Protein AF-0000000085067270 (afdb_homodimer)

Radius of gyration: 33.38 Å; Cα contacts (8 Å, |Δi|>4): 2050; chains: 2; bounding box: 54×122×69 Å

Foldseek 3Di:
DPDDAFLEEEEALEQLRLLLLQLQLLVPGRYEYEAQAQAHLNADDDLFKFQQQQVCVSPPPCVVPAQFFAKAQKAKEWQDDLADIDIDIDGHPDDDDRNRIMTGHRRVRRSRVSNVSSVVSPYHYDYNKHFDEFDDDPLATFFTAIPNDTHGHQAYEYAPAQPRPHCVVSVFADDDDLQQKKKKKKWKWFAAQVLLCVLVVHDQRYKYWYWYFAQLQPLALWTWIWIDGNGIIITMIMHRRNCQVVDPDDRVVSSVSVCPRPSNVVSRPPIDTDDMDMDMAGHQFPVRATNAFFRRYGYAFVSRVQWDDQSSDTDGSSRRNQLSNLQSVLSVQLVVVVHRGRVSSVSSVVSCCPDVRVVVSVLQNLRSVLSRPSCVRYLVSVLVVQLVCLVPDDDPDDHDDSVVSNVVSCVVVPVVVCVVSVVSSVSND/DPDDAFLEEEEALEQLRLLLLQLQLLVPGRYEYEAQAQAHQNADDDLFKFQQQQVCVSPPPCVVPAQFFAKAQKAKEWQDDLADIDIDIDGHPDDDDRNRIMTGHRRVRRSRVSNVSSVVSPYHYDYNKHFDEFDDDPLATFFTDIPRDTHGHQAYEYAPAQPRPHCVVSVFADDDPLQQKKKKKKWKWFAAQVLLCVLVVHDQRYKYWYWYFAQLQPLALWTWIWIDGNGIIITMIMHRRNCQVVDPDDRVVSSVSVCPRPSNVVSRPPIDTDDMDMDMAGHQFPVRATNAFFRRYGYAFVRRVQWDDQSSDTDGSSRRNQLSSLQSVLSVQCVVVVHRGRVSSVSSVVSCCPDVRVVVSVLQNLVSVLSRPSCVRYLVSVLVVQLVCLVPDDDPDDHDPSVVSNVVSCVVVPVVVCVVSVVSSVSND

Structure (mmCIF, N/CA/C/O backbone):
data_AF-0000000085067270-model_v1
#
loop_
_entity.id
_entity.type
_entity.pdbx_description
1 polymer 'Protein FixC'
#
loop_
_atom_site.group_PDB
_atom_site.id
_atom_site.type_symbol
_atom_site.label_atom_id
_atom_site.label_alt_id
_atom_site.label_comp_id
_atom_site.label_asym_id
_atom_site.label_entity_id
_atom_site.label_seq_id
_atom_site.pdbx_PDB_ins_code
_atom_site.Cartn_x
_atom_site.Cartn_y
_atom_site.Cartn_z
_atom_site.occupancy
_atom_site.B_iso_or_equiv
_atom_site.auth_seq_id
_atom_site.auth_comp_id
_atom_site.auth_asym_id
_atom_site.auth_atom_id
_atom_site.pdbx_PDB_model_num
ATOM 1 N N . MET A 1 1 ? 0.991 65.25 19.656 1 30.8 1 MET A N 1
ATOM 2 C CA . MET A 1 1 ? 0.5 64.25 18.719 1 30.8 1 MET A CA 1
ATOM 3 C C . MET A 1 1 ? 0.212 62.938 19.422 1 30.8 1 MET A C 1
ATOM 5 O O . MET A 1 1 ? 1.136 62.25 19.844 1 30.8 1 MET A O 1
ATOM 9 N N . SER A 1 2 ? -0.601 62.719 20.359 1 40.09 2 SER A N 1
ATOM 10 C CA . SER A 1 2 ? -1.077 61.656 21.266 1 40.09 2 SER A CA 1
ATOM 11 C C . SER A 1 2 ? -1.375 60.375 20.516 1 40.09 2 SER A C 1
ATOM 13 O O . SER A 1 2 ? -2.402 60.281 19.844 1 40.09 2 SER A O 1
ATOM 15 N N . GLU A 1 3 ? -0.59 59.875 19.391 1 49.5 3 GLU A N 1
ATOM 16 C CA . GLU A 1 3 ? -0.605 59.031 18.203 1 49.5 3 GLU A CA 1
ATOM 17 C C . GLU A 1 3 ? -1.158 57.656 18.516 1 49.5 3 GLU A C 1
ATOM 19 O O . GLU A 1 3 ? -0.763 57.031 19.5 1 49.5 3 GLU A O 1
ATOM 24 N N . GLU A 1 4 ? -2.402 57.438 18.156 1 64.44 4 GLU A N 1
ATOM 25 C CA . GLU A 1 4 ? -3.283 56.312 18.391 1 64.44 4 GLU A CA 1
ATOM 26 C C . GLU A 1 4 ? -2.557 54.969 18.141 1 64.44 4 GLU A C 1
ATOM 28 O O . GLU A 1 4 ? -1.997 54.781 17.062 1 64.44 4 GLU A O 1
ATOM 33 N N . SER A 1 5 ? -2.174 54.25 19.219 1 90.12 5 SER A N 1
ATOM 34 C CA . SER A 1 5 ? -1.442 53 19.266 1 90.12 5 SER A CA 1
ATOM 35 C C . SER A 1 5 ? -2.365 51.812 18.984 1 90.12 5 SER A C 1
ATOM 37 O O . SER A 1 5 ? -3.512 51.812 19.438 1 90.12 5 SER A O 1
ATOM 39 N N . PHE A 1 6 ? -1.996 51.062 18.109 1 96.25 6 PHE A N 1
ATOM 40 C CA . PHE A 1 6 ? -2.746 49.844 17.828 1 96.25 6 PHE A CA 1
ATOM 41 C C . PHE A 1 6 ? -2.842 48.969 19.094 1 96.25 6 PHE A C 1
ATOM 43 O O . PHE A 1 6 ? -1.971 49.031 19.953 1 96.25 6 PHE A O 1
ATOM 50 N N . ASP A 1 7 ? -3.977 48.281 19.188 1 97.5 7 ASP A N 1
ATOM 51 C CA . ASP A 1 7 ? -4.012 47.281 20.25 1 97.5 7 ASP A CA 1
ATOM 52 C C . ASP A 1 7 ? -2.922 46.25 20.047 1 97.5 7 ASP A C 1
ATOM 54 O O . ASP A 1 7 ? -2.285 45.812 21.016 1 97.5 7 ASP A O 1
ATOM 58 N N . ALA A 1 8 ? -2.764 45.906 18.766 1 98.5 8 ALA A N 1
ATOM 59 C CA . ALA A 1 8 ? -1.739 44.906 18.453 1 98.5 8 ALA A CA 1
ATOM 60 C C . ALA A 1 8 ? -1.164 45.125 17.047 1 98.5 8 ALA A C 1
ATOM 62 O O . ALA A 1 8 ? -1.896 45.469 16.125 1 98.5 8 ALA A O 1
ATOM 63 N N . ILE A 1 9 ? 0.118 44.938 16.922 1 98.69 9 ILE A N 1
ATOM 64 C CA . ILE A 1 9 ? 0.796 44.812 15.641 1 98.69 9 ILE A CA 1
ATOM 65 C C . ILE A 1 9 ? 1.307 43.375 15.484 1 98.69 9 ILE A C 1
ATOM 67 O O . ILE A 1 9 ? 1.912 42.812 16.406 1 98.69 9 ILE A O 1
ATOM 71 N N . ILE A 1 10 ? 0.987 42.75 14.391 1 98.75 10 ILE A N 1
ATOM 72 C CA . ILE A 1 10 ? 1.402 41.406 14.086 1 98.75 10 ILE A CA 1
ATOM 73 C C . ILE A 1 10 ? 2.439 41.406 12.969 1 98.75 10 ILE A C 1
ATOM 75 O O . ILE A 1 10 ? 2.223 42.031 11.922 1 98.75 10 ILE A O 1
ATOM 79 N N . VAL A 1 11 ? 3.543 40.781 13.227 1 98.31 11 VAL A N 1
ATOM 80 C CA . VAL A 1 11 ? 4.598 40.688 12.227 1 98.31 11 VAL A CA 1
ATOM 81 C C . VAL A 1 11 ? 4.551 39.344 11.531 1 98.31 11 VAL A C 1
ATOM 83 O O . VAL A 1 11 ? 4.941 38.312 12.109 1 98.31 11 VAL A O 1
ATOM 86 N N . GLY A 1 12 ? 4.125 39.312 10.266 1 96.75 12 GLY A N 1
ATOM 87 C CA . GLY A 1 12 ? 3.977 38.094 9.492 1 96.75 12 GLY A CA 1
ATOM 88 C C . GLY A 1 12 ? 2.529 37.75 9.195 1 96.75 12 GLY A C 1
ATOM 89 O O . GLY A 1 12 ? 1.718 37.625 10.117 1 96.75 12 GLY A O 1
ATOM 90 N N . ALA A 1 13 ? 2.248 37.531 7.945 1 96.94 13 ALA A N 1
ATOM 91 C CA . ALA A 1 13 ? 0.887 37.219 7.516 1 96.94 13 ALA A CA 1
ATOM 92 C C . ALA A 1 13 ? 0.767 35.75 7.082 1 96.94 13 ALA A C 1
ATOM 94 O O . ALA A 1 13 ? 0.13 35.438 6.074 1 96.94 13 ALA A O 1
ATOM 95 N N . GLY A 1 14 ? 1.453 34.844 7.809 1 95.31 14 GLY A N 1
ATOM 96 C CA . GLY A 1 14 ? 1.188 33.438 7.672 1 95.31 14 GLY A CA 1
ATOM 97 C C . GLY A 1 14 ? -0.07 33 8.391 1 95.31 14 GLY A C 1
ATOM 98 O O . GLY A 1 14 ? -0.921 33.812 8.734 1 95.31 14 GLY A O 1
ATOM 99 N N . LEU A 1 15 ? -0.177 31.734 8.625 1 96.56 15 LEU A N 1
ATOM 100 C CA . LEU A 1 15 ? -1.384 31.188 9.242 1 96.56 15 LEU A CA 1
ATOM 101 C C . LEU A 1 15 ? -1.564 31.719 10.656 1 96.56 15 LEU A C 1
ATOM 103 O O . LEU A 1 15 ? -2.658 32.156 11.023 1 96.56 15 LEU A O 1
ATOM 107 N N . ALA A 1 16 ? -0.524 31.688 11.398 1 97.69 16 ALA A N 1
ATOM 108 C CA . ALA A 1 16 ? -0.607 32.156 12.773 1 97.69 16 ALA A CA 1
ATOM 109 C C . ALA A 1 16 ? -0.99 33.656 12.82 1 97.69 16 ALA A C 1
ATOM 111 O O . ALA A 1 16 ? -1.871 34.031 13.586 1 97.69 16 ALA A O 1
ATOM 112 N N . GLY A 1 17 ? -0.329 34.469 12.008 1 98.31 17 GLY A N 1
ATOM 113 C CA . GLY A 1 17 ? -0.589 35.906 11.984 1 98.31 17 GLY A CA 1
ATOM 114 C C . GLY A 1 17 ? -1.989 36.25 11.508 1 98.31 17 GLY A C 1
ATOM 115 O O . GLY A 1 17 ? -2.682 37.031 12.141 1 98.31 17 GLY A O 1
ATOM 116 N N . CYS A 1 18 ? -2.412 35.656 10.445 1 98.38 18 CYS A N 1
ATOM 117 C CA . CYS A 1 18 ? -3.732 35.938 9.891 1 98.38 18 CYS A CA 1
ATOM 118 C C . CYS A 1 18 ? -4.828 35.5 10.859 1 98.38 18 CYS A C 1
ATOM 120 O O . CYS A 1 18 ? -5.836 36.188 11 1 98.38 18 CYS A O 1
ATOM 122 N N . VAL A 1 19 ? -4.633 34.344 11.461 1 98.75 19 VAL A N 1
ATOM 123 C CA . VAL A 1 19 ? -5.641 33.875 12.398 1 98.75 19 VAL A CA 1
ATOM 124 C C . VAL A 1 19 ? -5.695 34.812 13.617 1 98.75 19 VAL A C 1
ATOM 126 O O . VAL A 1 19 ? -6.777 35.125 14.094 1 98.75 19 VAL A O 1
ATOM 129 N N . ALA A 1 20 ? -4.52 35.188 14.18 1 98.88 20 ALA A N 1
ATOM 130 C CA . ALA A 1 20 ? -4.492 36.156 15.289 1 98.88 20 ALA A CA 1
ATOM 131 C C . ALA A 1 20 ? -5.219 37.438 14.922 1 98.88 20 ALA A C 1
ATOM 133 O O . ALA A 1 20 ? -6.023 37.969 15.703 1 98.88 20 ALA A O 1
ATOM 134 N N . ALA A 1 21 ? -4.93 37.938 13.734 1 98.81 21 ALA A N 1
ATOM 135 C CA . ALA A 1 21 ? -5.566 39.188 13.25 1 98.81 21 ALA A CA 1
ATOM 136 C C . ALA A 1 21 ? -7.082 39 13.18 1 98.81 21 ALA A C 1
ATOM 138 O O . ALA A 1 21 ? -7.828 39.906 13.609 1 98.81 21 ALA A O 1
ATOM 139 N N . TYR A 1 22 ? -7.504 37.906 12.617 1 98.81 22 TYR A N 1
ATOM 140 C CA . TYR A 1 22 ? -8.93 37.594 12.469 1 98.81 22 TYR A CA 1
ATOM 141 C C . TYR A 1 22 ? -9.633 37.594 13.82 1 98.81 22 TYR A C 1
ATOM 143 O O . TYR A 1 22 ? -10.664 38.25 13.992 1 98.81 22 TYR A O 1
ATOM 151 N N . VAL A 1 23 ? -9.094 36.875 14.781 1 98.81 23 VAL A N 1
ATOM 152 C CA . VAL A 1 23 ? -9.703 36.719 16.094 1 98.81 23 VAL A CA 1
ATOM 153 C C . VAL A 1 23 ? -9.734 38.062 16.812 1 98.81 23 VAL A C 1
ATOM 155 O O . VAL A 1 23 ? -10.734 38.406 17.422 1 98.81 23 VAL A O 1
ATOM 158 N N . LEU A 1 24 ? -8.664 38.844 16.766 1 98.81 24 LEU A N 1
ATOM 159 C CA . LEU A 1 24 ? -8.578 40.156 17.422 1 98.81 24 LEU A CA 1
ATOM 160 C C . LEU A 1 24 ? -9.578 41.125 16.812 1 98.81 24 LEU A C 1
ATOM 162 O O . LEU A 1 24 ? -10.344 41.75 17.547 1 98.81 24 LEU A O 1
ATOM 166 N N . ALA A 1 25 ? -9.531 41.188 15.5 1 98.69 25 ALA A N 1
ATOM 167 C CA . ALA A 1 25 ? -10.383 42.156 14.812 1 98.69 25 ALA A CA 1
ATOM 168 C C . ALA A 1 25 ? -11.859 41.844 15.016 1 98.69 25 ALA A C 1
ATOM 170 O O . ALA A 1 25 ? -12.68 42.75 15.164 1 98.69 25 ALA A O 1
ATOM 171 N N . LYS A 1 26 ? -12.141 40.625 14.969 1 98.12 26 LYS A N 1
ATOM 172 C CA . LYS A 1 26 ? -13.523 40.188 15.18 1 98.12 26 LYS A CA 1
ATOM 173 C C . LYS A 1 26 ? -14.047 40.656 16.531 1 98.12 26 LYS A C 1
ATOM 175 O O . LYS A 1 26 ? -15.242 40.938 16.672 1 98.12 26 LYS A O 1
ATOM 180 N N . GLU A 1 27 ? -13.156 40.812 17.5 1 98.12 27 GLU A N 1
ATOM 181 C CA . GLU A 1 27 ? -13.539 41.25 18.844 1 98.12 27 GLU A CA 1
ATOM 182 C C . GLU A 1 27 ? -13.344 42.75 19 1 98.12 27 GLU A C 1
ATOM 184 O O . GLU A 1 27 ? -13.367 43.281 20.109 1 98.12 27 GLU A O 1
ATOM 189 N N . GLY A 1 28 ? -13.047 43.438 17.906 1 97.56 28 GLY A N 1
ATOM 190 C CA . GLY A 1 28 ? -13.062 44.875 17.891 1 97.56 28 GLY A CA 1
ATOM 191 C C . GLY A 1 28 ? -11.711 45.5 18.188 1 97.56 28 GLY A C 1
ATOM 192 O O . GLY A 1 28 ? -11.609 46.719 18.406 1 97.56 28 GLY A O 1
ATOM 193 N N . ALA A 1 29 ? -10.68 44.75 18.219 1 98.19 29 ALA A N 1
ATOM 194 C CA . ALA A 1 29 ? -9.352 45.281 18.469 1 98.19 29 ALA A CA 1
ATOM 195 C C . ALA A 1 29 ? -8.789 45.969 17.219 1 98.19 29 ALA A C 1
ATOM 197 O O . ALA A 1 29 ? -9.039 45.531 16.094 1 98.19 29 ALA A O 1
ATOM 198 N N . ASP A 1 30 ? -8.125 47 17.453 1 97.81 30 ASP A N 1
ATOM 199 C CA . ASP A 1 30 ? -7.387 47.656 16.375 1 97.81 30 ASP A CA 1
ATOM 200 C C . ASP A 1 30 ? -6.078 46.938 16.094 1 97.81 30 ASP A C 1
ATOM 202 O O . ASP A 1 30 ? -5.141 47 16.891 1 97.81 30 ASP A O 1
ATOM 206 N N . VAL A 1 31 ? -6.031 46.281 14.906 1 98.12 31 VAL A N 1
ATOM 207 C CA . VAL A 1 31 ? -4.902 45.406 14.648 1 98.12 31 VAL A CA 1
ATOM 208 C C . VAL A 1 31 ? -4.297 45.719 13.281 1 98.12 31 VAL A C 1
ATOM 210 O O . VAL A 1 31 ? -5.027 45.938 12.305 1 98.12 31 VAL A O 1
ATOM 213 N N . LEU A 1 32 ? -2.963 45.719 13.227 1 98.31 32 LEU A N 1
ATOM 214 C CA . LEU A 1 32 ? -2.195 45.906 11.992 1 98.31 32 LEU A CA 1
ATOM 215 C C . LEU A 1 32 ? -1.255 44.719 11.773 1 98.31 32 LEU A C 1
ATOM 217 O O . LEU A 1 32 ? -0.515 44.312 12.68 1 98.31 32 LEU A O 1
ATOM 221 N N . VAL A 1 33 ? -1.387 44.094 10.555 1 98.5 33 VAL A N 1
ATOM 222 C CA . VAL A 1 33 ? -0.474 43.031 10.18 1 98.5 33 VAL A CA 1
ATOM 223 C C . VAL A 1 33 ? 0.529 43.531 9.148 1 98.5 33 VAL A C 1
ATOM 225 O O . VAL A 1 33 ? 0.146 44.156 8.148 1 98.5 33 VAL A O 1
ATOM 228 N N . ILE A 1 34 ? 1.793 43.281 9.398 1 97.62 34 ILE A N 1
ATOM 229 C CA . ILE A 1 34 ? 2.848 43.688 8.477 1 97.62 34 ILE A CA 1
ATOM 230 C C . ILE A 1 34 ? 3.51 42.438 7.883 1 97.62 34 ILE A C 1
ATOM 232 O O . ILE A 1 34 ? 3.963 41.562 8.625 1 97.62 34 ILE A O 1
ATOM 236 N N . GLU A 1 35 ? 3.52 42.344 6.586 1 96.44 35 GLU A N 1
ATOM 237 C CA . GLU A 1 35 ? 4.055 41.188 5.859 1 96.44 35 GLU A CA 1
ATOM 238 C C . GLU A 1 35 ? 5.141 41.625 4.875 1 96.44 35 GLU A C 1
ATOM 240 O O . GLU A 1 35 ? 4.941 42.562 4.094 1 96.44 35 GLU A O 1
ATOM 245 N N . ARG A 1 36 ? 6.242 40.938 4.973 1 93.88 36 ARG A N 1
ATOM 246 C CA . ARG A 1 36 ? 7.371 41.281 4.121 1 93.88 36 ARG A CA 1
ATOM 247 C C . ARG A 1 36 ? 7.117 40.875 2.674 1 93.88 36 ARG A C 1
ATOM 249 O O . ARG A 1 36 ? 7.617 41.531 1.749 1 93.88 36 ARG A O 1
ATOM 256 N N . GLY A 1 37 ? 6.414 39.781 2.443 1 92.38 37 GLY A N 1
ATOM 257 C CA . GLY A 1 37 ? 6.082 39.375 1.092 1 92.38 37 GLY A CA 1
ATOM 258 C C . GLY A 1 37 ? 5.059 40.281 0.425 1 92.38 37 GLY A C 1
ATOM 259 O O . GLY A 1 37 ? 4.375 41.062 1.097 1 92.38 37 GLY A O 1
ATOM 260 N N . ASN A 1 38 ? 4.883 40.094 -0.893 1 92 38 ASN A N 1
ATOM 261 C CA . ASN A 1 38 ? 3.949 40.938 -1.646 1 92 38 ASN A CA 1
ATOM 262 C C . ASN A 1 38 ? 2.5 40.594 -1.316 1 92 38 ASN A C 1
ATOM 264 O O . ASN A 1 38 ? 1.609 41.438 -1.47 1 92 38 ASN A O 1
ATOM 268 N N . PHE A 1 39 ? 2.32 39.406 -0.87 1 90.38 39 PHE A N 1
ATOM 269 C CA . PHE A 1 39 ? 1.022 38.938 -0.397 1 90.38 39 PHE A CA 1
ATOM 270 C C . PHE A 1 39 ? 1.191 37.844 0.636 1 90.38 39 PHE A C 1
ATOM 272 O O . PHE A 1 39 ? 2.279 37.281 0.78 1 90.38 39 PHE A O 1
ATOM 279 N N . ALA A 1 40 ? 0.151 37.594 1.429 1 89.69 40 ALA A N 1
ATOM 280 C CA . ALA A 1 40 ? 0.201 36.5 2.41 1 89.69 40 ALA A CA 1
ATOM 281 C C . ALA A 1 40 ? 0.483 35.188 1.737 1 89.69 40 ALA A C 1
ATOM 283 O O . ALA A 1 40 ? -0.143 34.844 0.73 1 89.69 40 ALA A O 1
ATOM 284 N N . GLY A 1 41 ? 1.464 34.469 2.219 1 82.69 41 GLY A N 1
ATOM 285 C CA . GLY A 1 41 ? 1.769 33.156 1.688 1 82.69 41 GLY A CA 1
ATOM 286 C C . GLY A 1 41 ? 2.811 33.188 0.585 1 82.69 41 GLY A C 1
ATOM 287 O O . GLY A 1 41 ? 3.197 32.156 0.062 1 82.69 41 GLY A O 1
ATOM 288 N N . SER A 1 42 ? 3.279 34.281 0.223 1 76.5 42 SER A N 1
ATOM 289 C CA . SER A 1 42 ? 4.184 34.438 -0.912 1 76.5 42 SER A CA 1
ATOM 290 C C . SER A 1 42 ? 5.504 33.719 -0.659 1 76.5 42 SER A C 1
ATOM 292 O O . SER A 1 42 ? 6.184 33.281 -1.602 1 76.5 42 SER A O 1
ATOM 294 N N . LYS A 1 43 ? 5.832 33.469 0.559 1 69.81 43 LYS A N 1
ATOM 295 C CA . LYS A 1 43 ? 7.145 32.906 0.871 1 69.81 43 LYS A CA 1
ATOM 296 C C . LYS A 1 43 ? 7.016 31.547 1.541 1 69.81 43 LYS A C 1
ATOM 298 O O . LYS A 1 43 ? 7.973 31.047 2.127 1 69.81 43 LYS A O 1
ATOM 303 N N . ASN A 1 44 ? 5.883 31.047 1.415 1 73.12 44 ASN A N 1
ATOM 304 C CA . ASN A 1 44 ? 5.648 29.828 2.18 1 73.12 44 ASN A CA 1
ATOM 305 C C . ASN A 1 44 ? 5.797 28.578 1.31 1 73.12 44 ASN A C 1
ATOM 307 O O . ASN A 1 44 ? 5.434 28.594 0.132 1 73.12 44 ASN A O 1
ATOM 311 N N . MET A 1 45 ? 6.672 27.734 1.929 1 70.06 45 MET A N 1
ATOM 312 C CA . MET A 1 45 ? 6.773 26.391 1.35 1 70.06 45 MET A CA 1
ATOM 313 C C . MET A 1 45 ? 6.219 25.344 2.307 1 70.06 45 MET A C 1
ATOM 315 O O . MET A 1 45 ? 6.473 25.391 3.512 1 70.06 45 MET A O 1
ATOM 319 N N . THR A 1 46 ? 5.176 24.688 1.849 1 74.19 46 THR A N 1
ATOM 320 C CA . THR A 1 46 ? 4.605 23.594 2.633 1 74.19 46 THR A CA 1
ATOM 321 C C . THR A 1 46 ? 4.48 22.328 1.789 1 74.19 46 THR A C 1
ATOM 323 O O . THR A 1 46 ? 4.477 22.406 0.558 1 74.19 46 THR A O 1
ATOM 326 N N . GLY A 1 47 ? 4.527 21.234 2.586 1 71.38 47 GLY A N 1
ATOM 327 C CA . GLY A 1 47 ? 4.141 20.031 1.868 1 71.38 47 GLY A CA 1
ATOM 328 C C . GLY A 1 47 ? 2.73 20.094 1.315 1 71.38 47 GLY A C 1
ATOM 329 O O . GLY A 1 47 ? 2.455 19.547 0.243 1 71.38 47 GLY A O 1
ATOM 330 N N . GLY A 1 48 ? 1.888 20.719 2.211 1 82.31 48 GLY A N 1
ATOM 331 C CA . GLY A 1 48 ? 0.632 21.047 1.552 1 82.31 48 GLY A CA 1
ATOM 332 C C . GLY A 1 48 ? -0.576 20.438 2.236 1 82.31 48 GLY A C 1
ATOM 333 O O . GLY A 1 48 ? -1.657 20.359 1.649 1 82.31 48 GLY A O 1
ATOM 334 N N . ARG A 1 49 ? -0.406 20.031 3.496 1 94.19 49 ARG A N 1
ATOM 335 C CA . ARG A 1 49 ? -1.571 19.406 4.117 1 94.19 49 ARG A CA 1
ATOM 336 C C . ARG A 1 49 ? -2.008 20.188 5.355 1 94.19 49 ARG A C 1
ATOM 338 O O . ARG A 1 49 ? -1.184 20.516 6.215 1 94.19 49 ARG A O 1
ATOM 345 N N . LEU A 1 50 ? -3.285 20.438 5.461 1 96.69 50 LEU A N 1
ATOM 346 C CA . LEU A 1 50 ? -3.896 21.109 6.605 1 96.69 50 LEU A CA 1
ATOM 347 C C . LEU A 1 50 ? -4.871 20.188 7.32 1 96.69 50 LEU A C 1
ATOM 349 O O . LEU A 1 50 ? -5.824 19.688 6.715 1 96.69 50 LEU A O 1
ATOM 353 N N . TYR A 1 51 ? -4.617 19.953 8.562 1 95.81 51 TYR A N 1
ATOM 354 C CA . TYR A 1 51 ? -5.621 19.312 9.406 1 95.81 51 TYR A CA 1
ATOM 355 C C . TYR A 1 51 ? -6.672 20.328 9.859 1 95.81 51 TYR A C 1
ATOM 357 O O . TYR A 1 51 ? -6.336 21.359 10.445 1 95.81 51 TYR A O 1
ATOM 365 N N . ALA A 1 52 ? -7.879 20.047 9.742 1 96.94 52 ALA A N 1
ATOM 366 C CA . ALA A 1 52 ? -8.945 21.047 9.68 1 96.94 52 ALA A CA 1
ATOM 367 C C . ALA A 1 52 ? -9.336 21.516 11.078 1 96.94 52 ALA A C 1
ATOM 369 O O . ALA A 1 52 ? -9.867 22.609 11.242 1 96.94 52 ALA A O 1
ATOM 370 N N . HIS A 1 53 ? -9.07 20.766 12.109 1 96.19 53 HIS A N 1
ATOM 371 C CA . HIS A 1 53 ? -9.727 20.906 13.398 1 96.19 53 HIS A CA 1
ATOM 372 C C . HIS A 1 53 ? -9.523 22.312 13.977 1 96.19 53 HIS A C 1
ATOM 374 O O . HIS A 1 53 ? -10.461 22.906 14.508 1 96.19 53 HIS A O 1
ATOM 380 N N . SER A 1 54 ? -8.367 22.859 13.828 1 97.25 54 SER A N 1
ATOM 381 C CA . SER A 1 54 ? -8.062 24.141 14.445 1 97.25 54 SER A CA 1
ATOM 382 C C . SER A 1 54 ? -8.805 25.281 13.75 1 97.25 54 SER A C 1
ATOM 384 O O . SER A 1 54 ? -9.391 26.141 14.414 1 97.25 54 SER A O 1
ATOM 386 N N . LEU A 1 55 ? -8.797 25.219 12.453 1 98.12 55 LEU A N 1
ATOM 387 C CA . LEU A 1 55 ? -9.43 26.312 11.711 1 98.12 55 LEU A CA 1
ATOM 388 C C . LEU A 1 55 ? -10.945 26.172 11.727 1 98.12 55 LEU A C 1
ATOM 390 O O . LEU A 1 55 ? -11.672 27.172 11.742 1 98.12 55 LEU A O 1
ATOM 394 N N . GLU A 1 56 ? -11.422 24.953 11.727 1 97.56 56 GLU A N 1
ATOM 395 C CA . GLU A 1 56 ? -12.859 24.703 11.789 1 97.56 56 GLU A CA 1
ATOM 396 C C . GLU A 1 56 ? -13.477 25.312 13.039 1 97.56 56 GLU A C 1
ATOM 398 O O . GLU A 1 56 ? -14.625 25.766 13.016 1 97.56 56 GLU A O 1
ATOM 403 N N . LYS A 1 57 ? -12.766 25.281 14.094 1 96.31 57 LYS A N 1
ATOM 404 C CA . LYS A 1 57 ? -13.219 25.859 15.359 1 96.31 57 LYS A CA 1
ATOM 405 C C . LYS A 1 57 ? -13.328 27.375 15.258 1 96.31 57 LYS A C 1
ATOM 407 O O . LYS A 1 57 ? -14.203 27.984 15.875 1 96.31 57 LYS A O 1
ATOM 412 N N . ILE A 1 58 ? -12.492 27.969 14.508 1 98 58 ILE A N 1
ATOM 413 C CA . ILE A 1 58 ? -12.391 29.422 14.422 1 98 58 ILE A CA 1
ATOM 414 C C . ILE A 1 58 ? -13.312 29.953 13.32 1 98 58 ILE A C 1
ATOM 416 O O . ILE A 1 58 ? -14.008 30.953 13.516 1 98 58 ILE A O 1
ATOM 420 N N . ILE A 1 59 ? -13.297 29.281 12.211 1 98.06 59 ILE A N 1
ATOM 421 C CA . ILE A 1 59 ? -14.148 29.609 11.07 1 98.06 59 ILE A CA 1
ATOM 422 C C . ILE A 1 59 ? -14.922 28.359 10.633 1 98.06 59 ILE A C 1
ATOM 424 O O . ILE A 1 59 ? -14.547 27.703 9.664 1 98.06 59 ILE A O 1
ATOM 428 N N . PRO A 1 60 ? -16.062 28.094 11.305 1 97.25 60 PRO A N 1
ATOM 429 C CA . PRO A 1 60 ? -16.828 26.891 10.977 1 97.25 60 PRO A CA 1
ATOM 430 C C . PRO A 1 60 ? -17.25 26.828 9.5 1 97.25 60 PRO A C 1
ATOM 432 O O . PRO A 1 60 ? -17.719 27.828 8.961 1 97.25 60 PRO A O 1
ATOM 435 N N . GLY A 1 61 ? -16.953 25.703 8.852 1 97 61 GLY A N 1
ATOM 436 C CA . GLY A 1 61 ? -17.328 25.5 7.457 1 97 61 GLY A CA 1
ATOM 437 C C . GLY A 1 61 ? -16.328 26.125 6.492 1 97 61 GLY A C 1
ATOM 438 O O . GLY A 1 61 ? -16.641 26.344 5.32 1 97 61 GLY A O 1
ATOM 439 N N . PHE A 1 62 ? -15.156 26.453 6.941 1 97.88 62 PHE A N 1
ATOM 440 C CA . PHE A 1 62 ? -14.18 27.172 6.125 1 97.88 62 PHE A CA 1
ATOM 441 C C . PHE A 1 62 ? -13.906 26.422 4.828 1 97.88 62 PHE A C 1
ATOM 443 O O . PHE A 1 62 ? -13.656 27.031 3.789 1 97.88 62 PHE A O 1
ATOM 450 N N . ALA A 1 63 ? -13.953 25.109 4.832 1 96.19 63 ALA A N 1
ATOM 451 C CA . ALA A 1 63 ? -13.539 24.297 3.699 1 96.19 63 ALA A CA 1
ATOM 452 C C . ALA A 1 63 ? -14.484 24.469 2.514 1 96.19 63 ALA A C 1
ATOM 454 O O . ALA A 1 63 ? -14.109 24.203 1.368 1 96.19 63 ALA A O 1
ATOM 455 N N . LYS A 1 64 ? -15.672 24.906 2.742 1 95.62 64 LYS A N 1
ATOM 456 C CA . LYS A 1 64 ? -16.656 25.125 1.688 1 95.62 64 LYS A CA 1
ATOM 457 C C . LYS A 1 64 ? -16.312 26.359 0.862 1 95.62 64 LYS A C 1
ATOM 459 O O . LYS A 1 64 ? -16.703 26.453 -0.304 1 95.62 64 LYS A O 1
ATOM 464 N N . GLU A 1 65 ? -15.578 27.281 1.493 1 96.06 65 GLU A N 1
ATOM 465 C CA . GLU A 1 65 ? -15.336 28.562 0.818 1 96.06 65 GLU A CA 1
ATOM 466 C C . GLU A 1 65 ? -13.852 28.734 0.495 1 96.06 65 GLU A C 1
ATOM 468 O O . GLU A 1 65 ? -13.5 29.422 -0.462 1 96.06 65 GLU A O 1
ATOM 473 N N . ALA A 1 66 ? -13 28.172 1.271 1 97.31 66 ALA A N 1
ATOM 474 C CA . ALA A 1 66 ? -11.562 28.344 1.119 1 97.31 66 ALA A CA 1
ATOM 475 C C . ALA A 1 66 ? -11.047 27.641 -0.132 1 97.31 66 ALA A C 1
ATOM 477 O O . ALA A 1 66 ? -11.664 26.688 -0.607 1 97.31 66 ALA A O 1
ATOM 478 N N . PRO A 1 67 ? -10 28.125 -0.675 1 96.69 67 PRO A N 1
ATOM 479 C CA . PRO A 1 67 ? -9.391 27.484 -1.841 1 96.69 67 PRO A CA 1
ATOM 480 C C . PRO A 1 67 ? -8.609 26.219 -1.475 1 96.69 67 PRO A C 1
ATOM 482 O O . PRO A 1 67 ? -7.398 26.156 -1.698 1 96.69 67 PRO A O 1
ATOM 485 N N . ILE A 1 68 ? -9.32 25.219 -1.032 1 96.62 68 ILE A N 1
ATOM 486 C CA . ILE A 1 68 ? -8.688 23.938 -0.747 1 96.62 68 ILE A CA 1
ATOM 487 C C . ILE A 1 68 ? -8.5 23.156 -2.045 1 96.62 68 ILE A C 1
ATOM 489 O O . ILE A 1 68 ? -9.18 23.406 -3.039 1 96.62 68 ILE A O 1
ATOM 493 N N . GLU A 1 69 ? -7.543 22.25 -2.1 1 96.88 69 GLU A N 1
ATOM 494 C CA . GLU A 1 69 ? -7.281 21.422 -3.281 1 96.88 69 GLU A CA 1
ATOM 495 C C . GLU A 1 69 ? -8.047 20.109 -3.217 1 96.88 69 GLU A C 1
ATOM 497 O O . GLU A 1 69 ? -9.031 19.922 -3.93 1 96.88 69 GLU A O 1
ATOM 502 N N . ARG A 1 70 ? -7.672 19.234 -2.268 1 97.38 70 ARG A N 1
ATOM 503 C CA . ARG A 1 70 ? -8.312 17.922 -2.146 1 97.38 70 ARG A CA 1
ATOM 504 C C . ARG A 1 70 ? -8.461 17.516 -0.684 1 97.38 70 ARG A C 1
ATOM 506 O O . ARG A 1 70 ? -7.621 17.875 0.148 1 97.38 70 ARG A O 1
ATOM 513 N N . LYS A 1 71 ? -9.578 16.797 -0.384 1 97 71 LYS A N 1
ATOM 514 C CA . LYS A 1 71 ? -9.727 16.141 0.912 1 97 71 LYS A CA 1
ATOM 515 C C . LYS A 1 71 ? -8.906 14.852 0.978 1 97 71 LYS A C 1
ATOM 517 O O . LYS A 1 71 ? -9.086 13.953 0.154 1 97 71 LYS A O 1
ATOM 522 N N . VAL A 1 72 ? -8.078 14.719 1.951 1 96.44 72 VAL A N 1
ATOM 523 C CA . VAL A 1 72 ? -7.184 13.57 2.02 1 96.44 72 VAL A CA 1
ATOM 524 C C . VAL A 1 72 ? -7.949 12.344 2.506 1 96.44 72 VAL A C 1
ATOM 526 O O . VAL A 1 72 ? -8.508 12.344 3.605 1 96.44 72 VAL A O 1
ATOM 529 N N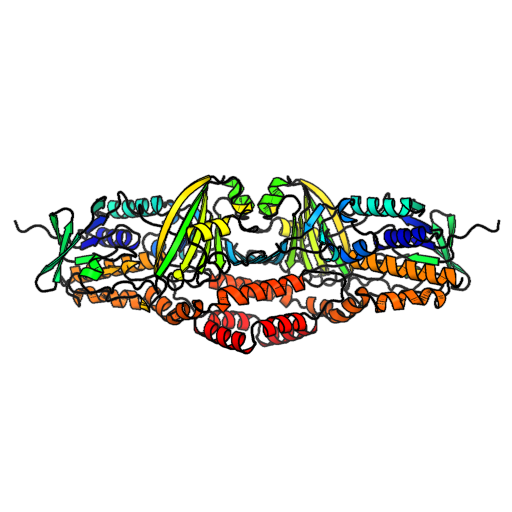 . THR A 1 73 ? -8.031 11.32 1.683 1 95.12 73 THR A N 1
ATOM 530 C CA . THR A 1 73 ? -8.703 10.078 2.025 1 95.12 73 THR A CA 1
ATOM 531 C C . THR A 1 73 ? -7.738 8.898 1.938 1 95.12 73 THR A C 1
ATOM 533 O O . THR A 1 73 ? -8.086 7.777 2.326 1 95.12 73 THR A O 1
ATOM 536 N N . LYS A 1 74 ? -6.605 9.148 1.418 1 94.75 74 LYS A N 1
ATOM 537 C CA . LYS A 1 74 ? -5.586 8.125 1.263 1 94.75 74 LYS A CA 1
ATOM 538 C C . LYS A 1 74 ? -4.281 8.531 1.94 1 94.75 74 LYS A C 1
ATOM 540 O O . LYS A 1 74 ? -3.775 9.633 1.708 1 94.75 74 LYS A O 1
ATOM 545 N N . GLU A 1 75 ? -3.805 7.621 2.799 1 94.81 75 GLU A N 1
ATOM 546 C CA . GLU A 1 75 ? -2.557 7.82 3.529 1 94.81 75 GLU A CA 1
ATOM 547 C C . GLU A 1 75 ? -1.536 6.738 3.184 1 94.81 75 GLU A C 1
ATOM 549 O O . GLU A 1 75 ? -1.815 5.547 3.322 1 94.81 75 GLU A O 1
ATOM 554 N N . LYS A 1 76 ? -0.398 7.156 2.727 1 95.56 76 LYS A N 1
ATOM 555 C CA . LYS A 1 76 ? 0.642 6.199 2.365 1 95.56 76 LYS A CA 1
ATOM 556 C C . LYS A 1 76 ? 1.958 6.527 3.064 1 95.56 76 LYS A C 1
ATOM 558 O O . LYS A 1 76 ? 2.312 7.699 3.213 1 95.56 76 LYS A O 1
ATOM 563 N N . VAL A 1 77 ? 2.633 5.551 3.512 1 92.94 77 VAL A N 1
ATOM 564 C CA . VAL A 1 77 ? 3.992 5.641 4.035 1 92.94 77 VAL A CA 1
ATOM 565 C C . VAL A 1 77 ? 4.867 4.57 3.379 1 92.94 77 VAL A C 1
ATOM 567 O O . VAL A 1 77 ? 4.535 3.385 3.406 1 92.94 77 VAL A O 1
ATOM 570 N N . THR A 1 78 ? 5.906 4.984 2.779 1 94.25 78 THR A N 1
ATOM 571 C CA . THR A 1 78 ? 6.77 4.059 2.061 1 94.25 78 THR A CA 1
ATOM 572 C C . THR A 1 78 ? 8.172 4.055 2.654 1 94.25 78 THR A C 1
ATOM 574 O O . THR A 1 78 ? 8.742 5.117 2.912 1 94.25 78 THR A O 1
ATOM 577 N N . PHE A 1 79 ? 8.688 2.912 2.893 1 90.31 79 PHE A N 1
ATOM 578 C CA . PHE A 1 79 ? 10.125 2.734 3.061 1 90.31 79 PHE A CA 1
ATOM 579 C C . PHE A 1 79 ? 10.789 2.453 1.72 1 90.31 79 PHE A C 1
ATOM 581 O O . PHE A 1 79 ? 10.57 1.398 1.119 1 90.31 79 PHE A O 1
ATOM 588 N N . LEU A 1 80 ? 11.555 3.387 1.282 1 91.62 80 LEU A N 1
ATOM 589 C CA . LEU A 1 80 ? 12.125 3.35 -0.061 1 91.62 80 LEU A CA 1
ATOM 590 C C . LEU A 1 80 ? 13.617 3.033 -0.012 1 91.62 80 LEU A C 1
ATOM 592 O O . LEU A 1 80 ? 14.359 3.646 0.756 1 91.62 80 LEU A O 1
ATOM 596 N N . THR A 1 81 ? 14.031 2.002 -0.67 1 90.19 81 THR A N 1
ATOM 597 C CA . THR A 1 81 ? 15.438 1.773 -0.978 1 90.19 81 THR A CA 1
ATOM 598 C C . THR A 1 81 ? 15.773 2.266 -2.383 1 90.19 81 THR A C 1
ATOM 600 O O . THR A 1 81 ? 14.93 2.877 -3.049 1 90.19 81 THR A O 1
ATOM 603 N N . ASP A 1 82 ? 16.969 2.049 -2.828 1 88.25 82 ASP A N 1
ATOM 604 C CA . ASP A 1 82 ? 17.375 2.543 -4.141 1 88.25 82 ASP A CA 1
ATOM 605 C C . ASP A 1 82 ? 16.594 1.842 -5.254 1 88.25 82 ASP A C 1
ATOM 607 O O . ASP A 1 82 ? 16.344 2.432 -6.305 1 88.25 82 ASP A O 1
ATOM 611 N N . ASP A 1 83 ? 16.141 0.568 -4.918 1 89.25 83 ASP A N 1
ATOM 612 C CA . ASP A 1 83 ? 15.578 -0.202 -6.023 1 89.25 83 ASP A CA 1
ATOM 613 C C . ASP A 1 83 ? 14.227 -0.801 -5.641 1 89.25 83 ASP A C 1
ATOM 615 O O . ASP A 1 83 ? 13.578 -1.452 -6.461 1 89.25 83 ASP A O 1
ATOM 619 N N . THR A 1 84 ? 13.836 -0.644 -4.445 1 91.38 84 THR A N 1
ATOM 620 C CA . THR A 1 84 ? 12.578 -1.242 -4.008 1 91.38 84 THR A CA 1
ATOM 621 C C . THR A 1 84 ? 11.789 -0.271 -3.131 1 91.38 84 THR A C 1
ATOM 623 O O . THR A 1 84 ? 12.305 0.781 -2.746 1 91.38 84 THR A O 1
ATOM 626 N N . GLY A 1 85 ? 10.594 -0.583 -2.881 1 92.62 85 GLY A N 1
ATOM 627 C CA . GLY A 1 85 ? 9.742 0.161 -1.967 1 92.62 85 GLY A CA 1
ATOM 628 C C . GLY A 1 85 ? 8.664 -0.694 -1.321 1 92.62 85 GLY A C 1
ATOM 629 O O . GLY A 1 85 ? 8.086 -1.564 -1.972 1 92.62 85 GLY A O 1
ATOM 630 N N . VAL A 1 86 ? 8.492 -0.511 -0.031 1 92.19 86 VAL A N 1
ATOM 631 C CA . VAL A 1 86 ? 7.395 -1.135 0.701 1 92.19 86 VAL A CA 1
ATOM 632 C C . VAL A 1 86 ? 6.461 -0.059 1.251 1 92.19 86 VAL A C 1
ATOM 634 O O . VAL A 1 86 ? 6.887 0.803 2.023 1 92.19 86 VAL A O 1
ATOM 637 N N . THR A 1 87 ? 5.219 -0.118 0.857 1 94.62 87 THR A N 1
ATOM 638 C CA . THR A 1 87 ? 4.27 0.938 1.188 1 94.62 87 THR A CA 1
ATOM 639 C C . THR A 1 87 ? 3.139 0.395 2.057 1 94.62 87 THR A C 1
ATOM 641 O O . THR A 1 87 ? 2.59 -0.673 1.777 1 94.62 87 THR A O 1
ATOM 644 N N . LEU A 1 88 ? 2.908 1.034 3.119 1 91.5 88 LEU A N 1
ATOM 645 C CA . LEU A 1 88 ? 1.633 0.915 3.818 1 91.5 88 LEU A CA 1
ATOM 646 C C . LEU A 1 88 ? 0.629 1.938 3.297 1 91.5 88 LEU A C 1
ATOM 648 O O . LEU A 1 88 ? 0.856 3.146 3.402 1 91.5 88 LEU A O 1
ATOM 652 N N . ASP A 1 89 ? -0.403 1.461 2.682 1 94.5 89 ASP A N 1
ATOM 653 C CA . ASP A 1 89 ? -1.397 2.289 2.006 1 94.5 89 ASP A CA 1
ATOM 654 C C . ASP A 1 89 ? -2.764 2.16 2.676 1 94.5 89 ASP A C 1
ATOM 656 O O . ASP A 1 89 ? -3.398 1.105 2.609 1 94.5 89 ASP A O 1
ATOM 660 N N . TYR A 1 90 ? -3.223 3.172 3.348 1 93.88 90 TYR A N 1
ATOM 661 C CA . TYR A 1 90 ? -4.512 3.182 4.031 1 93.88 90 TYR A CA 1
ATOM 662 C C . TYR A 1 90 ? -5.527 4.02 3.27 1 93.88 90 TYR A C 1
ATOM 664 O O . TYR A 1 90 ? -5.312 5.211 3.035 1 93.88 90 TYR A O 1
ATOM 672 N N . HIS A 1 91 ? -6.582 3.42 2.844 1 93.81 91 HIS A N 1
ATOM 673 C CA . HIS A 1 91 ? -7.723 4.086 2.223 1 93.81 91 HIS A CA 1
ATOM 674 C C . HIS A 1 91 ? -8.852 4.289 3.223 1 93.81 91 HIS A C 1
ATOM 676 O O . HIS A 1 91 ? -9.414 3.32 3.738 1 93.81 91 HIS A O 1
ATOM 682 N N . ASN A 1 92 ? -9.188 5.504 3.465 1 91.56 92 ASN A N 1
ATOM 683 C CA . ASN A 1 92 ? -10.242 5.84 4.41 1 91.56 92 ASN A CA 1
ATOM 684 C C . ASN A 1 92 ? -11.555 6.164 3.693 1 91.56 92 ASN A C 1
ATOM 686 O O . ASN A 1 92 ? -11.75 7.293 3.236 1 91.56 92 ASN A O 1
ATOM 690 N N . GLY A 1 93 ? -12.438 5.234 3.688 1 88 93 GLY A N 1
ATOM 691 C CA . GLY A 1 93 ? -13.75 5.465 3.102 1 88 93 GLY A CA 1
ATOM 692 C C . GLY A 1 93 ? -14.82 5.773 4.133 1 88 93 GLY A C 1
ATOM 693 O O . GLY A 1 93 ? -16 5.875 3.799 1 88 93 GLY A O 1
ATOM 694 N N . ARG A 1 94 ? -14.508 5.988 5.41 1 87 94 ARG A N 1
ATOM 695 C CA . ARG A 1 94 ? -15.453 6.25 6.492 1 87 94 ARG A CA 1
ATOM 696 C C . ARG A 1 94 ? -15.914 7.703 6.48 1 87 94 ARG A C 1
ATOM 698 O O . ARG A 1 94 ? -15.164 8.594 6.062 1 87 94 ARG A O 1
ATOM 705 N N . GLU A 1 95 ? -16.984 7.82 6.898 1 86.75 95 GLU A N 1
ATOM 706 C CA . GLU A 1 95 ? -17.469 9.18 7.09 1 86.75 95 GLU A CA 1
ATOM 707 C C . GLU A 1 95 ? -16.672 9.906 8.172 1 86.75 95 GLU A C 1
ATOM 709 O O . GLU A 1 95 ? -16.328 9.312 9.195 1 86.75 95 GLU A O 1
ATOM 714 N N . GLN A 1 96 ? -16.375 11.133 7.855 1 87.75 96 GLN A N 1
ATOM 715 C CA . GLN A 1 96 ? -15.656 11.969 8.805 1 87.75 96 GLN A CA 1
ATOM 716 C C . GLN A 1 96 ? -16.422 13.242 9.125 1 87.75 96 GLN A C 1
ATOM 718 O O . GLN A 1 96 ? -17.078 13.812 8.25 1 87.75 96 GLN A O 1
ATOM 723 N N . ASN A 1 97 ? -16.297 13.609 10.367 1 91.12 97 ASN A N 1
ATOM 724 C CA . ASN A 1 97 ? -16.781 14.945 10.672 1 91.12 97 ASN A CA 1
ATOM 725 C C . ASN A 1 97 ? -15.797 16.031 10.227 1 91.12 97 ASN A C 1
ATOM 727 O O . ASN A 1 97 ? -14.648 15.719 9.891 1 91.12 97 ASN A O 1
ATOM 731 N N . SER A 1 98 ? -16.25 17.234 10.227 1 91.75 98 SER A N 1
ATOM 732 C CA . SER A 1 98 ? -15.484 18.344 9.672 1 91.75 98 SER A CA 1
ATOM 733 C C . SER A 1 98 ? -14.164 18.531 10.406 1 91.75 98 SER A C 1
ATOM 735 O O . SER A 1 98 ? -13.164 18.938 9.797 1 91.75 98 SER A O 1
ATOM 737 N N . THR A 1 99 ? -14.125 18.234 11.688 1 92.62 99 THR A N 1
ATOM 738 C CA . THR A 1 99 ? -12.906 18.438 12.461 1 92.62 99 THR A CA 1
ATOM 739 C C . THR A 1 99 ? -11.891 17.328 12.188 1 92.62 99 THR A C 1
ATOM 741 O O . THR A 1 99 ? -10.703 17.484 12.461 1 92.62 99 THR A O 1
ATOM 744 N N . GLN A 1 100 ? -12.367 16.203 11.609 1 92.5 100 GLN A N 1
ATOM 745 C CA . GLN A 1 100 ? -11.5 15.055 11.367 1 92.5 100 GLN A CA 1
ATOM 746 C C . GLN A 1 100 ? -10.898 15.102 9.969 1 92.5 100 GLN A C 1
ATOM 748 O O . GLN A 1 100 ? -9.961 14.367 9.664 1 92.5 100 GLN A O 1
ATOM 753 N N . GLU A 1 101 ? -11.391 15.984 9.172 1 94.75 101 GLU A N 1
ATOM 754 C CA . GLU A 1 101 ? -10.961 16.062 7.777 1 94.75 101 GLU A CA 1
ATOM 755 C C . GLU A 1 101 ? -9.609 16.766 7.66 1 94.75 101 GLU A C 1
ATOM 757 O O . GLU A 1 101 ? -9.211 17.5 8.562 1 94.75 101 GLU A O 1
ATOM 762 N N . SER A 1 102 ? -8.914 16.5 6.668 1 96.25 102 SER A N 1
ATOM 763 C CA . SER A 1 102 ? -7.688 17.188 6.293 1 96.25 102 SER A CA 1
ATOM 764 C C . SER A 1 102 ? -7.633 17.438 4.789 1 96.25 102 SER A C 1
ATOM 766 O O . SER A 1 102 ? -8.258 16.719 4.012 1 96.25 102 SER A O 1
ATOM 768 N N . TYR A 1 103 ? -6.918 18.453 4.402 1 97.19 103 TYR A N 1
ATOM 769 C CA . TYR A 1 103 ? -6.953 18.922 3.02 1 97.19 103 TYR A CA 1
ATOM 770 C C . TYR A 1 103 ? -5.551 19.25 2.52 1 97.19 103 TYR A C 1
ATOM 772 O O . TYR A 1 103 ? -4.723 19.766 3.271 1 97.19 103 TYR A O 1
ATOM 780 N N . THR A 1 104 ? -5.344 18.938 1.26 1 97.06 104 THR A N 1
ATOM 781 C CA . THR A 1 104 ? -4.199 19.562 0.6 1 97.06 104 THR A CA 1
ATOM 782 C C . THR A 1 104 ? -4.539 20.969 0.15 1 97.06 104 THR A C 1
ATOM 784 O O . THR A 1 104 ? -5.695 21.281 -0.153 1 97.06 104 THR A O 1
ATOM 787 N N . LEU A 1 105 ? -3.568 21.828 0.205 1 95.81 105 LEU A N 1
ATOM 788 C CA . LEU A 1 105 ? -3.779 23.203 -0.247 1 95.81 105 LEU A CA 1
ATOM 789 C C . LEU A 1 105 ? -2.467 23.828 -0.688 1 95.81 105 LEU A C 1
ATOM 791 O O . LEU A 1 105 ? -1.389 23.312 -0.398 1 95.81 105 LEU A O 1
ATOM 795 N N . LEU A 1 106 ? -2.586 24.859 -1.435 1 93.62 106 LEU A N 1
ATOM 796 C CA . LEU A 1 106 ? -1.475 25.719 -1.825 1 93.62 106 LEU A CA 1
ATOM 797 C C . LEU A 1 106 ? -1.49 27.031 -1.034 1 93.62 106 LEU A C 1
ATOM 799 O O . LEU A 1 106 ? -2.461 27.781 -1.101 1 93.62 106 LEU A O 1
ATOM 803 N N . ARG A 1 107 ? -0.421 27.281 -0.354 1 93.06 107 ARG A N 1
ATOM 804 C CA . ARG A 1 107 ? -0.372 28.359 0.624 1 93.06 107 ARG A CA 1
ATOM 805 C C . ARG A 1 107 ? -0.523 29.719 -0.053 1 93.06 107 ARG A C 1
ATOM 807 O O . ARG A 1 107 ? -1.063 30.656 0.539 1 93.06 107 ARG A O 1
ATOM 814 N N . GLY A 1 108 ? -0.067 29.844 -1.264 1 89.81 108 GLY A N 1
ATOM 815 C CA . GLY A 1 108 ? -0.221 31.109 -1.979 1 89.81 108 GLY A CA 1
ATOM 816 C C . GLY A 1 108 ? -1.661 31.578 -2.057 1 89.81 108 GLY A C 1
ATOM 817 O O . GLY A 1 108 ? -1.953 32.75 -1.803 1 89.81 108 GLY A O 1
ATOM 818 N N . ASP A 1 109 ? -2.539 30.688 -2.379 1 93.19 109 ASP A N 1
ATOM 819 C CA . ASP A 1 109 ? -3.959 31 -2.494 1 93.19 109 ASP A CA 1
ATOM 820 C C . ASP A 1 109 ? -4.641 30.984 -1.128 1 93.19 109 ASP A C 1
ATOM 822 O O . ASP A 1 109 ? -5.441 31.859 -0.809 1 93.19 109 ASP A O 1
ATOM 826 N N . PHE A 1 110 ? -4.32 30.062 -0.36 1 96.25 110 PHE A N 1
ATOM 827 C CA . PHE A 1 110 ? -5.016 29.859 0.905 1 96.25 110 PHE A CA 1
ATOM 828 C C . PHE A 1 110 ? -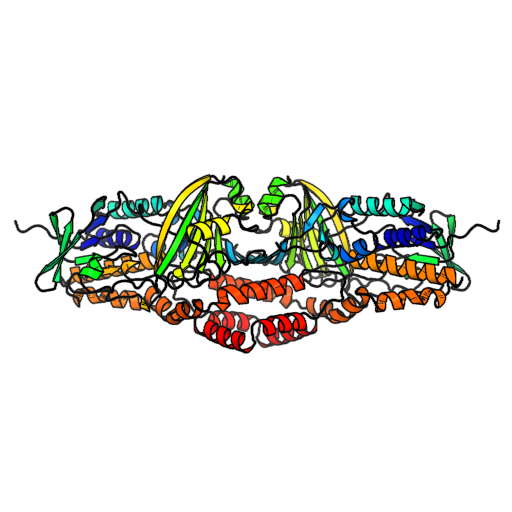4.738 31 1.875 1 96.25 110 PHE A C 1
ATOM 830 O O . PHE A 1 110 ? -5.648 31.484 2.547 1 96.25 110 PHE A O 1
ATOM 837 N N . ASP A 1 111 ? -3.473 31.406 2.016 1 96.38 111 ASP A N 1
ATOM 838 C CA . ASP A 1 111 ? -3.119 32.469 2.943 1 96.38 111 ASP A CA 1
ATOM 839 C C . ASP A 1 111 ? -3.764 33.812 2.529 1 96.38 111 ASP A C 1
ATOM 841 O O . ASP A 1 111 ? -4.113 34.625 3.381 1 96.38 111 ASP A O 1
ATOM 845 N N . GLN A 1 112 ? -3.848 34 1.25 1 96.69 112 GLN A N 1
ATOM 846 C CA . GLN A 1 112 ? -4.523 35.188 0.774 1 96.69 112 GLN A CA 1
ATOM 847 C C . GLN A 1 112 ? -6 35.188 1.157 1 96.69 112 GLN A C 1
ATOM 849 O O . GLN A 1 112 ? -6.559 36.219 1.535 1 96.69 112 GLN A O 1
ATOM 854 N N . TRP A 1 113 ? -6.594 34.031 0.973 1 97.81 113 TRP A N 1
ATOM 855 C CA . TRP A 1 113 ? -7.984 33.875 1.387 1 97.81 113 TRP A CA 1
ATOM 856 C C . TRP A 1 113 ? -8.148 34.188 2.875 1 97.81 113 TRP A C 1
ATOM 858 O O . TRP A 1 113 ? -9.055 34.906 3.277 1 97.81 113 TRP A O 1
ATOM 868 N N . LEU A 1 114 ? -7.281 33.625 3.688 1 97.69 114 LEU A N 1
ATOM 869 C CA . LEU A 1 114 ? -7.344 33.812 5.133 1 97.69 114 LEU A CA 1
ATOM 870 C C . LEU A 1 114 ? -7.129 35.281 5.5 1 97.69 114 LEU A C 1
ATOM 872 O O . LEU A 1 114 ? -7.789 35.812 6.398 1 97.69 114 LEU A O 1
ATOM 876 N N . MET A 1 115 ? -6.18 35.906 4.836 1 97.75 115 MET A N 1
ATOM 877 C CA . MET A 1 115 ? -5.973 37.344 4.984 1 97.75 115 MET A CA 1
ATOM 878 C C . MET A 1 115 ? -7.25 38.125 4.676 1 97.75 115 MET A C 1
ATOM 880 O O . MET A 1 115 ? -7.625 39.031 5.414 1 97.75 115 MET A O 1
ATOM 884 N N . GLY A 1 116 ? -7.875 37.719 3.574 1 98.12 116 GLY A N 1
ATOM 885 C CA . GLY A 1 116 ? -9.133 38.344 3.207 1 98.12 116 GLY A CA 1
ATOM 886 C C . GLY A 1 116 ? -10.203 38.219 4.281 1 98.12 116 GLY A C 1
ATOM 887 O O . GLY A 1 116 ? -10.93 39.188 4.555 1 98.12 116 GLY A O 1
ATOM 888 N N . LYS A 1 117 ? -10.289 37.125 4.898 1 98.38 117 LYS A N 1
ATOM 889 C CA . LYS A 1 117 ? -11.242 36.906 5.988 1 98.38 117 LYS A CA 1
ATOM 890 C C . LYS A 1 117 ? -10.961 37.844 7.16 1 98.38 117 LYS A C 1
ATOM 892 O O . LYS A 1 117 ? -11.883 38.375 7.773 1 98.38 117 LYS A O 1
ATOM 897 N N . ALA A 1 118 ? -9.672 37.969 7.492 1 98.56 118 ALA A N 1
ATOM 898 C CA . ALA A 1 118 ? -9.289 38.875 8.578 1 98.56 118 ALA A CA 1
ATOM 899 C C . ALA A 1 118 ? -9.617 40.312 8.227 1 98.56 118 ALA A C 1
ATOM 901 O O . ALA A 1 118 ? -10.086 41.094 9.086 1 98.56 118 ALA A O 1
ATOM 902 N N . GLU A 1 119 ? -9.422 40.719 7.008 1 98.5 119 GLU A N 1
ATOM 903 C CA . GLU A 1 119 ? -9.734 42.062 6.559 1 98.5 119 GLU A CA 1
ATOM 904 C C . GLU A 1 119 ? -11.234 42.344 6.629 1 98.5 119 GLU A C 1
ATOM 906 O O . GLU A 1 119 ? -11.656 43.438 6.988 1 98.5 119 GLU A O 1
ATOM 911 N N . GLU A 1 120 ? -11.953 41.344 6.277 1 98.31 120 GLU A N 1
ATOM 912 C CA . GLU A 1 120 ? -13.414 41.469 6.285 1 98.31 120 GLU A CA 1
ATOM 913 C C . GLU A 1 120 ? -13.922 41.875 7.668 1 98.31 120 GLU A C 1
ATOM 915 O O . GLU A 1 120 ? -14.945 42.531 7.789 1 98.31 120 GLU A O 1
ATOM 920 N N . VAL A 1 121 ? -13.172 41.5 8.68 1 98.31 121 VAL A N 1
ATOM 921 C CA . VAL A 1 121 ? -13.68 41.75 10.023 1 98.31 121 VAL A CA 1
ATOM 922 C C . VAL A 1 121 ? -12.93 42.906 10.648 1 98.31 121 VAL A C 1
ATOM 924 O O . VAL A 1 121 ? -13.07 43.188 11.844 1 98.31 121 VAL A O 1
ATOM 927 N N . GLY A 1 122 ? -12.023 43.562 9.883 1 98.19 122 GLY A N 1
ATOM 928 C CA . GLY A 1 122 ? -11.547 44.844 10.328 1 98.19 122 GLY A CA 1
ATOM 929 C C . GLY A 1 122 ? -10.047 44.938 10.484 1 98.19 122 GLY A C 1
ATOM 930 O O . GLY A 1 122 ? -9.492 46 10.766 1 98.19 122 GLY A O 1
ATOM 931 N N . ALA A 1 123 ? -9.336 43.844 10.289 1 98.62 123 ALA A N 1
ATOM 932 C CA . ALA A 1 123 ? -7.879 43.875 10.406 1 98.62 123 ALA A CA 1
ATOM 933 C C . ALA A 1 123 ? -7.246 44.656 9.266 1 98.62 123 ALA A C 1
ATOM 935 O O . ALA A 1 123 ? -7.738 44.625 8.133 1 98.62 123 ALA A O 1
ATOM 936 N N . GLN A 1 124 ? -6.215 45.312 9.547 1 98.25 124 GLN A N 1
ATOM 937 C CA . GLN A 1 124 ? -5.457 46.031 8.539 1 98.25 124 GLN A CA 1
ATOM 938 C C . G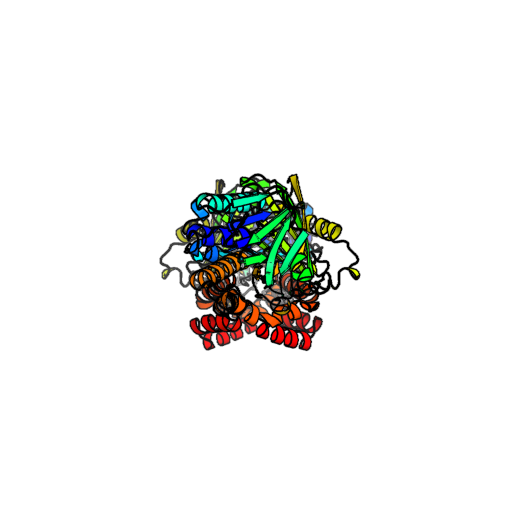LN A 1 124 ? -4.172 45.312 8.172 1 98.25 124 GLN A C 1
ATOM 940 O O . GLN A 1 124 ? -3.514 44.719 9.039 1 98.25 124 GLN A O 1
ATOM 945 N N . PHE A 1 125 ? -3.896 45.312 6.859 1 97.88 125 PHE A N 1
ATOM 946 C CA . PHE A 1 125 ? -2.697 44.625 6.387 1 97.88 125 PHE A CA 1
ATOM 947 C C . PHE A 1 125 ? -1.82 45.562 5.578 1 97.88 125 PHE A C 1
ATOM 949 O O . PHE A 1 125 ? -2.328 46.375 4.797 1 97.88 125 PHE A O 1
ATOM 956 N N . ILE A 1 126 ? -0.557 45.531 5.793 1 96.44 126 ILE A N 1
ATOM 957 C CA . ILE A 1 126 ? 0.46 46.125 4.938 1 96.44 126 ILE A CA 1
ATOM 958 C C . ILE A 1 126 ? 1.413 45.031 4.434 1 96.44 126 ILE A C 1
ATOM 960 O O . ILE A 1 126 ? 2.051 44.344 5.23 1 96.44 126 ILE A O 1
ATOM 964 N N . THR A 1 127 ? 1.506 44.844 3.137 1 95.69 127 THR A N 1
ATOM 965 C CA . THR A 1 127 ? 2.379 43.844 2.541 1 95.69 127 THR A CA 1
ATOM 966 C C . THR A 1 127 ? 3.57 44.5 1.853 1 95.69 127 THR A C 1
ATOM 968 O O . THR A 1 127 ? 3.6 45.719 1.682 1 95.69 127 THR A O 1
ATOM 971 N N . GLY A 1 128 ? 4.578 43.719 1.589 1 94.75 128 GLY A N 1
ATOM 972 C CA . GLY A 1 128 ? 5.742 44.219 0.876 1 94.75 128 GLY A CA 1
ATOM 973 C C . GLY A 1 128 ? 6.676 45.031 1.753 1 94.75 128 GLY A C 1
ATOM 974 O O . GLY A 1 128 ? 7.523 45.781 1.248 1 94.75 128 GLY A O 1
ATOM 975 N N . ILE A 1 129 ? 6.461 45 3.066 1 94.12 129 ILE A N 1
ATOM 976 C CA . ILE A 1 129 ? 7.262 45.781 4.004 1 94.12 129 ILE A CA 1
ATOM 977 C C . ILE A 1 129 ? 7.887 44.875 5.047 1 94.12 129 ILE A C 1
ATOM 979 O O . ILE A 1 129 ? 7.195 44.031 5.648 1 94.12 129 ILE A O 1
ATOM 983 N N . ARG A 1 130 ? 9.094 45 5.223 1 93.75 130 ARG A N 1
ATOM 984 C CA . ARG A 1 130 ? 9.797 44.219 6.234 1 93.75 130 ARG A CA 1
ATOM 985 C C . ARG A 1 130 ? 9.93 45 7.539 1 93.75 130 ARG A C 1
ATOM 987 O O . ARG A 1 130 ? 10.297 46.156 7.531 1 93.75 130 ARG A O 1
ATOM 994 N N . VAL A 1 131 ? 9.586 44.406 8.617 1 96.19 131 VAL A N 1
ATOM 995 C CA . VAL A 1 131 ? 9.859 44.969 9.922 1 96.19 131 VAL A CA 1
ATOM 996 C C . VAL A 1 131 ? 11.32 44.719 10.305 1 96.19 131 VAL A C 1
ATOM 998 O O . VAL A 1 131 ? 11.758 43.594 10.391 1 96.19 131 VAL A O 1
ATOM 1001 N N . GLU A 1 132 ? 12.016 45.75 10.617 1 94.19 132 GLU A N 1
ATOM 1002 C CA . GLU A 1 132 ? 13.461 45.656 10.82 1 94.19 132 GLU A CA 1
ATOM 1003 C C . GLU A 1 132 ? 13.805 45.594 12.305 1 94.19 132 GLU A C 1
ATOM 1005 O O . GLU A 1 132 ? 14.812 45 12.688 1 94.19 132 GLU A O 1
ATOM 1010 N N . GLU A 1 133 ? 12.977 46.281 12.992 1 95.81 133 GLU A N 1
ATOM 1011 C CA . GLU A 1 133 ? 13.344 46.438 14.391 1 95.81 133 GLU A CA 1
ATOM 1012 C C . GLU A 1 133 ? 12.117 46.438 15.297 1 95.81 133 GLU A C 1
ATOM 1014 O O . GLU A 1 133 ? 11.062 46.938 14.906 1 95.81 133 GLU A O 1
ATOM 1019 N N . ILE A 1 134 ? 12.328 45.906 16.453 1 96.81 134 ILE A N 1
ATOM 1020 C CA . ILE A 1 134 ? 11.336 45.969 17.516 1 96.81 134 ILE A CA 1
ATOM 1021 C C . ILE A 1 134 ? 11.641 47.188 18.422 1 96.81 134 ILE A C 1
ATOM 1023 O O . ILE A 1 134 ? 12.805 47.406 18.781 1 96.81 134 ILE A O 1
ATOM 1027 N N . LEU A 1 135 ? 10.648 47.938 18.672 1 97.12 135 LEU A N 1
ATOM 1028 C CA . LEU A 1 135 ? 10.812 49.125 19.531 1 97.12 135 LEU A CA 1
ATOM 1029 C C . LEU A 1 135 ? 10.539 48.75 20.984 1 97.12 135 LEU A C 1
ATOM 1031 O O . LEU A 1 135 ? 9.5 48.156 21.297 1 97.12 135 LEU A O 1
ATOM 1035 N N . THR A 1 136 ? 11.438 49.156 21.844 1 96.88 136 THR A N 1
ATOM 1036 C CA . THR A 1 136 ? 11.281 48.875 23.281 1 96.88 136 THR A CA 1
ATOM 1037 C C . THR A 1 136 ? 11.469 50.156 24.094 1 96.88 136 THR A C 1
ATOM 1039 O O . THR A 1 136 ? 12.203 51.031 23.688 1 96.88 136 THR A O 1
ATOM 1042 N N . GLN A 1 137 ? 10.758 50.312 25.062 1 96.12 137 GLN A N 1
ATOM 1043 C CA . GLN A 1 137 ? 10.906 51.344 26.078 1 96.12 137 GLN A CA 1
ATOM 1044 C C . GLN A 1 137 ? 10.891 50.75 27.484 1 96.12 137 GLN A C 1
ATOM 1046 O O . GLN A 1 137 ? 9.922 50.094 27.875 1 96.12 137 GLN A O 1
ATOM 1051 N N . ASP A 1 138 ? 11.953 50.969 28.328 1 94.44 138 ASP A N 1
ATOM 1052 C CA . ASP A 1 138 ? 12.102 50.438 29.688 1 94.44 138 ASP A CA 1
ATOM 1053 C C . ASP A 1 138 ? 11.859 48.938 29.719 1 94.44 138 ASP A C 1
ATOM 1055 O O . ASP A 1 138 ? 11.117 48.438 30.578 1 94.44 138 ASP A O 1
ATOM 1059 N N . GLY A 1 139 ? 12.297 48.25 28.594 1 93.06 139 GLY A N 1
ATOM 1060 C CA . GLY A 1 139 ? 12.234 46.812 28.531 1 93.06 139 GLY A CA 1
ATOM 1061 C C . GLY A 1 139 ? 10.922 46.281 27.984 1 93.06 139 GLY A C 1
ATOM 1062 O O . GLY A 1 139 ? 10.773 45.094 27.75 1 93.06 139 GLY A O 1
ATOM 1063 N N . LYS A 1 140 ? 10.086 47.219 27.766 1 96.88 140 LYS A N 1
ATOM 1064 C CA . LYS A 1 140 ? 8.781 46.812 27.219 1 96.88 140 LYS A CA 1
ATOM 1065 C C . LYS A 1 140 ? 8.695 47.094 25.734 1 96.88 140 LYS A C 1
ATOM 1067 O O . LYS A 1 140 ? 9.117 48.156 25.266 1 96.88 140 LYS A O 1
ATOM 1072 N N . VAL A 1 141 ? 8.18 46.125 25 1 98.12 141 VAL A N 1
ATOM 1073 C CA . VAL A 1 141 ? 7.953 46.312 23.578 1 98.12 141 VAL A CA 1
ATOM 1074 C C . VAL A 1 141 ? 6.797 47.281 23.359 1 98.12 141 VAL A C 1
ATOM 1076 O O . VAL A 1 141 ? 5.715 47.125 23.922 1 98.12 141 VAL A O 1
ATOM 1079 N N . ILE A 1 142 ? 7.023 48.344 22.516 1 97.5 142 ILE A N 1
ATOM 1080 C CA . ILE A 1 142 ? 6 49.375 22.359 1 97.5 142 ILE A CA 1
ATOM 1081 C C . ILE A 1 142 ? 5.648 49.531 20.891 1 97.5 142 ILE A C 1
ATOM 1083 O O . ILE A 1 142 ? 4.848 50.406 20.531 1 97.5 142 ILE A O 1
ATOM 1087 N N . GLY A 1 143 ? 6.285 48.75 20.078 1 97.56 143 GLY A N 1
ATOM 1088 C CA . GLY A 1 143 ? 5.984 48.875 18.656 1 97.56 143 GLY A CA 1
ATOM 1089 C C . GLY A 1 143 ? 7.066 48.312 17.766 1 97.56 143 GLY A C 1
ATOM 1090 O O . GLY A 1 143 ? 7.801 47.406 18.172 1 97.56 143 GLY A O 1
ATOM 1091 N N . VAL A 1 144 ? 6.996 48.688 16.484 1 97.56 144 VAL A N 1
ATOM 1092 C CA . VAL A 1 144 ? 7.953 48.188 15.5 1 97.56 144 VAL A CA 1
ATOM 1093 C C . VAL A 1 144 ? 8.398 49.344 14.586 1 97.56 144 VAL A C 1
ATOM 1095 O O . VAL A 1 144 ? 7.742 50.375 14.523 1 97.56 144 VAL A O 1
ATOM 1098 N N . LYS A 1 145 ? 9.516 49.125 14.047 1 96.94 145 LYS A N 1
ATOM 1099 C CA . LYS A 1 145 ? 10.008 50 13 1 96.94 145 LYS A CA 1
ATOM 1100 C C . LYS A 1 145 ? 9.992 49.312 11.641 1 96.94 145 LYS A C 1
ATOM 1102 O O . LYS A 1 145 ? 10.57 48.219 11.492 1 96.94 145 LYS A O 1
ATOM 1107 N N . ALA A 1 146 ? 9.297 49.844 10.727 1 94.12 146 ALA A N 1
ATOM 1108 C CA . ALA A 1 146 ? 9.172 49.312 9.375 1 94.12 146 ALA A CA 1
ATOM 1109 C C . ALA A 1 146 ? 9.32 50.406 8.328 1 94.12 146 ALA A C 1
ATOM 1111 O O . ALA A 1 146 ? 8.609 51.406 8.375 1 94.12 146 ALA A O 1
ATOM 1112 N N . ASP A 1 147 ? 10.234 50.219 7.438 1 91 147 ASP A N 1
ATOM 1113 C CA . ASP A 1 147 ? 10.484 51.156 6.348 1 91 147 ASP A CA 1
ATOM 1114 C C . ASP A 1 147 ? 10.727 52.562 6.887 1 91 147 ASP A C 1
ATOM 1116 O O . ASP A 1 147 ? 10.148 53.531 6.398 1 91 147 ASP A O 1
ATOM 1120 N N . GLY A 1 148 ? 11.336 52.656 7.957 1 90.06 148 GLY A N 1
ATOM 1121 C CA . GLY A 1 148 ? 11.742 53.938 8.531 1 90.06 148 GLY A CA 1
ATOM 1122 C C . GLY A 1 148 ? 10.695 54.531 9.445 1 90.06 148 GLY A C 1
ATOM 1123 O O . GLY A 1 148 ? 10.977 55.5 10.164 1 90.06 148 GLY A O 1
ATOM 1124 N N . ASP A 1 149 ? 9.562 53.969 9.445 1 93.44 149 ASP A N 1
ATOM 1125 C CA . ASP A 1 149 ? 8.492 54.5 10.273 1 93.44 149 ASP A CA 1
ATOM 1126 C C . ASP A 1 149 ? 8.344 53.719 11.562 1 93.44 149 ASP A C 1
ATOM 1128 O O . ASP A 1 149 ? 8.477 52.469 11.555 1 93.44 149 ASP A O 1
ATOM 1132 N N . GLU A 1 150 ? 8.109 54.438 12.578 1 95.94 150 GLU A N 1
ATOM 1133 C CA . GLU A 1 150 ? 7.824 53.781 13.859 1 95.94 150 GLU A CA 1
ATOM 1134 C C . GLU A 1 150 ? 6.324 53.656 14.094 1 95.94 150 GLU A C 1
ATOM 1136 O O . GLU A 1 150 ? 5.586 54.625 13.992 1 95.94 150 GLU A O 1
ATOM 1141 N N . LEU A 1 151 ? 5.91 52.5 14.266 1 96.19 151 LEU A N 1
ATOM 1142 C CA . LEU A 1 151 ? 4.516 52.188 14.562 1 96.19 151 LEU A CA 1
ATOM 1143 C C . LEU A 1 151 ? 4.363 51.656 15.984 1 96.19 151 LEU A C 1
ATOM 1145 O O . LEU A 1 151 ? 5.07 50.719 16.391 1 96.19 151 LEU A O 1
ATOM 1149 N N . THR A 1 152 ? 3.471 52.25 16.719 1 97.06 152 THR A N 1
ATOM 1150 C CA . THR A 1 152 ? 3.348 51.875 18.125 1 97.06 152 THR A CA 1
ATOM 1151 C C . THR A 1 152 ? 2.111 51 18.344 1 97.06 152 THR A C 1
ATOM 1153 O O . THR A 1 152 ? 1.129 51.125 17.609 1 97.06 152 THR A O 1
ATOM 1156 N N . ALA A 1 153 ? 2.211 50.125 19.328 1 97.56 153 ALA A N 1
ATOM 1157 C CA . ALA A 1 153 ? 1.109 49.25 19.719 1 97.56 153 ALA A CA 1
ATOM 1158 C C . ALA A 1 153 ? 1.207 48.875 21.188 1 97.56 153 ALA A C 1
ATOM 1160 O O . ALA A 1 153 ? 2.277 48.969 21.797 1 97.56 153 ALA A O 1
ATOM 1161 N N . LYS A 1 154 ? 0.102 48.5 21.734 1 97.56 154 LYS A N 1
ATOM 1162 C CA . LYS A 1 154 ? 0.078 48 23.109 1 97.56 154 LYS A CA 1
ATOM 1163 C C . LYS A 1 154 ? 0.734 46.625 23.234 1 97.56 154 LYS A C 1
ATOM 1165 O O . LYS A 1 154 ? 1.277 46.312 24.281 1 97.56 154 LYS A O 1
ATOM 1170 N N . SER A 1 155 ? 0.677 45.875 22.188 1 98.06 155 SER A N 1
ATOM 1171 C CA . SER A 1 155 ? 1.32 44.562 22.109 1 98.06 155 SER A CA 1
ATOM 1172 C C . SER A 1 155 ? 1.771 44.25 20.688 1 98.06 155 SER A C 1
ATOM 1174 O O . SER A 1 155 ? 1.229 44.781 19.734 1 98.06 155 SER A O 1
ATOM 1176 N N . VAL A 1 156 ? 2.793 43.375 20.609 1 98.75 156 VAL A N 1
ATOM 1177 C CA . VAL A 1 156 ? 3.291 42.875 19.328 1 98.75 156 VAL A CA 1
ATOM 1178 C C . VAL A 1 156 ? 3.273 41.344 19.312 1 98.75 156 VAL A C 1
ATOM 1180 O O . VAL A 1 156 ? 3.715 40.719 20.266 1 98.75 156 VAL A O 1
ATOM 1183 N N . ILE A 1 157 ? 2.682 40.75 18.281 1 98.81 157 ILE A N 1
ATOM 1184 C CA . ILE A 1 157 ? 2.721 39.312 18.062 1 98.81 157 ILE A CA 1
ATOM 1185 C C . ILE A 1 157 ? 3.725 38.969 16.969 1 98.81 157 ILE A C 1
ATOM 1187 O O . ILE A 1 157 ? 3.547 39.375 15.812 1 98.81 157 ILE A O 1
ATOM 1191 N N . LEU A 1 158 ? 4.73 38.312 17.328 1 98.44 158 LEU A N 1
ATOM 1192 C CA . LEU A 1 158 ? 5.742 37.875 16.375 1 98.44 158 LEU A CA 1
ATOM 1193 C C . LEU A 1 158 ? 5.352 36.562 15.727 1 98.44 158 LEU A C 1
ATOM 1195 O O . LEU A 1 158 ? 5.469 35.5 16.359 1 98.44 158 LEU A O 1
ATOM 1199 N N . ALA A 1 159 ? 4.934 36.562 14.516 1 96.94 159 ALA A N 1
ATOM 1200 C CA . ALA A 1 159 ? 4.586 35.438 13.688 1 96.94 159 ALA A CA 1
ATOM 1201 C C . ALA A 1 159 ? 5.449 35.375 12.43 1 96.94 159 ALA A C 1
ATOM 1203 O O . ALA A 1 159 ? 4.938 35.219 11.32 1 96.94 159 ALA A O 1
ATOM 1204 N N . GLU A 1 160 ? 6.727 35.406 12.57 1 92.44 160 GLU A N 1
ATOM 1205 C CA . GLU A 1 160 ? 7.699 35.625 11.508 1 92.44 160 GLU A CA 1
ATOM 1206 C C . GLU A 1 160 ? 7.984 34.344 10.742 1 92.44 160 GLU A C 1
ATOM 1208 O O . GLU A 1 160 ? 8.625 34.375 9.688 1 92.44 160 GLU A O 1
ATOM 1213 N N . GLY A 1 161 ? 7.559 33.25 11.297 1 89.5 1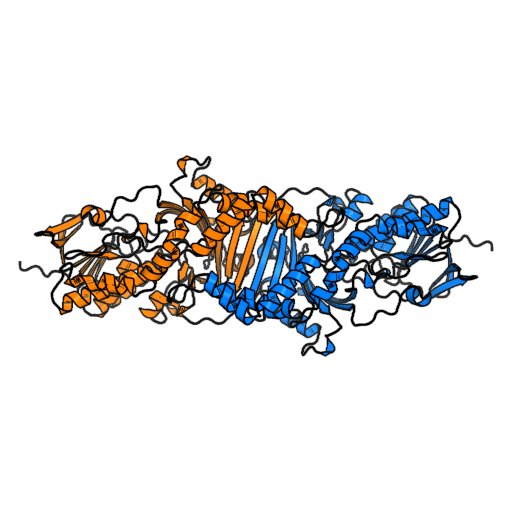61 GLY A N 1
ATOM 1214 C CA . GLY A 1 161 ? 7.902 31.969 10.695 1 89.5 161 GLY A CA 1
ATOM 1215 C C . GLY A 1 161 ? 9.219 31.406 11.195 1 89.5 161 GLY A C 1
ATOM 1216 O O . GLY A 1 161 ? 9.602 31.641 12.344 1 89.5 161 GLY A O 1
ATOM 1217 N N . VAL A 1 162 ? 9.875 30.625 10.383 1 84.75 162 VAL A N 1
ATOM 1218 C CA . VAL A 1 162 ? 10.977 29.781 10.836 1 84.75 162 VAL A CA 1
ATOM 1219 C C . VAL A 1 162 ? 12.227 30.641 11.055 1 84.75 162 VAL A C 1
ATOM 1221 O O . VAL A 1 162 ? 13.141 30.234 11.781 1 84.75 162 VAL A O 1
ATOM 1224 N N . ASN A 1 163 ? 12.32 31.797 10.508 1 83.81 163 ASN A N 1
ATOM 1225 C CA . ASN A 1 163 ? 13.422 32.719 10.719 1 83.81 163 ASN A CA 1
ATOM 1226 C C . ASN A 1 163 ? 13.008 33.875 11.609 1 83.81 163 ASN A C 1
ATOM 1228 O O . ASN A 1 163 ? 12.867 35.031 11.133 1 83.81 163 ASN A O 1
ATOM 1232 N N . PRO A 1 164 ? 12.977 33.625 12.844 1 88.5 164 PRO A N 1
ATOM 1233 C CA . PRO A 1 164 ? 12.445 34.625 13.766 1 88.5 164 PRO A CA 1
ATOM 1234 C C . PRO A 1 164 ? 13.492 35.656 14.18 1 88.5 164 PRO A C 1
ATOM 1236 O O . PRO A 1 164 ? 13.875 35.719 15.352 1 88.5 164 PRO A O 1
ATOM 1239 N N . ILE A 1 165 ? 13.828 36.594 13.359 1 90.44 165 ILE A N 1
ATOM 1240 C CA . ILE A 1 165 ? 14.891 37.562 13.539 1 90.44 165 ILE A CA 1
ATOM 1241 C C . ILE A 1 165 ? 14.523 38.531 14.672 1 90.44 165 ILE A C 1
ATOM 1243 O O . ILE A 1 165 ? 15.375 38.906 15.477 1 90.44 165 ILE A O 1
ATOM 1247 N N . LEU A 1 166 ? 13.328 39 14.758 1 95.12 166 LEU A N 1
ATOM 1248 C CA . LEU A 1 166 ? 12.891 39.938 15.789 1 95.12 166 LEU A CA 1
ATOM 1249 C C . LEU A 1 166 ? 12.875 39.281 17.156 1 95.12 166 LEU A C 1
ATOM 1251 O O . LEU A 1 166 ? 13.234 39.906 18.156 1 95.12 166 LEU A O 1
ATOM 1255 N N . GLY A 1 167 ? 12.398 38.031 17.188 1 93.88 167 GLY A N 1
ATOM 1256 C CA . GLY A 1 167 ? 12.5 37.281 18.422 1 93.88 167 GLY A CA 1
ATOM 1257 C C . GLY A 1 167 ? 13.922 37.156 18.938 1 93.88 167 GLY A C 1
ATOM 1258 O O . GLY A 1 167 ? 14.164 37.219 20.141 1 93.88 167 GLY A O 1
ATOM 1259 N N . GLU A 1 168 ? 14.797 36.969 18 1 92.5 168 GLU A N 1
ATOM 1260 C CA . GLU A 1 168 ? 16.219 36.906 18.344 1 92.5 168 GLU A CA 1
ATOM 1261 C C . GLU A 1 168 ? 16.719 38.25 18.875 1 92.5 168 GLU A C 1
ATOM 1263 O O . GLU A 1 168 ? 17.484 38.312 19.844 1 92.5 168 GLU A O 1
ATOM 1268 N N . GLN A 1 169 ? 16.297 39.281 18.25 1 92.81 169 GLN A N 1
ATOM 1269 C CA . GLN A 1 169 ? 16.656 40.625 18.656 1 92.81 169 GLN A CA 1
ATOM 1270 C C . GLN A 1 169 ? 16.25 40.875 20.109 1 92.81 169 GLN A C 1
ATOM 1272 O O . GLN A 1 169 ? 16.969 41.562 20.844 1 92.81 169 GLN A O 1
ATOM 1277 N N . LEU A 1 170 ? 15.18 40.344 20.5 1 95.12 170 LEU A N 1
ATOM 1278 C CA . LEU A 1 170 ? 14.648 40.531 21.844 1 95.12 170 LEU A CA 1
ATOM 1279 C C . LEU A 1 170 ? 15.328 39.594 22.844 1 95.12 170 LEU A C 1
ATOM 1281 O O . LEU A 1 170 ? 15.109 39.719 24.047 1 95.12 170 LEU A O 1
ATOM 1285 N N . GLY A 1 171 ? 16.109 38.625 22.266 1 92.75 171 GLY A N 1
ATOM 1286 C CA . GLY A 1 171 ? 16.734 37.625 23.125 1 92.75 171 GLY A CA 1
ATOM 1287 C C . GLY A 1 171 ? 15.773 36.531 23.578 1 92.75 171 GLY A C 1
ATOM 1288 O O . GLY A 1 171 ? 16.109 35.75 24.453 1 92.75 171 GLY A O 1
ATOM 1289 N N . MET A 1 172 ? 14.609 36.5 23 1 93.5 172 MET A N 1
ATOM 1290 C CA . MET A 1 172 ? 13.602 35.5 23.359 1 93.5 172 MET A CA 1
ATOM 1291 C C . MET A 1 172 ? 13.852 34.188 22.641 1 93.5 172 MET A C 1
ATOM 1293 O O . MET A 1 172 ? 13.492 33.125 23.125 1 93.5 172 MET A O 1
ATOM 1297 N N . VAL A 1 173 ? 14.375 34.281 21.453 1 89.81 173 VAL A N 1
ATOM 1298 C CA . VAL A 1 173 ? 14.664 33.125 20.641 1 89.81 173 VAL A CA 1
ATOM 1299 C C . VAL A 1 173 ? 16.172 32.969 20.453 1 89.81 173 VAL A C 1
ATOM 1301 O O . VAL A 1 173 ? 16.875 33.969 20.266 1 89.81 173 VAL A O 1
ATOM 1304 N N . LYS A 1 174 ? 16.625 31.781 20.625 1 81.88 174 LYS A N 1
ATOM 1305 C CA . LYS A 1 174 ? 18.047 31.516 20.375 1 81.88 174 LYS A CA 1
ATOM 1306 C C . LYS A 1 174 ? 18.297 31.281 18.891 1 81.88 174 LYS A C 1
ATOM 1308 O O . LYS A 1 174 ? 17.422 30.766 18.188 1 81.88 174 LYS A O 1
ATOM 1313 N N . ARG A 1 175 ? 19.406 31.641 18.578 1 72.25 175 ARG A N 1
ATOM 1314 C CA . ARG A 1 175 ? 19.797 31.391 17.188 1 72.25 175 ARG A CA 1
ATOM 1315 C C . ARG A 1 175 ? 19.719 29.906 16.859 1 72.25 175 ARG A C 1
ATOM 1317 O O . ARG A 1 175 ? 20.203 29.062 17.625 1 72.25 175 ARG A O 1
ATOM 1324 N N . VAL A 1 176 ? 18.953 29.562 15.859 1 65.25 176 VAL A N 1
ATOM 1325 C CA . VAL A 1 176 ? 18.672 28.188 15.469 1 65.25 176 VAL A CA 1
ATOM 1326 C C . VAL A 1 176 ? 19.969 27.531 14.977 1 65.25 176 VAL A C 1
ATOM 1328 O O . VAL A 1 176 ? 20.656 28.047 14.109 1 65.25 176 VAL A O 1
ATOM 1331 N N . LYS A 1 177 ? 20.531 26.516 15.789 1 66.62 177 LYS A N 1
ATOM 1332 C CA . LYS A 1 177 ? 21.641 25.688 15.336 1 66.62 177 LYS A CA 1
ATOM 1333 C C . LYS A 1 177 ? 21.219 24.781 14.18 1 66.62 177 LYS A C 1
ATOM 1335 O O . LYS A 1 177 ? 20.109 24.234 14.188 1 66.62 177 LYS A O 1
ATOM 1340 N N . GLY A 1 178 ? 21.969 24.812 13.203 1 65.69 178 GLY A N 1
ATOM 1341 C CA . GLY A 1 178 ? 21.75 24 12.016 1 65.69 178 GLY A CA 1
ATOM 1342 C C . GLY A 1 178 ? 21.406 22.562 12.344 1 65.69 178 GLY A C 1
ATOM 1343 O O . GLY A 1 178 ? 20.688 21.906 11.586 1 65.69 178 GLY A O 1
ATOM 1344 N N . ASP A 1 179 ? 21.766 22.125 13.398 1 66.19 179 ASP A N 1
ATOM 1345 C CA . ASP A 1 179 ? 21.641 20.719 13.734 1 66.19 179 ASP A CA 1
ATOM 1346 C C . ASP A 1 179 ? 20.188 20.359 14.078 1 66.19 179 ASP A C 1
ATOM 1348 O O . ASP A 1 179 ? 19.828 19.172 14.109 1 66.19 179 ASP A O 1
ATOM 1352 N N . VAL A 1 180 ? 19.422 21.344 14.234 1 68.75 180 VAL A N 1
ATOM 1353 C CA . VAL A 1 180 ? 18.047 21.047 14.648 1 68.75 180 VAL A CA 1
ATOM 1354 C C . VAL A 1 180 ? 17.078 21.438 13.539 1 68.75 180 VAL A C 1
ATOM 1356 O O . VAL A 1 180 ? 15.867 21.516 13.758 1 68.75 180 VAL A O 1
ATOM 1359 N N . MET A 1 181 ? 17.688 21.688 12.469 1 76.94 181 MET A N 1
ATOM 1360 C CA . MET A 1 181 ? 16.844 22.094 11.344 1 76.94 181 MET A CA 1
ATOM 1361 C C . MET A 1 181 ? 16.922 21.078 10.211 1 76.94 181 MET A C 1
ATOM 1363 O O . MET A 1 181 ? 17.859 20.266 10.156 1 76.94 181 MET A O 1
ATOM 1367 N N . ALA A 1 182 ? 15.852 21.141 9.469 1 82.12 182 ALA A N 1
ATOM 1368 C CA . ALA A 1 182 ? 15.82 20.375 8.219 1 82.12 182 ALA A CA 1
ATOM 1369 C C . ALA A 1 182 ? 15.602 21.297 7.023 1 82.12 182 ALA A C 1
ATOM 1371 O O . ALA A 1 182 ? 15.094 22.422 7.176 1 82.12 182 ALA A O 1
ATOM 1372 N N . VAL A 1 183 ? 16.172 20.859 5.973 1 84.25 183 VAL A N 1
ATOM 1373 C CA . VAL A 1 183 ? 15.953 21.578 4.727 1 84.25 183 VAL A CA 1
ATOM 1374 C C . VAL A 1 183 ? 15 20.797 3.83 1 84.25 183 VAL A C 1
ATOM 1376 O O . VAL A 1 183 ? 15.109 19.562 3.721 1 84.25 183 VAL A O 1
ATOM 1379 N N . GLY A 1 184 ? 14.062 21.516 3.305 1 87.38 184 GLY A N 1
ATOM 1380 C CA . GLY A 1 184 ? 13.117 20.922 2.377 1 87.38 184 GLY A CA 1
ATOM 1381 C C . GLY A 1 184 ? 13.195 21.516 0.983 1 87.38 184 GLY A C 1
ATOM 1382 O O . GLY A 1 184 ? 13.461 22.703 0.825 1 87.38 184 GLY A O 1
ATOM 1383 N N . ALA A 1 185 ? 13.094 20.688 0.04 1 91.88 185 ALA A N 1
ATOM 1384 C CA . ALA A 1 185 ? 12.922 21.094 -1.354 1 91.88 185 ALA A CA 1
ATOM 1385 C C . ALA A 1 185 ? 11.641 20.5 -1.941 1 91.88 185 ALA A C 1
ATOM 1387 O O . ALA A 1 185 ? 11.312 19.344 -1.677 1 91.88 185 ALA A O 1
ATOM 1388 N N . LYS A 1 186 ? 10.961 21.344 -2.664 1 93.81 186 LYS A N 1
ATOM 1389 C CA . LYS A 1 186 ? 9.656 20.922 -3.184 1 93.81 186 LYS A CA 1
ATOM 1390 C C . LYS A 1 186 ? 9.477 21.375 -4.629 1 93.81 186 LYS A C 1
ATOM 1392 O O . LYS A 1 186 ? 9.898 22.469 -5 1 93.81 186 LYS A O 1
ATOM 1397 N N . GLU A 1 187 ? 8.867 20.578 -5.434 1 95.69 187 GLU A N 1
ATOM 1398 C CA . GLU A 1 187 ? 8.414 20.906 -6.781 1 95.69 187 GLU A CA 1
ATOM 1399 C C . GLU A 1 187 ? 6.898 20.766 -6.902 1 95.69 187 GLU A C 1
ATOM 1401 O O . GLU A 1 187 ? 6.301 19.891 -6.27 1 95.69 187 GLU A O 1
ATOM 1406 N N . LEU A 1 188 ? 6.379 21.688 -7.59 1 95.94 188 LEU A N 1
ATOM 1407 C CA . LEU A 1 188 ? 4.996 21.562 -8.039 1 95.94 188 LEU A CA 1
ATOM 1408 C C . LEU A 1 188 ? 4.938 21.125 -9.5 1 95.94 188 LEU A C 1
ATOM 1410 O O . LEU A 1 188 ? 5.398 21.844 -10.391 1 95.94 188 LEU A O 1
ATOM 1414 N N . ILE A 1 189 ? 4.379 19.969 -9.68 1 97.75 189 ILE A N 1
ATOM 1415 C CA . ILE A 1 189 ? 4.371 19.375 -11.016 1 97.75 189 ILE A CA 1
ATOM 1416 C C . ILE A 1 189 ? 2.943 19.312 -11.547 1 97.75 189 ILE A C 1
ATOM 1418 O O . ILE A 1 189 ? 2.084 18.641 -10.984 1 97.75 189 ILE A O 1
ATOM 1422 N N . GLU A 1 190 ? 2.705 20.031 -12.609 1 98.25 190 GLU A N 1
ATOM 1423 C CA . GLU A 1 190 ? 1.381 20.094 -13.227 1 98.25 190 GLU A CA 1
ATOM 1424 C C . GLU A 1 190 ? 1.047 18.781 -13.945 1 98.25 190 GLU A C 1
ATOM 1426 O O . GLU A 1 190 ? 1.869 18.25 -14.695 1 98.25 190 GLU A O 1
ATOM 1431 N N . LEU A 1 191 ? -0.093 18.203 -13.68 1 97.75 191 LEU A N 1
ATOM 1432 C CA . LEU A 1 191 ? -0.677 17.031 -14.328 1 97.75 191 LEU A CA 1
ATOM 1433 C C . LEU A 1 191 ? -2.186 17.203 -14.484 1 97.75 191 LEU A C 1
ATOM 1435 O O . LEU A 1 191 ? -2.842 17.812 -13.641 1 97.75 191 LEU A O 1
ATOM 1439 N N . PRO A 1 192 ? -2.77 16.641 -15.57 1 97.25 192 PRO A N 1
ATOM 1440 C CA . PRO A 1 192 ? -4.23 16.688 -15.664 1 97.25 192 PRO A CA 1
ATOM 1441 C C . PRO A 1 192 ? -4.914 16 -14.484 1 97.25 192 PRO A C 1
ATOM 1443 O O . PRO A 1 192 ? -4.426 14.984 -13.984 1 97.25 192 PRO A O 1
ATOM 1446 N N . GLN A 1 193 ? -6.051 16.578 -14.109 1 97.31 193 GLN A N 1
ATOM 1447 C CA . GLN A 1 193 ? -6.805 16.094 -12.961 1 97.31 193 GLN A CA 1
ATOM 1448 C C . GLN A 1 193 ? -7.098 14.594 -13.094 1 97.31 193 GLN A C 1
ATOM 1450 O O . GLN A 1 193 ? -6.973 13.844 -12.125 1 97.31 193 GLN A O 1
ATOM 1455 N N . GLU A 1 194 ? -7.465 14.148 -14.273 1 96.12 194 GLU A N 1
ATOM 1456 C CA . GLU A 1 194 ? -7.828 12.758 -14.5 1 96.12 194 GLU A CA 1
ATOM 1457 C C . GLU A 1 194 ? -6.625 11.836 -14.328 1 96.12 194 GLU A C 1
ATOM 1459 O O . GLU A 1 194 ? -6.766 10.703 -13.852 1 96.12 194 GLU A O 1
ATOM 1464 N N . VAL A 1 195 ? -5.438 12.305 -14.734 1 96.94 195 VAL A N 1
ATOM 1465 C CA . VAL A 1 195 ? -4.207 11.539 -14.586 1 96.94 195 VAL A CA 1
ATOM 1466 C C . VAL A 1 195 ? -3.879 11.367 -13.109 1 96.94 195 VAL A C 1
ATOM 1468 O O . VAL A 1 195 ? -3.473 10.281 -12.68 1 96.94 195 VAL A O 1
ATOM 1471 N N . ILE A 1 196 ? -4.066 12.445 -12.344 1 97.5 196 ILE A N 1
ATOM 1472 C CA . ILE A 1 196 ? -3.83 12.383 -10.906 1 97.5 196 ILE A CA 1
ATOM 1473 C C . ILE A 1 196 ? -4.801 11.391 -10.266 1 97.5 196 ILE A C 1
ATOM 1475 O O . ILE A 1 196 ? -4.402 10.562 -9.438 1 97.5 196 ILE A O 1
ATOM 1479 N N . GLN A 1 197 ? -6.07 11.469 -10.719 1 96.81 197 GLN A N 1
ATOM 1480 C CA . GLN A 1 197 ? -7.07 10.539 -10.203 1 96.81 197 GLN A CA 1
ATOM 1481 C C . GLN A 1 197 ? -6.68 9.094 -10.5 1 96.81 197 GLN A C 1
ATOM 1483 O O . GLN A 1 197 ? -6.746 8.242 -9.617 1 96.81 197 GLN A O 1
ATOM 1488 N N . ASP A 1 198 ? -6.203 8.812 -11.672 1 96.81 198 ASP A N 1
ATOM 1489 C CA . ASP A 1 198 ? -5.836 7.461 -12.078 1 96.81 198 ASP A CA 1
ATOM 1490 C C . ASP A 1 198 ? -4.59 6.988 -11.336 1 96.81 198 ASP A C 1
ATOM 1492 O O . ASP A 1 198 ? -4.586 5.906 -10.742 1 96.81 198 ASP A O 1
ATOM 1496 N N . ARG A 1 199 ? -3.547 7.781 -11.273 1 97.38 199 ARG A N 1
ATOM 1497 C CA . ARG A 1 199 ? -2.244 7.355 -10.766 1 97.38 199 ARG A CA 1
ATOM 1498 C C . ARG A 1 199 ? -2.262 7.238 -9.25 1 97.38 199 ARG A C 1
ATOM 1500 O O . ARG A 1 199 ? -1.488 6.473 -8.672 1 97.38 199 ARG A O 1
ATOM 1507 N N . PHE A 1 200 ? -3.154 7.965 -8.617 1 97.06 200 PHE A N 1
ATOM 1508 C CA . PHE A 1 200 ? -3.191 7.938 -7.16 1 97.06 200 PHE A CA 1
ATOM 1509 C C . PHE A 1 200 ? -4.469 7.266 -6.664 1 97.06 200 PHE A C 1
ATOM 1511 O O . PHE A 1 200 ? -4.707 7.188 -5.457 1 97.06 200 PHE A O 1
ATOM 1518 N N . ASN A 1 201 ? -5.242 6.746 -7.531 1 94.38 201 ASN A N 1
ATOM 1519 C CA . ASN A 1 201 ? -6.461 6 -7.242 1 94.38 201 ASN A CA 1
ATOM 1520 C C . ASN A 1 201 ? -7.391 6.777 -6.316 1 94.38 201 ASN A C 1
ATOM 1522 O O . ASN A 1 201 ? -7.836 6.25 -5.293 1 94.38 201 ASN A O 1
ATOM 1526 N N . VAL A 1 202 ? -7.672 8.031 -6.668 1 93.5 202 VAL A N 1
ATOM 1527 C CA . VAL A 1 202 ? -8.578 8.867 -5.887 1 93.5 202 VAL A CA 1
ATOM 1528 C C . VAL A 1 202 ? -9.68 9.414 -6.789 1 93.5 202 VAL A C 1
ATOM 1530 O O . VAL A 1 202 ? -9.523 9.469 -8.008 1 93.5 202 VAL A O 1
ATOM 1533 N N . SER A 1 203 ? -10.797 9.789 -6.168 1 89.31 203 SER A N 1
ATOM 1534 C CA . SER A 1 203 ? -11.867 10.469 -6.895 1 89.31 203 SER A CA 1
ATOM 1535 C C . SER A 1 203 ? -11.578 11.961 -7.023 1 89.31 203 SER A C 1
ATOM 1537 O O . SER A 1 203 ? -10.57 12.453 -6.52 1 89.31 203 SER A O 1
ATOM 1539 N N . LYS A 1 204 ? -12.445 12.688 -7.688 1 87.44 204 LYS A N 1
ATOM 1540 C CA . LYS A 1 204 ? -12.227 14.078 -8.07 1 87.44 204 LYS A CA 1
ATOM 1541 C C . LYS A 1 204 ? -11.93 14.945 -6.852 1 87.44 204 LYS A C 1
ATOM 1543 O O . LYS A 1 204 ? -11.008 15.766 -6.875 1 87.44 204 LYS A O 1
ATOM 1548 N N . ASP A 1 205 ? -12.562 14.805 -5.719 1 91.75 205 ASP A N 1
ATOM 1549 C CA . ASP A 1 205 ? -12.367 15.688 -4.57 1 91.75 205 ASP A CA 1
ATOM 1550 C C . ASP A 1 205 ? -11.492 15.031 -3.508 1 91.75 205 ASP A C 1
ATOM 1552 O O . ASP A 1 205 ? -11.242 15.609 -2.451 1 91.75 205 ASP A O 1
ATOM 1556 N N . GLU A 1 206 ? -11.023 13.836 -3.809 1 95.25 206 GLU A N 1
ATOM 1557 C CA . GLU A 1 206 ? -10.195 13.109 -2.846 1 95.25 206 GLU A CA 1
ATOM 1558 C C . GLU A 1 206 ? -8.711 13.266 -3.158 1 95.25 206 GLU A C 1
ATOM 1560 O O . GLU A 1 206 ? -8.336 13.523 -4.305 1 95.25 206 GLU A O 1
ATOM 1565 N N . GLY A 1 207 ? -7.93 13.18 -2.094 1 96.56 207 GLY A N 1
ATOM 1566 C CA . GLY A 1 207 ? -6.496 13.344 -2.262 1 96.56 207 GLY A CA 1
ATOM 1567 C C . GLY A 1 207 ? -5.68 12.312 -1.508 1 96.56 207 GLY A C 1
ATOM 1568 O O . GLY A 1 207 ? -6.234 11.516 -0.748 1 96.56 207 GLY A O 1
ATOM 1569 N N . CYS A 1 208 ? -4.406 12.328 -1.854 1 96.88 208 CYS A N 1
ATOM 1570 C CA . CYS A 1 208 ? -3.451 11.391 -1.277 1 96.88 208 CYS A CA 1
ATOM 1571 C C . CYS A 1 208 ? -2.301 12.125 -0.601 1 96.88 208 CYS A C 1
ATOM 1573 O O . CYS A 1 208 ? -1.78 13.102 -1.143 1 96.88 208 CYS A O 1
ATOM 1575 N N . ALA A 1 209 ? -2.076 11.758 0.649 1 96.75 209 ALA A N 1
ATOM 1576 C CA . ALA A 1 209 ? -0.857 12.148 1.355 1 96.75 209 ALA A CA 1
ATOM 1577 C C . ALA A 1 209 ? 0.115 10.969 1.455 1 96.75 209 ALA A C 1
ATOM 1579 O O . ALA A 1 209 ? -0.212 9.938 2.037 1 96.75 209 ALA A O 1
ATOM 1580 N N . TRP A 1 210 ? 1.301 11.125 0.842 1 96.81 210 TRP A N 1
ATOM 1581 C CA . TRP A 1 210 ? 2.268 10.039 0.723 1 96.81 210 TRP A CA 1
ATOM 1582 C C . TRP A 1 210 ? 3.629 10.461 1.271 1 96.81 210 TRP A C 1
ATOM 1584 O O . TRP A 1 210 ? 4.27 11.367 0.729 1 96.81 210 TRP A O 1
ATOM 1594 N N . LEU A 1 211 ? 4.039 9.812 2.355 1 94.25 211 LEU A N 1
ATOM 1595 C CA . LEU A 1 211 ? 5.34 10.094 2.957 1 94.25 211 LEU A CA 1
ATOM 1596 C C . LEU A 1 211 ? 6.32 8.961 2.68 1 94.25 211 LEU A C 1
ATOM 1598 O O . LEU A 1 211 ? 5.922 7.801 2.562 1 94.25 211 LEU A O 1
ATOM 1602 N N . PHE A 1 212 ? 7.566 9.352 2.578 1 93.25 212 PHE A N 1
ATOM 1603 C CA . PHE A 1 212 ? 8.625 8.406 2.262 1 93.25 212 PHE A CA 1
ATOM 1604 C C . PHE A 1 212 ? 9.773 8.516 3.262 1 93.25 212 PHE A C 1
ATOM 1606 O O . PHE A 1 212 ? 10.125 9.625 3.684 1 93.25 212 PHE A O 1
ATOM 1613 N N . ALA A 1 213 ? 10.375 7.461 3.602 1 89 213 ALA A N 1
ATOM 1614 C CA . ALA A 1 213 ? 11.625 7.398 4.352 1 89 213 ALA A CA 1
ATOM 1615 C C . ALA A 1 213 ? 12.664 6.566 3.609 1 89 213 ALA A C 1
ATOM 1617 O O . ALA A 1 213 ? 12.328 5.758 2.744 1 89 213 ALA A O 1
ATOM 1618 N N . GLY A 1 214 ? 14 6.828 3.859 1 88.88 214 GLY A N 1
ATOM 1619 C CA . GLY A 1 214 ? 15.07 6.031 3.285 1 88.88 214 GLY A CA 1
ATOM 1620 C C . GLY A 1 214 ? 15.844 6.766 2.205 1 88.88 214 GLY A C 1
ATOM 1621 O O . GLY A 1 214 ? 16.422 7.824 2.457 1 88.88 214 GLY A O 1
ATOM 1622 N N . SER A 1 215 ? 15.695 6.312 0.966 1 86.5 215 SER A N 1
ATOM 1623 C CA . SER A 1 215 ? 16.578 6.719 -0.118 1 86.5 215 SER A CA 1
ATOM 1624 C C . SER A 1 215 ? 16.375 8.188 -0.483 1 86.5 215 SER A C 1
ATOM 1626 O O . SER A 1 215 ? 17.297 8.852 -0.953 1 86.5 215 SER A O 1
ATOM 1628 N N . PRO A 1 216 ? 15.18 8.727 -0.339 1 86.94 216 PRO A N 1
ATOM 1629 C CA . PRO A 1 216 ? 15.023 10.125 -0.727 1 86.94 216 PRO A CA 1
ATOM 1630 C C . PRO A 1 216 ? 15.984 11.055 0.008 1 86.94 216 PRO A C 1
ATOM 1632 O O . PRO A 1 216 ? 16.375 12.094 -0.531 1 86.94 216 PRO A O 1
ATOM 1635 N N . ALA A 1 217 ? 16.328 10.742 1.231 1 80.94 217 ALA A N 1
ATOM 1636 C CA . ALA A 1 217 ? 17.266 11.547 2.01 1 80.94 217 ALA A CA 1
ATOM 1637 C C . ALA A 1 217 ? 18.625 10.875 2.078 1 80.94 217 ALA A C 1
ATOM 1639 O O . ALA A 1 217 ? 19.391 11.109 3.016 1 80.94 217 ALA A O 1
ATOM 1640 N N . ASN A 1 218 ? 18.859 10.039 1.115 1 77.69 218 ASN A N 1
ATOM 1641 C CA . ASN A 1 218 ? 20.156 9.367 1.009 1 77.69 218 ASN A CA 1
ATOM 1642 C C . ASN A 1 218 ? 20.5 8.609 2.289 1 77.69 218 ASN A C 1
ATOM 1644 O O . ASN A 1 218 ? 21.641 8.641 2.742 1 77.69 218 ASN A O 1
ATOM 1648 N N . GLY A 1 219 ? 19.5 8.117 2.881 1 71.25 219 GLY A N 1
ATOM 1649 C CA . GLY A 1 219 ? 19.688 7.312 4.078 1 71.25 219 GLY A CA 1
ATOM 1650 C C . GLY A 1 219 ? 19.859 8.141 5.336 1 71.25 219 GLY A C 1
ATOM 1651 O O . GLY A 1 219 ? 20.016 7.598 6.43 1 71.25 219 GLY A O 1
ATOM 1652 N N . LEU A 1 220 ? 19.797 9.422 5.207 1 74.25 220 LEU A N 1
ATOM 1653 C CA . LEU A 1 220 ? 19.875 10.32 6.352 1 74.25 220 LEU A CA 1
ATOM 1654 C C . LEU A 1 220 ? 18.484 10.555 6.953 1 74.25 220 LEU A C 1
ATOM 1656 O O . LEU A 1 220 ? 17.484 10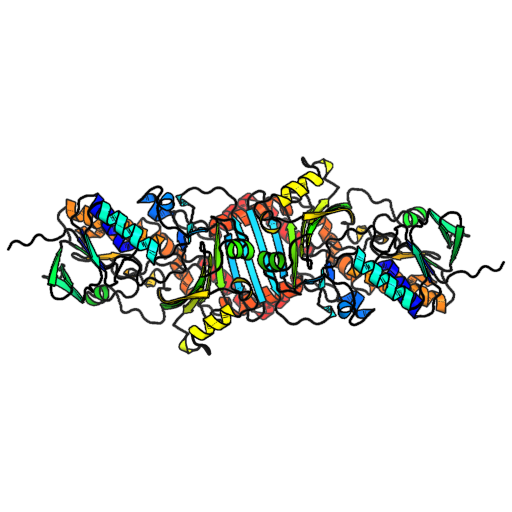.117 6.391 1 74.25 220 LEU A O 1
ATOM 1660 N N . MET A 1 221 ? 18.547 11.148 8.086 1 77.56 221 MET A N 1
ATOM 1661 C CA . MET A 1 221 ? 17.25 11.531 8.656 1 77.56 221 MET A CA 1
ATOM 1662 C C . MET A 1 221 ? 16.484 12.422 7.691 1 77.56 221 MET A C 1
ATOM 1664 O O . MET A 1 221 ? 17.016 13.422 7.195 1 77.56 221 MET A O 1
ATOM 1668 N N . GLY A 1 222 ? 15.43 11.992 7.375 1 82 222 GLY A N 1
ATOM 1669 C CA . GLY A 1 222 ? 14.602 12.695 6.406 1 82 222 GLY A CA 1
ATOM 1670 C C . GLY A 1 222 ? 13.742 11.766 5.578 1 82 222 GLY A C 1
ATOM 1671 O O . GLY A 1 222 ? 13.477 10.625 5.977 1 82 222 GLY A O 1
ATOM 1672 N N . GLY A 1 223 ? 13.234 12.391 4.492 1 90 223 GLY A N 1
ATOM 1673 C CA . GLY A 1 223 ? 12.344 11.625 3.631 1 90 223 GLY A CA 1
ATOM 1674 C C . GLY A 1 223 ? 11.734 12.445 2.512 1 90 223 GLY A C 1
ATOM 1675 O O . GLY A 1 223 ? 12.297 13.469 2.111 1 90 223 GLY A O 1
ATOM 1676 N N . GLY A 1 224 ? 10.844 11.836 1.892 1 93 224 GLY A N 1
ATOM 1677 C CA . GLY A 1 224 ? 10.125 12.5 0.815 1 93 224 GLY A CA 1
ATOM 1678 C C . GLY A 1 224 ? 8.633 12.578 1.057 1 93 224 GLY A C 1
ATOM 1679 O O . GLY A 1 224 ? 8.125 12.031 2.039 1 93 224 GLY A O 1
ATOM 1680 N N . PHE A 1 225 ? 8.008 13.359 0.198 1 95.31 225 PHE A N 1
ATOM 1681 C CA . PHE A 1 225 ? 6.559 13.445 0.299 1 95.31 225 PHE A CA 1
ATOM 1682 C C . PHE A 1 225 ? 5.938 13.703 -1.069 1 95.31 225 PHE A C 1
ATOM 1684 O O . PHE A 1 225 ? 6.594 14.227 -1.968 1 95.31 225 PHE A O 1
ATOM 1691 N N . ILE A 1 226 ? 4.742 13.258 -1.231 1 97.56 226 ILE A N 1
ATOM 1692 C CA . ILE A 1 226 ? 3.869 13.586 -2.354 1 97.56 226 ILE A CA 1
ATOM 1693 C C . ILE A 1 226 ? 2.477 13.93 -1.838 1 97.56 226 ILE A C 1
ATOM 1695 O O . ILE A 1 226 ? 1.903 13.195 -1.03 1 97.56 226 ILE A O 1
ATOM 1699 N N . TYR A 1 227 ? 1.96 15.055 -2.188 1 97.31 227 TYR A N 1
ATOM 1700 C CA . TYR A 1 227 ? 0.573 15.445 -1.966 1 97.31 227 TYR A CA 1
ATOM 1701 C C . TYR A 1 227 ? -0.126 15.742 -3.287 1 97.31 227 TYR A C 1
ATOM 1703 O O . TYR A 1 227 ? 0.435 16.406 -4.16 1 97.31 227 TYR A O 1
ATOM 1711 N N . THR A 1 228 ? -1.325 15.242 -3.418 1 97.94 228 THR A N 1
ATOM 1712 C CA . THR A 1 228 ? -2.061 15.492 -4.652 1 97.94 228 THR A CA 1
ATOM 1713 C C . THR A 1 228 ? -2.891 16.766 -4.547 1 97.94 228 THR A C 1
ATOM 1715 O O . THR A 1 228 ? -3.518 17.016 -3.514 1 97.94 228 THR A O 1
ATOM 1718 N N . ASN A 1 229 ? -2.791 17.578 -5.531 1 97.06 229 ASN A N 1
ATOM 1719 C CA . ASN A 1 229 ? -3.672 18.719 -5.699 1 97.06 229 ASN A CA 1
ATOM 1720 C C . ASN A 1 229 ? -4.656 18.516 -6.848 1 97.06 229 ASN A C 1
ATOM 1722 O O . ASN A 1 229 ? -4.793 17.391 -7.355 1 97.06 229 ASN A O 1
ATOM 1726 N N . LYS A 1 230 ? -5.426 19.547 -7.168 1 96.69 230 LYS A N 1
ATOM 1727 C CA . LYS A 1 230 ? -6.449 19.406 -8.203 1 96.69 230 LYS A CA 1
ATOM 1728 C C . LYS A 1 230 ? -5.816 19.156 -9.57 1 96.69 230 LYS A C 1
ATOM 1730 O O . LYS A 1 230 ? -6.199 18.219 -10.273 1 96.69 230 LYS A O 1
ATOM 1735 N N . ASN A 1 231 ? -4.789 19.984 -9.906 1 97 231 ASN A N 1
ATOM 1736 C CA . ASN A 1 231 ? -4.164 19.891 -11.227 1 97 231 ASN A CA 1
ATOM 1737 C C . ASN A 1 231 ? -2.643 19.828 -11.117 1 97 231 ASN A C 1
ATOM 1739 O O . ASN A 1 231 ? -1.937 20.266 -12.031 1 97 231 ASN A O 1
ATOM 1743 N N . SER A 1 232 ? -2.17 19.406 -9.953 1 96.94 232 SER A N 1
ATOM 1744 C CA . SER A 1 232 ? -0.733 19.281 -9.742 1 96.94 232 SER A CA 1
ATOM 1745 C C . SER A 1 232 ? -0.429 18.328 -8.594 1 96.94 232 SER A C 1
ATOM 1747 O O . SER A 1 232 ? -1.336 17.906 -7.871 1 96.94 232 SER A O 1
ATOM 1749 N N . VAL A 1 233 ? 0.801 17.938 -8.562 1 97.56 233 VAL A N 1
ATOM 1750 C CA . VAL A 1 233 ? 1.323 17.172 -7.434 1 97.56 233 VAL A CA 1
ATOM 1751 C C . VAL A 1 233 ? 2.457 17.938 -6.766 1 97.56 233 VAL A C 1
ATOM 1753 O O . VAL A 1 233 ? 3.316 18.5 -7.445 1 97.56 233 VAL A O 1
ATOM 1756 N N . SER A 1 234 ? 2.334 18.094 -5.41 1 96.81 234 SER A N 1
ATOM 1757 C CA . SER A 1 234 ? 3.463 18.578 -4.625 1 96.81 234 SER A CA 1
ATOM 1758 C C . SER A 1 234 ? 4.43 17.453 -4.285 1 96.81 234 SER A C 1
ATOM 1760 O O . SER A 1 234 ? 4.059 16.484 -3.607 1 96.81 234 SER A O 1
ATOM 1762 N N . LEU A 1 235 ? 5.594 17.516 -4.793 1 97.19 235 LEU A N 1
ATOM 1763 C CA . LEU A 1 235 ? 6.621 16.5 -4.582 1 97.19 235 LEU A CA 1
ATOM 1764 C C . LEU A 1 235 ? 7.891 17.125 -4.008 1 97.19 235 LEU A C 1
ATOM 1766 O O . LEU A 1 235 ? 8.367 18.156 -4.512 1 97.19 235 LEU A O 1
ATOM 1770 N N . GLY A 1 236 ? 8.367 16.5 -2.887 1 95.38 236 GLY A N 1
ATOM 1771 C CA . GLY A 1 236 ? 9.57 17.078 -2.307 1 95.38 236 GLY A CA 1
ATOM 1772 C C . GLY A 1 236 ? 10.281 16.141 -1.351 1 95.38 236 GLY A C 1
ATOM 1773 O O . GLY A 1 236 ? 9.875 14.984 -1.188 1 95.38 236 GLY A O 1
ATOM 1774 N N . ILE A 1 237 ? 11.422 16.641 -0.85 1 93.06 237 ILE A N 1
ATOM 1775 C CA . ILE A 1 237 ? 12.211 15.914 0.14 1 93.06 237 ILE A CA 1
ATOM 1776 C C . ILE A 1 237 ? 12.531 16.828 1.318 1 93.06 237 ILE A C 1
ATOM 1778 O O . ILE A 1 237 ? 12.492 18.047 1.187 1 93.06 237 ILE A O 1
ATOM 1782 N N . VAL A 1 238 ? 12.688 16.266 2.439 1 88.75 238 VAL A N 1
ATOM 1783 C CA . VAL A 1 238 ? 13.172 16.938 3.639 1 88.75 238 VAL A CA 1
ATOM 1784 C C . VAL A 1 238 ? 14.391 16.188 4.188 1 88.75 238 VAL A C 1
ATOM 1786 O O . VAL A 1 238 ? 14.398 14.961 4.262 1 88.75 238 VAL A O 1
ATOM 1789 N N . CYS A 1 239 ? 15.414 16.938 4.469 1 86.38 239 CYS A N 1
ATOM 1790 C CA . CYS A 1 239 ? 16.641 16.328 4.996 1 86.38 239 CYS A CA 1
ATOM 1791 C C . CYS A 1 239 ? 17.156 17.109 6.199 1 86.38 239 CYS A C 1
ATOM 1793 O O . CYS A 1 239 ? 17.156 18.344 6.188 1 86.38 239 CYS A O 1
ATOM 1795 N N . GLY A 1 240 ? 17.531 16.297 7.168 1 80.88 240 GLY A N 1
ATOM 1796 C CA . GLY A 1 240 ? 18.172 16.938 8.312 1 80.88 240 GLY A CA 1
ATOM 1797 C C . GLY A 1 240 ? 19.5 17.594 7.973 1 80.88 240 GLY A C 1
ATOM 1798 O O . GLY A 1 240 ? 20.281 17.047 7.191 1 80.88 240 GLY A O 1
ATOM 1799 N N . LEU A 1 241 ? 19.75 18.734 8.555 1 74.88 241 LEU A N 1
ATOM 1800 C CA . LEU A 1 241 ? 20.938 19.5 8.227 1 74.88 241 LEU A CA 1
ATOM 1801 C C . LEU A 1 241 ? 22.156 18.969 8.984 1 74.88 241 LEU A C 1
ATOM 1803 O O . LEU A 1 241 ? 23.297 19.125 8.539 1 74.88 241 LEU A O 1
ATOM 1807 N N . HIS A 1 242 ? 21.891 18.344 10.039 1 71.81 242 HIS A N 1
ATOM 1808 C CA . HIS A 1 242 ? 23 17.906 10.891 1 71.81 242 HIS A CA 1
ATOM 1809 C C . HIS A 1 242 ? 24 17.062 10.109 1 71.81 242 HIS A C 1
ATOM 1811 O O . HIS A 1 242 ? 25.203 17.203 10.289 1 71.81 242 HIS A O 1
ATOM 1817 N N . ASP A 1 243 ? 23.453 16.297 9.258 1 65.75 243 ASP A N 1
ATOM 1818 C CA . ASP A 1 243 ? 24.375 15.375 8.594 1 65.75 243 ASP A CA 1
ATOM 1819 C C . ASP A 1 243 ? 24.438 15.656 7.094 1 65.75 243 ASP A C 1
ATOM 1821 O O . ASP A 1 243 ? 24.922 14.812 6.324 1 65.75 243 ASP A O 1
ATOM 1825 N N . ILE A 1 244 ? 24.047 16.797 6.766 1 69.06 244 ILE A N 1
ATOM 1826 C CA . ILE A 1 244 ? 23.969 17.078 5.336 1 69.06 244 ILE A CA 1
ATOM 1827 C C . ILE A 1 244 ? 25.375 17.188 4.754 1 69.06 244 ILE A C 1
ATOM 1829 O O . ILE A 1 244 ? 25.594 16.828 3.592 1 69.06 244 ILE A O 1
ATOM 1833 N N . GLY A 1 245 ? 26.219 17.656 5.609 1 68.44 245 GLY A N 1
ATOM 1834 C CA . GLY A 1 245 ? 27.609 17.75 5.168 1 68.44 245 GLY A CA 1
ATOM 1835 C C . GLY A 1 245 ? 28.234 16.391 4.918 1 68.44 245 GLY A C 1
ATOM 1836 O O . GLY A 1 245 ? 29.203 16.281 4.16 1 68.44 245 GLY A O 1
ATOM 1837 N N . SER A 1 246 ? 27.688 15.43 5.473 1 69.81 246 SER A N 1
ATOM 1838 C CA . SER A 1 246 ? 28.234 14.086 5.332 1 69.81 246 SER A CA 1
ATOM 1839 C C . SER A 1 246 ? 27.609 13.352 4.156 1 69.81 246 SER A C 1
ATOM 1841 O O . SER A 1 246 ? 28.031 12.25 3.801 1 69.81 246 SER A O 1
ATOM 1843 N N . SER A 1 247 ? 26.734 14.086 3.549 1 74.62 247 SER A N 1
ATOM 1844 C CA . SER A 1 247 ? 26.062 13.43 2.426 1 74.62 247 SER A CA 1
ATOM 1845 C C . SER A 1 247 ? 26.891 13.562 1.146 1 74.62 247 SER A C 1
ATOM 1847 O O . SER A 1 247 ? 27.516 14.602 0.909 1 74.62 247 SER A O 1
ATOM 1849 N N . SER A 1 248 ? 26.844 12.523 0.32 1 78.69 248 SER A N 1
ATOM 1850 C CA . SER A 1 248 ? 27.516 12.531 -0.976 1 78.69 248 SER A CA 1
ATOM 1851 C C . SER A 1 248 ? 26.672 13.258 -2.027 1 78.69 248 SER A C 1
ATOM 1853 O O . SER A 1 248 ? 27.156 13.5 -3.141 1 78.69 248 SER A O 1
ATOM 1855 N N . LYS A 1 249 ? 25.453 13.602 -1.652 1 86.06 249 LYS A N 1
ATOM 1856 C CA . LYS A 1 249 ? 24.562 14.242 -2.611 1 86.06 249 LYS A CA 1
ATOM 1857 C C . LYS A 1 249 ? 24.031 15.562 -2.072 1 86.06 249 LYS A C 1
ATOM 1859 O O . LYS A 1 249 ? 23.781 15.695 -0.872 1 86.06 249 LYS A O 1
ATOM 1864 N N . THR A 1 250 ? 23.891 16.516 -2.979 1 88.44 250 THR A N 1
ATOM 1865 C CA . THR A 1 250 ? 23.234 17.766 -2.625 1 88.44 250 THR A CA 1
ATOM 1866 C C . THR A 1 250 ? 21.719 17.562 -2.549 1 88.44 250 THR A C 1
ATOM 1868 O O . THR A 1 250 ? 21.188 16.578 -3.061 1 88.44 250 THR A O 1
ATOM 1871 N N . VAL A 1 251 ? 21.047 18.484 -1.925 1 88.5 251 VAL A N 1
ATOM 1872 C CA . VAL A 1 251 ? 19.594 18.406 -1.771 1 88.5 251 VAL A CA 1
ATOM 1873 C C . VAL A 1 251 ? 18.922 18.391 -3.145 1 88.5 251 VAL A C 1
ATOM 1875 O O . VAL A 1 251 ? 18.047 17.562 -3.406 1 88.5 251 VAL A O 1
ATOM 1878 N N . PRO A 1 252 ? 19.375 19.25 -4.102 1 90.94 252 PRO A N 1
ATOM 1879 C CA . PRO A 1 252 ? 18.781 19.188 -5.441 1 90.94 252 PRO A CA 1
ATOM 1880 C C . PRO A 1 252 ? 19.016 17.828 -6.117 1 90.94 252 PRO A C 1
ATOM 1882 O O . PRO A 1 252 ? 18.125 17.328 -6.805 1 90.94 252 PRO A O 1
ATOM 1885 N N . GLN A 1 253 ? 20.109 17.25 -5.898 1 92.81 253 GLN A N 1
ATOM 1886 C CA . GLN A 1 253 ? 20.391 15.945 -6.48 1 92.81 253 GLN A CA 1
ATOM 1887 C C . GLN A 1 253 ? 19.516 14.867 -5.84 1 92.81 253 GLN A C 1
ATOM 1889 O O . GLN A 1 253 ? 19.078 13.938 -6.516 1 92.81 253 GLN A O 1
ATOM 1894 N N . MET A 1 254 ? 19.359 14.992 -4.523 1 92.56 254 MET A N 1
ATOM 1895 C CA . MET A 1 254 ? 18.469 14.062 -3.832 1 92.56 254 MET A CA 1
ATOM 1896 C C . MET A 1 254 ? 17.062 14.117 -4.41 1 92.56 254 MET A C 1
ATOM 1898 O O . MET A 1 254 ? 16.438 13.078 -4.629 1 92.56 254 MET A O 1
ATOM 1902 N N . LEU A 1 255 ? 16.641 15.297 -4.664 1 94.94 255 LEU A N 1
ATOM 1903 C CA . LEU A 1 255 ? 15.312 15.477 -5.23 1 94.94 255 LEU A CA 1
ATOM 1904 C C . LEU A 1 255 ? 15.227 14.875 -6.625 1 94.94 255 LEU A C 1
ATOM 1906 O O . LEU A 1 255 ? 14.242 14.227 -6.969 1 94.94 255 LEU A O 1
ATOM 1910 N N . GLU A 1 256 ? 16.219 15.078 -7.391 1 95.69 256 GLU A N 1
ATOM 1911 C CA . GLU A 1 256 ? 16.266 14.516 -8.734 1 95.69 256 GLU A CA 1
ATOM 1912 C C . GLU A 1 256 ? 16.25 12.992 -8.695 1 95.69 256 GLU A C 1
ATOM 1914 O O . GLU A 1 256 ? 15.555 12.352 -9.477 1 95.69 256 GLU A O 1
ATOM 1919 N N . ASP A 1 257 ? 17.062 12.445 -7.809 1 95.12 257 ASP A N 1
ATOM 1920 C CA . ASP A 1 257 ? 17.094 10.992 -7.645 1 95.12 257 ASP A CA 1
ATOM 1921 C C . ASP A 1 257 ? 15.727 10.461 -7.219 1 95.12 257 ASP A C 1
ATOM 1923 O O . ASP A 1 257 ? 15.289 9.414 -7.695 1 95.12 257 ASP A O 1
ATOM 1927 N N . PHE A 1 258 ? 15.07 11.141 -6.348 1 95.94 258 PHE A N 1
ATOM 1928 C CA . PHE A 1 258 ? 13.742 10.758 -5.875 1 95.94 258 PHE A CA 1
ATOM 1929 C C . PHE A 1 258 ? 12.742 10.734 -7.027 1 95.94 258 PHE A C 1
ATOM 1931 O O . PHE A 1 258 ? 12.016 9.758 -7.203 1 95.94 258 PHE A O 1
ATOM 1938 N N . LYS A 1 259 ? 12.789 11.734 -7.871 1 96.19 259 LYS A N 1
ATOM 1939 C CA . LYS A 1 259 ? 11.875 11.859 -9 1 96.19 259 LYS A CA 1
ATOM 1940 C C . LYS A 1 259 ? 12.125 10.758 -10.031 1 96.19 259 LYS A C 1
ATOM 1942 O O . LYS A 1 259 ? 11.195 10.305 -10.703 1 96.19 259 LYS A O 1
ATOM 1947 N N . ASN A 1 260 ? 13.352 10.328 -10.062 1 94.94 260 ASN A N 1
ATOM 1948 C CA . ASN A 1 260 ? 13.719 9.367 -11.094 1 94.94 260 ASN A CA 1
ATOM 1949 C C . ASN A 1 260 ? 13.625 7.934 -10.586 1 94.94 260 ASN A C 1
ATOM 1951 O O . ASN A 1 260 ? 13.852 6.984 -11.336 1 94.94 260 ASN A O 1
ATOM 1955 N N . HIS A 1 261 ? 13.367 7.812 -9.273 1 94.38 261 HIS A N 1
ATOM 1956 C CA . HIS A 1 261 ? 13.164 6.469 -8.742 1 94.38 261 HIS A CA 1
ATOM 1957 C C . HIS A 1 261 ? 12.07 5.73 -9.508 1 94.38 261 HIS A C 1
ATOM 1959 O O . HIS A 1 261 ? 11.055 6.324 -9.875 1 94.38 261 HIS A O 1
ATOM 1965 N N . ALA A 1 262 ? 12.258 4.43 -9.68 1 90.5 262 ALA A N 1
ATOM 1966 C CA . ALA A 1 262 ? 11.375 3.609 -10.5 1 90.5 262 ALA A CA 1
ATOM 1967 C C . ALA A 1 262 ? 9.938 3.662 -9.992 1 90.5 262 ALA A C 1
ATOM 1969 O O . ALA A 1 262 ? 8.984 3.596 -10.773 1 90.5 262 ALA A O 1
ATOM 1970 N N . MET A 1 263 ? 9.773 3.816 -8.734 1 92.69 263 MET A N 1
ATOM 1971 C CA . MET A 1 263 ? 8.453 3.848 -8.109 1 92.69 263 MET A CA 1
ATOM 1972 C C . MET A 1 263 ? 7.801 5.215 -8.281 1 92.69 263 MET A C 1
ATOM 1974 O O . MET A 1 263 ? 6.574 5.332 -8.258 1 92.69 263 MET A O 1
ATOM 1978 N N . ILE A 1 264 ? 8.578 6.262 -8.422 1 95.88 264 ILE A N 1
ATOM 1979 C CA . ILE A 1 264 ? 8.07 7.625 -8.383 1 95.88 264 ILE A CA 1
ATOM 1980 C C . ILE A 1 264 ? 7.93 8.156 -9.812 1 95.88 264 ILE A C 1
ATOM 1982 O O . ILE A 1 264 ? 6.949 8.836 -10.133 1 95.88 264 ILE A O 1
ATOM 1986 N N . LYS A 1 265 ? 8.828 7.844 -10.664 1 94.38 265 LYS A N 1
ATOM 1987 C CA . LYS A 1 265 ? 8.93 8.383 -12.016 1 94.38 265 LYS A CA 1
ATOM 1988 C C . LYS A 1 265 ? 7.613 8.227 -12.773 1 94.38 265 LYS A C 1
ATOM 1990 O O . LYS A 1 265 ? 7.133 9.172 -13.406 1 94.38 265 LYS A O 1
ATOM 1995 N N . PRO A 1 266 ? 6.926 7.039 -12.695 1 93.25 266 PRO A N 1
ATOM 1996 C CA . PRO A 1 266 ? 5.672 6.883 -13.43 1 93.25 266 PRO A CA 1
ATOM 1997 C C . PRO A 1 266 ? 4.562 7.797 -12.914 1 93.25 266 PRO A C 1
ATOM 1999 O O . PRO A 1 266 ? 3.646 8.148 -13.664 1 93.25 266 PRO A O 1
ATOM 2002 N N . LEU A 1 267 ? 4.59 8.195 -11.734 1 96.38 267 LEU A N 1
ATOM 2003 C CA . LEU A 1 267 ? 3.549 9.008 -11.109 1 96.38 267 LEU A CA 1
ATOM 2004 C C . LEU A 1 267 ? 3.561 10.43 -11.672 1 96.38 267 LEU A C 1
ATOM 2006 O O . LEU A 1 267 ? 2.531 11.102 -11.68 1 96.38 267 LEU A O 1
ATOM 2010 N N . ILE A 1 268 ? 4.734 10.875 -12.148 1 97.06 268 ILE A N 1
ATOM 2011 C CA . ILE A 1 268 ? 4.848 12.281 -12.523 1 97.06 268 ILE A CA 1
ATOM 2012 C C . ILE A 1 268 ? 5.203 12.391 -14.008 1 97.06 268 ILE A C 1
ATOM 2014 O O . ILE A 1 268 ? 5.477 13.477 -14.508 1 97.06 268 ILE A O 1
ATOM 2018 N N . GLU A 1 269 ? 5.227 11.266 -14.656 1 95.19 269 GLU A N 1
ATOM 2019 C CA . GLU A 1 269 ? 5.555 11.25 -16.078 1 95.19 269 GLU A CA 1
ATOM 2020 C C . GLU A 1 269 ? 4.633 12.164 -16.875 1 95.19 269 GLU A C 1
ATOM 2022 O O . GLU A 1 269 ? 3.42 12.18 -16.656 1 95.19 269 GLU A O 1
ATOM 2027 N N . GLY A 1 270 ? 5.277 12.93 -17.812 1 95.69 270 GLY A N 1
ATOM 2028 C CA . GLY A 1 270 ? 4.512 13.859 -18.625 1 95.69 270 GLY A CA 1
ATOM 2029 C C . GLY A 1 270 ? 4.164 15.148 -17.906 1 95.69 270 GLY A C 1
ATOM 2030 O O . GLY A 1 270 ? 3.557 16.047 -18.5 1 95.69 270 GLY A O 1
ATOM 2031 N N . GLY A 1 271 ? 4.523 15.305 -16.641 1 97 271 GLY A N 1
ATOM 2032 C CA . GLY A 1 271 ? 4.223 16.5 -15.867 1 97 271 GLY A CA 1
ATOM 2033 C C . GLY A 1 271 ? 5.098 17.688 -16.234 1 97 271 GLY A C 1
ATOM 2034 O O . GLY A 1 271 ? 6.207 17.516 -16.734 1 97 271 GLY A O 1
ATOM 2035 N N . LYS A 1 272 ? 4.578 18.875 -15.969 1 97.56 272 LYS A N 1
ATOM 2036 C CA . LYS A 1 272 ? 5.309 20.109 -16.172 1 97.56 272 LYS A CA 1
ATOM 2037 C C . LYS A 1 272 ? 5.668 20.766 -14.844 1 97.56 272 LYS A C 1
ATOM 2039 O O . LYS A 1 272 ? 4.812 20.922 -13.969 1 97.56 272 LYS A O 1
ATOM 2044 N N . LEU A 1 273 ? 6.922 21.109 -14.695 1 95.88 273 LEU A N 1
ATOM 2045 C CA . LEU A 1 273 ? 7.355 21.797 -13.484 1 95.88 273 LEU A CA 1
ATOM 2046 C C . LEU A 1 273 ? 6.762 23.203 -13.422 1 95.88 273 LEU A C 1
ATOM 2048 O O . LEU A 1 273 ? 6.973 24.016 -14.328 1 95.88 273 LEU A O 1
ATOM 2052 N N . LEU A 1 274 ? 6.047 23.5 -12.367 1 93 274 LEU A N 1
ATOM 2053 C CA . LEU A 1 274 ? 5.438 24.812 -12.195 1 93 274 LEU A CA 1
ATOM 2054 C C . LEU A 1 274 ? 6.281 25.688 -11.266 1 93 274 LEU A C 1
ATOM 2056 O O . LEU A 1 274 ? 6.383 26.891 -11.461 1 93 274 LEU A O 1
ATOM 2060 N N . GLU A 1 275 ? 6.754 25.047 -10.219 1 90.44 275 GLU A N 1
ATOM 2061 C CA . GLU A 1 275 ? 7.453 25.781 -9.172 1 90.44 275 GLU A CA 1
ATOM 2062 C C . GLU A 1 275 ? 8.516 24.922 -8.5 1 90.44 275 GLU A C 1
ATOM 2064 O O . GLU A 1 275 ? 8.344 23.703 -8.367 1 90.44 275 GLU A O 1
ATOM 2069 N N . TYR A 1 276 ? 9.594 25.453 -8.18 1 89.69 276 TYR A N 1
ATOM 2070 C CA . TYR A 1 276 ? 10.625 24.891 -7.312 1 89.69 276 TYR A CA 1
ATOM 2071 C C . TYR A 1 276 ? 10.867 25.781 -6.102 1 89.69 276 TYR A C 1
ATOM 2073 O O . TYR A 1 276 ? 11.008 27 -6.238 1 89.69 276 TYR A O 1
ATOM 2081 N N . SER A 1 277 ? 10.805 25.141 -4.93 1 87.88 277 SER A N 1
ATOM 2082 C CA . SER A 1 277 ? 11.008 25.938 -3.721 1 87.88 277 SER A CA 1
ATOM 2083 C C . SER A 1 277 ? 11.82 25.156 -2.684 1 87.88 277 SER A C 1
ATOM 2085 O O . SER A 1 277 ? 11.906 23.938 -2.742 1 87.88 277 SER A O 1
ATOM 2087 N N . GLY A 1 278 ? 12.484 25.875 -1.891 1 84.75 278 GLY A N 1
ATOM 2088 C CA . GLY A 1 278 ? 13.203 25.344 -0.74 1 84.75 278 GLY A CA 1
ATOM 2089 C C . GLY A 1 278 ? 12.875 26.078 0.549 1 84.75 278 GLY A C 1
ATOM 2090 O O . GLY A 1 278 ? 12.531 27.266 0.528 1 84.75 278 GLY A O 1
ATOM 2091 N N . HIS A 1 279 ? 12.914 25.359 1.587 1 82.62 279 HIS A N 1
ATOM 2092 C CA . HIS A 1 279 ? 12.617 25.969 2.875 1 82.62 279 HIS A CA 1
ATOM 2093 C C . HIS A 1 279 ? 13.242 25.188 4.02 1 82.62 279 HIS A C 1
ATOM 2095 O O . HIS A 1 279 ? 13.523 24 3.877 1 82.62 279 HIS A O 1
ATOM 2101 N N . VAL A 1 280 ? 13.477 25.906 5.074 1 79.75 280 VAL A N 1
ATOM 2102 C CA . VAL A 1 280 ? 13.953 25.266 6.297 1 79.75 280 VAL A CA 1
ATOM 2103 C C . VAL A 1 280 ? 12.789 25 7.242 1 79.75 280 VAL A C 1
ATOM 2105 O O . VAL A 1 280 ? 11.828 25.781 7.273 1 79.75 280 VAL A O 1
ATOM 2108 N N . VAL A 1 281 ? 12.852 23.906 7.945 1 76.94 281 VAL A N 1
ATOM 2109 C CA . VAL A 1 281 ? 11.781 23.547 8.859 1 76.94 281 VAL A CA 1
ATOM 2110 C C . VAL A 1 281 ? 12.359 23.141 10.211 1 76.94 281 VAL A C 1
ATOM 2112 O O . VAL A 1 281 ? 13.398 22.469 10.266 1 76.94 281 VAL A O 1
ATOM 2115 N N . PRO A 1 282 ? 11.703 23.578 11.273 1 77.19 282 PRO A N 1
ATOM 2116 C CA . PRO A 1 282 ? 12.156 23.125 12.586 1 77.19 282 PRO A CA 1
ATOM 2117 C C . PRO A 1 282 ? 11.891 21.641 12.82 1 77.19 282 PRO A C 1
ATOM 2119 O O . PRO A 1 282 ? 10.852 21.125 12.391 1 77.19 282 PRO A O 1
ATOM 2122 N N . GLU A 1 283 ? 12.836 20.938 13.516 1 74.38 283 GLU A N 1
ATOM 2123 C CA . GLU A 1 283 ? 12.664 19.484 13.672 1 74.38 283 GLU A CA 1
ATOM 2124 C C . GLU A 1 283 ? 12.867 19.062 15.117 1 74.38 283 GLU A C 1
ATOM 2126 O O . GLU A 1 283 ? 12.695 17.891 15.453 1 74.38 283 GLU A O 1
ATOM 2131 N N . ALA A 1 284 ? 13.062 19.969 16.031 1 73.94 284 ALA A N 1
ATOM 2132 C CA . ALA A 1 284 ? 13.461 19.547 17.375 1 73.94 284 ALA A CA 1
ATOM 2133 C C . ALA A 1 284 ? 12.258 19.516 18.312 1 73.94 284 ALA A C 1
ATOM 2135 O O . ALA A 1 284 ? 12.398 19.219 19.5 1 73.94 284 ALA A O 1
ATOM 2136 N N . GLY A 1 285 ? 11.141 19.828 17.875 1 78.75 285 GLY A N 1
ATOM 2137 C CA . GLY A 1 285 ? 9.938 19.766 18.688 1 78.75 285 GLY A CA 1
ATOM 2138 C C . GLY A 1 285 ? 9.945 20.719 19.859 1 78.75 285 GLY A C 1
ATOM 2139 O O . GLY A 1 285 ? 10.211 21.906 19.688 1 78.75 285 GLY A O 1
ATOM 2140 N N . ILE A 1 286 ? 9.734 20.141 21.078 1 83.38 286 ILE A N 1
ATOM 2141 C CA . ILE A 1 286 ? 9.547 20.953 22.266 1 83.38 286 ILE A CA 1
ATOM 2142 C C . ILE A 1 286 ? 10.852 21.672 22.609 1 83.38 286 ILE A C 1
ATOM 2144 O O . ILE A 1 286 ? 10.828 22.75 23.203 1 83.38 286 ILE A O 1
ATOM 2148 N N . ASN A 1 287 ? 11.906 21.109 22.188 1 81.19 287 ASN A N 1
ATOM 2149 C CA . ASN A 1 287 ? 13.203 21.703 22.5 1 81.19 287 ASN A CA 1
ATOM 2150 C C . ASN A 1 287 ? 13.43 22.984 21.703 1 81.19 287 ASN A C 1
ATOM 2152 O O . ASN A 1 287 ? 14.352 23.75 22.016 1 81.19 287 ASN A O 1
ATOM 2156 N N . MET A 1 288 ? 12.57 23.25 20.828 1 82.56 288 MET A N 1
ATOM 2157 C CA . MET A 1 288 ? 12.703 24.469 20.016 1 82.56 288 MET A CA 1
ATOM 2158 C C . MET A 1 288 ? 11.812 25.578 20.547 1 82.56 288 MET A C 1
ATOM 2160 O O . MET A 1 288 ? 11.898 26.719 20.094 1 82.56 288 MET A O 1
ATOM 2164 N N . VAL A 1 289 ? 11.023 25.281 21.516 1 88.62 289 VAL A N 1
ATOM 2165 C CA . VAL A 1 289 ? 10.078 26.281 22.016 1 88.62 289 VAL A CA 1
ATOM 2166 C C . VAL A 1 289 ? 10.812 27.312 22.844 1 88.62 289 VAL A C 1
ATOM 2168 O O . VAL A 1 289 ? 11.406 26.984 23.875 1 88.62 289 VAL A O 1
ATOM 2171 N N . PRO A 1 290 ? 10.727 28.562 22.516 1 92.81 290 PRO A N 1
ATOM 2172 C CA . PRO A 1 290 ? 11.414 29.641 23.234 1 92.81 290 PRO A CA 1
ATOM 2173 C C . PRO A 1 290 ? 10.539 30.281 24.312 1 92.81 290 PRO A C 1
ATOM 2175 O O . PRO A 1 290 ? 9.531 29.703 24.719 1 92.81 290 PRO A O 1
ATOM 2178 N N . LYS A 1 291 ? 11.219 31.406 24.922 1 94.94 291 LYS A N 1
ATOM 2179 C CA . LYS A 1 291 ? 10.336 32.25 25.703 1 94.94 291 LYS A CA 1
ATOM 2180 C C . LYS A 1 291 ? 9.211 32.812 24.828 1 94.94 291 LYS A C 1
ATOM 2182 O O . LYS A 1 291 ? 9.477 33.5 23.844 1 94.94 291 LYS A O 1
ATOM 2187 N N . LEU A 1 292 ? 7.969 32.562 25.219 1 97.31 292 LEU A N 1
ATOM 2188 C CA . LEU A 1 292 ? 6.848 32.812 24.312 1 97.31 292 LEU A CA 1
ATOM 2189 C C . LEU A 1 292 ? 6.188 34.156 24.609 1 97.31 292 LEU A C 1
ATOM 2191 O O . LEU A 1 292 ? 5.445 34.656 23.766 1 97.31 292 LEU A O 1
ATOM 2195 N N . VAL A 1 293 ? 6.391 34.625 25.797 1 98 293 VAL A N 1
ATOM 2196 C CA . VAL A 1 293 ? 5.707 35.844 26.219 1 98 293 VAL A CA 1
ATOM 2197 C C . VAL A 1 293 ? 6.668 36.75 27 1 98 293 VAL A C 1
ATOM 2199 O O . VAL A 1 293 ? 7.5 36.25 27.766 1 98 293 VAL A O 1
ATOM 2202 N N . ASP A 1 294 ? 6.621 38 26.781 1 97.94 294 ASP A N 1
ATOM 2203 C CA . ASP A 1 294 ? 7.309 39.031 27.562 1 97.94 294 ASP A CA 1
ATOM 2204 C C . ASP A 1 294 ? 6.508 40.312 27.562 1 97.94 294 ASP A C 1
ATOM 2206 O O . ASP A 1 294 ? 5.352 40.344 27.141 1 97.94 294 ASP A O 1
ATOM 2210 N N . ASP A 1 295 ? 7.102 41.438 28.109 1 98.31 295 ASP A N 1
ATOM 2211 C CA . ASP A 1 295 ? 6.395 42.688 28.203 1 98.31 295 ASP A CA 1
ATOM 2212 C C . ASP A 1 295 ? 6.055 43.25 26.828 1 98.31 295 ASP A C 1
ATOM 2214 O O . ASP A 1 295 ? 6.938 43.75 26.109 1 98.31 295 ASP A O 1
ATOM 2218 N N . GLY A 1 296 ? 4.801 43.125 26.484 1 98.38 296 GLY A N 1
ATOM 2219 C CA . GLY A 1 296 ? 4.297 43.75 25.266 1 98.38 296 GLY A CA 1
ATOM 2220 C C . GLY A 1 296 ? 4.473 42.875 24.047 1 98.38 296 GLY A C 1
ATOM 2221 O O . GLY A 1 296 ? 4.23 43.312 22.922 1 98.38 296 GLY A O 1
ATOM 2222 N N . VAL A 1 297 ? 4.871 41.531 24.281 1 98.62 297 VAL A N 1
ATOM 2223 C CA . VAL A 1 297 ? 5.207 40.781 23.078 1 98.62 297 VAL A CA 1
ATOM 2224 C C . VAL A 1 297 ? 4.871 39.312 23.297 1 98.62 297 VAL A C 1
ATOM 2226 O O . VAL A 1 297 ? 4.977 38.812 24.422 1 98.62 297 VAL A O 1
ATOM 2229 N N . LEU A 1 298 ? 4.355 38.656 22.266 1 98.62 298 LEU A N 1
ATOM 2230 C CA . LEU A 1 298 ? 4.102 37.219 22.188 1 98.62 298 LEU A CA 1
ATOM 2231 C C . LEU A 1 298 ? 4.715 36.625 20.922 1 98.62 298 LEU A C 1
ATOM 2233 O O . LEU A 1 298 ? 4.867 37.312 19.922 1 98.62 298 LEU A O 1
ATOM 2237 N N . ILE A 1 299 ? 5.043 35.344 20.922 1 98.25 299 ILE A N 1
ATOM 2238 C CA . ILE A 1 299 ? 5.562 34.625 19.75 1 98.25 299 ILE A CA 1
ATOM 2239 C C . ILE A 1 299 ? 4.629 33.469 19.391 1 98.25 299 ILE A C 1
ATOM 2241 O O . ILE A 1 299 ? 4.23 32.688 20.25 1 98.25 299 ILE A O 1
ATOM 2245 N N . ALA A 1 300 ? 4.266 33.344 18.125 1 97.75 300 ALA A N 1
ATOM 2246 C CA . ALA A 1 300 ? 3.318 32.312 17.688 1 97.75 300 ALA A CA 1
ATOM 2247 C C . ALA A 1 300 ? 3.775 31.656 16.391 1 97.75 300 ALA A C 1
ATOM 2249 O O . ALA A 1 300 ? 4.605 32.219 15.664 1 97.75 300 ALA A O 1
ATOM 2250 N N . GLY A 1 301 ? 3.266 30.422 16.062 1 94.94 301 GLY A N 1
ATOM 2251 C CA . GLY A 1 301 ? 3.547 29.719 14.828 1 94.94 301 GLY A CA 1
ATOM 2252 C C . GLY A 1 301 ? 4.914 29.062 14.805 1 94.94 301 GLY A C 1
ATOM 2253 O O . GLY A 1 301 ? 5.402 28.609 15.844 1 94.94 301 GLY A O 1
ATOM 2254 N N . ASP A 1 302 ? 5.492 29.016 13.578 1 90.81 302 ASP A N 1
ATOM 2255 C CA . ASP A 1 302 ? 6.793 28.391 13.414 1 90.81 302 ASP A CA 1
ATOM 2256 C C . ASP A 1 302 ? 7.879 29.141 14.172 1 90.81 302 ASP A C 1
ATOM 2258 O O . ASP A 1 302 ? 8.883 28.562 14.578 1 90.81 302 ASP A O 1
ATOM 2262 N N . ALA A 1 303 ? 7.648 30.453 14.32 1 92.06 303 ALA A N 1
ATOM 2263 C CA . ALA A 1 303 ? 8.594 31.25 15.102 1 92.06 303 ALA A CA 1
ATOM 2264 C C . ALA A 1 303 ? 8.711 30.719 16.531 1 92.06 303 ALA A C 1
ATOM 2266 O O . ALA A 1 303 ? 9.758 30.844 17.156 1 92.06 303 ALA A O 1
ATOM 2267 N N . ALA A 1 304 ? 7.637 30.109 17 1 93.94 304 ALA A N 1
ATOM 2268 C CA . ALA A 1 304 ? 7.594 29.531 18.344 1 93.94 304 ALA A CA 1
ATOM 2269 C C . ALA A 1 304 ? 8.016 28.062 18.312 1 93.94 304 ALA A C 1
ATOM 2271 O O . ALA A 1 304 ? 8 27.406 19.359 1 93.94 304 ALA A O 1
ATOM 2272 N N . GLY A 1 305 ? 8.305 27.547 17.109 1 89.81 305 GLY A N 1
ATOM 2273 C CA . GLY A 1 305 ? 8.75 26.156 16.984 1 89.81 305 GLY A CA 1
ATOM 2274 C C . GLY A 1 305 ? 7.613 25.156 16.984 1 89.81 305 GLY A C 1
ATOM 2275 O O . GLY A 1 305 ? 7.82 23.984 17.266 1 89.81 305 GLY A O 1
ATOM 2276 N N . PHE A 1 306 ? 6.41 25.609 16.734 1 92.25 306 PHE A N 1
ATOM 2277 C CA . PHE A 1 306 ? 5.254 24.719 16.797 1 92.25 306 PHE A CA 1
ATOM 2278 C C . PHE A 1 306 ? 5.117 23.906 15.523 1 92.25 306 PHE A C 1
ATOM 2280 O O . PHE A 1 306 ? 4.367 24.281 14.617 1 92.25 306 PHE A O 1
ATOM 2287 N N . CYS A 1 307 ? 5.809 22.828 15.453 1 89.62 307 CYS A N 1
ATOM 2288 C CA . CYS A 1 307 ? 5.812 21.844 14.375 1 89.62 307 CYS A CA 1
ATOM 2289 C C . CYS A 1 307 ? 6.066 20.438 14.914 1 89.62 307 CYS A C 1
ATOM 2291 O O . CYS A 1 307 ? 6.828 20.266 15.867 1 89.62 307 CYS A O 1
ATOM 2293 N N . LEU A 1 308 ? 5.398 19.547 14.375 1 87.12 308 LEU A N 1
ATOM 2294 C CA . LEU A 1 308 ? 5.5 18.156 14.812 1 87.12 308 LEU A CA 1
ATOM 2295 C C . LEU A 1 308 ? 5.676 17.219 13.625 1 87.12 308 LEU A C 1
ATOM 2297 O O . LEU A 1 308 ? 4.848 17.203 12.711 1 87.12 308 LEU A O 1
ATOM 2301 N N . ASN A 1 309 ? 6.754 16.531 13.602 1 84.12 309 ASN A N 1
ATOM 2302 C CA . ASN A 1 309 ? 6.996 15.461 12.641 1 84.12 309 ASN A CA 1
ATOM 2303 C C . ASN A 1 309 ? 7.004 14.086 13.312 1 84.12 309 ASN A C 1
ATOM 2305 O O . ASN A 1 309 ? 7.949 13.75 14.031 1 84.12 309 ASN A O 1
ATOM 2309 N N . LEU A 1 310 ? 6.051 13.312 12.961 1 80.19 310 LEU A N 1
ATOM 2310 C CA . LEU A 1 310 ? 5.914 12.016 13.625 1 80.19 310 LEU A CA 1
ATOM 2311 C C . LEU A 1 310 ? 6.453 10.898 12.734 1 80.19 310 LEU A C 1
ATOM 2313 O O . LEU A 1 310 ? 6.438 9.727 13.133 1 80.19 310 LEU A O 1
ATOM 2317 N N . GLY A 1 311 ? 6.926 11.258 11.602 1 77.75 311 GLY A N 1
ATOM 2318 C CA . GLY A 1 311 ? 7.398 10.25 10.664 1 77.75 311 GLY A CA 1
ATOM 2319 C C . GLY A 1 311 ? 6.328 9.789 9.695 1 77.75 311 GLY A C 1
ATOM 2320 O O . GLY A 1 311 ? 6.59 9.656 8.492 1 77.75 311 GLY A O 1
ATOM 2321 N N . TYR A 1 312 ? 5.16 9.617 10.258 1 81.94 312 TYR A N 1
ATOM 2322 C CA . TYR A 1 312 ? 4.062 9.195 9.398 1 81.94 312 TYR A CA 1
ATOM 2323 C C . TYR A 1 312 ? 3.078 10.336 9.172 1 81.94 312 TYR A C 1
ATOM 2325 O O . TYR A 1 312 ? 2.215 10.25 8.297 1 81.94 312 TYR A O 1
ATOM 2333 N N . THR A 1 313 ? 3.23 11.391 9.891 1 85.44 313 THR A N 1
ATOM 2334 C CA . THR A 1 313 ? 2.475 12.625 9.719 1 85.44 313 THR A CA 1
ATOM 2335 C C . THR A 1 313 ? 3.342 13.844 10.047 1 85.44 313 THR A C 1
ATOM 2337 O O . THR A 1 313 ? 4.191 13.781 10.938 1 85.44 313 THR A O 1
ATOM 2340 N N . VAL A 1 314 ? 3.174 14.828 9.336 1 87.56 314 VAL A N 1
ATOM 2341 C CA . VAL A 1 314 ? 3.832 16.109 9.594 1 87.56 314 VAL A CA 1
ATOM 2342 C C . VAL A 1 314 ? 2.781 17.188 9.852 1 87.56 314 VAL A C 1
ATOM 2344 O O . VAL A 1 314 ? 1.896 17.406 9.023 1 87.56 314 VAL A O 1
ATOM 2347 N N . ARG A 1 315 ? 2.963 17.828 11.023 1 90.69 315 ARG A N 1
ATOM 2348 C CA . ARG A 1 315 ? 1.971 18.812 11.43 1 90.69 315 ARG A CA 1
ATOM 2349 C C . ARG A 1 315 ? 2.627 20.156 11.727 1 90.69 315 ARG A C 1
ATOM 2351 O O . ARG A 1 315 ? 3.684 20.219 12.359 1 90.69 315 ARG A O 1
ATOM 2358 N N . GLY A 1 316 ? 2.059 21.172 11.203 1 92.25 316 GLY A N 1
ATOM 2359 C CA . GLY A 1 316 ? 2.533 22.516 11.469 1 92.25 316 GLY A CA 1
ATOM 2360 C C . GLY A 1 316 ? 1.457 23.578 11.297 1 92.25 316 GLY A C 1
ATOM 2361 O O . GLY A 1 316 ? 1.355 24.5 12.102 1 92.25 316 GLY A O 1
ATOM 2362 N N . MET A 1 317 ? 0.672 23.359 10.32 1 95.06 317 MET A N 1
ATOM 2363 C CA . MET A 1 317 ? -0.331 24.375 10 1 95.06 317 MET A CA 1
ATOM 2364 C C . MET A 1 317 ? -1.394 24.453 11.094 1 95.06 317 MET A C 1
ATOM 2366 O O . MET A 1 317 ? -1.79 25.547 11.5 1 95.06 317 MET A O 1
ATOM 2370 N N . ASP A 1 318 ? -1.812 23.297 11.547 1 95.94 318 ASP A N 1
ATOM 2371 C CA . ASP A 1 318 ? -2.84 23.312 12.578 1 95.94 318 ASP A CA 1
ATOM 2372 C C . ASP A 1 318 ? -2.293 23.875 13.891 1 95.94 318 ASP A C 1
ATOM 2374 O O . ASP A 1 318 ? -3.018 24.531 14.641 1 95.94 318 ASP A O 1
ATOM 2378 N N . LEU A 1 319 ? -1.03 23.656 14.156 1 95.81 319 LEU A N 1
ATOM 2379 C CA . LEU A 1 319 ? -0.406 24.219 15.344 1 95.81 319 LEU A CA 1
ATOM 2380 C C . LEU A 1 319 ? -0.277 25.734 15.211 1 95.81 319 LEU A C 1
ATOM 2382 O O . LEU A 1 319 ? -0.521 26.469 16.172 1 95.81 319 LEU A O 1
ATOM 2386 N N . ALA A 1 320 ? 0.131 26.156 14.055 1 96.12 320 ALA A N 1
ATOM 2387 C CA . ALA A 1 320 ? 0.248 27.594 13.805 1 96.12 320 ALA A CA 1
ATOM 2388 C C . ALA A 1 320 ? -1.093 28.297 14 1 96.12 320 ALA A C 1
ATOM 2390 O O . ALA A 1 320 ? -1.164 29.344 14.656 1 96.12 320 ALA A O 1
ATOM 2391 N N . ILE A 1 321 ? -2.096 27.734 13.508 1 98.19 321 ILE A N 1
ATOM 2392 C CA . ILE A 1 321 ? -3.438 28.297 13.594 1 98.19 321 ILE A CA 1
ATOM 2393 C C . ILE A 1 321 ? -3.869 28.375 15.062 1 98.19 321 ILE A C 1
ATOM 2395 O O . ILE A 1 321 ? -4.316 29.422 15.523 1 98.19 321 ILE A O 1
ATOM 2399 N N . ALA A 1 322 ? -3.693 27.312 15.75 1 98.06 322 ALA A N 1
ATOM 2400 C CA . ALA A 1 322 ? -4.094 27.25 17.156 1 98.06 322 ALA A CA 1
ATOM 2401 C C . ALA A 1 322 ? -3.285 28.234 17.984 1 98.06 322 ALA A C 1
ATOM 2403 O O . ALA A 1 322 ? -3.816 28.859 18.922 1 98.06 322 ALA A O 1
ATOM 2404 N N . SER A 1 323 ? -2.07 28.359 17.719 1 98.44 323 SER A N 1
ATOM 2405 C CA . SER A 1 323 ? -1.231 29.281 18.469 1 98.44 323 SER A CA 1
ATOM 2406 C C . SER A 1 323 ? -1.606 30.734 18.172 1 98.44 323 SER A C 1
ATOM 2408 O O . SER A 1 323 ? -1.543 31.594 19.062 1 98.44 323 SER A O 1
ATOM 2410 N N . GLY A 1 324 ? -1.926 31.016 16.922 1 98.75 324 GLY A N 1
ATOM 2411 C CA . GLY A 1 324 ? -2.434 32.344 16.578 1 98.75 324 GLY A CA 1
ATOM 2412 C C . GLY A 1 324 ? -3.688 32.719 17.359 1 98.75 324 GLY A C 1
ATOM 2413 O O . GLY A 1 324 ? -3.803 33.812 17.859 1 98.75 324 GLY A O 1
ATOM 2414 N N . GLU A 1 325 ? -4.559 31.766 17.438 1 98.81 325 GLU A N 1
ATOM 2415 C CA . GLU A 1 325 ? -5.777 31.969 18.203 1 98.81 325 GLU A CA 1
ATOM 2416 C C . GLU A 1 325 ? -5.461 32.25 19.672 1 98.81 325 GLU A C 1
ATOM 2418 O O . GLU A 1 325 ? -6.02 33.156 20.281 1 98.81 325 GLU A O 1
ATOM 2423 N N . ALA A 1 326 ? -4.609 31.422 20.203 1 98.75 326 ALA A N 1
ATOM 2424 C CA . ALA A 1 326 ? -4.238 31.562 21.609 1 98.75 326 ALA A CA 1
ATOM 2425 C C . ALA A 1 326 ? -3.598 32.906 21.891 1 98.75 326 ALA A C 1
ATOM 2427 O O . ALA A 1 326 ? -3.887 33.562 22.906 1 98.75 326 ALA A O 1
ATOM 2428 N N . ALA A 1 327 ? -2.719 33.344 21.016 1 98.88 327 ALA A N 1
ATOM 2429 C CA . ALA A 1 327 ? -2.074 34.656 21.156 1 98.88 327 ALA A CA 1
ATOM 2430 C C . ALA A 1 327 ? -3.107 35.781 21.141 1 98.88 327 ALA A C 1
ATOM 2432 O O . ALA A 1 327 ? -3.043 36.688 21.969 1 98.88 327 ALA A O 1
ATOM 2433 N N . ALA A 1 328 ? -4.02 35.688 20.234 1 98.88 328 ALA A N 1
ATOM 2434 C CA . ALA A 1 328 ? -5.07 36.719 20.141 1 98.88 328 ALA A CA 1
ATOM 2435 C C . ALA A 1 328 ? -5.895 36.781 21.422 1 98.88 328 ALA A C 1
ATOM 2437 O O . ALA A 1 328 ? -6.176 37.844 21.938 1 98.88 328 ALA A O 1
ATOM 2438 N N . LYS A 1 329 ? -6.254 35.625 21.922 1 98.75 329 LYS A N 1
ATOM 2439 C CA . LYS A 1 329 ? -7.055 35.562 23.141 1 98.75 329 LYS A CA 1
ATOM 2440 C C . LYS A 1 329 ? -6.297 36.188 24.312 1 98.75 329 LYS A C 1
ATOM 2442 O O . LYS A 1 329 ? -6.895 36.844 25.172 1 98.75 329 LYS A O 1
ATOM 2447 N N . ALA A 1 330 ? -5.051 35.906 24.375 1 98.75 330 ALA A N 1
ATOM 2448 C CA . ALA A 1 330 ? -4.227 36.5 25.438 1 98.75 330 ALA A CA 1
ATOM 2449 C C . ALA A 1 330 ? -4.188 38 25.328 1 98.75 330 ALA A C 1
ATOM 2451 O O . ALA A 1 330 ? -4.273 38.719 26.344 1 98.75 330 ALA A O 1
ATOM 2452 N N . VAL A 1 331 ? -4.02 38.562 24.172 1 98.81 331 VAL A N 1
ATOM 2453 C CA . VAL A 1 331 ? -3.996 40 23.938 1 98.81 331 VAL A CA 1
ATOM 2454 C C . VAL A 1 331 ? -5.344 40.594 24.328 1 98.81 331 VAL A C 1
ATOM 2456 O O . VAL A 1 331 ? -5.398 41.688 24.938 1 98.81 331 VAL A O 1
ATOM 2459 N N . LEU A 1 332 ? -6.422 39.969 23.969 1 98.69 332 LEU A N 1
ATOM 2460 C CA . LEU A 1 332 ? -7.754 40.438 24.312 1 98.69 332 LEU A CA 1
ATOM 2461 C C . LEU A 1 332 ? -7.93 40.469 25.828 1 98.69 332 LEU A C 1
ATOM 2463 O O . LEU A 1 332 ? -8.508 41.438 26.359 1 98.69 332 LEU A O 1
ATOM 2467 N N . ALA A 1 333 ? -7.469 39.438 26.484 1 98.38 333 ALA A N 1
ATOM 2468 C CA . ALA A 1 333 ? -7.527 39.438 27.938 1 98.38 333 ALA A CA 1
ATOM 2469 C C . ALA A 1 333 ? -6.723 40.594 28.531 1 98.38 333 ALA A C 1
ATOM 2471 O O . ALA A 1 333 ? -7.156 41.219 29.5 1 98.38 333 ALA A O 1
ATOM 2472 N N . ALA A 1 334 ? -5.562 40.812 28 1 98.38 334 ALA A N 1
ATOM 2473 C CA . ALA A 1 334 ? -4.719 41.906 28.453 1 98.38 334 ALA A CA 1
ATOM 2474 C C . ALA A 1 334 ? -5.402 43.25 28.219 1 98.38 334 ALA A C 1
ATOM 2476 O O . ALA A 1 334 ? -5.301 44.156 29.047 1 98.38 334 ALA A O 1
ATOM 2477 N N . ARG A 1 335 ? -6.027 43.375 27.094 1 97.62 335 ARG A N 1
ATOM 2478 C CA . ARG A 1 335 ? -6.75 44.594 26.734 1 97.62 335 ARG A CA 1
ATOM 2479 C C . ARG A 1 335 ? -7.855 44.875 27.734 1 97.62 335 ARG A C 1
ATOM 2481 O O . ARG A 1 335 ? -8.047 46.031 28.141 1 97.62 335 ARG A O 1
ATOM 2488 N N . GLU A 1 336 ? -8.562 43.906 28.109 1 97.25 336 GLU A N 1
ATOM 2489 C CA . GLU A 1 336 ? -9.633 44.062 29.078 1 97.25 336 GLU A CA 1
ATOM 2490 C C . GLU A 1 336 ? -9.109 44.594 30.406 1 97.25 336 GLU A C 1
ATOM 2492 O O . GLU A 1 336 ? -9.766 45.406 31.078 1 97.25 336 GLU A O 1
ATOM 2497 N N . LYS A 1 337 ? -7.957 44.188 30.734 1 97.19 337 LYS A N 1
ATOM 2498 C CA . LYS A 1 337 ? -7.355 44.594 32 1 97.19 337 LYS A CA 1
ATOM 2499 C C . LYS A 1 337 ? -6.418 45.781 31.828 1 97.19 337 LYS A C 1
ATOM 2501 O O . LYS A 1 337 ? -5.895 46.312 32.812 1 97.19 337 LYS A O 1
ATOM 2506 N N . ASN A 1 338 ? -6.25 46.156 30.656 1 96.5 338 ASN A N 1
ATOM 2507 C CA . ASN A 1 338 ? -5.297 47.188 30.281 1 96.5 338 ASN A CA 1
ATOM 2508 C C . ASN A 1 338 ? -3.92 46.938 30.875 1 96.5 338 ASN A C 1
ATOM 2510 O O . ASN A 1 338 ? -3.33 47.844 31.5 1 96.5 338 ASN A O 1
ATOM 2514 N N . ASP A 1 339 ? -3.494 45.688 30.812 1 98.12 339 ASP A N 1
ATOM 2515 C CA . ASP A 1 339 ? -2.184 45.25 31.281 1 98.12 339 ASP A CA 1
ATOM 2516 C C . ASP A 1 339 ? -1.491 44.406 30.203 1 98.12 339 ASP A C 1
ATOM 2518 O O . ASP A 1 339 ? -1.755 43.188 30.094 1 98.12 339 ASP A O 1
ATOM 2522 N N . PHE A 1 340 ? -0.546 45.031 29.562 1 98.06 340 PHE A N 1
ATOM 2523 C CA . PHE A 1 340 ? 0.171 44.344 28.484 1 98.06 340 PHE A CA 1
ATOM 2524 C C . PHE A 1 340 ? 1.587 43.969 28.922 1 98.06 340 PHE A C 1
ATOM 2526 O O . PHE A 1 340 ? 2.492 43.875 28.094 1 98.06 340 PHE A O 1
ATOM 2533 N N . SER A 1 341 ? 1.789 43.875 30.234 1 97.75 341 SER A N 1
ATOM 2534 C CA . SER A 1 341 ? 3.033 43.344 30.766 1 97.75 341 SER A CA 1
ATOM 2535 C C . SER A 1 341 ? 3.129 41.844 30.531 1 97.75 341 SER A C 1
ATOM 2537 O O . SER A 1 341 ? 2.172 41.219 30.062 1 97.75 341 SER A O 1
ATOM 2539 N N . ALA A 1 342 ? 4.266 41.281 30.812 1 97.88 342 ALA A N 1
ATOM 2540 C CA . ALA A 1 342 ? 4.441 39.812 30.719 1 97.88 342 ALA A CA 1
ATOM 2541 C C . ALA A 1 342 ? 3.371 39.094 31.516 1 97.88 342 ALA A C 1
ATOM 2543 O O . ALA A 1 342 ? 2.857 38.062 31.078 1 97.88 342 ALA A O 1
ATOM 2544 N N . GLU A 1 343 ? 3.055 39.625 32.625 1 97.69 343 GLU A N 1
ATOM 2545 C CA . GLU A 1 343 ? 2.023 39.031 33.469 1 97.69 343 GLU A CA 1
ATOM 2546 C C . GLU A 1 343 ? 0.645 39.156 32.844 1 97.69 343 GLU A C 1
ATOM 2548 O O . GLU A 1 343 ? -0.144 38.219 32.844 1 97.69 343 GLU A O 1
ATOM 2553 N N . GLY A 1 344 ? 0.344 40.312 32.344 1 97.19 344 GLY A N 1
ATOM 2554 C CA . GLY A 1 344 ? -0.936 40.531 31.672 1 97.19 344 GLY A CA 1
ATOM 2555 C C . GLY A 1 344 ? -1.141 39.656 30.453 1 97.19 344 GLY A C 1
ATOM 2556 O O . GLY A 1 344 ? -2.268 39.25 30.141 1 97.19 344 GLY A O 1
ATOM 2557 N N . LEU A 1 345 ? -0.034 39.281 29.812 1 98.44 345 LEU A N 1
ATOM 2558 C CA . LEU A 1 345 ? -0.077 38.469 28.594 1 98.44 345 LEU A CA 1
ATOM 2559 C C . LEU A 1 345 ? 0.153 37 28.906 1 98.44 345 LEU A C 1
ATOM 2561 O O . LEU A 1 345 ? 0.132 36.156 28 1 98.44 345 LEU A O 1
ATOM 2565 N N . SER A 1 346 ? 0.259 36.625 30.125 1 97.56 346 SER A N 1
ATOM 2566 C CA . SER A 1 346 ? 0.729 35.281 30.547 1 97.56 346 SER A CA 1
ATOM 2567 C C . SER A 1 346 ? -0.316 34.219 30.266 1 97.56 346 SER A C 1
ATOM 2569 O O . SER A 1 346 ? 0.002 33.031 30.234 1 97.56 346 SER A O 1
ATOM 2571 N N . SER A 1 347 ? -1.553 34.625 30.031 1 98 347 SER A N 1
ATOM 2572 C CA . SER A 1 347 ? -2.59 33.656 29.703 1 98 347 SER A CA 1
ATOM 2573 C C . SER A 1 347 ? -2.252 32.875 28.438 1 98 347 SER A C 1
ATOM 2575 O O . SER A 1 347 ? -2.734 31.75 28.234 1 98 347 SER A O 1
ATOM 2577 N N . TYR A 1 348 ? -1.406 33.438 27.609 1 98.25 348 TYR A N 1
ATOM 2578 C CA . TYR A 1 348 ? -0.956 32.75 26.406 1 98.25 348 TYR A CA 1
ATOM 2579 C C . TYR A 1 348 ? -0.341 31.406 26.734 1 98.25 348 TYR A C 1
ATOM 2581 O O . TYR A 1 348 ? -0.688 30.391 26.141 1 98.25 348 TYR A O 1
ATOM 2589 N N . GLN A 1 349 ? 0.514 31.438 27.672 1 97.31 349 GLN A N 1
ATOM 2590 C CA . GLN A 1 349 ? 1.188 30.203 28.078 1 97.31 349 GLN A CA 1
ATOM 2591 C C . GLN A 1 349 ? 0.19 29.188 28.625 1 97.31 349 GLN A C 1
ATOM 2593 O O . GLN A 1 349 ? 0.297 27.984 28.328 1 97.31 349 GLN A O 1
ATOM 2598 N N . THR A 1 350 ? -0.729 29.656 29.391 1 97.38 350 THR A N 1
ATOM 2599 C CA . THR A 1 350 ? -1.746 28.766 29.953 1 97.38 350 THR A CA 1
ATOM 2600 C C . THR A 1 350 ? -2.609 28.172 28.844 1 97.38 350 THR A C 1
ATOM 2602 O O . THR A 1 350 ? -2.9 26.969 28.859 1 97.38 350 THR A O 1
ATOM 2605 N N . LEU A 1 351 ? -2.998 28.984 27.938 1 97.88 351 LEU A N 1
ATOM 2606 C CA . LEU A 1 351 ? -3.805 28.531 26.812 1 97.88 351 LEU A CA 1
ATOM 2607 C C . LEU A 1 351 ? -3.059 27.469 26 1 97.88 351 LEU A C 1
ATOM 2609 O O . LEU A 1 351 ? -3.65 26.469 25.594 1 97.88 351 LEU A O 1
ATOM 2613 N N . LEU A 1 352 ? -1.795 27.672 25.75 1 97.62 352 LEU A N 1
ATOM 2614 C CA . LEU A 1 352 ? -0.983 26.719 25.016 1 97.62 352 LEU A CA 1
ATOM 2615 C C . LEU A 1 352 ? -0.845 25.406 25.797 1 97.62 352 LEU A C 1
ATOM 2617 O O . LEU A 1 352 ? -0.976 24.328 25.219 1 97.62 352 LEU A O 1
ATOM 2621 N N . GLU A 1 353 ? -0.602 25.547 27.094 1 95.81 353 GLU A N 1
ATOM 2622 C CA . GLU A 1 353 ? -0.423 24.375 27.938 1 95.81 353 GLU A CA 1
ATOM 2623 C C . GLU A 1 353 ? -1.683 23.516 27.969 1 95.81 353 GLU A C 1
ATOM 2625 O O . GLU A 1 353 ? -1.6 22.281 28.062 1 95.81 353 GLU A O 1
ATOM 2630 N N . ASP A 1 354 ? -2.771 24.172 27.859 1 95.31 354 ASP A N 1
ATOM 2631 C CA . ASP A 1 354 ? -4.047 23.469 27.922 1 95.31 354 ASP A CA 1
ATOM 2632 C C . ASP A 1 354 ? -4.457 22.938 26.547 1 95.31 354 ASP A C 1
ATOM 2634 O O . ASP A 1 354 ? -5.375 22.125 26.438 1 95.31 354 ASP A O 1
ATOM 2638 N N . SER A 1 355 ? -3.787 23.312 25.578 1 95 355 SER A N 1
ATOM 2639 C CA . SER A 1 355 ? -4.125 22.922 24.219 1 95 355 SER A CA 1
ATOM 2640 C C . SER A 1 355 ? -3.377 21.672 23.781 1 95 355 SER A C 1
ATOM 2642 O O . SER A 1 355 ? -2.457 21.219 24.469 1 95 355 SER A O 1
ATOM 2644 N N . PHE A 1 356 ? -3.773 21.188 22.578 1 93.31 356 PHE A N 1
ATOM 2645 C CA . PHE A 1 356 ? -3.115 20.016 22 1 93.31 356 PHE A CA 1
ATOM 2646 C C . PHE A 1 356 ? -1.67 20.344 21.641 1 93.31 356 PHE A C 1
ATOM 2648 O O . PHE A 1 356 ? -0.834 19.438 21.547 1 93.31 356 PHE A O 1
ATOM 2655 N N . ILE A 1 357 ? -1.329 21.609 21.453 1 95.5 357 ILE A N 1
ATOM 2656 C CA . ILE A 1 357 ? 0.002 21.984 21 1 95.5 357 ILE A CA 1
ATOM 2657 C C . ILE A 1 357 ? 1.053 21.5 21.984 1 95.5 357 ILE A C 1
ATOM 2659 O O . ILE A 1 357 ? 1.85 20.609 21.656 1 95.5 357 ILE A O 1
ATOM 2663 N N . MET A 1 358 ? 0.938 21.984 23.234 1 94.75 358 MET A N 1
ATOM 2664 C CA . MET A 1 358 ? 1.959 21.656 24.219 1 94.75 358 MET A CA 1
ATOM 2665 C C . MET A 1 358 ? 1.836 20.188 24.656 1 94.75 358 MET A C 1
ATOM 2667 O O . MET A 1 358 ? 2.844 19.531 24.906 1 94.75 358 MET A O 1
ATOM 2671 N N . LYS A 1 359 ? 0.673 19.719 24.719 1 92.88 359 LYS A N 1
ATOM 2672 C CA . LYS A 1 359 ? 0.468 18.312 25.109 1 92.88 359 LYS A CA 1
ATOM 2673 C C . LYS A 1 359 ? 1.107 17.375 24.094 1 92.88 359 LYS A C 1
ATOM 2675 O O . LYS A 1 359 ? 1.773 16.406 24.484 1 92.88 359 LYS A O 1
ATOM 2680 N N . ASP A 1 360 ? 0.897 17.625 22.828 1 91.44 360 ASP A N 1
ATOM 2681 C CA . ASP A 1 360 ? 1.489 16.781 21.797 1 91.44 360 ASP A CA 1
ATOM 2682 C C . ASP A 1 360 ? 3.008 16.938 21.766 1 91.44 360 ASP A C 1
ATOM 2684 O O . ASP A 1 360 ? 3.734 15.945 21.625 1 91.44 360 ASP A O 1
ATOM 2688 N N . LEU A 1 361 ? 3.463 18.156 21.859 1 91.69 361 LEU A N 1
ATOM 2689 C CA . LEU A 1 361 ? 4.902 18.375 21.859 1 91.69 361 LEU A CA 1
ATOM 2690 C C . LEU A 1 361 ? 5.574 17.656 23.016 1 91.69 361 LEU A C 1
ATOM 2692 O O . LEU A 1 361 ? 6.66 17.078 22.844 1 91.69 361 LEU A O 1
ATOM 2696 N N . LYS A 1 362 ? 4.957 17.641 24.156 1 90.75 362 LYS A N 1
ATOM 2697 C CA . LYS A 1 362 ? 5.496 16.953 25.328 1 90.75 362 LYS A CA 1
ATOM 2698 C C . LYS A 1 362 ? 5.438 15.445 25.141 1 90.75 362 LYS A C 1
ATOM 2700 O O . LYS A 1 362 ? 6.375 14.734 25.5 1 90.75 362 LYS A O 1
ATOM 2705 N N . LEU A 1 363 ? 4.34 15.047 24.594 1 87.38 363 LEU A N 1
ATOM 2706 C CA . LEU A 1 363 ? 4.164 13.617 24.359 1 87.38 363 LEU A CA 1
ATOM 2707 C C . LEU A 1 363 ? 5.262 13.078 23.453 1 87.38 363 LEU A C 1
ATOM 2709 O O . LEU A 1 363 ? 5.793 11.992 23.688 1 87.38 363 LEU A O 1
ATOM 2713 N N . TYR A 1 364 ? 5.625 13.859 22.438 1 86.5 364 TYR A N 1
ATOM 2714 C CA . TYR A 1 364 ? 6.551 13.375 21.422 1 86.5 364 TYR A CA 1
ATOM 2715 C C . TYR A 1 364 ? 7.934 13.984 21.609 1 86.5 364 TYR A C 1
ATOM 2717 O O . TYR A 1 364 ? 8.695 14.117 20.641 1 86.5 364 TYR A O 1
ATOM 2725 N N . LYS A 1 365 ? 8.289 14.375 22.734 1 87 365 LYS A N 1
ATOM 2726 C CA . LYS A 1 365 ? 9.523 15.102 23.016 1 87 365 LYS A CA 1
ATOM 2727 C C . LYS A 1 365 ? 10.75 14.266 22.672 1 87 365 LYS A C 1
ATOM 2729 O O . LYS A 1 365 ? 11.797 14.812 22.312 1 87 365 LYS A O 1
ATOM 2734 N N . ASP A 1 366 ? 10.625 12.938 22.688 1 83.62 366 ASP A N 1
ATOM 2735 C CA . ASP A 1 366 ? 11.781 12.07 22.469 1 83.62 366 ASP A CA 1
ATOM 2736 C C . ASP A 1 366 ? 11.82 11.547 21.031 1 83.62 366 ASP A C 1
ATOM 2738 O O . ASP A 1 366 ? 12.773 10.875 20.641 1 83.62 366 ASP A O 1
ATOM 2742 N N . LEU A 1 367 ? 10.836 11.844 20.297 1 81.5 367 LEU A N 1
ATOM 2743 C CA . LEU A 1 367 ? 10.695 11.273 18.969 1 81.5 367 LEU A CA 1
ATOM 2744 C C . LEU A 1 367 ? 11.766 11.812 18.031 1 81.5 367 LEU A C 1
ATOM 2746 O O . LEU A 1 367 ? 12.375 11.055 17.266 1 81.5 367 LEU A O 1
ATOM 2750 N N . PRO A 1 368 ? 12.023 13.078 18.109 1 76.44 368 PRO A N 1
ATOM 2751 C CA . PRO A 1 368 ? 13.062 13.586 17.203 1 76.44 368 PRO A CA 1
ATOM 2752 C C . PRO A 1 368 ? 14.406 12.891 17.406 1 76.44 368 PRO A C 1
ATOM 2754 O O . PRO A 1 368 ? 15.07 12.523 16.438 1 76.44 368 PRO A O 1
ATOM 2757 N N . ALA A 1 369 ? 14.789 12.68 18.594 1 75.62 369 ALA A N 1
ATOM 2758 C CA . ALA A 1 369 ? 16.047 11.984 18.891 1 75.62 369 ALA A CA 1
ATOM 2759 C C . ALA A 1 369 ? 16 10.547 18.391 1 75.62 369 ALA A C 1
ATOM 2761 O O . ALA A 1 369 ? 17 10.023 17.891 1 75.62 369 ALA A O 1
ATOM 2762 N N . PHE A 1 370 ? 14.891 9.969 18.531 1 77.88 370 PHE A N 1
ATOM 2763 C CA . PHE A 1 370 ? 14.711 8.602 18.047 1 77.88 370 PHE A CA 1
ATOM 2764 C C . PHE A 1 370 ? 14.844 8.547 16.531 1 77.88 370 PHE A C 1
ATOM 2766 O O . PHE A 1 370 ? 15.469 7.629 15.984 1 77.88 370 PHE A O 1
ATOM 2773 N N . MET A 1 371 ? 14.297 9.5 15.883 1 78.12 371 MET A N 1
ATOM 2774 C CA . MET A 1 371 ? 14.297 9.539 14.422 1 78.12 371 MET A CA 1
ATOM 2775 C C . MET A 1 371 ? 15.695 9.82 13.883 1 78.12 371 MET A C 1
ATOM 2777 O O . MET A 1 371 ? 15.969 9.617 12.703 1 78.12 371 MET A O 1
ATOM 2781 N N . GLU A 1 372 ? 16.547 10.172 14.75 1 74.12 372 GLU A N 1
ATOM 2782 C CA . GLU A 1 372 ? 17.938 10.414 14.359 1 74.12 372 GLU A CA 1
ATOM 2783 C C . GLU A 1 372 ? 18.719 9.109 14.273 1 74.12 372 GLU A C 1
ATOM 2785 O O . GLU A 1 372 ? 19.844 9.094 13.766 1 74.12 372 GLU A O 1
ATOM 2790 N N . THR A 1 373 ? 18.125 8.07 14.672 1 75.25 373 THR A N 1
ATOM 2791 C CA . THR A 1 373 ? 18.781 6.781 14.562 1 75.25 373 THR A CA 1
ATOM 2792 C C . THR A 1 373 ? 18.906 6.348 13.102 1 75.25 373 THR A C 1
ATOM 2794 O O . THR A 1 373 ? 17.891 6.086 12.445 1 75.25 373 THR A O 1
ATOM 2797 N N . PRO A 1 374 ? 20.062 6.195 12.648 1 73.12 374 PRO A N 1
ATOM 2798 C CA . PRO A 1 374 ? 20.266 5.934 11.227 1 73.12 374 PRO A CA 1
ATOM 2799 C C . PRO A 1 374 ? 19.641 4.617 10.773 1 73.12 374 PRO A C 1
ATOM 2801 O O . PRO A 1 374 ? 19.219 4.496 9.617 1 73.12 374 PRO A O 1
ATOM 2804 N N . ARG A 1 375 ? 19.594 3.631 11.602 1 79.5 375 ARG A N 1
ATOM 2805 C CA . ARG A 1 375 ? 19.094 2.307 11.25 1 79.5 375 ARG A CA 1
ATOM 2806 C C . ARG A 1 375 ? 17.641 2.377 10.797 1 79.5 375 ARG A C 1
ATOM 2808 O O . ARG A 1 375 ? 17.203 1.564 9.984 1 79.5 375 ARG A O 1
ATOM 2815 N N . ILE A 1 376 ? 16.984 3.375 11.305 1 76.62 376 ILE A N 1
ATOM 2816 C CA . ILE A 1 376 ? 15.57 3.529 11 1 76.62 376 ILE A CA 1
ATOM 2817 C C . ILE A 1 376 ? 15.391 3.869 9.523 1 76.62 376 ILE A C 1
ATOM 2819 O O . ILE A 1 376 ? 14.422 3.441 8.898 1 76.62 376 ILE A O 1
ATOM 2823 N N . PHE A 1 377 ? 16.375 4.477 8.961 1 76.44 377 PHE A N 1
ATOM 2824 C CA . PHE A 1 377 ? 16.203 5 7.605 1 76.44 377 PHE A CA 1
ATOM 2825 C C . PHE A 1 377 ? 17.031 4.203 6.609 1 76.44 377 PHE A C 1
ATOM 2827 O O . PHE A 1 377 ? 16.906 4.387 5.398 1 76.44 377 PHE A O 1
ATOM 2834 N N . ASN A 1 378 ? 17.844 3.311 7.105 1 78 378 ASN A N 1
ATOM 2835 C CA . ASN A 1 378 ? 18.703 2.525 6.219 1 78 378 ASN A CA 1
ATOM 2836 C C . ASN A 1 378 ? 18.453 1.029 6.379 1 78 378 ASN A C 1
ATOM 2838 O O . ASN A 1 378 ? 17.828 0.407 5.516 1 78 378 ASN A O 1
ATOM 2842 N N . GLN A 1 379 ? 18.703 0.519 7.582 1 77.31 379 GLN A N 1
ATOM 2843 C CA . GLN A 1 379 ? 18.719 -0.925 7.785 1 77.31 379 GLN A CA 1
ATOM 2844 C C . GLN A 1 379 ? 17.297 -1.48 7.844 1 77.31 379 GLN A C 1
ATOM 2846 O O . GLN A 1 379 ? 17.016 -2.553 7.301 1 77.31 379 GLN A O 1
ATOM 2851 N N . TYR A 1 380 ? 16.5 -0.786 8.469 1 80.75 380 TYR A N 1
ATOM 2852 C CA . TYR A 1 380 ? 15.164 -1.332 8.656 1 80.75 380 TYR A CA 1
ATOM 2853 C C . TYR A 1 380 ? 14.398 -1.364 7.332 1 80.75 380 TYR A C 1
ATOM 2855 O O . TYR A 1 380 ? 13.789 -2.379 6.984 1 80.75 380 TYR A O 1
ATOM 2863 N N . PRO A 1 381 ? 14.453 -0.261 6.547 1 81.06 381 PRO A N 1
ATOM 2864 C CA . PRO A 1 381 ? 13.812 -0.352 5.23 1 81.06 381 PRO A CA 1
ATOM 2865 C C . PRO A 1 381 ? 14.375 -1.491 4.383 1 81.06 381 PRO A C 1
ATOM 2867 O O . PRO A 1 381 ? 13.609 -2.209 3.727 1 81.06 381 PRO A O 1
ATOM 2870 N N . LYS A 1 382 ? 15.609 -1.665 4.395 1 81.31 382 LYS A N 1
ATOM 2871 C CA . LYS A 1 382 ? 16.234 -2.756 3.648 1 81.31 382 LYS A CA 1
ATOM 2872 C C . LYS A 1 382 ? 15.766 -4.113 4.172 1 81.31 382 LYS A C 1
ATOM 2874 O O . LYS A 1 382 ? 15.469 -5.016 3.387 1 81.31 382 LYS A O 1
ATOM 2879 N N . MET A 1 383 ? 15.719 -4.23 5.488 1 81.94 383 MET A N 1
ATOM 2880 C CA . MET A 1 383 ? 15.273 -5.477 6.105 1 81.94 383 MET A CA 1
ATOM 2881 C C . MET A 1 383 ? 13.852 -5.824 5.664 1 81.94 383 MET A C 1
ATOM 2883 O O . MET A 1 383 ? 13.586 -6.957 5.266 1 81.94 383 MET A O 1
ATOM 2887 N N . VAL A 1 384 ? 12.977 -4.902 5.738 1 83.06 384 VAL A N 1
ATOM 2888 C CA . VAL A 1 384 ? 11.586 -5.133 5.367 1 83.06 384 VAL A CA 1
ATOM 2889 C C . VAL A 1 384 ? 11.5 -5.5 3.889 1 83.06 384 VAL A C 1
ATOM 2891 O O . VAL A 1 384 ? 10.789 -6.434 3.514 1 83.06 384 VAL A O 1
ATOM 2894 N N . ALA A 1 385 ? 12.266 -4.809 3.084 1 81.44 385 ALA A N 1
ATOM 2895 C CA . ALA A 1 385 ? 12.297 -5.109 1.656 1 81.44 385 ALA A CA 1
ATOM 2896 C C . ALA A 1 385 ? 12.773 -6.539 1.407 1 81.44 385 ALA A C 1
ATOM 2898 O O . ALA A 1 385 ? 12.219 -7.246 0.565 1 81.44 385 ALA A O 1
ATOM 2899 N N . ASP A 1 386 ? 13.781 -6.918 2.117 1 83.06 386 ASP A N 1
ATOM 2900 C CA . ASP A 1 386 ? 14.328 -8.266 1.957 1 83.06 386 ASP A CA 1
ATOM 2901 C C . ASP A 1 386 ? 13.312 -9.32 2.369 1 83.06 386 ASP A C 1
ATOM 2903 O O . ASP A 1 386 ? 13.211 -10.375 1.73 1 83.06 386 ASP A O 1
ATOM 2907 N N . ILE A 1 387 ? 12.68 -9.055 3.43 1 81.25 387 ILE A N 1
ATOM 2908 C CA . ILE A 1 387 ? 11.648 -9.977 3.895 1 81.25 387 ILE A CA 1
ATOM 2909 C C . ILE A 1 387 ? 10.562 -10.102 2.836 1 81.25 387 ILE A C 1
ATOM 2911 O O . ILE A 1 387 ? 10.141 -11.211 2.492 1 81.25 387 ILE A O 1
ATOM 2915 N N . MET A 1 388 ? 10.148 -9.031 2.289 1 84.25 388 MET A N 1
ATOM 2916 C CA . MET A 1 388 ? 9.109 -9.055 1.26 1 84.25 388 MET A CA 1
ATOM 2917 C C . MET A 1 388 ? 9.586 -9.805 0.023 1 84.25 388 MET A C 1
ATOM 2919 O O . MET A 1 388 ? 8.836 -10.609 -0.543 1 84.25 388 MET A O 1
ATOM 2923 N N . GLN A 1 389 ? 10.758 -9.516 -0.368 1 82.94 389 GLN A N 1
ATOM 2924 C CA . GLN A 1 389 ? 11.312 -10.234 -1.512 1 82.94 389 GLN A CA 1
ATOM 2925 C C . GLN A 1 389 ? 11.273 -11.742 -1.286 1 82.94 389 GLN A C 1
ATOM 2927 O O . GLN A 1 389 ? 10.922 -12.5 -2.189 1 82.94 389 GLN A O 1
ATOM 2932 N N . SER A 1 390 ? 11.641 -12.156 -0.098 1 81.5 390 SER A N 1
ATOM 2933 C CA . SER A 1 390 ? 11.656 -13.578 0.225 1 81.5 390 SER A CA 1
ATOM 2934 C C . SER A 1 390 ? 10.242 -14.164 0.211 1 81.5 390 SER A C 1
ATOM 2936 O O . SER A 1 390 ? 10.055 -15.32 -0.164 1 81.5 390 SER A O 1
ATOM 2938 N N . MET A 1 391 ? 9.336 -13.453 0.578 1 81.81 391 MET A N 1
ATOM 2939 C CA . MET A 1 391 ? 7.953 -13.922 0.675 1 81.81 391 MET A CA 1
ATOM 2940 C C . MET A 1 391 ? 7.328 -14.062 -0.709 1 81.81 391 MET A C 1
ATOM 2942 O O . MET A 1 391 ? 6.602 -15.023 -0.971 1 81.81 391 MET A O 1
ATOM 2946 N N . PHE A 1 392 ? 7.703 -13.211 -1.647 1 84.12 392 PHE A N 1
ATOM 2947 C CA . PHE A 1 392 ? 6.945 -13.133 -2.891 1 84.12 392 PHE A CA 1
ATOM 2948 C C . PHE A 1 392 ? 7.723 -13.773 -4.035 1 84.12 392 PHE A C 1
ATOM 2950 O O . PHE A 1 392 ? 7.18 -13.977 -5.125 1 84.12 392 PHE A O 1
ATOM 2957 N N . THR A 1 393 ? 8.938 -14.031 -3.771 1 81.12 393 THR A N 1
ATOM 2958 C CA . THR A 1 393 ? 9.719 -14.672 -4.82 1 81.12 393 THR A CA 1
ATOM 2959 C C . THR A 1 393 ? 9.625 -16.188 -4.707 1 81.12 393 THR A C 1
ATOM 2961 O O . THR A 1 393 ? 9.891 -16.75 -3.645 1 81.12 393 THR A O 1
ATOM 2964 N N . VAL A 1 394 ? 9.156 -16.906 -5.762 1 82.31 394 VAL A N 1
ATOM 2965 C CA . VAL A 1 394 ? 9.125 -18.359 -5.887 1 82.31 394 VAL A CA 1
ATOM 2966 C C . VAL A 1 394 ? 10.102 -18.797 -6.973 1 82.31 394 VAL A C 1
ATOM 2968 O O . VAL A 1 394 ? 9.883 -18.531 -8.156 1 82.31 394 VAL A O 1
ATOM 2971 N N . ASP A 1 395 ? 11.164 -19.422 -6.535 1 83.81 395 ASP A N 1
ATOM 2972 C CA . ASP A 1 395 ? 12.227 -19.703 -7.5 1 83.81 395 ASP A CA 1
ATOM 2973 C C . ASP A 1 395 ? 12.398 -21.219 -7.691 1 83.81 395 ASP A C 1
ATOM 2975 O O . ASP A 1 395 ? 13.414 -21.656 -8.234 1 83.81 395 ASP A O 1
ATOM 2979 N N . GLY A 1 396 ? 11.438 -22.016 -7.16 1 83.81 396 GLY A N 1
ATOM 2980 C CA . GLY A 1 396 ? 11.492 -23.453 -7.375 1 83.81 396 GLY A CA 1
ATOM 2981 C C . GLY A 1 396 ? 12.148 -24.188 -6.23 1 83.81 396 GLY A C 1
ATOM 2982 O O . GLY A 1 396 ? 12.062 -25.422 -6.148 1 83.81 396 GLY A O 1
ATOM 2983 N N . THR A 1 397 ? 12.898 -23.422 -5.391 1 83.44 397 THR A N 1
ATOM 2984 C CA . THR A 1 397 ? 13.398 -24.062 -4.176 1 83.44 397 THR A CA 1
ATOM 2985 C C . THR A 1 397 ? 12.289 -24.203 -3.141 1 83.44 397 THR A C 1
ATOM 2987 O O . THR A 1 397 ? 11.336 -23.422 -3.125 1 83.44 397 THR A O 1
ATOM 2990 N N . PRO A 1 398 ? 12.43 -25.266 -2.393 1 82.06 398 PRO A N 1
ATOM 2991 C CA . PRO A 1 398 ? 11.414 -25.422 -1.349 1 82.06 398 PRO A CA 1
ATOM 2992 C C . PRO A 1 398 ? 11.305 -24.188 -0.454 1 82.06 398 PRO A C 1
ATOM 2994 O O . PRO A 1 398 ? 12.312 -23.562 -0.135 1 82.06 398 PRO A O 1
ATOM 2997 N N . SER A 1 399 ? 10.086 -23.938 -0.159 1 81.75 399 SER A N 1
ATOM 2998 C CA . SER A 1 399 ? 9.82 -22.766 0.684 1 81.75 399 SER A CA 1
ATOM 2999 C C . SER A 1 399 ? 10.391 -22.969 2.086 1 81.75 399 SER A C 1
ATOM 3001 O O . SER A 1 399 ? 10.484 -24.094 2.574 1 81.75 399 SER A O 1
ATOM 3003 N N . GLN A 1 400 ? 10.82 -21.844 2.686 1 78.75 400 GLN A N 1
ATOM 3004 C CA . GLN A 1 400 ? 11.227 -21.828 4.086 1 78.75 400 GLN A CA 1
ATOM 3005 C C . GLN A 1 400 ? 10.156 -21.203 4.973 1 78.75 400 GLN A C 1
ATOM 3007 O O . GLN A 1 400 ? 9.43 -20.312 4.535 1 78.75 400 GLN A O 1
ATOM 3012 N N . PRO A 1 401 ? 10.086 -21.75 6.176 1 77.75 401 PRO A N 1
ATOM 3013 C CA . PRO A 1 401 ? 9.148 -21.109 7.098 1 77.75 401 PRO A CA 1
ATOM 3014 C C . PRO A 1 401 ? 9.406 -19.609 7.254 1 77.75 401 PRO A C 1
ATOM 3016 O O . PRO A 1 401 ? 10.562 -19.188 7.273 1 77.75 401 PRO A O 1
ATOM 3019 N N . ILE A 1 402 ? 8.367 -18.938 7.344 1 75.44 402 ILE A N 1
ATOM 3020 C CA . ILE A 1 402 ? 8.477 -17.484 7.457 1 75.44 402 ILE A CA 1
ATOM 3021 C C . ILE A 1 402 ? 9.297 -17.109 8.688 1 75.44 402 ILE A C 1
ATOM 3023 O O . ILE A 1 402 ? 10.062 -16.141 8.664 1 75.44 402 ILE A O 1
ATOM 3027 N N . ARG A 1 403 ? 9.141 -17.875 9.742 1 76.19 403 ARG A N 1
ATOM 3028 C CA . ARG A 1 403 ? 9.898 -17.625 10.961 1 76.19 403 ARG A CA 1
ATOM 3029 C C . ARG A 1 403 ? 11.398 -17.641 10.695 1 76.19 403 ARG A C 1
ATOM 3031 O O . ARG A 1 403 ? 12.141 -16.828 11.242 1 76.19 403 ARG A O 1
ATOM 3038 N N . LYS A 1 404 ? 11.758 -18.609 9.875 1 78.12 404 LYS A N 1
ATOM 3039 C CA . LYS A 1 404 ? 13.172 -18.719 9.547 1 78.12 404 LYS A CA 1
ATOM 3040 C C . LYS A 1 404 ? 13.648 -17.531 8.719 1 78.12 404 LYS A C 1
ATOM 3042 O O . LYS A 1 404 ? 14.742 -17.016 8.93 1 78.12 404 LYS A O 1
ATOM 3047 N N . THR A 1 405 ? 12.852 -17.156 7.852 1 76 405 THR A N 1
ATOM 3048 C CA . THR A 1 405 ? 13.164 -15.992 7.02 1 76 405 THR A CA 1
ATOM 3049 C C . THR A 1 405 ? 13.273 -14.727 7.867 1 76 405 THR A C 1
ATOM 3051 O O . THR A 1 405 ? 14.219 -13.953 7.723 1 76 405 THR A O 1
ATOM 3054 N N . LEU A 1 406 ? 12.297 -14.547 8.75 1 76.81 406 LEU A N 1
ATOM 3055 C CA . LEU A 1 406 ? 12.305 -13.391 9.641 1 76.81 406 LEU A CA 1
ATOM 3056 C C . LEU A 1 406 ? 13.539 -13.383 10.523 1 76.81 406 LEU A C 1
ATOM 3058 O O . LEU A 1 406 ? 14.219 -12.359 10.641 1 76.81 406 LEU A O 1
ATOM 3062 N N . MET A 1 407 ? 13.859 -14.516 11.07 1 77.88 407 MET A N 1
ATOM 3063 C CA . MET A 1 407 ? 15 -14.617 11.977 1 77.88 407 MET A CA 1
ATOM 3064 C C . MET A 1 407 ? 16.297 -14.32 11.25 1 77.88 407 MET A C 1
ATOM 3066 O O . MET A 1 407 ? 17.203 -13.68 11.805 1 77.88 407 MET A O 1
ATOM 3070 N N . LYS A 1 408 ? 16.406 -14.805 10.055 1 79.69 408 LYS A N 1
ATOM 3071 C CA . LYS A 1 408 ? 17.609 -14.555 9.25 1 79.69 408 LYS A CA 1
ATOM 3072 C C . LYS A 1 408 ? 17.828 -13.062 9.047 1 79.69 408 LYS A C 1
ATOM 3074 O O . LYS A 1 408 ? 18.938 -12.555 9.258 1 79.69 408 LYS A O 1
ATOM 3079 N N . HIS A 1 409 ? 16.812 -12.359 8.734 1 78.06 409 HIS A N 1
ATOM 3080 C CA . HIS A 1 409 ? 16.953 -10.938 8.453 1 78.06 409 HIS A CA 1
ATOM 3081 C C . HIS A 1 409 ? 17.094 -10.133 9.742 1 78.06 409 HIS A C 1
ATOM 3083 O O . HIS A 1 409 ? 17.781 -9.109 9.766 1 78.06 409 HIS A O 1
ATOM 3089 N N . CYS A 1 410 ? 16.422 -10.516 10.773 1 76.44 410 CYS A N 1
ATOM 3090 C CA . CYS A 1 410 ? 16.594 -9.875 12.078 1 76.44 410 CYS A CA 1
ATOM 3091 C C . CYS A 1 410 ? 18.031 -10.031 12.57 1 76.44 410 CYS A C 1
ATOM 3093 O O . CYS A 1 410 ? 18.594 -9.102 13.141 1 76.44 410 CYS A O 1
ATOM 3095 N N . LYS A 1 411 ? 18.578 -11.211 12.328 1 75.81 411 LYS A N 1
ATOM 3096 C CA . LYS A 1 411 ? 19.969 -11.461 12.711 1 75.81 411 LYS A CA 1
ATOM 3097 C C . LYS A 1 411 ? 20.922 -10.531 11.977 1 75.81 411 LYS A C 1
ATOM 3099 O O . LYS A 1 411 ? 21.906 -10.07 12.547 1 75.81 411 LYS A O 1
ATOM 3104 N N . GLU A 1 412 ? 20.594 -10.25 10.797 1 73.62 412 GLU A N 1
ATOM 3105 C CA . GLU A 1 412 ? 21.438 -9.367 10 1 73.62 412 GLU A CA 1
ATOM 3106 C C . GLU A 1 412 ? 21.484 -7.957 10.594 1 73.62 412 GLU A C 1
ATOM 3108 O O . GLU A 1 412 ? 22.531 -7.301 10.57 1 73.62 412 GLU A O 1
ATOM 3113 N N . VAL A 1 413 ? 20.359 -7.453 11.141 1 76.12 413 VAL A N 1
ATOM 3114 C CA . VAL A 1 413 ? 20.281 -6.121 11.742 1 76.12 413 VAL A CA 1
ATOM 3115 C C . VAL A 1 413 ? 20.828 -6.168 13.164 1 76.12 413 VAL A C 1
ATOM 3117 O O . VAL A 1 413 ? 21.391 -5.184 13.656 1 76.12 413 VAL A O 1
ATOM 3120 N N . GLY A 1 414 ? 20.719 -7.234 13.836 1 72.12 414 GLY A N 1
ATOM 3121 C CA . GLY A 1 414 ? 21.078 -7.418 15.234 1 72.12 414 GLY A CA 1
ATOM 3122 C C . GLY A 1 414 ? 19.891 -7.395 16.172 1 72.12 414 GLY A C 1
ATOM 3123 O O . GLY A 1 414 ? 19.219 -6.371 16.297 1 72.12 414 GLY A O 1
ATOM 3124 N N . TYR A 1 415 ? 19.688 -8.484 16.797 1 71.94 415 TYR A N 1
ATOM 3125 C CA . TYR A 1 415 ? 18.531 -8.625 17.688 1 71.94 415 TYR A CA 1
ATOM 3126 C C . TYR A 1 415 ? 18.547 -7.551 18.766 1 71.94 415 TYR A C 1
ATOM 3128 O O . TYR A 1 415 ? 17.5 -6.992 19.109 1 71.94 415 TYR A O 1
ATOM 3136 N N . MET A 1 416 ? 19.719 -7.242 19.172 1 69.12 416 MET A N 1
ATOM 3137 C CA . MET A 1 416 ? 19.828 -6.23 20.219 1 69.12 416 MET A CA 1
ATOM 3138 C C . MET A 1 416 ? 19.438 -4.855 19.703 1 69.12 416 MET A C 1
ATOM 3140 O O . MET A 1 416 ? 18.797 -4.07 20.406 1 69.12 416 MET A O 1
ATOM 3144 N N . ASN A 1 417 ? 19.797 -4.582 18.484 1 74.56 417 ASN A N 1
ATOM 3145 C CA . ASN A 1 417 ? 19.422 -3.32 17.859 1 74.56 417 ASN A CA 1
ATOM 3146 C C . ASN A 1 417 ? 17.906 -3.205 17.688 1 74.56 417 ASN A C 1
ATOM 3148 O O . ASN A 1 417 ? 17.328 -2.148 17.953 1 74.56 417 ASN A O 1
ATOM 3152 N N . LEU A 1 418 ? 17.328 -4.262 17.328 1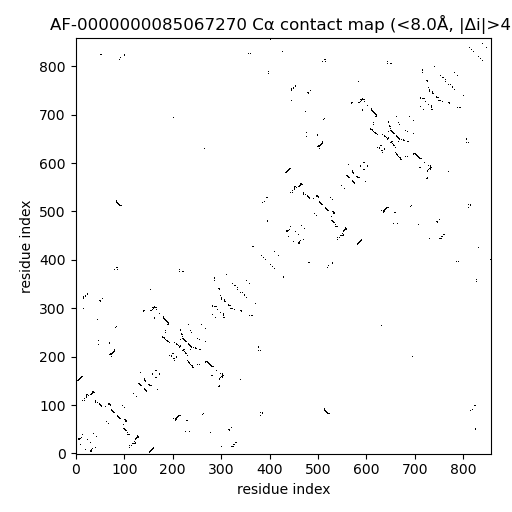 72.25 418 LEU A N 1
ATOM 3153 C CA . LEU A 1 418 ? 15.883 -4.285 17.141 1 72.25 418 LEU A CA 1
ATOM 3154 C C . LEU A 1 418 ? 15.156 -4.051 18.453 1 72.25 418 LEU A C 1
ATOM 3156 O O . LEU A 1 418 ? 14.195 -3.281 18.516 1 72.25 418 LEU A O 1
ATOM 3160 N N . ILE A 1 419 ? 15.648 -4.695 19.406 1 65.44 419 ILE A N 1
ATOM 3161 C CA . ILE A 1 419 ? 15.039 -4.559 20.719 1 65.44 419 ILE A CA 1
ATOM 3162 C C . ILE A 1 419 ? 15.211 -3.127 21.234 1 65.44 419 ILE A C 1
ATOM 3164 O O . ILE A 1 419 ? 14.242 -2.486 21.641 1 65.44 419 ILE A O 1
ATOM 3168 N N . LYS A 1 420 ? 16.453 -2.602 21.188 1 70.19 420 LYS A N 1
ATOM 3169 C CA . LYS A 1 420 ? 16.75 -1.257 21.672 1 70.19 420 LYS A CA 1
ATOM 3170 C C . LYS A 1 420 ? 15.93 -0.21 20.906 1 70.19 420 LYS A C 1
ATOM 3172 O O . LYS A 1 420 ? 15.297 0.653 21.531 1 70.19 420 LYS A O 1
ATOM 3177 N N . ASP A 1 421 ? 15.922 -0.346 19.672 1 75.38 421 ASP A N 1
ATOM 3178 C CA . ASP A 1 421 ? 15.211 0.632 18.859 1 75.38 421 ASP A CA 1
ATOM 3179 C C . ASP A 1 421 ? 13.695 0.477 19 1 75.38 421 ASP A C 1
ATOM 3181 O O . ASP A 1 421 ? 12.953 1.462 18.953 1 75.38 421 ASP A O 1
ATOM 3185 N N . GLY A 1 422 ? 13.312 -0.717 19.125 1 71 422 GLY A N 1
ATOM 3186 C CA . GLY A 1 422 ? 11.906 -0.958 19.406 1 71 422 GLY A CA 1
ATOM 3187 C C . GLY A 1 422 ? 11.43 -0.321 20.703 1 71 422 GLY A C 1
ATOM 3188 O O . GLY A 1 422 ? 10.406 0.366 20.719 1 71 422 GLY A O 1
ATOM 3189 N N . ILE A 1 423 ? 12.227 -0.544 21.688 1 61.69 423 ILE A N 1
ATOM 3190 C CA . ILE A 1 423 ? 11.914 0.04 22.984 1 61.69 423 ILE A CA 1
ATOM 3191 C C . ILE A 1 423 ? 11.922 1.563 22.875 1 61.69 423 ILE A C 1
ATOM 3193 O O . ILE A 1 423 ? 10.977 2.225 23.312 1 61.69 423 ILE A O 1
ATOM 3197 N N . LYS A 1 424 ? 12.898 2.092 22.266 1 71.12 424 LYS A N 1
ATOM 3198 C CA . LYS A 1 424 ? 12.992 3.539 22.094 1 71.12 424 LYS A CA 1
ATOM 3199 C C . LYS A 1 424 ? 11.828 4.074 21.266 1 71.12 424 LYS A C 1
ATOM 3201 O O . LYS A 1 424 ? 11.289 5.141 21.578 1 71.12 424 LYS A O 1
ATOM 3206 N N . GLY A 1 425 ? 11.492 3.354 20.344 1 73.12 425 GLY A N 1
ATOM 3207 C CA . GLY A 1 425 ? 10.375 3.744 19.5 1 73.12 425 GLY A CA 1
ATOM 3208 C C . GLY A 1 425 ? 9.047 3.777 20.234 1 73.12 425 GLY A C 1
ATOM 3209 O O . GLY A 1 425 ? 8.336 4.781 20.203 1 73.12 425 GLY A O 1
ATOM 3210 N N . VAL A 1 426 ? 8.828 2.748 20.938 1 63.47 426 VAL A N 1
ATOM 3211 C CA . VAL A 1 426 ? 7.578 2.623 21.688 1 63.47 426 VAL A CA 1
ATOM 3212 C C . VAL A 1 426 ? 7.492 3.711 22.75 1 63.47 426 VAL A C 1
ATOM 3214 O O . VAL A 1 426 ? 6.426 4.285 22.969 1 63.47 426 VAL A O 1
ATOM 3217 N N . THR A 1 427 ? 8.539 4.012 23.266 1 66.62 427 THR A N 1
ATOM 3218 C CA . THR A 1 427 ? 8.555 4.992 24.344 1 66.62 427 THR A CA 1
ATOM 3219 C C . THR A 1 427 ? 8.469 6.41 23.781 1 66.62 427 THR A C 1
ATOM 3221 O O . THR A 1 427 ? 8.078 7.34 24.5 1 66.62 427 THR A O 1
ATOM 3224 N N . SER A 1 428 ? 8.797 6.516 22.562 1 72.56 428 SER A N 1
ATOM 3225 C CA . SER A 1 428 ? 8.883 7.852 21.984 1 72.56 428 SER A CA 1
ATOM 3226 C C . SER A 1 428 ? 7.559 8.25 21.344 1 72.56 428 SER A C 1
ATOM 3228 O O . SER A 1 428 ? 7.355 9.422 21 1 72.56 428 SER A O 1
ATOM 3230 N N . ILE A 1 429 ? 6.699 7.281 21.172 1 71.38 429 ILE A N 1
ATOM 3231 C CA . ILE A 1 429 ? 5.484 7.594 20.438 1 71.38 429 ILE A CA 1
ATOM 3232 C C . ILE A 1 429 ? 4.262 7.348 21.312 1 71.38 429 ILE A C 1
ATOM 3234 O O . ILE A 1 429 ? 3.189 7.906 21.062 1 71.38 429 ILE A O 1
ATOM 3238 N N . MET B 1 1 ? -5.051 -58.156 -35.375 1 30.84 1 MET B N 1
ATOM 3239 C CA . MET B 1 1 ? -4.828 -56.719 -35.406 1 30.84 1 MET B CA 1
ATOM 3240 C C . MET B 1 1 ? -3.979 -56.281 -34.219 1 30.84 1 MET B C 1
ATOM 3242 O O . MET B 1 1 ? -4.441 -56.281 -33.062 1 30.84 1 MET B O 1
ATOM 3246 N N . SER B 1 2 ? -2.809 -56.625 -33.938 1 40.22 2 SER B N 1
ATOM 3247 C CA . SER B 1 2 ? -1.767 -56.469 -32.938 1 40.22 2 SER B CA 1
ATOM 3248 C C . SER B 1 2 ? -1.574 -55 -32.562 1 40.22 2 SER B C 1
ATOM 3250 O O . SER B 1 2 ? -0.95 -54.25 -33.312 1 40.22 2 SER B O 1
ATOM 3252 N N . GLU B 1 3 ? -2.658 -54 -32.469 1 49.5 3 GLU B N 1
ATOM 3253 C CA . GLU B 1 3 ? -2.996 -52.594 -32.5 1 49.5 3 GLU B CA 1
ATOM 3254 C C . GLU B 1 3 ? -2.078 -51.781 -31.609 1 49.5 3 GLU B C 1
ATOM 3256 O O . GLU B 1 3 ? -1.844 -52.125 -30.453 1 49.5 3 GLU B O 1
ATOM 3261 N N . GLU B 1 4 ? -1.118 -51.094 -32.219 1 64.06 4 GLU B N 1
ATOM 3262 C CA . GLU B 1 4 ? -0.005 -50.312 -31.688 1 64.06 4 GLU B CA 1
ATOM 3263 C C . GLU B 1 4 ? -0.464 -49.406 -30.562 1 64.06 4 GLU B C 1
ATOM 3265 O O . GLU B 1 4 ? -1.385 -48.594 -30.734 1 64.06 4 GLU B O 1
ATOM 3270 N N . SER B 1 5 ? -0.167 -49.781 -29.297 1 90.06 5 SER B N 1
ATOM 3271 C CA . SER B 1 5 ? -0.51 -49.125 -28.031 1 90.06 5 SER B CA 1
ATOM 3272 C C . SER B 1 5 ? 0.412 -47.938 -27.766 1 90.06 5 SER B C 1
ATOM 3274 O O . SER B 1 5 ? 1.613 -48 -28.031 1 90.06 5 SER B O 1
ATOM 3276 N N . PHE B 1 6 ? -0.153 -46.875 -27.547 1 96.19 6 PHE B N 1
ATOM 3277 C CA . PHE B 1 6 ? 0.628 -45.719 -27.172 1 96.19 6 PHE B CA 1
ATOM 3278 C C . PHE B 1 6 ? 1.471 -46 -25.938 1 96.19 6 PHE B C 1
ATOM 3280 O O . PHE B 1 6 ? 1.103 -46.812 -25.094 1 96.19 6 PHE B O 1
ATOM 3287 N N . ASP B 1 7 ? 2.65 -45.375 -25.922 1 97.5 7 ASP B N 1
ATOM 3288 C CA . ASP B 1 7 ? 3.381 -45.438 -24.656 1 97.5 7 ASP B CA 1
ATOM 3289 C C . ASP B 1 7 ? 2.568 -44.812 -23.516 1 97.5 7 ASP B C 1
ATOM 3291 O O . ASP B 1 7 ? 2.553 -45.344 -22.406 1 97.5 7 ASP B O 1
ATOM 3295 N N . ALA B 1 8 ? 1.91 -43.688 -23.891 1 98.5 8 ALA B N 1
ATOM 3296 C CA . ALA B 1 8 ? 1.09 -43.031 -22.875 1 98.5 8 ALA B CA 1
ATOM 3297 C C . ALA B 1 8 ? -0.095 -42.312 -23.531 1 98.5 8 ALA B C 1
ATOM 3299 O O . ALA B 1 8 ? 0.039 -41.719 -24.609 1 98.5 8 ALA B O 1
ATOM 3300 N N . ILE B 1 9 ? -1.218 -42.375 -22.875 1 98.69 9 ILE B N 1
ATOM 3301 C CA . ILE B 1 9 ? -2.361 -41.5 -23.156 1 98.69 9 ILE B CA 1
ATOM 3302 C C . ILE B 1 9 ? -2.568 -40.531 -21.984 1 98.69 9 ILE B C 1
ATOM 3304 O O . ILE B 1 9 ? -2.549 -40.938 -20.828 1 98.69 9 ILE B O 1
ATOM 3308 N N . ILE B 1 10 ? -2.666 -39.281 -22.297 1 98.75 10 ILE B N 1
ATOM 3309 C CA . ILE B 1 10 ? -2.869 -38.25 -21.297 1 98.75 10 ILE B CA 1
ATOM 3310 C C . ILE B 1 10 ? -4.281 -37.656 -21.438 1 98.75 10 ILE B C 1
ATOM 3312 O O . ILE B 1 10 ? -4.707 -37.312 -22.531 1 98.75 10 ILE B O 1
ATOM 3316 N N . VAL B 1 11 ? -4.969 -37.656 -20.328 1 98.31 11 VAL B N 1
ATOM 3317 C CA . VAL B 1 11 ? -6.324 -37.094 -20.328 1 98.31 11 VAL B CA 1
ATOM 3318 C C . VAL B 1 11 ? -6.312 -35.688 -19.766 1 98.31 11 VAL B C 1
ATOM 3320 O O . VAL B 1 11 ? -6.168 -35.5 -18.547 1 98.31 11 VAL B O 1
ATOM 3323 N N . GLY B 1 12 ? -6.527 -34.688 -20.625 1 96.75 12 GLY B N 1
ATOM 3324 C CA . GLY B 1 12 ? -6.5 -33.281 -20.25 1 96.75 12 GLY B CA 1
ATOM 3325 C C . GLY B 1 12 ? -5.312 -32.562 -20.812 1 96.75 12 GLY B C 1
ATOM 3326 O O . GLY B 1 12 ? -4.164 -32.938 -20.625 1 96.75 12 GLY B O 1
ATOM 3327 N N . ALA B 1 13 ? -5.59 -31.453 -21.469 1 96.94 13 ALA B N 1
ATOM 3328 C CA . ALA B 1 13 ? -4.551 -30.641 -22.109 1 96.94 13 ALA B CA 1
ATOM 3329 C C . ALA B 1 13 ? -4.332 -29.328 -21.359 1 96.94 13 ALA B C 1
ATOM 3331 O O . ALA B 1 13 ? -4.18 -28.281 -21.984 1 96.94 13 ALA B O 1
ATOM 3332 N N . GLY B 1 14 ? -4.398 -29.391 -20.016 1 95.38 14 GLY B N 1
ATOM 3333 C CA . GLY B 1 14 ? -3.932 -28.281 -19.219 1 95.38 14 GLY B CA 1
ATOM 3334 C C . GLY B 1 14 ? -2.42 -28.219 -19.094 1 95.38 14 GLY B C 1
ATOM 3335 O O . GLY B 1 14 ? -1.704 -28.828 -19.891 1 95.38 14 GLY B O 1
ATOM 3336 N N . LEU B 1 15 ? -1.951 -27.516 -18.109 1 96.62 15 LEU B N 1
ATOM 3337 C CA . LEU B 1 15 ? -0.514 -27.328 -17.953 1 96.62 15 LEU B CA 1
ATOM 3338 C C . LEU B 1 15 ? 0.179 -28.656 -17.656 1 96.62 15 LEU B C 1
ATOM 3340 O O . LEU B 1 15 ? 1.2 -28.984 -18.266 1 96.62 15 LEU B O 1
ATOM 3344 N N . ALA B 1 16 ? -0.375 -29.375 -16.766 1 97.69 16 ALA B N 1
ATOM 3345 C CA . ALA B 1 16 ? 0.227 -30.656 -16.406 1 97.69 16 ALA B CA 1
ATOM 3346 C C . ALA B 1 16 ? 0.262 -31.609 -17.594 1 97.69 16 ALA B C 1
ATOM 3348 O O . ALA B 1 16 ? 1.292 -32.219 -17.875 1 97.69 16 ALA B O 1
ATOM 3349 N N . GLY B 1 17 ? -0.856 -31.719 -18.312 1 98.31 17 GLY B N 1
ATOM 3350 C CA . GLY B 1 17 ? -0.95 -32.625 -19.453 1 98.31 17 GLY B CA 1
ATOM 3351 C C . GLY B 1 17 ? -0.032 -32.219 -20.594 1 98.31 17 GLY B C 1
ATOM 3352 O O . GLY B 1 17 ? 0.68 -33.062 -21.156 1 98.31 17 GLY B O 1
ATOM 3353 N N . CYS B 1 18 ? -0.027 -30.969 -20.938 1 98.38 18 CYS B N 1
ATOM 3354 C CA . CYS B 1 18 ? 0.797 -30.484 -22.047 1 98.38 18 CYS B CA 1
ATOM 3355 C C . CYS B 1 18 ? 2.279 -30.656 -21.734 1 98.38 18 CYS B C 1
ATOM 3357 O O . CYS B 1 18 ? 3.066 -31.016 -22.609 1 98.38 18 CYS B O 1
ATOM 3359 N N . VAL B 1 19 ? 2.629 -30.359 -20.516 1 98.75 19 VAL B N 1
ATOM 3360 C CA . VAL B 1 19 ? 4.031 -30.484 -20.125 1 98.75 19 VAL B CA 1
ATOM 3361 C C . VAL B 1 19 ? 4.438 -31.953 -20.156 1 98.75 19 VAL B C 1
ATOM 3363 O O . VAL B 1 19 ? 5.52 -32.312 -20.641 1 98.75 19 VAL B O 1
ATOM 3366 N N . ALA B 1 20 ? 3.6 -32.875 -19.594 1 98.88 20 ALA B N 1
ATOM 3367 C CA . ALA B 1 20 ? 3.883 -34.312 -19.656 1 98.88 20 ALA B CA 1
ATOM 3368 C C . ALA B 1 20 ? 4.066 -34.75 -21.109 1 98.88 20 ALA B C 1
ATOM 3370 O O . ALA B 1 20 ? 5.012 -35.5 -21.406 1 98.88 20 ALA B O 1
ATOM 3371 N N . ALA B 1 21 ? 3.166 -34.312 -21.969 1 98.81 21 ALA B N 1
ATOM 3372 C CA . ALA B 1 21 ? 3.236 -34.688 -23.375 1 98.81 21 ALA B CA 1
ATOM 3373 C C . ALA B 1 21 ? 4.543 -34.188 -24 1 98.81 21 ALA B C 1
ATOM 3375 O O . ALA B 1 21 ? 5.203 -34.938 -24.734 1 98.81 21 ALA B O 1
ATOM 3376 N N . TYR B 1 22 ? 4.879 -32.969 -23.703 1 98.81 22 TYR B N 1
ATOM 3377 C CA . TYR B 1 22 ? 6.098 -32.344 -24.25 1 98.81 22 TYR B CA 1
ATOM 3378 C C . TYR B 1 22 ? 7.324 -33.156 -23.844 1 98.81 22 TYR B C 1
ATOM 3380 O O . TYR B 1 22 ? 8.156 -33.5 -24.688 1 98.81 22 TYR B O 1
ATOM 3388 N N . VAL B 1 23 ? 7.461 -33.469 -22.562 1 98.81 23 VAL B N 1
ATOM 3389 C CA . VAL B 1 23 ? 8.625 -34.156 -22.016 1 98.81 23 VAL B CA 1
ATOM 3390 C C . VAL B 1 23 ? 8.695 -35.562 -22.594 1 98.81 23 VAL B C 1
ATOM 3392 O O . VAL B 1 23 ? 9.766 -36.031 -23 1 98.81 23 VAL B O 1
ATOM 3395 N N . LEU B 1 24 ? 7.59 -36.281 -22.688 1 98.81 24 LEU B N 1
ATOM 3396 C CA . LEU B 1 24 ? 7.535 -37.656 -23.219 1 98.81 24 LEU B CA 1
ATOM 3397 C C . LEU B 1 24 ? 7.914 -37.656 -24.703 1 98.81 24 LEU B C 1
ATOM 3399 O O . LEU B 1 24 ? 8.773 -38.438 -25.109 1 98.81 24 LEU B O 1
ATOM 3403 N N . ALA B 1 25 ? 7.25 -36.812 -25.438 1 98.69 25 ALA B N 1
ATOM 3404 C CA . ALA B 1 25 ? 7.461 -36.781 -26.875 1 98.69 25 ALA B CA 1
ATOM 3405 C C . ALA B 1 25 ? 8.898 -36.406 -27.219 1 98.69 25 ALA B C 1
ATOM 3407 O O . ALA B 1 25 ? 9.484 -36.938 -28.156 1 98.69 25 ALA B O 1
ATOM 3408 N N . LYS B 1 26 ? 9.391 -35.469 -26.5 1 98.12 26 LYS B N 1
ATOM 3409 C CA . LYS B 1 26 ? 10.766 -35.031 -26.719 1 98.12 26 LYS B CA 1
ATOM 3410 C C . LYS B 1 26 ? 11.734 -36.219 -26.578 1 98.12 26 LYS B C 1
ATOM 3412 O O . LYS B 1 26 ? 12.773 -36.25 -27.25 1 98.12 26 LYS B O 1
ATOM 3417 N N . GLU B 1 27 ? 11.375 -37.188 -25.75 1 98.12 27 GLU B N 1
ATOM 3418 C CA . GLU B 1 27 ? 12.227 -38.344 -25.516 1 98.12 27 GLU B CA 1
ATOM 3419 C C . GLU B 1 27 ? 11.812 -39.531 -26.406 1 98.12 27 GLU B C 1
ATOM 3421 O O . GLU B 1 27 ? 12.234 -40.656 -26.188 1 98.12 27 GLU B O 1
ATOM 3426 N N . GLY B 1 28 ? 10.914 -39.25 -27.344 1 97.5 28 GLY B N 1
ATOM 3427 C CA . GLY B 1 28 ? 10.609 -40.219 -28.391 1 97.5 28 GLY B CA 1
ATOM 3428 C C . GLY B 1 28 ? 9.453 -41.156 -28.031 1 97.5 28 GLY B C 1
ATOM 3429 O O . GLY B 1 28 ? 9.211 -42.125 -28.719 1 97.5 28 GLY B O 1
ATOM 3430 N N . ALA B 1 29 ? 8.742 -40.875 -27.016 1 98.19 29 ALA B N 1
ATOM 3431 C CA . ALA B 1 29 ? 7.594 -41.688 -26.641 1 98.19 29 ALA B CA 1
ATOM 3432 C C . ALA B 1 29 ? 6.391 -41.406 -27.531 1 98.19 29 ALA B C 1
ATOM 3434 O O . ALA B 1 29 ? 6.191 -40.25 -27.938 1 98.19 29 ALA B O 1
ATOM 3435 N N . ASP B 1 30 ? 5.707 -42.406 -27.844 1 97.81 30 ASP B N 1
ATOM 3436 C CA . ASP B 1 30 ? 4.438 -42.25 -28.547 1 97.81 30 ASP B CA 1
ATOM 3437 C C . ASP B 1 30 ? 3.326 -41.812 -27.578 1 97.81 30 ASP B C 1
ATOM 3439 O O . ASP B 1 30 ? 2.875 -42.625 -26.766 1 97.81 30 ASP B O 1
ATOM 3443 N N . VAL B 1 31 ? 2.885 -40.531 -27.734 1 98.12 31 VAL B N 1
ATOM 3444 C CA . VAL B 1 31 ? 1.975 -40 -26.734 1 98.12 31 VAL B CA 1
ATOM 3445 C C . VAL B 1 31 ? 0.76 -39.375 -27.406 1 98.12 31 VAL B C 1
ATOM 3447 O O . VAL B 1 31 ? 0.898 -38.688 -28.406 1 98.12 31 VAL B O 1
ATOM 3450 N N . LEU B 1 32 ? -0.419 -39.625 -26.828 1 98.31 32 LEU B N 1
ATOM 3451 C CA . LEU B 1 32 ? -1.681 -39.031 -27.25 1 98.31 32 LEU B CA 1
ATOM 3452 C C . LEU B 1 32 ? -2.34 -38.281 -26.094 1 98.31 32 LEU B C 1
ATOM 3454 O O . LEU B 1 32 ? -2.479 -38.812 -25 1 98.31 32 LEU B O 1
ATOM 3458 N N . VAL B 1 33 ? -2.658 -36.969 -26.375 1 98.5 33 VAL B N 1
ATOM 3459 C CA . VAL B 1 33 ? -3.391 -36.188 -25.406 1 98.5 33 VAL B CA 1
ATOM 3460 C C . VAL B 1 33 ? -4.84 -36 -25.859 1 98.5 33 VAL B C 1
ATOM 3462 O O . VAL B 1 33 ? -5.098 -35.625 -27 1 98.5 33 VAL B O 1
ATOM 3465 N N . ILE B 1 34 ? -5.754 -36.281 -24.969 1 97.62 34 ILE B N 1
ATOM 3466 C CA . ILE B 1 34 ? -7.172 -36.125 -25.266 1 97.62 34 ILE B CA 1
ATOM 3467 C C . ILE B 1 34 ? -7.75 -35 -24.391 1 97.62 34 ILE B C 1
ATOM 3469 O O . ILE B 1 34 ? -7.609 -35 -23.172 1 97.62 34 ILE B O 1
ATOM 3473 N N . GLU B 1 35 ? -8.328 -34 -25.016 1 96.44 35 GLU B N 1
ATOM 3474 C CA . GLU B 1 35 ? -8.875 -32.812 -24.344 1 96.44 35 GLU B CA 1
ATOM 3475 C C . GLU B 1 35 ? -10.359 -32.656 -24.672 1 96.44 35 GLU B C 1
ATOM 3477 O O . GLU B 1 35 ? -10.742 -32.688 -25.844 1 96.44 35 GLU B O 1
ATOM 3482 N N . ARG B 1 36 ? -11.117 -32.5 -23.625 1 93.81 36 ARG B N 1
ATOM 3483 C CA . ARG B 1 36 ? -12.562 -32.375 -23.812 1 93.81 36 ARG B CA 1
ATOM 3484 C C . ARG B 1 36 ? -12.922 -31.016 -24.422 1 93.81 36 ARG B C 1
ATOM 3486 O O . ARG B 1 36 ? -13.914 -30.906 -25.141 1 93.81 36 ARG B O 1
ATOM 3493 N N . GLY B 1 37 ? -12.195 -29.969 -24.094 1 92.31 37 GLY B N 1
ATOM 3494 C CA . GLY B 1 37 ? -12.438 -28.656 -24.688 1 92.31 37 GLY B CA 1
ATOM 3495 C C . GLY B 1 37 ? -12.055 -28.578 -26.156 1 92.31 37 GLY B C 1
ATOM 3496 O O . GLY B 1 37 ? -11.312 -29.422 -26.641 1 92.31 37 GLY B O 1
ATOM 3497 N N . ASN B 1 38 ? -12.477 -27.5 -26.812 1 91.88 38 ASN B N 1
ATOM 3498 C CA . ASN B 1 38 ? -12.195 -27.328 -28.234 1 91.88 38 ASN B CA 1
ATOM 3499 C C . ASN B 1 38 ? -10.719 -27.016 -28.484 1 91.88 38 ASN B C 1
ATOM 3501 O O . ASN B 1 38 ? -10.203 -27.281 -29.578 1 91.88 38 ASN B O 1
ATOM 3505 N N . PHE B 1 39 ? -10.102 -26.5 -27.5 1 90 39 PHE B N 1
ATOM 3506 C CA . PHE B 1 39 ? -8.664 -26.25 -27.5 1 90 39 PHE B CA 1
ATOM 3507 C C . PHE B 1 39 ? -8.102 -26.266 -26.094 1 90 39 PHE B C 1
ATOM 3509 O O . PHE B 1 39 ? -8.852 -26.219 -25.125 1 90 39 PHE B O 1
ATOM 3516 N N . ALA B 1 40 ? -6.793 -26.453 -25.984 1 89.25 40 ALA B N 1
ATOM 3517 C CA . ALA B 1 40 ? -6.156 -26.438 -24.672 1 89.25 40 ALA B CA 1
ATOM 3518 C C . ALA B 1 40 ? -6.426 -25.109 -23.953 1 89.25 40 ALA B C 1
ATOM 3520 O O . ALA B 1 40 ? -6.281 -24.047 -24.547 1 89.25 40 ALA B O 1
ATOM 3521 N N . GLY B 1 41 ? -6.902 -25.188 -22.75 1 82.38 41 GLY B N 1
ATOM 3522 C CA . GLY B 1 41 ? -7.129 -23.984 -21.969 1 82.38 41 GLY B CA 1
ATOM 3523 C C . GLY B 1 41 ? -8.547 -23.438 -22.109 1 82.38 41 GLY B C 1
ATOM 3524 O O . GLY B 1 41 ? -8.898 -22.453 -21.453 1 82.38 41 GLY B O 1
ATOM 3525 N N . SER B 1 42 ? -9.344 -24.016 -22.859 1 76.06 42 SER B N 1
ATOM 3526 C CA . SER B 1 42 ? -10.68 -23.5 -23.156 1 76.06 42 SER B CA 1
ATOM 3527 C C . SER B 1 42 ? -11.555 -23.484 -21.906 1 76.06 42 SER B C 1
ATOM 3529 O O . SER B 1 42 ? -12.5 -22.688 -21.828 1 76.06 42 SER B O 1
ATOM 3531 N N . LYS B 1 43 ? -11.234 -24.25 -20.938 1 70.38 43 LYS B N 1
ATOM 3532 C CA . LYS B 1 43 ? -12.094 -24.375 -19.766 1 70.38 43 LYS B CA 1
ATOM 3533 C C . LYS B 1 43 ? -11.391 -23.891 -18.5 1 70.38 43 LYS B C 1
ATOM 3535 O O . LYS B 1 43 ? -11.844 -24.156 -17.391 1 70.38 43 LYS B O 1
ATOM 3540 N N . ASN B 1 44 ? -10.359 -23.219 -18.734 1 73.12 44 ASN B N 1
ATOM 3541 C CA . ASN B 1 44 ? -9.539 -22.891 -17.562 1 73.12 44 ASN B CA 1
ATOM 3542 C C . ASN B 1 44 ? -9.805 -21.469 -17.078 1 73.12 44 ASN B C 1
ATOM 3544 O O . ASN B 1 44 ? -10.039 -20.562 -17.875 1 73.12 44 ASN B O 1
ATOM 3548 N N . MET B 1 45 ? -10.094 -21.516 -15.727 1 70.5 45 MET B N 1
ATOM 3549 C CA . MET B 1 45 ? -10.156 -20.234 -15.039 1 70.5 45 MET B CA 1
ATOM 3550 C C . MET B 1 45 ? -9.023 -20.094 -14.039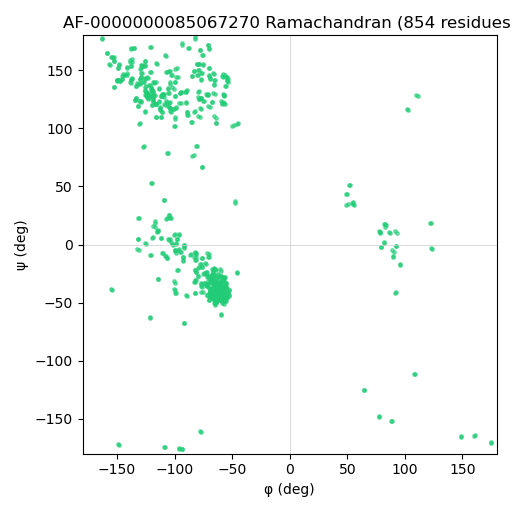 1 70.5 45 MET B C 1
ATOM 3552 O O . MET B 1 45 ? -8.703 -21.047 -13.312 1 70.5 45 MET B O 1
ATOM 3556 N N . THR B 1 46 ? -8.203 -19.109 -14.273 1 74.31 46 THR B N 1
ATOM 3557 C CA . THR B 1 46 ? -7.125 -18.812 -13.336 1 74.31 46 THR B CA 1
ATOM 3558 C C . THR B 1 46 ? -7.125 -17.328 -12.969 1 74.31 46 THR B C 1
ATOM 3560 O O . THR B 1 46 ? -7.695 -16.5 -13.688 1 74.31 46 THR B O 1
ATOM 3563 N N . GLY B 1 47 ? -6.562 -17.141 -11.75 1 71.62 47 GLY B N 1
ATOM 3564 C CA . GLY B 1 47 ? -6.297 -15.742 -11.469 1 71.62 47 GLY B CA 1
ATOM 3565 C C . GLY B 1 47 ? -5.352 -15.102 -12.469 1 71.62 47 GLY B C 1
ATOM 3566 O O . GLY B 1 47 ? -5.5 -13.922 -12.805 1 71.62 47 GLY B O 1
ATOM 3567 N N . GLY B 1 48 ? -4.359 -15.984 -12.828 1 82.75 48 GLY B N 1
ATOM 3568 C CA . GLY B 1 48 ? -3.648 -15.484 -14 1 82.75 48 GLY B CA 1
ATOM 3569 C C . GLY B 1 48 ? -2.162 -15.297 -13.758 1 82.75 48 GLY B C 1
ATOM 3570 O O . GLY B 1 48 ? -1.486 -14.609 -14.523 1 82.75 48 GLY B O 1
ATOM 3571 N N . ARG B 1 49 ? -1.625 -15.945 -12.703 1 94 49 ARG B N 1
ATOM 3572 C CA . ARG B 1 49 ? -0.202 -15.727 -12.469 1 94 49 ARG B CA 1
ATOM 3573 C C . ARG B 1 49 ? 0.577 -17.031 -12.547 1 94 49 ARG B C 1
ATOM 3575 O O . ARG B 1 49 ? 0.196 -18.031 -11.93 1 94 49 ARG B O 1
ATOM 3582 N N . LEU B 1 50 ? 1.667 -17.016 -13.258 1 96.75 50 LEU B N 1
ATOM 3583 C CA . LEU B 1 50 ? 2.578 -18.156 -13.398 1 96.75 50 LEU B CA 1
ATOM 3584 C C . LEU B 1 50 ? 3.945 -17.828 -12.805 1 96.75 50 LEU B C 1
ATOM 3586 O O . LEU B 1 50 ? 4.59 -16.859 -13.211 1 96.75 50 LEU B O 1
ATOM 3590 N N . TYR B 1 51 ? 4.34 -18.594 -11.859 1 95.88 51 TYR B N 1
ATOM 3591 C CA . TYR B 1 51 ? 5.727 -18.547 -11.422 1 95.88 51 TYR B CA 1
ATOM 3592 C C . TYR B 1 51 ? 6.629 -19.328 -12.375 1 95.88 51 TYR B C 1
ATOM 3594 O O . TYR B 1 51 ? 6.391 -20.516 -12.641 1 95.88 51 TYR B O 1
ATOM 3602 N N . ALA B 1 52 ? 7.672 -18.812 -12.789 1 97 52 ALA B N 1
ATOM 3603 C CA . ALA B 1 52 ? 8.352 -19.203 -14.023 1 97 52 ALA B CA 1
ATOM 3604 C C . ALA B 1 52 ? 9.227 -20.438 -13.789 1 97 52 ALA B C 1
ATOM 3606 O O . ALA B 1 52 ? 9.531 -21.172 -14.727 1 97 52 ALA B O 1
ATOM 3607 N N . HIS B 1 53 ? 9.625 -20.719 -12.594 1 96.12 53 HIS B N 1
ATOM 3608 C CA . HIS B 1 53 ? 10.766 -21.578 -12.305 1 96.12 53 HIS B CA 1
ATOM 3609 C C . HIS B 1 53 ? 10.555 -22.984 -12.891 1 96.12 53 HIS B C 1
ATOM 3611 O O . HIS B 1 53 ? 11.477 -23.547 -13.477 1 96.12 53 HIS B O 1
ATOM 3617 N N . SER B 1 54 ? 9.383 -23.484 -12.82 1 97.31 54 SER B N 1
ATOM 3618 C CA . SER B 1 54 ? 9.141 -24.859 -13.258 1 97.31 54 SER B CA 1
ATOM 3619 C C . SER B 1 54 ? 9.211 -24.969 -14.781 1 97.31 54 SER B C 1
ATOM 3621 O O . SER B 1 54 ? 9.852 -25.891 -15.312 1 97.31 54 SER B O 1
ATOM 3623 N N . LEU B 1 55 ? 8.617 -24.016 -15.43 1 98.12 55 LEU B N 1
ATOM 3624 C CA . LEU B 1 55 ? 8.586 -24.094 -16.891 1 98.12 55 LEU B CA 1
ATOM 3625 C C . LEU B 1 55 ? 9.93 -23.688 -17.484 1 98.12 55 LEU B C 1
ATOM 3627 O O . LEU B 1 55 ? 10.352 -24.219 -18.516 1 98.12 55 LEU B O 1
ATOM 3631 N N . GLU B 1 56 ? 10.586 -22.766 -16.844 1 97.56 56 GLU B N 1
ATOM 3632 C CA . GLU B 1 56 ? 11.906 -22.328 -17.297 1 97.56 56 GLU B CA 1
ATOM 3633 C C . GLU B 1 56 ? 12.891 -23.5 -17.344 1 97.56 56 GLU B C 1
ATOM 3635 O O . GLU B 1 56 ? 13.766 -23.547 -18.203 1 97.56 56 GLU B O 1
ATOM 3640 N N . LYS B 1 57 ? 12.773 -24.375 -16.422 1 96.31 57 LYS B N 1
ATOM 3641 C CA . LYS B 1 57 ? 13.633 -25.547 -16.359 1 96.31 57 LYS B CA 1
ATOM 3642 C C . LYS B 1 57 ? 13.359 -26.484 -17.531 1 96.31 57 LYS B C 1
ATOM 3644 O O . LYS B 1 57 ? 14.266 -27.156 -18.031 1 96.31 57 LYS B O 1
ATOM 3649 N N . ILE B 1 58 ? 12.164 -26.547 -17.969 1 98 58 ILE B N 1
ATOM 3650 C CA . ILE B 1 58 ? 11.727 -27.484 -18.984 1 98 58 ILE B CA 1
ATOM 3651 C C . ILE B 1 58 ? 11.906 -26.875 -20.375 1 98 58 ILE B C 1
ATOM 3653 O O . ILE B 1 58 ? 12.391 -27.531 -21.297 1 98 58 ILE B O 1
ATOM 3657 N N . ILE B 1 59 ? 11.523 -25.641 -20.5 1 98 59 ILE B N 1
ATOM 3658 C CA . ILE B 1 59 ? 11.664 -24.875 -21.734 1 98 59 ILE B CA 1
ATOM 3659 C C . ILE B 1 59 ? 12.398 -23.562 -21.438 1 98 59 ILE B C 1
ATOM 3661 O O . ILE B 1 59 ? 11.773 -22.516 -21.312 1 98 59 ILE B O 1
ATOM 3665 N N . PRO B 1 60 ? 13.742 -23.609 -21.422 1 97.19 60 PRO B N 1
ATOM 3666 C CA . PRO B 1 60 ? 14.508 -22.406 -21.109 1 97.19 60 PRO B CA 1
ATOM 3667 C C . PRO B 1 60 ? 14.203 -21.25 -22.047 1 97.19 60 PRO B C 1
ATOM 3669 O O . PRO B 1 60 ? 14.156 -21.438 -23.266 1 97.19 60 PRO B O 1
ATOM 3672 N N . GLY B 1 61 ? 13.898 -20.062 -21.469 1 97 61 GLY B N 1
ATOM 3673 C CA . GLY B 1 61 ? 13.617 -18.875 -22.25 1 97 61 GLY B CA 1
ATOM 3674 C C . GLY B 1 61 ? 12.18 -18.812 -22.734 1 97 61 GLY B C 1
ATOM 3675 O O . GLY B 1 61 ? 11.875 -18.062 -23.672 1 97 61 GLY B O 1
ATOM 3676 N N . PHE B 1 62 ? 11.305 -19.609 -22.188 1 97.88 62 PHE B N 1
ATOM 3677 C CA . PHE B 1 62 ? 9.938 -19.719 -22.688 1 97.88 62 PHE B CA 1
ATOM 3678 C C . PHE B 1 62 ? 9.266 -18.359 -22.719 1 97.88 62 PHE B C 1
ATOM 3680 O O . PHE B 1 62 ? 8.438 -18.094 -23.594 1 97.88 62 PHE B O 1
ATOM 3687 N N . ALA B 1 63 ? 9.578 -17.469 -21.812 1 96.19 63 ALA B N 1
ATOM 3688 C CA . ALA B 1 63 ? 8.875 -16.188 -21.656 1 96.19 63 ALA B CA 1
ATOM 3689 C C . ALA B 1 63 ? 9.109 -15.281 -22.859 1 96.19 63 ALA B C 1
ATOM 3691 O O . ALA B 1 63 ? 8.32 -14.367 -23.109 1 96.19 63 ALA B O 1
ATOM 3692 N N . LYS B 1 64 ? 10.148 -15.484 -23.578 1 95.56 64 LYS B N 1
ATOM 3693 C CA . LYS B 1 64 ? 10.469 -14.68 -24.75 1 95.56 64 LYS B CA 1
ATOM 3694 C C . LYS B 1 64 ? 9.531 -15 -25.922 1 95.56 64 LYS B C 1
ATOM 3696 O O . LYS B 1 64 ? 9.312 -14.164 -26.797 1 95.56 64 LYS B O 1
ATOM 3701 N N . GLU B 1 65 ? 8.984 -16.234 -25.891 1 96 65 GLU B N 1
ATOM 3702 C CA . GLU B 1 65 ? 8.195 -16.656 -27.031 1 96 65 GLU B CA 1
ATOM 3703 C C . GLU B 1 65 ? 6.73 -16.859 -26.656 1 96 65 GLU B C 1
ATOM 3705 O O . GLU B 1 65 ? 5.84 -16.734 -27.5 1 96 65 GLU B O 1
ATOM 3710 N N . ALA B 1 66 ? 6.477 -17.219 -25.453 1 97.25 66 ALA B N 1
ATOM 3711 C CA . ALA B 1 66 ? 5.125 -17.531 -25 1 97.25 66 ALA B CA 1
ATOM 3712 C C . ALA B 1 66 ? 4.258 -16.281 -24.922 1 97.25 66 ALA B C 1
ATOM 3714 O O . ALA B 1 66 ? 4.773 -15.172 -24.781 1 97.25 66 ALA B O 1
ATOM 3715 N N . PRO B 1 67 ? 3.002 -16.438 -25.078 1 96.69 67 PRO B N 1
ATOM 3716 C CA . PRO B 1 67 ? 2.082 -15.305 -24.969 1 96.69 67 PRO B CA 1
ATOM 3717 C C . PRO B 1 67 ? 1.841 -14.883 -23.516 1 96.69 67 PRO B C 1
ATOM 3719 O O . PRO B 1 67 ? 0.706 -14.938 -23.031 1 96.69 67 PRO B O 1
ATOM 3722 N N . ILE B 1 68 ? 2.867 -14.375 -22.891 1 96.56 68 ILE B N 1
ATOM 3723 C CA . ILE B 1 68 ? 2.725 -13.844 -21.547 1 96.56 68 ILE B CA 1
ATOM 3724 C C . ILE B 1 68 ? 2.137 -12.438 -21.609 1 96.56 68 ILE B C 1
ATOM 3726 O O . ILE B 1 68 ? 2.209 -11.766 -22.641 1 96.56 68 ILE B O 1
ATOM 3730 N N . GLU B 1 69 ? 1.48 -11.984 -20.562 1 96.88 69 GLU B N 1
ATOM 3731 C CA . GLU B 1 69 ? 0.887 -10.648 -20.484 1 96.88 69 GLU B CA 1
ATOM 3732 C C . GLU B 1 69 ? 1.854 -9.641 -19.875 1 96.88 69 GLU B C 1
ATOM 3734 O O . GLU B 1 69 ? 2.414 -8.797 -20.578 1 96.88 69 GLU B O 1
ATOM 3739 N N . ARG B 1 70 ? 2.166 -9.805 -18.578 1 97.38 70 ARG B N 1
ATOM 3740 C CA . ARG B 1 70 ? 3.053 -8.875 -17.891 1 97.38 70 ARG B CA 1
ATOM 3741 C C . ARG B 1 70 ? 3.932 -9.609 -16.875 1 97.38 70 ARG B C 1
ATOM 3743 O O . ARG B 1 70 ? 3.514 -10.609 -16.297 1 97.38 70 ARG B O 1
ATOM 3750 N N . LYS B 1 71 ? 5.184 -9.102 -16.719 1 97 71 LYS B N 1
ATOM 3751 C CA . LYS B 1 71 ? 6.047 -9.539 -15.625 1 97 71 LYS B CA 1
ATOM 3752 C C . LYS B 1 71 ? 5.637 -8.898 -14.305 1 97 71 LYS B C 1
ATOM 3754 O O . LYS B 1 71 ? 5.602 -7.668 -14.195 1 97 71 LYS B O 1
ATOM 3759 N N . VAL B 1 72 ? 5.398 -9.672 -13.305 1 96.38 72 VAL B N 1
ATOM 3760 C CA . VAL B 1 72 ? 4.902 -9.141 -12.039 1 96.38 72 VAL B CA 1
ATOM 3761 C C . VAL B 1 72 ? 6.047 -8.492 -11.266 1 96.38 72 VAL B C 1
ATOM 3763 O O . VAL B 1 72 ? 7.031 -9.148 -10.93 1 96.38 72 VAL B O 1
ATOM 3766 N N . THR B 1 73 ? 5.961 -7.195 -11.031 1 95 73 THR B N 1
ATOM 3767 C CA . THR B 1 73 ? 6.969 -6.457 -10.273 1 95 73 THR B CA 1
ATOM 3768 C C . THR B 1 73 ? 6.352 -5.801 -9.047 1 95 73 THR B C 1
ATOM 3770 O O . THR B 1 73 ? 7.062 -5.246 -8.203 1 95 73 THR B O 1
ATOM 3773 N N . LYS B 1 74 ? 5.078 -5.844 -8.984 1 94.62 74 LYS B N 1
ATOM 3774 C CA . LYS B 1 74 ? 4.344 -5.258 -7.863 1 94.62 74 LYS B CA 1
ATOM 3775 C C . LYS B 1 74 ? 3.443 -6.289 -7.195 1 94.62 74 LYS B C 1
ATOM 3777 O O . LYS B 1 74 ? 2.67 -6.977 -7.863 1 94.62 74 LYS B O 1
ATOM 3782 N N . GLU B 1 75 ? 3.625 -6.383 -5.859 1 94.81 75 GLU B N 1
ATOM 3783 C CA . GLU B 1 75 ? 2.84 -7.297 -5.031 1 94.81 75 GLU B CA 1
ATOM 3784 C C . GLU B 1 75 ? 2.029 -6.535 -3.986 1 94.81 75 GLU B C 1
ATOM 3786 O O . GLU B 1 75 ? 2.586 -5.766 -3.199 1 94.81 75 GLU B O 1
ATOM 3791 N N . LYS B 1 76 ? 0.753 -6.742 -4.008 1 95.5 76 LYS B N 1
ATOM 3792 C CA . LYS B 1 76 ? -0.108 -6.062 -3.045 1 95.5 76 LYS B CA 1
ATOM 3793 C C . LYS B 1 76 ? -0.991 -7.055 -2.297 1 95.5 76 LYS B C 1
ATOM 3795 O O . LYS B 1 76 ? -1.476 -8.023 -2.883 1 95.5 76 LYS B O 1
ATOM 3800 N N . VAL B 1 77 ? -1.163 -6.848 -1.06 1 92.88 77 VAL B N 1
ATOM 3801 C CA . VAL B 1 77 ? -2.113 -7.562 -0.215 1 92.88 77 VAL B CA 1
ATOM 3802 C C . VAL B 1 77 ? -2.943 -6.566 0.591 1 92.88 77 VAL B C 1
ATOM 3804 O O . VAL B 1 77 ? -2.391 -5.715 1.294 1 92.88 77 VAL B O 1
ATOM 3807 N N . THR B 1 78 ? -4.203 -6.641 0.456 1 94.25 78 THR B N 1
ATOM 3808 C CA . THR B 1 78 ? -5.078 -5.684 1.122 1 94.25 78 THR B CA 1
ATOM 3809 C C . THR B 1 78 ? -6.02 -6.398 2.09 1 94.25 78 THR B C 1
ATOM 3811 O O . THR B 1 78 ? -6.621 -7.414 1.742 1 94.25 78 THR B O 1
ATOM 3814 N N . PHE B 1 79 ? -6.105 -5.906 3.266 1 90.31 79 PHE B N 1
ATOM 3815 C CA . PHE B 1 79 ? -7.23 -6.199 4.145 1 90.31 79 PHE B CA 1
ATOM 3816 C C . PHE B 1 79 ? -8.367 -5.203 3.93 1 90.31 79 PHE B C 1
ATOM 3818 O O . PHE B 1 79 ? -8.227 -4.023 4.25 1 90.31 79 PHE B O 1
ATOM 3825 N N . LEU B 1 80 ? -9.43 -5.688 3.385 1 91.62 80 LEU B N 1
ATOM 3826 C CA . LEU B 1 80 ? -10.523 -4.832 2.951 1 91.62 80 LEU B CA 1
ATOM 3827 C C . LEU B 1 80 ? -11.719 -4.969 3.889 1 91.62 80 LEU B C 1
ATOM 3829 O O . LEU B 1 80 ? -12.141 -6.082 4.215 1 91.62 80 LEU B O 1
ATOM 3833 N N . THR B 1 81 ? -12.164 -3.891 4.457 1 90.31 81 THR B N 1
ATOM 3834 C CA . THR B 1 81 ? -13.469 -3.816 5.102 1 90.31 81 THR B CA 1
ATOM 3835 C C . THR B 1 81 ? -14.508 -3.232 4.148 1 90.31 81 THR B C 1
ATOM 3837 O O . THR B 1 81 ? -14.219 -3.006 2.971 1 90.31 81 THR B O 1
ATOM 3840 N N . ASP B 1 82 ? -15.703 -3.023 4.625 1 88.5 82 ASP B N 1
ATOM 3841 C CA . ASP B 1 82 ? -16.75 -2.512 3.756 1 88.5 82 ASP B CA 1
ATOM 3842 C C . ASP B 1 82 ? -16.453 -1.088 3.299 1 88.5 82 ASP B C 1
ATOM 3844 O O . ASP B 1 82 ? -16.844 -0.686 2.201 1 88.5 82 ASP B O 1
ATOM 3848 N N . ASP B 1 83 ? -15.625 -0.37 4.164 1 89.44 83 ASP B N 1
ATOM 3849 C CA . ASP B 1 83 ? -15.484 1.05 3.857 1 89.44 83 ASP B CA 1
ATOM 3850 C C . ASP B 1 83 ? -14.023 1.474 3.879 1 89.44 83 ASP B C 1
ATOM 3852 O O . ASP B 1 83 ? -13.703 2.635 3.615 1 89.44 83 ASP B O 1
ATOM 3856 N N . THR B 1 84 ? -13.156 0.609 4.219 1 91.5 84 THR B N 1
ATOM 3857 C CA . THR B 1 84 ? -11.742 0.97 4.293 1 91.5 84 THR B CA 1
ATOM 3858 C C . THR B 1 84 ? -10.875 -0.136 3.701 1 91.5 84 THR B C 1
ATOM 3860 O O . THR B 1 84 ? -11.367 -1.226 3.398 1 91.5 84 THR B O 1
ATOM 3863 N N . GLY B 1 85 ? -9.664 0.136 3.51 1 92.69 85 GLY B N 1
ATOM 3864 C CA . GLY B 1 85 ? -8.664 -0.83 3.074 1 92.69 85 GLY B CA 1
ATOM 3865 C C . GLY B 1 85 ? -7.262 -0.489 3.537 1 92.69 85 GLY B C 1
ATOM 3866 O O . GLY B 1 85 ? -6.871 0.681 3.545 1 92.69 85 GLY B O 1
ATOM 3867 N N . VAL B 1 86 ? -6.555 -1.485 4.016 1 92.25 86 VAL B N 1
ATOM 3868 C CA . VAL B 1 86 ? -5.141 -1.354 4.344 1 92.25 86 VAL B CA 1
ATOM 3869 C C . VAL B 1 86 ? -4.312 -2.271 3.447 1 92.25 86 VAL B C 1
ATOM 3871 O O . VAL B 1 86 ? -4.508 -3.49 3.451 1 92.25 86 VAL B O 1
ATOM 3874 N N . THR B 1 87 ? -3.41 -1.694 2.711 1 94.62 87 THR B N 1
ATOM 3875 C CA . THR B 1 87 ? -2.664 -2.439 1.704 1 94.62 87 THR B CA 1
ATOM 3876 C C . THR B 1 87 ? -1.173 -2.449 2.031 1 94.62 87 THR B C 1
ATOM 3878 O O . THR B 1 87 ? -0.602 -1.411 2.375 1 94.62 87 THR B O 1
ATOM 3881 N N . LEU B 1 88 ? -0.617 -3.584 2.049 1 91.56 88 LEU B N 1
ATOM 3882 C CA . LEU B 1 88 ? 0.83 -3.727 1.925 1 91.56 88 LEU B CA 1
ATOM 3883 C C . LEU B 1 88 ? 1.24 -3.84 0.461 1 91.56 88 LEU B C 1
ATOM 3885 O O . LEU B 1 88 ? 0.836 -4.777 -0.231 1 91.56 88 LEU B O 1
ATOM 3889 N N . ASP B 1 89 ? 1.952 -2.867 -0.002 1 94.5 89 ASP B N 1
ATOM 3890 C CA . ASP B 1 89 ? 2.324 -2.74 -1.407 1 94.5 89 ASP B CA 1
ATOM 3891 C C . ASP B 1 89 ? 3.838 -2.84 -1.585 1 94.5 89 ASP B C 1
ATOM 3893 O O . ASP B 1 89 ? 4.578 -1.948 -1.165 1 94.5 89 ASP B O 1
ATOM 3897 N N . TYR B 1 90 ? 4.328 -3.9 -2.15 1 93.81 90 TYR B N 1
ATOM 3898 C CA . TYR B 1 90 ? 5.754 -4.121 -2.383 1 93.81 90 TYR B CA 1
ATOM 3899 C C . TYR B 1 90 ? 6.102 -3.928 -3.854 1 93.81 90 TYR B C 1
ATOM 3901 O O . TYR B 1 90 ? 5.555 -4.609 -4.723 1 93.81 90 TYR B O 1
ATOM 3909 N N . HIS B 1 91 ? 6.93 -2.998 -4.141 1 93.81 91 HIS B N 1
ATOM 3910 C CA . HIS B 1 91 ? 7.477 -2.766 -5.473 1 93.81 91 HIS B CA 1
ATOM 3911 C C . HIS B 1 91 ? 8.875 -3.367 -5.605 1 93.81 91 HIS B C 1
ATOM 3913 O O . HIS B 1 91 ? 9.805 -2.947 -4.914 1 93.81 91 HIS B O 1
ATOM 3919 N N . ASN B 1 92 ? 9.008 -4.293 -6.48 1 91.31 92 ASN B N 1
ATOM 3920 C CA . ASN B 1 92 ? 10.281 -4.965 -6.695 1 91.31 92 ASN B CA 1
ATOM 3921 C C . ASN B 1 92 ? 11.016 -4.398 -7.906 1 91.31 92 ASN B C 1
ATOM 3923 O O . ASN B 1 92 ? 10.742 -4.785 -9.039 1 91.31 92 ASN B O 1
ATOM 3927 N N . GLY B 1 93 ? 11.977 -3.588 -7.652 1 87.75 93 GLY B N 1
ATOM 3928 C CA . GLY B 1 93 ? 12.789 -3.049 -8.727 1 87.75 93 GLY B CA 1
ATOM 3929 C C . GLY B 1 93 ? 14.125 -3.758 -8.883 1 87.75 93 GLY B C 1
ATOM 3930 O O . GLY B 1 93 ? 14.969 -3.342 -9.68 1 87.75 93 GLY B O 1
ATOM 3931 N N . ARG B 1 94 ? 14.391 -4.875 -8.195 1 86.75 94 ARG B N 1
ATOM 3932 C CA . ARG B 1 94 ? 15.648 -5.613 -8.227 1 86.75 94 ARG B CA 1
ATOM 3933 C C . ARG B 1 94 ? 15.742 -6.484 -9.477 1 86.75 94 ARG B C 1
ATOM 3935 O O . ARG B 1 94 ? 14.719 -6.953 -9.992 1 86.75 94 ARG B O 1
ATOM 3942 N N . GLU B 1 95 ? 16.828 -6.629 -9.82 1 86.5 95 GLU B N 1
ATOM 3943 C CA . GLU B 1 95 ? 17.047 -7.578 -10.906 1 86.5 95 GLU B CA 1
ATOM 3944 C C . GLU B 1 95 ? 16.703 -9 -10.477 1 86.5 95 GLU B C 1
ATOM 3946 O O . GLU B 1 95 ? 17 -9.406 -9.352 1 86.5 95 GLU B O 1
ATOM 3951 N N . GLN B 1 96 ? 16.062 -9.672 -11.391 1 87.56 96 GLN B N 1
ATOM 3952 C CA . GLN B 1 96 ? 15.688 -11.062 -11.141 1 87.56 96 GLN B CA 1
ATOM 3953 C C . GLN B 1 96 ? 16.234 -11.984 -12.234 1 87.56 96 GLN B C 1
ATOM 3955 O O . GLN B 1 96 ? 16.281 -11.602 -13.406 1 87.56 96 GLN B O 1
ATOM 3960 N N . ASN B 1 97 ? 16.594 -13.141 -11.766 1 91 97 ASN B N 1
ATOM 3961 C CA . ASN B 1 97 ? 16.875 -14.164 -12.773 1 91 97 ASN B CA 1
ATOM 3962 C C . ASN B 1 97 ? 15.594 -14.766 -13.328 1 91 97 ASN B C 1
ATOM 3964 O O . ASN B 1 97 ? 14.516 -14.57 -12.766 1 91 97 ASN B O 1
ATOM 3968 N N . SER B 1 98 ? 15.719 -15.484 -14.391 1 91.5 98 SER B N 1
ATOM 3969 C CA . SER B 1 98 ? 14.57 -16 -15.125 1 91.5 98 SER B CA 1
ATOM 3970 C C . SER B 1 98 ? 13.727 -16.922 -14.258 1 91.5 98 SER B C 1
ATOM 3972 O O . SER B 1 98 ? 12.5 -16.969 -14.406 1 91.5 98 SER B O 1
ATOM 3974 N N . THR B 1 99 ? 14.344 -17.641 -13.352 1 92.56 99 THR B N 1
ATOM 3975 C CA . THR B 1 99 ? 13.602 -18.578 -12.523 1 92.56 99 THR B CA 1
ATOM 3976 C C . THR B 1 99 ? 12.844 -17.859 -11.414 1 92.56 99 THR B C 1
ATOM 3978 O O . THR B 1 99 ? 11.914 -18.422 -10.828 1 92.56 99 THR B O 1
ATOM 3981 N N . GLN B 1 100 ? 13.227 -16.594 -11.148 1 92.38 100 GLN B N 1
ATOM 3982 C CA . GLN B 1 100 ? 12.609 -15.828 -10.062 1 92.38 100 GLN B CA 1
ATOM 3983 C C . GLN B 1 100 ? 11.438 -15 -10.57 1 92.38 100 GLN B C 1
ATOM 3985 O O . GLN B 1 100 ? 10.648 -14.484 -9.773 1 92.38 100 GLN B O 1
ATOM 3990 N N . GLU B 1 101 ? 11.312 -14.93 -11.844 1 94.69 101 GLU B N 1
ATOM 3991 C CA . GLU B 1 101 ? 10.281 -14.086 -12.445 1 94.69 101 GLU B CA 1
ATOM 3992 C C . GLU B 1 101 ? 8.914 -14.758 -12.391 1 94.69 101 GLU B C 1
ATOM 3994 O O . GLU B 1 101 ? 8.828 -15.977 -12.234 1 94.69 101 GLU B O 1
ATOM 3999 N N . SER B 1 102 ? 7.922 -14.023 -12.414 1 96.25 102 SER B N 1
ATOM 4000 C CA . SER B 1 102 ? 6.539 -14.484 -12.539 1 96.25 102 SER B CA 1
ATOM 4001 C C . SER B 1 102 ? 5.75 -13.602 -13.5 1 96.25 102 SER B C 1
ATOM 4003 O O . SER B 1 102 ? 6.086 -12.43 -13.695 1 96.25 102 SER B O 1
ATOM 4005 N N . TYR B 1 103 ? 4.73 -14.164 -14.102 1 97.19 103 TYR B N 1
ATOM 4006 C CA . TYR B 1 103 ? 4.027 -13.492 -15.188 1 97.19 103 TYR B CA 1
ATOM 4007 C C . TYR B 1 103 ? 2.52 -13.656 -15.047 1 97.19 103 TYR B C 1
ATOM 4009 O O . TYR B 1 103 ? 2.039 -14.711 -14.625 1 97.19 103 TYR B O 1
ATOM 4017 N N . THR B 1 104 ? 1.837 -12.594 -15.398 1 97.06 104 THR B N 1
ATOM 4018 C CA . THR B 1 104 ? 0.416 -12.781 -15.664 1 97.06 104 THR B CA 1
ATOM 4019 C C . THR B 1 104 ? 0.201 -13.352 -17.062 1 97.06 104 THR B C 1
ATOM 4021 O O . THR B 1 104 ? 0.995 -13.094 -17.969 1 97.06 104 THR B O 1
ATOM 4024 N N . LEU B 1 105 ? -0.796 -14.164 -17.188 1 95.81 105 LEU B N 1
ATOM 4025 C CA . LEU B 1 105 ? -1.111 -14.719 -18.5 1 95.81 105 LEU B CA 1
ATOM 4026 C C . LEU B 1 105 ? -2.582 -15.117 -18.578 1 95.81 105 LEU B C 1
ATOM 4028 O O . LEU B 1 105 ? -3.27 -15.188 -17.562 1 95.81 105 LEU B O 1
ATOM 4032 N N . LEU B 1 106 ? -3.041 -15.258 -19.781 1 93.69 106 LEU B N 1
ATOM 4033 C CA . LEU B 1 106 ? -4.363 -15.789 -20.078 1 93.69 106 LEU B CA 1
ATOM 4034 C C . LEU B 1 106 ? -4.266 -17.219 -20.594 1 93.69 106 LEU B C 1
ATOM 4036 O O . LEU B 1 106 ? -3.627 -17.484 -21.609 1 93.69 106 LEU B O 1
ATOM 4040 N N . ARG B 1 107 ? -4.926 -18.109 -19.906 1 93.12 107 ARG B N 1
ATOM 4041 C CA . ARG B 1 107 ? -4.75 -19.547 -20.109 1 93.12 107 ARG B CA 1
ATOM 4042 C C . ARG B 1 107 ? -5.223 -19.938 -21.5 1 93.12 107 ARG B C 1
ATOM 4044 O O . ARG B 1 107 ? -4.688 -20.891 -22.094 1 93.12 107 ARG B O 1
ATOM 4051 N N . GLY B 1 108 ? -6.195 -19.266 -22.047 1 89.75 108 GLY B N 1
ATOM 4052 C CA . GLY B 1 108 ? -6.664 -19.578 -23.375 1 89.75 108 GLY B CA 1
ATOM 4053 C C . GLY B 1 108 ? -5.559 -19.531 -24.422 1 89.75 108 GLY B C 1
ATOM 4054 O O . GLY B 1 108 ? -5.438 -20.438 -25.25 1 89.75 108 GLY B O 1
ATOM 4055 N N . ASP B 1 109 ? -4.762 -18.516 -24.375 1 93.19 109 ASP B N 1
ATOM 4056 C CA . ASP B 1 109 ? -3.66 -18.359 -25.312 1 93.19 109 ASP B CA 1
ATOM 4057 C C . ASP B 1 109 ? -2.439 -19.172 -24.875 1 93.19 109 ASP B C 1
ATOM 4059 O O . ASP B 1 109 ? -1.794 -19.828 -25.703 1 93.19 109 ASP B O 1
ATOM 4063 N N . PHE B 1 110 ? -2.164 -19.156 -23.672 1 96.25 110 PHE B N 1
ATOM 4064 C CA . PHE B 1 110 ? -0.941 -19.766 -23.172 1 96.25 110 PHE B CA 1
ATOM 4065 C C . PHE B 1 110 ? -0.979 -21.281 -23.328 1 96.25 110 PHE B C 1
ATOM 4067 O O . PHE B 1 110 ? 0.011 -21.891 -23.719 1 96.25 110 PHE B O 1
ATOM 4074 N N . ASP B 1 111 ? -2.09 -21.922 -22.953 1 96.31 111 ASP B N 1
ATOM 4075 C CA . ASP B 1 111 ? -2.197 -23.375 -23.047 1 96.31 111 ASP B CA 1
ATOM 4076 C C . ASP B 1 111 ? -2.117 -23.828 -24.5 1 96.31 111 ASP B C 1
ATOM 4078 O O . ASP B 1 111 ? -1.6 -24.922 -24.781 1 96.31 111 ASP B O 1
ATOM 4082 N N . GLN B 1 112 ? -2.672 -23.062 -25.375 1 96.69 112 GLN B N 1
ATOM 4083 C CA . GLN B 1 112 ? -2.562 -23.391 -26.781 1 96.69 112 GLN B CA 1
ATOM 4084 C C . GLN B 1 112 ? -1.11 -23.344 -27.25 1 96.69 112 GLN B C 1
ATOM 4086 O O . GLN B 1 112 ? -0.677 -24.188 -28.031 1 96.69 112 GLN B O 1
ATOM 4091 N N . TRP B 1 113 ? -0.433 -22.312 -26.812 1 97.81 113 TRP B N 1
ATOM 4092 C CA . TRP B 1 113 ? 0.989 -22.203 -27.125 1 97.81 113 TRP B CA 1
ATOM 4093 C C . TRP B 1 113 ? 1.747 -23.422 -26.594 1 97.81 113 TRP B C 1
ATOM 4095 O O . TRP B 1 113 ? 2.562 -24 -27.312 1 97.81 113 TRP B O 1
ATOM 4105 N N . LEU B 1 114 ? 1.485 -23.812 -25.375 1 97.69 114 LEU B N 1
ATOM 4106 C CA . LEU B 1 114 ? 2.164 -24.938 -24.766 1 97.69 114 LEU B CA 1
ATOM 4107 C C . LEU B 1 114 ? 1.835 -26.234 -25.5 1 97.69 114 LEU B C 1
ATOM 4109 O O . LEU B 1 114 ? 2.709 -27.078 -25.703 1 97.69 114 LEU B O 1
ATOM 4113 N N . MET B 1 115 ? 0.571 -26.391 -25.875 1 97.75 115 MET B N 1
ATOM 4114 C CA . MET B 1 115 ? 0.154 -27.516 -26.719 1 97.75 115 MET B CA 1
ATOM 4115 C C . MET B 1 115 ? 0.95 -27.547 -28.016 1 97.75 115 MET B C 1
ATOM 4117 O O . MET B 1 115 ? 1.423 -28.609 -28.422 1 97.75 115 MET B O 1
ATOM 4121 N N . GLY B 1 116 ? 1.073 -26.375 -28.609 1 98.06 116 GLY B N 1
ATOM 4122 C CA . GLY B 1 116 ? 1.859 -26.266 -29.828 1 98.06 116 GLY B CA 1
ATOM 4123 C C . GLY B 1 116 ? 3.299 -26.719 -29.656 1 98.06 116 GLY B C 1
ATOM 4124 O O . GLY B 1 116 ? 3.852 -27.406 -30.516 1 98.06 116 GLY B O 1
ATOM 4125 N N . LYS B 1 117 ? 3.896 -26.375 -28.578 1 98.38 117 LYS B N 1
ATOM 4126 C CA . LYS B 1 117 ? 5.262 -26.797 -28.281 1 98.38 117 LYS B CA 1
ATOM 4127 C C . LYS B 1 117 ? 5.359 -28.328 -28.172 1 98.38 117 LYS B C 1
ATOM 4129 O O . LYS B 1 117 ? 6.332 -28.922 -28.656 1 98.38 117 LYS B O 1
ATOM 4134 N N . ALA B 1 118 ? 4.371 -28.938 -27.516 1 98.5 118 ALA B N 1
ATOM 4135 C CA . ALA B 1 118 ? 4.348 -30.391 -27.391 1 98.5 118 ALA B CA 1
ATOM 4136 C C . ALA B 1 118 ? 4.168 -31.047 -28.766 1 98.5 118 ALA B C 1
ATOM 4138 O O . ALA B 1 118 ? 4.809 -32.062 -29.047 1 98.5 118 ALA B O 1
ATOM 4139 N N . GLU B 1 119 ? 3.35 -30.484 -29.594 1 98.44 119 GLU B N 1
ATOM 4140 C CA . GLU B 1 119 ? 3.127 -31 -30.938 1 98.44 119 GLU B CA 1
ATOM 4141 C C . GLU B 1 119 ? 4.395 -30.922 -31.781 1 98.44 119 GLU B C 1
ATOM 4143 O O . GLU B 1 119 ? 4.688 -31.828 -32.562 1 98.44 119 GLU B O 1
ATOM 4148 N N . GLU B 1 120 ? 5.059 -29.859 -31.609 1 98.31 120 GLU B N 1
ATOM 4149 C CA . GLU B 1 120 ? 6.293 -29.641 -32.344 1 98.31 120 GLU B CA 1
ATOM 4150 C C . GLU B 1 120 ? 7.289 -30.766 -32.125 1 98.31 120 GLU B C 1
ATOM 4152 O O . GLU B 1 120 ? 8.086 -31.094 -33 1 98.31 120 GLU B O 1
ATOM 4157 N N . VAL B 1 121 ? 7.188 -31.391 -30.969 1 98.31 121 VAL B N 1
ATOM 4158 C CA . VAL B 1 121 ? 8.188 -32.406 -30.656 1 98.31 121 VAL B CA 1
ATOM 4159 C C . VAL B 1 121 ? 7.578 -33.781 -30.812 1 98.31 121 VAL B C 1
ATOM 4161 O O . VAL B 1 121 ? 8.188 -34.781 -30.422 1 98.31 121 VAL B O 1
ATOM 4164 N N . GLY B 1 122 ? 6.309 -33.875 -31.266 1 98.12 122 GLY B N 1
ATOM 4165 C CA . GLY B 1 122 ? 5.832 -35.156 -31.734 1 98.12 122 GLY B CA 1
ATOM 4166 C C . GLY B 1 122 ? 4.594 -35.656 -31 1 98.12 122 GLY B C 1
ATOM 4167 O O . GLY B 1 122 ? 4.023 -36.688 -31.344 1 98.12 122 GLY B O 1
ATOM 4168 N N . ALA B 1 123 ? 4.125 -34.938 -30.016 1 98.56 123 ALA B N 1
ATOM 4169 C CA . ALA B 1 123 ? 2.92 -35.344 -29.297 1 98.56 123 ALA B CA 1
ATOM 4170 C C . ALA B 1 123 ? 1.682 -35.188 -30.188 1 98.56 123 ALA B C 1
ATOM 4172 O O . ALA B 1 123 ? 1.595 -34.281 -30.984 1 98.56 123 ALA B O 1
ATOM 4173 N N . GLN B 1 124 ? 0.784 -36.062 -30 1 98.25 124 GLN B N 1
ATOM 4174 C CA . GLN B 1 124 ? -0.488 -36 -30.719 1 98.25 124 GLN B CA 1
ATOM 4175 C C . GLN B 1 124 ? -1.608 -35.5 -29.797 1 98.25 124 GLN B C 1
ATOM 4177 O O . GLN B 1 124 ? -1.655 -35.875 -28.625 1 98.25 124 GLN B O 1
ATOM 4182 N N . PHE B 1 125 ? -2.449 -34.656 -30.375 1 97.88 125 PHE B N 1
ATOM 4183 C CA . PHE B 1 125 ? -3.557 -34.094 -29.594 1 97.88 125 PHE B CA 1
ATOM 4184 C C . PHE B 1 125 ? -4.887 -34.344 -30.297 1 97.88 125 PHE B C 1
ATOM 4186 O O . PHE B 1 125 ? -4.98 -34.25 -31.531 1 97.88 125 PHE B O 1
ATOM 4193 N N . ILE B 1 126 ? -5.863 -34.75 -29.562 1 96.38 126 ILE B N 1
ATOM 4194 C CA . ILE B 1 126 ? -7.262 -34.75 -29.984 1 96.38 126 ILE B CA 1
ATOM 4195 C C . ILE B 1 126 ? -8.086 -33.875 -29.047 1 96.38 126 ILE B C 1
ATOM 4197 O O . ILE B 1 126 ? -8.125 -34.094 -27.828 1 96.38 126 ILE B O 1
ATOM 4201 N N . THR B 1 127 ? -8.719 -32.844 -29.562 1 95.69 127 THR B N 1
ATOM 4202 C CA . THR B 1 127 ? -9.531 -31.922 -28.781 1 95.69 127 THR B CA 1
ATOM 4203 C C . THR B 1 127 ? -11.016 -32.125 -29.062 1 95.69 127 THR B C 1
ATOM 4205 O O . THR B 1 127 ? -11.383 -32.844 -30 1 95.69 127 THR B O 1
ATOM 4208 N N . GLY B 1 128 ? -11.844 -31.625 -28.172 1 94.75 128 GLY B N 1
ATOM 4209 C CA . GLY B 1 128 ? -13.281 -31.703 -28.375 1 94.75 128 GLY B CA 1
ATOM 4210 C C . GLY B 1 128 ? -13.852 -33.062 -28.047 1 94.75 128 GLY B C 1
ATOM 4211 O O . GLY B 1 128 ? -14.977 -33.375 -28.453 1 94.75 128 GLY B O 1
ATOM 4212 N N . ILE B 1 129 ? -13.062 -33.938 -27.422 1 94.12 129 ILE B N 1
ATOM 4213 C CA . ILE B 1 129 ? -13.492 -35.281 -27.094 1 94.12 129 ILE B CA 1
ATOM 4214 C C . ILE B 1 129 ? -13.352 -35.531 -25.594 1 94.12 129 ILE B C 1
ATOM 4216 O O . ILE B 1 129 ? -12.297 -35.25 -25.016 1 94.12 129 ILE B O 1
ATOM 4220 N N . ARG B 1 130 ? -14.359 -36 -25.047 1 93.81 130 ARG B N 1
ATOM 4221 C CA . ARG B 1 130 ? -14.328 -36.344 -23.625 1 93.81 130 ARG B CA 1
ATOM 4222 C C . ARG B 1 130 ? -14.008 -37.812 -23.422 1 93.81 130 ARG B C 1
ATOM 4224 O O . ARG B 1 130 ? -14.586 -38.688 -24.078 1 93.81 130 ARG B O 1
ATOM 4231 N N . VAL B 1 131 ? -13.062 -38.094 -22.578 1 96.12 131 VAL B N 1
ATOM 4232 C CA . VAL B 1 131 ? -12.82 -39.469 -22.156 1 96.12 131 VAL B CA 1
ATOM 4233 C C . VAL B 1 131 ? -13.852 -39.875 -21.109 1 96.12 131 VAL B C 1
ATOM 4235 O O . VAL B 1 131 ? -13.945 -39.281 -20.047 1 96.12 131 VAL B O 1
ATOM 4238 N N . GLU B 1 132 ? -14.531 -40.938 -21.344 1 94.12 132 GLU B N 1
ATOM 4239 C CA . GLU B 1 132 ? -15.664 -41.312 -20.5 1 94.12 132 GLU B CA 1
ATOM 4240 C C . GLU B 1 132 ? -15.273 -42.406 -19.5 1 94.12 132 GLU B C 1
ATOM 4242 O O . GLU B 1 132 ? -15.836 -42.5 -18.406 1 94.12 132 GLU B O 1
ATOM 4247 N N . GLU B 1 133 ? -14.383 -43.156 -20 1 95.81 133 GLU B N 1
ATOM 4248 C CA . GLU B 1 133 ? -14.102 -44.344 -19.203 1 95.81 133 GLU B CA 1
ATOM 4249 C C . GLU B 1 133 ? -12.633 -44.75 -19.281 1 95.81 133 GLU B C 1
ATOM 4251 O O . GLU B 1 133 ? -12.008 -44.594 -20.344 1 95.81 133 GLU B O 1
ATOM 4256 N N . ILE B 1 134 ? -12.164 -45.25 -18.172 1 96.81 134 ILE B N 1
ATOM 4257 C CA . ILE B 1 134 ? -10.836 -45.844 -18.125 1 96.81 134 ILE B CA 1
ATOM 4258 C C . ILE B 1 134 ? -10.945 -47.344 -18.344 1 96.81 134 ILE B C 1
ATOM 4260 O O . ILE B 1 134 ? -11.828 -48 -17.781 1 96.81 134 ILE B O 1
ATOM 4264 N N . LEU B 1 135 ? -10.141 -47.844 -19.219 1 97.12 135 LEU B N 1
ATOM 4265 C CA . LEU B 1 135 ? -10.141 -49.25 -19.5 1 97.12 135 LEU B CA 1
ATOM 4266 C C . LEU B 1 135 ? -9.156 -50 -18.594 1 97.12 135 LEU B C 1
ATOM 4268 O O . LEU B 1 135 ? -7.992 -49.594 -18.484 1 97.12 135 LEU B O 1
ATOM 4272 N N . THR B 1 136 ? -9.617 -51.062 -18 1 96.88 136 THR B N 1
ATOM 4273 C CA . THR B 1 136 ? -8.766 -51.844 -17.109 1 96.88 136 THR B CA 1
ATOM 4274 C C . THR B 1 136 ? -8.836 -53.312 -17.484 1 96.88 136 THR B C 1
ATOM 4276 O O . THR B 1 136 ? -9.844 -53.781 -18 1 96.88 136 THR B O 1
ATOM 4279 N N . GLN B 1 137 ? -7.801 -53.969 -17.406 1 96.19 137 GLN B N 1
ATOM 4280 C CA . GLN B 1 137 ? -7.684 -55.406 -17.531 1 96.19 137 GLN B CA 1
ATOM 4281 C C . GLN B 1 137 ? -6.902 -56 -16.359 1 96.19 137 GLN B C 1
ATOM 4283 O O . GLN B 1 137 ? -5.742 -55.656 -16.141 1 96.19 137 GLN B O 1
ATOM 4288 N N . ASP B 1 138 ? -7.48 -57 -15.578 1 94.44 138 ASP B N 1
ATOM 4289 C CA . ASP B 1 138 ? -6.871 -57.625 -14.414 1 94.44 138 ASP B CA 1
ATOM 4290 C C . ASP B 1 138 ? -6.324 -56.594 -13.445 1 94.44 138 ASP B C 1
ATOM 4292 O O . ASP B 1 138 ? -5.188 -56.688 -12.977 1 94.44 138 ASP B O 1
ATOM 4296 N N . GLY B 1 139 ? -7.07 -55.406 -13.367 1 93.12 139 GLY B N 1
ATOM 4297 C CA . GLY B 1 139 ? -6.73 -54.375 -12.398 1 93.12 139 GLY B CA 1
ATOM 4298 C C . GLY B 1 139 ? -5.746 -53.344 -12.938 1 93.12 139 GLY B C 1
ATOM 4299 O O . GLY B 1 139 ? -5.457 -52.344 -12.281 1 93.12 139 GLY B O 1
ATOM 4300 N N . LYS B 1 140 ? -5.312 -53.656 -14.078 1 96.88 140 LYS B N 1
ATOM 4301 C CA . LYS B 1 140 ? -4.355 -52.75 -14.688 1 96.88 140 LYS B CA 1
ATOM 4302 C C . LYS B 1 140 ? -5.031 -51.844 -15.727 1 96.88 140 LYS B C 1
ATOM 4304 O O . LYS B 1 140 ? -5.828 -52.344 -16.531 1 96.88 140 LYS B O 1
ATOM 4309 N N . VAL B 1 141 ? -4.723 -50.562 -15.672 1 98.12 141 VAL B N 1
ATOM 4310 C CA . VAL B 1 141 ? -5.223 -49.656 -16.672 1 98.12 141 VAL B CA 1
ATOM 4311 C C . VAL B 1 141 ? -4.531 -49.906 -18.016 1 98.12 141 VAL B C 1
ATOM 4313 O O . VAL B 1 141 ? -3.301 -49.938 -18.078 1 98.12 141 VAL B O 1
ATOM 4316 N N . ILE B 1 142 ? -5.324 -50.062 -19.094 1 97.56 142 ILE B N 1
ATOM 4317 C CA . ILE B 1 142 ? -4.727 -50.438 -20.375 1 97.56 142 ILE B CA 1
ATOM 4318 C C . ILE B 1 142 ? -5.141 -49.438 -21.453 1 97.56 142 ILE B C 1
ATOM 4320 O O . ILE B 1 142 ? -4.805 -49.594 -22.625 1 97.56 142 ILE B O 1
ATOM 4324 N N . GLY B 1 143 ? -5.895 -48.469 -21.047 1 97.56 143 GLY B N 1
ATOM 4325 C CA . GLY B 1 143 ? -6.316 -47.5 -22.031 1 97.56 143 GLY B CA 1
ATOM 4326 C C . GLY B 1 143 ? -7.535 -46.688 -21.594 1 97.56 143 GLY B C 1
ATOM 4327 O O . GLY B 1 143 ? -7.785 -46.531 -20.406 1 97.56 143 GLY B O 1
ATOM 4328 N N . VAL B 1 144 ? -8.156 -46.031 -22.594 1 97.62 144 VAL B N 1
ATOM 4329 C CA . VAL B 1 144 ? -9.328 -45.219 -22.328 1 97.62 144 VAL B CA 1
ATOM 4330 C C . VAL B 1 144 ? -10.375 -45.406 -23.422 1 97.62 144 VAL B C 1
ATOM 4332 O O . VAL B 1 144 ? -10.062 -45.938 -24.5 1 97.62 144 VAL B O 1
ATOM 4335 N N . LYS B 1 145 ? -11.531 -45.125 -23.047 1 96.94 145 LYS B N 1
ATOM 4336 C CA . LYS B 1 145 ? -12.625 -45.062 -24 1 96.94 145 LYS B CA 1
ATOM 4337 C C . LYS B 1 145 ? -13.086 -43.656 -24.25 1 96.94 145 LYS B C 1
ATOM 4339 O O . LYS B 1 145 ? -13.422 -42.938 -23.297 1 96.94 145 LYS B O 1
ATOM 4344 N N . ALA B 1 146 ? -13.016 -43.219 -25.438 1 94.06 146 ALA B N 1
ATOM 4345 C CA . ALA B 1 146 ? -13.414 -41.875 -25.844 1 94.06 146 ALA B CA 1
ATOM 4346 C C . ALA B 1 146 ? -14.25 -41.906 -27.109 1 94.06 146 ALA B C 1
ATOM 4348 O O . ALA B 1 146 ? -13.828 -42.469 -28.125 1 94.06 146 ALA B O 1
ATOM 4349 N N . ASP B 1 147 ? -15.414 -41.344 -27.047 1 91.12 147 ASP B N 1
ATOM 4350 C CA . ASP B 1 147 ? -16.328 -41.25 -28.172 1 91.12 147 ASP B CA 1
ATOM 4351 C C . ASP B 1 147 ? -16.594 -42.625 -28.766 1 91.12 147 ASP B C 1
ATOM 4353 O O . ASP B 1 147 ? -16.531 -42.812 -29.984 1 91.12 147 ASP B O 1
ATOM 4357 N N . GLY B 1 148 ? -16.656 -43.562 -27.969 1 90.12 148 GLY B N 1
ATOM 4358 C CA . GLY B 1 148 ? -17.016 -44.906 -28.375 1 90.12 148 GLY B CA 1
ATOM 4359 C C . GLY B 1 148 ? -15.828 -45.75 -28.781 1 90.12 148 GLY B C 1
ATOM 4360 O O . GLY B 1 148 ? -15.953 -46.969 -28.969 1 90.12 148 GLY B O 1
ATOM 4361 N N . ASP B 1 149 ? -14.734 -45.156 -28.922 1 93.38 149 ASP B N 1
ATOM 4362 C CA . ASP B 1 149 ? -13.539 -45.875 -29.359 1 93.38 149 ASP B CA 1
ATOM 4363 C C . ASP B 1 149 ? -12.648 -46.219 -28.156 1 93.38 149 ASP B C 1
ATOM 4365 O O . ASP B 1 149 ? -12.508 -45.406 -27.234 1 93.38 149 ASP B O 1
ATOM 4369 N N . GLU B 1 150 ? -12.141 -47.375 -28.219 1 95.94 150 GLU B N 1
ATOM 4370 C CA . GLU B 1 150 ? -11.164 -47.781 -27.219 1 95.94 150 GLU B CA 1
ATOM 4371 C C . GLU B 1 150 ? -9.742 -47.531 -27.688 1 95.94 150 GLU B C 1
ATOM 4373 O O . GLU B 1 150 ? -9.352 -47.969 -28.766 1 95.94 150 GLU B O 1
ATOM 4378 N N . LEU B 1 151 ? -9.055 -46.781 -26.969 1 96.19 151 LEU B N 1
ATOM 4379 C CA . LEU B 1 151 ? -7.648 -46.5 -27.234 1 96.19 151 LEU B CA 1
ATOM 4380 C C . LEU B 1 151 ? -6.754 -47.125 -26.172 1 96.19 151 LEU B C 1
ATOM 4382 O O . LEU B 1 151 ? -6.98 -46.938 -24.969 1 96.19 151 LEU B O 1
ATOM 4386 N N . THR B 1 152 ? -5.773 -47.844 -26.594 1 97.06 152 THR B N 1
ATOM 4387 C CA . THR B 1 152 ? -4.938 -48.562 -25.641 1 97.06 152 THR B CA 1
ATOM 4388 C C . THR B 1 152 ? -3.586 -47.875 -25.484 1 97.06 152 THR B C 1
ATOM 4390 O O . THR B 1 152 ? -3.104 -47.219 -26.406 1 97.06 152 THR B O 1
ATOM 4393 N N . ALA B 1 153 ? -3.031 -48 -24.297 1 97.56 153 ALA B N 1
ATOM 4394 C CA . ALA B 1 153 ? -1.715 -47.469 -23.969 1 97.56 153 ALA B CA 1
ATOM 4395 C C . ALA B 1 153 ? -1.04 -48.25 -22.875 1 97.56 153 ALA B C 1
ATOM 4397 O O . ALA B 1 153 ? -1.707 -49 -22.125 1 97.56 153 ALA B O 1
ATOM 4398 N N . LYS B 1 154 ? 0.242 -48.156 -22.828 1 97.56 154 LYS B N 1
ATOM 4399 C CA . LYS B 1 154 ? 0.997 -48.812 -21.766 1 97.56 154 LYS B CA 1
ATOM 4400 C C . LYS B 1 154 ? 0.781 -48.094 -20.422 1 97.56 154 LYS B C 1
ATOM 4402 O O . LYS B 1 154 ? 0.869 -48.75 -19.359 1 97.56 154 LYS B O 1
ATOM 4407 N N . SER B 1 155 ? 0.51 -46.844 -20.453 1 98.12 155 SER B N 1
ATOM 4408 C CA . SER B 1 155 ? 0.204 -46.031 -19.281 1 98.12 155 SER B CA 1
ATOM 4409 C C . SER B 1 155 ? -0.768 -44.906 -19.609 1 98.12 155 SER B C 1
ATOM 4411 O O . SER B 1 155 ? -0.861 -44.469 -20.75 1 98.12 155 SER B O 1
ATOM 4413 N N . VAL B 1 156 ? -1.485 -44.469 -18.547 1 98.75 156 VAL B N 1
ATOM 4414 C CA . VAL B 1 156 ? -2.398 -43.344 -18.672 1 98.75 156 VAL B CA 1
ATOM 4415 C C . VAL B 1 156 ? -2.064 -42.281 -17.609 1 98.75 156 VAL B C 1
ATOM 4417 O O . VAL B 1 156 ? -1.861 -42.625 -16.438 1 98.75 156 VAL B O 1
ATOM 4420 N N . ILE B 1 157 ? -1.904 -41.031 -18 1 98.81 157 ILE B N 1
ATOM 4421 C CA . ILE B 1 157 ? -1.731 -39.938 -17.078 1 98.81 157 ILE B CA 1
ATOM 4422 C C . ILE B 1 157 ? -3.033 -39.125 -16.984 1 98.81 157 ILE B C 1
ATOM 4424 O O . ILE B 1 157 ? -3.492 -38.562 -17.969 1 98.81 157 ILE B O 1
ATOM 4428 N N . LEU B 1 158 ? -3.59 -39.156 -15.844 1 98.44 158 LEU B N 1
ATOM 4429 C CA . LEU B 1 158 ? -4.809 -38.406 -15.586 1 98.44 158 LEU B CA 1
ATOM 4430 C C . LEU B 1 158 ? -4.488 -36.969 -15.18 1 98.44 158 LEU B C 1
ATOM 4432 O O . LEU B 1 158 ? -4.07 -36.719 -14.047 1 98.44 158 LEU B O 1
ATOM 4436 N N . ALA B 1 159 ? -4.684 -36.031 -16.047 1 97 159 ALA B N 1
ATOM 4437 C CA . ALA B 1 159 ? -4.52 -34.594 -15.836 1 97 159 ALA B CA 1
ATOM 4438 C C . ALA B 1 159 ? -5.832 -33.844 -16.078 1 97 159 ALA B C 1
ATOM 4440 O O . ALA B 1 159 ? -5.863 -32.844 -16.797 1 97 159 ALA B O 1
ATOM 4441 N N . GLU B 1 160 ? -6.871 -34.25 -15.438 1 92.44 160 GLU B N 1
ATOM 4442 C CA . GLU B 1 160 ? -8.25 -33.844 -15.711 1 92.44 160 GLU B CA 1
ATOM 4443 C C . GLU B 1 160 ? -8.562 -32.5 -15.078 1 92.44 160 GLU B C 1
ATOM 4445 O O . GLU B 1 160 ? -9.602 -31.891 -15.367 1 92.44 160 GLU B O 1
ATOM 4450 N N . GLY B 1 161 ? -7.711 -32.062 -14.211 1 89.5 161 GLY B N 1
ATOM 4451 C CA . GLY B 1 161 ? -8.008 -30.844 -13.484 1 89.5 161 GLY B CA 1
ATOM 4452 C C . GLY B 1 161 ? -8.789 -31.094 -12.203 1 89.5 161 GLY B C 1
ATOM 4453 O O . GLY B 1 161 ? -8.656 -32.156 -11.578 1 89.5 161 GLY B O 1
ATOM 4454 N N . VAL B 1 162 ? -9.578 -30.125 -11.789 1 84.81 162 VAL B N 1
ATOM 4455 C CA . VAL B 1 162 ? -10.141 -30.109 -10.445 1 84.81 162 VAL B CA 1
ATOM 4456 C C . VAL B 1 162 ? -11.289 -31.094 -10.352 1 84.81 162 VAL B C 1
ATOM 4458 O O . VAL B 1 162 ? -11.68 -31.5 -9.258 1 84.81 162 VAL B O 1
ATOM 4461 N N . ASN B 1 163 ? -11.867 -31.516 -11.422 1 83.81 163 ASN B N 1
ATOM 4462 C CA . ASN B 1 163 ? -12.922 -32.531 -11.453 1 83.81 163 ASN B CA 1
ATOM 4463 C C . ASN B 1 163 ? -12.414 -33.844 -11.992 1 83.81 163 ASN B C 1
ATOM 4465 O O . ASN B 1 163 ? -12.742 -34.25 -13.109 1 83.81 163 ASN B O 1
ATOM 4469 N N . PRO B 1 164 ? -11.742 -34.531 -11.148 1 88.56 164 PRO B N 1
ATOM 4470 C CA . PRO B 1 164 ? -11.078 -35.75 -11.609 1 88.56 164 PRO B CA 1
ATOM 4471 C C . PRO B 1 164 ? -12.023 -36.969 -11.633 1 88.56 164 PRO B C 1
ATOM 4473 O O . PRO B 1 164 ? -11.82 -37.938 -10.875 1 88.56 164 PRO B O 1
ATOM 4476 N N . ILE B 1 165 ? -12.883 -37.094 -12.586 1 90.5 165 ILE B N 1
ATOM 4477 C CA . ILE B 1 165 ? -13.93 -38.094 -12.688 1 90.5 165 ILE B CA 1
ATOM 4478 C C . ILE B 1 165 ? -13.297 -39.469 -12.93 1 90.5 165 ILE B C 1
ATOM 4480 O O . ILE B 1 165 ? -13.742 -40.469 -12.375 1 90.5 165 ILE B O 1
ATOM 4484 N N . LEU B 1 166 ? -12.328 -39.594 -13.758 1 95.19 166 LEU B N 1
ATOM 4485 C CA . LEU B 1 166 ? -11.68 -40.875 -14.07 1 95.19 166 LEU B CA 1
ATOM 4486 C C . LEU B 1 166 ? -10.898 -41.375 -12.875 1 95.19 166 LEU B C 1
ATOM 4488 O O . LEU B 1 166 ? -10.883 -42.594 -12.609 1 95.19 166 LEU B O 1
ATOM 4492 N N . GLY B 1 167 ? -10.211 -40.469 -12.211 1 93.94 167 GLY B N 1
ATOM 4493 C CA . GLY B 1 167 ? -9.562 -40.875 -10.969 1 93.94 167 GLY B CA 1
ATOM 4494 C C . GLY B 1 167 ? -10.531 -41.438 -9.953 1 93.94 167 GLY B C 1
ATOM 4495 O O . GLY B 1 167 ? -10.203 -42.406 -9.242 1 93.94 167 GLY B O 1
ATOM 4496 N N . GLU B 1 168 ? -11.68 -40.844 -9.914 1 92.62 168 GLU B N 1
ATOM 4497 C CA . GLU B 1 168 ? -12.727 -41.344 -9.031 1 92.62 168 GLU B CA 1
ATOM 4498 C C . GLU B 1 168 ? -13.203 -42.719 -9.469 1 92.62 168 GLU B C 1
ATOM 4500 O O . GLU B 1 168 ? -13.43 -43.594 -8.633 1 92.62 168 GLU B O 1
ATOM 4505 N N . GLN B 1 169 ? -13.352 -42.875 -10.734 1 92.88 169 GLN B N 1
ATOM 4506 C CA . GLN B 1 169 ? -13.766 -44.156 -11.289 1 92.88 169 GLN B CA 1
ATOM 4507 C C . GLN B 1 169 ? -12.812 -45.281 -10.875 1 92.88 169 GLN B C 1
ATOM 4509 O O . GLN B 1 169 ? -13.234 -46.406 -10.633 1 92.88 169 GLN B O 1
ATOM 4514 N N . LEU B 1 170 ? -11.586 -44.938 -10.781 1 95.19 170 LEU B N 1
ATOM 4515 C CA . LEU B 1 170 ? -10.555 -45.938 -10.445 1 95.19 170 LEU B CA 1
ATOM 4516 C C . LEU B 1 170 ? -10.484 -46.156 -8.938 1 95.19 170 LEU B C 1
ATOM 4518 O O . LEU B 1 170 ? -9.766 -47.031 -8.477 1 95.19 170 LEU B O 1
ATOM 4522 N N . GLY B 1 171 ? -11.203 -45.25 -8.188 1 92.81 171 GLY B N 1
ATOM 4523 C CA . GLY B 1 171 ? -11.141 -45.312 -6.738 1 92.81 171 GLY B CA 1
ATOM 4524 C C . GLY B 1 171 ? -9.867 -44.719 -6.168 1 92.81 171 GLY B C 1
ATOM 4525 O O . GLY B 1 171 ? -9.586 -44.875 -4.98 1 92.81 171 GLY B O 1
ATOM 4526 N N . MET B 1 172 ? -9.125 -44.031 -6.992 1 93.56 172 MET B N 1
ATOM 4527 C CA . MET B 1 172 ? -7.875 -43.406 -6.555 1 93.56 172 MET B CA 1
ATOM 4528 C C . MET B 1 172 ? -8.148 -42.062 -5.895 1 93.56 172 MET B C 1
ATOM 4530 O O . MET B 1 172 ? -7.375 -41.625 -5.043 1 93.56 172 MET B O 1
ATOM 4534 N N . VAL B 1 173 ? -9.156 -41.406 -6.359 1 89.88 173 VAL B N 1
ATOM 4535 C CA . VAL B 1 173 ? -9.531 -40.094 -5.84 1 89.88 173 VAL B CA 1
ATOM 4536 C C . VAL B 1 173 ? -10.883 -40.188 -5.137 1 89.88 173 VAL B C 1
ATOM 4538 O O . VAL B 1 173 ? -11.797 -40.875 -5.613 1 89.88 173 VAL B O 1
ATOM 4541 N N . LYS B 1 174 ? -10.953 -39.594 -3.977 1 82 174 LYS B N 1
ATOM 4542 C CA . LYS B 1 174 ? -12.234 -39.531 -3.283 1 82 174 LYS B CA 1
ATOM 4543 C C . LYS B 1 174 ? -13.078 -38.375 -3.795 1 82 174 LYS B C 1
ATOM 4545 O O . LYS B 1 174 ? -12.547 -37.344 -4.223 1 82 174 LYS B O 1
ATOM 4550 N N . ARG B 1 175 ? -14.258 -38.625 -3.721 1 72.19 175 ARG B N 1
ATOM 4551 C CA . ARG B 1 175 ? -15.172 -37.562 -4.121 1 72.19 175 ARG B CA 1
ATOM 4552 C C . ARG B 1 175 ? -14.953 -36.312 -3.279 1 72.19 175 ARG B C 1
ATOM 4554 O O . ARG B 1 175 ? -14.836 -36.375 -2.055 1 72.19 175 ARG B O 1
ATOM 4561 N N . VAL B 1 176 ? -14.656 -35.219 -3.912 1 65.19 176 VAL B N 1
ATOM 4562 C CA . VAL B 1 176 ? -14.297 -33.938 -3.271 1 65.19 176 VAL B CA 1
ATOM 4563 C C . VAL B 1 176 ? -15.477 -33.406 -2.467 1 65.19 176 VAL B C 1
ATOM 4565 O O . VAL B 1 176 ? -16.594 -33.312 -2.99 1 65.19 176 VAL B O 1
ATOM 4568 N N . LYS B 1 177 ? -15.383 -33.438 -1.054 1 66.75 177 LYS B N 1
ATOM 4569 C CA . LYS B 1 177 ? -16.375 -32.781 -0.199 1 66.75 177 LYS B CA 1
ATOM 4570 C C . LYS B 1 177 ? -16.359 -31.281 -0.376 1 66.75 177 LYS B C 1
ATOM 4572 O O . LYS B 1 177 ? -15.289 -30.672 -0.499 1 66.75 177 LYS B O 1
ATOM 4577 N N . GLY B 1 178 ? -17.469 -30.781 -0.577 1 65.69 178 GLY B N 1
ATOM 4578 C CA . GLY B 1 178 ? -17.656 -29.344 -0.736 1 65.69 178 GLY B CA 1
ATOM 4579 C C . GLY B 1 178 ? -16.922 -28.531 0.3 1 65.69 178 GLY B C 1
ATOM 4580 O O . GLY B 1 178 ? -16.516 -27.391 0.033 1 65.69 178 GLY B O 1
ATOM 4581 N N . ASP B 1 179 ? -16.641 -29.047 1.347 1 66.38 179 ASP B N 1
ATOM 4582 C CA . ASP B 1 179 ? -16.094 -28.297 2.469 1 66.38 179 ASP B CA 1
ATOM 4583 C C . ASP B 1 179 ? -14.609 -27.984 2.238 1 66.38 179 ASP B C 1
ATOM 4585 O O . ASP B 1 179 ? -14.039 -27.141 2.92 1 66.38 179 ASP B O 1
ATOM 4589 N N . VAL B 1 180 ? -14.078 -28.609 1.263 1 68.56 180 VAL B N 1
ATOM 4590 C CA . VAL B 1 180 ? -12.648 -28.391 1.065 1 68.56 180 VAL B CA 1
ATOM 4591 C C . VAL B 1 180 ? -12.406 -27.672 -0.259 1 68.56 180 VAL B C 1
ATOM 4593 O O . VAL B 1 180 ? -11.273 -27.609 -0.741 1 68.56 180 VAL B O 1
ATOM 4596 N N . MET B 1 181 ? -13.461 -27.219 -0.737 1 77.06 181 MET B N 1
ATOM 4597 C CA . MET B 1 181 ? -13.359 -26.531 -2.018 1 77.06 181 MET B CA 1
ATOM 4598 C C . MET B 1 181 ? -13.727 -25.047 -1.87 1 77.06 181 MET B C 1
ATOM 4600 O O . MET B 1 181 ? -14.383 -24.672 -0.901 1 77.06 181 MET B O 1
ATOM 4604 N N . ALA B 1 182 ? -13.164 -24.344 -2.801 1 82.06 182 ALA B N 1
ATOM 4605 C CA . ALA B 1 182 ? -13.547 -22.938 -2.951 1 82.06 182 ALA B CA 1
ATOM 4606 C C . ALA B 1 182 ? -14.109 -22.672 -4.348 1 82.06 182 ALA B C 1
ATOM 4608 O O . ALA B 1 182 ? -13.836 -23.438 -5.285 1 82.06 182 ALA B O 1
ATOM 4609 N N . VAL B 1 183 ? -14.984 -21.75 -4.324 1 84.31 183 VAL B N 1
ATOM 4610 C CA . VAL B 1 183 ? -15.516 -21.312 -5.609 1 84.31 183 VAL B CA 1
ATOM 4611 C C . VAL B 1 183 ? -14.945 -19.953 -5.973 1 84.31 183 VAL B C 1
ATOM 4613 O O . VAL B 1 183 ? -14.82 -19.078 -5.117 1 84.31 183 VAL B O 1
ATOM 4616 N N . GLY B 1 184 ? -14.547 -19.859 -7.195 1 87.38 184 GLY B N 1
ATOM 4617 C CA . GLY B 1 184 ? -14.023 -18.609 -7.703 1 87.38 184 GLY B CA 1
ATOM 4618 C C . GLY B 1 184 ? -14.844 -18.031 -8.836 1 87.38 184 GLY B C 1
ATOM 4619 O O . GLY B 1 184 ? -15.406 -18.781 -9.648 1 87.38 184 GLY B O 1
ATOM 4620 N N . ALA B 1 185 ? -15.023 -16.797 -8.812 1 91.88 185 ALA B N 1
ATOM 4621 C CA . ALA B 1 185 ? -15.594 -16.047 -9.93 1 91.88 185 ALA B CA 1
ATOM 4622 C C . ALA B 1 185 ? -14.633 -14.961 -10.406 1 91.88 185 ALA B C 1
ATOM 4624 O O . ALA B 1 185 ? -13.977 -14.297 -9.602 1 91.88 185 ALA B O 1
ATOM 4625 N N . LYS B 1 186 ? -14.539 -14.859 -11.703 1 93.81 186 LYS B N 1
ATOM 4626 C CA . LYS B 1 186 ? -13.57 -13.938 -12.289 1 93.81 186 LYS B CA 1
ATOM 4627 C C . LYS B 1 186 ? -14.172 -13.18 -13.469 1 93.81 186 LYS B C 1
ATOM 4629 O O . LYS B 1 186 ? -14.938 -13.75 -14.258 1 93.81 186 LYS B O 1
ATOM 4634 N N . GLU B 1 187 ? -13.859 -11.945 -13.609 1 95.69 187 GLU B N 1
ATOM 4635 C CA . GLU B 1 187 ? -14.148 -11.117 -14.773 1 95.69 187 GLU B CA 1
ATOM 4636 C C . GLU B 1 187 ? -12.867 -10.617 -15.43 1 95.69 187 GLU B C 1
ATOM 4638 O O . GLU B 1 187 ? -11.875 -10.344 -14.75 1 95.69 187 GLU B O 1
ATOM 4643 N N . LEU B 1 188 ? -12.938 -10.641 -16.703 1 96 188 LEU B N 1
ATOM 4644 C CA . LEU B 1 188 ? -11.922 -9.945 -17.484 1 96 188 LEU B CA 1
ATOM 4645 C C . LEU B 1 188 ? -12.445 -8.602 -17.984 1 96 188 LEU B C 1
ATOM 4647 O O . LEU B 1 188 ? -13.406 -8.555 -18.75 1 96 188 LEU B O 1
ATOM 4651 N N . ILE B 1 189 ? -11.797 -7.582 -17.516 1 97.81 189 ILE B N 1
ATOM 4652 C CA . ILE B 1 189 ? -12.281 -6.234 -17.812 1 97.81 189 ILE B CA 1
ATOM 4653 C C . ILE B 1 189 ? -11.281 -5.52 -18.719 1 97.81 189 ILE B C 1
ATOM 4655 O O . ILE B 1 189 ? -10.141 -5.285 -18.344 1 97.81 189 ILE B O 1
ATOM 4659 N N . GLU B 1 190 ? -11.719 -5.195 -19.906 1 98.25 190 GLU B N 1
ATOM 4660 C CA . GLU B 1 190 ? -10.867 -4.523 -20.875 1 98.25 190 GLU B CA 1
ATOM 4661 C C . GLU B 1 190 ? -10.633 -3.068 -20.5 1 98.25 190 GLU B C 1
ATOM 4663 O O . GLU B 1 190 ? -11.57 -2.352 -20.141 1 98.25 190 GLU B O 1
ATOM 4668 N N . LEU B 1 191 ? -9.398 -2.623 -20.484 1 97.81 191 LEU B N 1
ATOM 4669 C CA . LEU B 1 191 ? -8.938 -1.254 -20.266 1 97.81 191 LEU B CA 1
ATOM 4670 C C . LEU B 1 191 ? -7.75 -0.937 -21.172 1 97.81 191 LEU B C 1
ATOM 4672 O O . LEU B 1 191 ? -6.926 -1.812 -21.453 1 97.81 191 LEU B O 1
ATOM 4676 N N . PRO B 1 192 ? -7.629 0.328 -21.641 1 97.25 192 PRO B N 1
ATOM 4677 C CA . PRO B 1 192 ? -6.418 0.675 -22.391 1 97.25 192 PRO B CA 1
ATOM 4678 C C . PRO B 1 192 ? -5.141 0.442 -21.578 1 97.25 192 PRO B C 1
ATOM 4680 O O . PRO B 1 192 ? -5.121 0.674 -20.375 1 97.25 192 PRO B O 1
ATOM 4683 N N . GLN B 1 193 ? -4.121 0.016 -22.312 1 97.31 193 GLN B N 1
ATOM 4684 C CA . GLN B 1 193 ? -2.842 -0.31 -21.688 1 97.31 193 GLN B CA 1
ATOM 4685 C C . GLN B 1 193 ? -2.33 0.852 -20.844 1 97.31 193 GLN B C 1
ATOM 4687 O O . GLN B 1 193 ? -1.834 0.646 -19.734 1 97.31 193 GLN B O 1
ATOM 4692 N N . GLU B 1 194 ? -2.447 2.07 -21.328 1 96.19 194 GLU B N 1
ATOM 4693 C CA . GLU B 1 194 ? -1.942 3.25 -20.625 1 96.19 194 GLU B CA 1
ATOM 4694 C C . GLU B 1 194 ? -2.703 3.494 -19.328 1 96.19 194 GLU B C 1
ATOM 4696 O O . GLU B 1 194 ? -2.125 3.943 -18.344 1 96.19 194 GLU B O 1
ATOM 4701 N N . VAL B 1 195 ? -4.02 3.223 -19.344 1 96.88 195 VAL B N 1
ATOM 4702 C CA . VAL B 1 195 ? -4.855 3.379 -18.156 1 96.88 195 VAL B CA 1
ATOM 4703 C C . VAL B 1 195 ? -4.426 2.381 -17.078 1 96.88 195 VAL B C 1
ATOM 4705 O O . VAL B 1 195 ? -4.348 2.723 -15.898 1 96.88 195 VAL B O 1
ATOM 4708 N N . ILE B 1 196 ? -4.137 1.149 -17.531 1 97.5 196 ILE B N 1
ATOM 4709 C CA . ILE B 1 196 ? -3.668 0.125 -16.594 1 97.5 196 ILE B CA 1
ATOM 4710 C C . ILE B 1 196 ? -2.328 0.545 -16 1 97.5 196 ILE B C 1
ATOM 4712 O O . ILE B 1 196 ? -2.119 0.43 -14.789 1 97.5 196 ILE B O 1
ATOM 4716 N N . GLN B 1 197 ? -1.459 1.077 -16.891 1 96.81 197 GLN B N 1
ATOM 4717 C CA . GLN B 1 197 ? -0.162 1.547 -16.406 1 96.81 197 GLN B CA 1
ATOM 4718 C C . GLN B 1 197 ? -0.324 2.648 -15.367 1 96.81 197 GLN B C 1
ATOM 4720 O O . GLN B 1 197 ? 0.318 2.613 -14.32 1 96.81 197 GLN B O 1
ATOM 4725 N N . ASP B 1 198 ? -1.213 3.564 -15.578 1 96.81 198 ASP B N 1
ATOM 4726 C CA . ASP B 1 198 ? -1.429 4.684 -14.672 1 96.81 198 ASP B CA 1
ATOM 4727 C C . ASP B 1 198 ? -2.064 4.215 -13.359 1 96.81 198 ASP B C 1
ATOM 4729 O O . ASP B 1 198 ? -1.568 4.527 -12.281 1 96.81 198 ASP B O 1
ATOM 4733 N N . ARG B 1 199 ? -3.102 3.42 -13.406 1 97.38 199 ARG B N 1
ATOM 4734 C CA . ARG B 1 199 ? -3.904 3.074 -12.242 1 97.38 199 ARG B CA 1
ATOM 4735 C C . ARG B 1 199 ? -3.172 2.076 -11.352 1 97.38 199 ARG B C 1
ATOM 4737 O O . ARG B 1 199 ? -3.41 2.023 -10.141 1 97.38 199 ARG B O 1
ATOM 4744 N N . PHE B 1 200 ? -2.273 1.323 -11.93 1 97.06 200 PHE B N 1
ATOM 4745 C CA . PHE B 1 200 ? -1.567 0.318 -11.148 1 97.06 200 PHE B CA 1
ATOM 4746 C C . PHE B 1 200 ? -0.097 0.688 -10.992 1 97.06 200 PHE B C 1
ATOM 4748 O O . PHE B 1 200 ? 0.678 -0.065 -10.398 1 97.06 200 PHE B O 1
ATOM 4755 N N . ASN B 1 201 ? 0.287 1.826 -11.438 1 94.38 201 ASN B N 1
ATOM 4756 C CA . ASN B 1 201 ? 1.629 2.385 -11.312 1 94.38 201 ASN B CA 1
ATOM 4757 C C . ASN B 1 201 ? 2.693 1.401 -11.789 1 94.38 201 ASN B C 1
ATOM 4759 O O . ASN B 1 201 ? 3.658 1.128 -11.07 1 94.38 201 ASN B O 1
ATOM 4763 N N . VAL B 1 202 ? 2.506 0.865 -12.992 1 93.44 202 VAL B N 1
ATOM 4764 C CA . VAL B 1 202 ? 3.469 -0.058 -13.578 1 93.44 202 VAL B CA 1
ATOM 4765 C C . VAL B 1 202 ? 3.889 0.445 -14.961 1 93.44 202 VAL B C 1
ATOM 4767 O O . VAL B 1 202 ? 3.184 1.247 -15.578 1 93.44 202 VAL B O 1
ATOM 4770 N N . SER B 1 203 ? 5.062 -0.008 -15.406 1 89.5 203 SER B N 1
ATOM 4771 C CA . SER B 1 203 ? 5.504 0.274 -16.766 1 89.5 203 SER B CA 1
ATOM 4772 C C . SER B 1 203 ? 4.879 -0.697 -17.766 1 89.5 203 SER B C 1
ATOM 4774 O O . SER B 1 203 ? 4.125 -1.592 -17.375 1 89.5 203 SER B O 1
ATOM 4776 N N . LYS B 1 204 ? 5.148 -0.525 -19.047 1 87.56 204 LYS B N 1
ATOM 4777 C CA . LYS B 1 204 ? 4.5 -1.236 -20.141 1 87.56 204 LYS B CA 1
ATOM 4778 C C . LYS B 1 204 ? 4.613 -2.748 -19.969 1 87.56 204 LYS B C 1
ATOM 4780 O O . LYS B 1 204 ? 3.633 -3.475 -20.141 1 87.56 204 LYS B O 1
ATOM 4785 N N . ASP B 1 205 ? 5.711 -3.336 -19.547 1 91.62 205 ASP B N 1
ATOM 4786 C CA . ASP B 1 205 ? 5.875 -4.785 -19.469 1 91.62 205 ASP B CA 1
ATOM 4787 C C . ASP B 1 205 ? 5.773 -5.273 -18.031 1 91.62 205 ASP B C 1
ATOM 4789 O O . ASP B 1 205 ? 5.949 -6.465 -17.766 1 91.62 205 ASP B O 1
ATOM 4793 N N . GLU B 1 206 ? 5.465 -4.367 -17.125 1 95.19 206 GLU B N 1
ATOM 4794 C CA . GLU B 1 206 ? 5.363 -4.73 -15.719 1 95.19 206 GLU B CA 1
ATOM 4795 C C . GLU B 1 206 ? 3.908 -4.926 -15.305 1 95.19 206 GLU B C 1
ATOM 4797 O O . GLU B 1 206 ? 3 -4.355 -15.914 1 95.19 206 GLU B O 1
ATOM 4802 N N . GLY B 1 207 ? 3.746 -5.789 -14.312 1 96.56 207 GLY B N 1
ATOM 4803 C CA . GLY B 1 207 ? 2.396 -6.082 -13.859 1 96.56 207 GLY B CA 1
ATOM 4804 C C . GLY B 1 207 ? 2.264 -6.094 -12.352 1 96.56 207 GLY B C 1
ATOM 4805 O O . GLY B 1 207 ? 3.26 -5.98 -11.633 1 96.56 207 GLY B O 1
ATOM 4806 N N . CYS B 1 208 ? 1.002 -6.129 -11.961 1 96.94 208 CYS B N 1
ATOM 4807 C CA . CYS B 1 208 ? 0.645 -6.105 -10.547 1 96.94 208 CYS B CA 1
ATOM 4808 C C . CYS B 1 208 ? -0.194 -7.324 -10.172 1 96.94 208 CYS B C 1
ATOM 4810 O O . CYS B 1 208 ? -1.099 -7.707 -10.914 1 96.94 208 CYS B O 1
ATOM 4812 N N . ALA B 1 209 ? 0.261 -8.008 -9.141 1 96.75 209 ALA B N 1
ATOM 4813 C CA . ALA B 1 209 ? -0.547 -9.031 -8.477 1 96.75 209 ALA B CA 1
ATOM 4814 C C . ALA B 1 209 ? -1.091 -8.516 -7.148 1 96.75 209 ALA B C 1
ATOM 4816 O O . ALA B 1 209 ? -0.323 -8.164 -6.25 1 96.75 209 ALA B O 1
ATOM 4817 N N . TRP B 1 210 ? -2.43 -8.438 -7.047 1 96.81 210 TRP B N 1
ATOM 4818 C CA . TRP B 1 210 ? -3.088 -7.828 -5.898 1 96.81 210 TRP B CA 1
ATOM 4819 C C . TRP B 1 210 ? -4.098 -8.789 -5.277 1 96.81 210 TRP B C 1
ATOM 4821 O O . TRP B 1 210 ? -5.09 -9.156 -5.91 1 96.81 210 TRP B O 1
ATOM 4831 N N . LEU B 1 211 ? -3.818 -9.195 -4.043 1 94.25 211 LEU B N 1
ATOM 4832 C CA . LEU B 1 211 ? -4.723 -10.086 -3.32 1 94.25 211 LEU B CA 1
ATOM 4833 C C . LEU B 1 211 ? -5.457 -9.328 -2.215 1 94.25 211 LEU B C 1
ATOM 4835 O O . LEU B 1 211 ? -4.918 -8.383 -1.638 1 94.25 211 LEU B O 1
ATOM 4839 N N . PHE B 1 212 ? -6.656 -9.789 -1.979 1 93.25 212 PHE B N 1
ATOM 4840 C CA . PHE B 1 212 ? -7.516 -9.148 -0.989 1 93.25 212 PHE B CA 1
ATOM 4841 C C . PHE B 1 212 ? -8.07 -10.18 -0.007 1 93.25 212 PHE B C 1
ATOM 4843 O O . PHE B 1 212 ? -8.414 -11.297 -0.398 1 93.25 212 PHE B O 1
ATOM 4850 N N . ALA B 1 213 ? -8.211 -9.828 1.204 1 88.94 213 ALA B N 1
ATOM 4851 C CA . ALA B 1 213 ? -8.93 -10.578 2.227 1 88.94 213 ALA B CA 1
ATOM 4852 C C . ALA B 1 213 ? -10 -9.719 2.895 1 88.94 213 ALA B C 1
ATOM 4854 O O . ALA B 1 213 ? -9.922 -8.484 2.852 1 88.94 213 ALA B O 1
ATOM 4855 N N . GLY B 1 214 ? -11.086 -10.344 3.449 1 88.81 214 GLY B N 1
ATOM 4856 C CA . GLY B 1 214 ? -12.109 -9.633 4.195 1 88.81 214 GLY B CA 1
ATOM 4857 C C . GLY B 1 214 ? -13.43 -9.523 3.449 1 88.81 214 GLY B C 1
ATOM 4858 O O . GLY B 1 214 ? -14.031 -10.539 3.098 1 88.81 214 GLY B O 1
ATOM 4859 N N . SER B 1 215 ? -13.773 -8.312 3.039 1 86.56 215 SER B N 1
ATOM 4860 C CA . SER B 1 215 ? -15.125 -8 2.576 1 86.56 215 SER B CA 1
ATOM 4861 C C . SER B 1 215 ? -15.422 -8.688 1.247 1 86.56 215 SER B C 1
ATOM 4863 O O . SER B 1 215 ? -16.578 -8.992 0.947 1 86.56 215 SER B O 1
ATOM 4865 N N . PRO B 1 216 ? -14.445 -8.891 0.395 1 86.88 216 PRO B N 1
ATOM 4866 C CA . PRO B 1 216 ? -14.781 -9.531 -0.879 1 86.88 216 PRO B CA 1
ATOM 4867 C C . PRO B 1 216 ? -15.477 -10.883 -0.698 1 86.88 216 PRO B C 1
ATOM 4869 O O . PRO B 1 216 ? -16.281 -11.281 -1.544 1 86.88 216 PRO B O 1
ATOM 4872 N N . ALA B 1 217 ? -15.133 -11.609 0.338 1 81.06 217 ALA B N 1
ATOM 4873 C CA . ALA B 1 217 ? -15.758 -12.906 0.62 1 81.06 217 ALA B CA 1
ATOM 4874 C C . ALA B 1 217 ? -16.766 -12.789 1.755 1 81.06 217 ALA B C 1
ATOM 4876 O O . ALA B 1 217 ? -17.047 -13.766 2.449 1 81.06 217 ALA B O 1
ATOM 4877 N N . ASN B 1 218 ? -17.234 -11.594 1.934 1 77.88 218 ASN B N 1
ATOM 4878 C CA . ASN B 1 218 ? -18.25 -11.328 2.943 1 77.88 218 ASN B CA 1
ATOM 4879 C C . ASN B 1 218 ? -17.812 -11.805 4.324 1 77.88 218 ASN B C 1
ATOM 4881 O O . ASN B 1 218 ? -18.594 -12.383 5.07 1 77.88 218 ASN B O 1
ATOM 4885 N N . GLY B 1 219 ? -16.578 -11.68 4.543 1 71.25 219 GLY B N 1
ATOM 4886 C CA . GLY B 1 219 ? -16.016 -12.023 5.844 1 71.25 219 GLY B CA 1
ATOM 4887 C C . GLY B 1 219 ? -15.766 -13.508 6.008 1 71.25 219 GLY B C 1
ATOM 4888 O O . GLY B 1 219 ? -15.289 -13.953 7.055 1 71.25 219 GLY B O 1
ATOM 4889 N N . LEU B 1 220 ? -16.031 -14.266 5.008 1 74.38 220 LEU B N 1
ATOM 4890 C CA . LEU B 1 220 ? -15.766 -15.703 5.02 1 74.38 220 LEU B CA 1
ATOM 4891 C C . LEU B 1 220 ? -14.352 -15.992 4.547 1 74.38 220 LEU B C 1
ATOM 4893 O O . LEU B 1 220 ? -13.641 -15.094 4.094 1 74.38 220 LEU B O 1
ATOM 4897 N N . MET B 1 221 ? -14.008 -17.203 4.75 1 77.5 221 MET B N 1
ATOM 4898 C CA . MET B 1 221 ? -12.719 -17.609 4.195 1 77.5 221 MET B CA 1
ATOM 4899 C C . MET B 1 221 ? -12.672 -17.359 2.691 1 77.5 221 MET B C 1
ATOM 4901 O O . MET B 1 221 ? -13.562 -17.781 1.959 1 77.5 221 MET B O 1
ATOM 4905 N N . GLY B 1 222 ? -11.812 -16.625 2.346 1 82 222 GLY B N 1
ATOM 4906 C CA . GLY B 1 222 ? -11.688 -16.234 0.949 1 82 222 GLY B CA 1
ATOM 4907 C C . GLY B 1 222 ? -11.117 -14.844 0.766 1 82 222 GLY B C 1
ATOM 4908 O O . GLY B 1 222 ? -10.469 -14.312 1.664 1 82 222 GLY B O 1
ATOM 4909 N N . GLY B 1 223 ? -11.32 -14.383 -0.497 1 90 223 GLY B N 1
ATOM 4910 C CA . GLY B 1 223 ? -10.789 -13.062 -0.823 1 90 223 GLY B CA 1
ATOM 4911 C C . GLY B 1 223 ? -10.953 -12.703 -2.285 1 90 223 GLY B C 1
ATOM 4912 O O . GLY B 1 223 ? -11.836 -13.227 -2.965 1 90 223 GLY B O 1
ATOM 4913 N N . GLY B 1 224 ? -10.328 -11.664 -2.596 1 93 224 GLY B N 1
ATOM 4914 C CA . GLY B 1 224 ? -10.344 -11.195 -3.973 1 93 224 GLY B CA 1
ATOM 4915 C C . GLY B 1 224 ? -8.961 -11.102 -4.586 1 93 224 GLY B C 1
ATOM 4916 O O . GLY B 1 224 ? -7.961 -11.328 -3.908 1 93 224 GLY B O 1
ATOM 4917 N N . PHE B 1 225 ? -8.992 -10.891 -5.883 1 95.25 225 PHE B N 1
ATOM 4918 C CA . PHE B 1 225 ? -7.715 -10.719 -6.559 1 95.25 225 PHE B CA 1
ATOM 4919 C C . PHE B 1 225 ? -7.859 -9.789 -7.758 1 95.25 225 PHE B C 1
ATOM 4921 O O . PHE B 1 225 ? -8.953 -9.648 -8.312 1 95.25 225 PHE B O 1
ATOM 4928 N N . ILE B 1 226 ? -6.809 -9.125 -8.078 1 97.62 226 ILE B N 1
ATOM 4929 C CA . ILE B 1 226 ? -6.641 -8.367 -9.312 1 97.62 226 ILE B CA 1
ATOM 4930 C C . ILE B 1 226 ? -5.277 -8.672 -9.922 1 97.62 226 ILE B C 1
ATOM 4932 O O . ILE B 1 226 ? -4.254 -8.617 -9.234 1 97.62 226 ILE B O 1
ATOM 4936 N N . TYR B 1 227 ? -5.23 -9.07 -11.141 1 97.38 227 TYR B N 1
ATOM 4937 C CA . TYR B 1 227 ? -4.016 -9.203 -11.938 1 97.38 227 TYR B CA 1
ATOM 4938 C C . TYR B 1 227 ? -4.082 -8.32 -13.18 1 97.38 227 TYR B C 1
ATOM 4940 O O . TYR B 1 227 ? -5.109 -8.266 -13.859 1 97.38 227 TYR B O 1
ATOM 4948 N N . THR B 1 228 ? -3.01 -7.637 -13.438 1 98 228 THR B N 1
ATOM 4949 C CA . THR B 1 228 ? -2.996 -6.773 -14.617 1 98 228 THR B CA 1
ATOM 4950 C C . THR B 1 228 ? -2.506 -7.539 -15.844 1 98 228 THR B C 1
ATOM 4952 O O . THR B 1 228 ? -1.555 -8.32 -15.758 1 98 228 THR B O 1
ATOM 4955 N N . ASN B 1 229 ? -3.203 -7.395 -16.906 1 97.12 229 ASN B N 1
ATOM 4956 C CA . ASN B 1 229 ? -2.766 -7.867 -18.219 1 97.12 229 ASN B CA 1
ATOM 4957 C C . ASN B 1 229 ? -2.398 -6.707 -19.141 1 97.12 229 ASN B C 1
ATOM 4959 O O . ASN B 1 229 ? -2.26 -5.57 -18.688 1 97.12 229 ASN B O 1
ATOM 4963 N N . LYS B 1 230 ? -2.102 -7.02 -20.391 1 96.75 230 LYS B N 1
ATOM 4964 C CA . LYS B 1 230 ? -1.664 -5.977 -21.328 1 96.75 230 LYS B CA 1
ATOM 4965 C C . LYS B 1 230 ? -2.783 -4.973 -21.594 1 96.75 230 LYS B C 1
ATOM 4967 O O . LYS B 1 230 ? -2.576 -3.764 -21.484 1 96.75 230 LYS B O 1
ATOM 4972 N N . ASN B 1 231 ? -4.012 -5.504 -21.875 1 97 231 ASN B N 1
ATOM 4973 C CA . ASN B 1 231 ? -5.133 -4.637 -22.219 1 97 231 ASN B CA 1
ATOM 4974 C C . ASN B 1 231 ? -6.383 -4.996 -21.422 1 97 231 ASN B C 1
ATOM 4976 O O . ASN B 1 231 ? -7.504 -4.781 -21.891 1 97 231 ASN B O 1
ATOM 4980 N N . SER B 1 232 ? -6.164 -5.637 -20.281 1 96.94 232 SER B N 1
ATOM 4981 C CA . SER B 1 232 ? -7.277 -6 -19.422 1 96.94 232 SER B CA 1
ATOM 4982 C C . SER B 1 232 ? -6.809 -6.238 -17.984 1 96.94 232 SER B C 1
ATOM 4984 O O . SER B 1 232 ? -5.605 -6.281 -17.719 1 96.94 232 SER B O 1
ATOM 4986 N N . VAL B 1 233 ? -7.77 -6.254 -17.125 1 97.56 233 VAL B N 1
ATOM 4987 C CA . VAL B 1 233 ? -7.539 -6.648 -15.742 1 97.56 233 VAL B CA 1
ATOM 4988 C C . VAL B 1 233 ? -8.375 -7.883 -15.414 1 97.56 233 VAL B C 1
ATOM 4990 O O . VAL B 1 233 ? -9.547 -7.961 -15.781 1 97.56 233 VAL B O 1
ATOM 4993 N N . SER B 1 234 ? -7.676 -8.914 -14.844 1 96.81 234 SER B N 1
ATOM 4994 C CA . SER B 1 234 ? -8.391 -10.039 -14.25 1 96.81 234 SER B CA 1
ATOM 4995 C C . SER B 1 234 ? -8.828 -9.727 -12.828 1 96.81 234 SER B C 1
ATOM 4997 O O . SER B 1 234 ? -7.996 -9.484 -11.953 1 96.81 234 SER B O 1
ATOM 4999 N N . LEU B 1 235 ? -10.078 -9.656 -12.609 1 97.19 235 LEU B N 1
ATOM 5000 C CA . LEU B 1 235 ? -10.648 -9.344 -11.305 1 97.19 235 LEU B CA 1
ATOM 5001 C C . LEU B 1 235 ? -11.617 -10.438 -10.859 1 97.19 235 LEU B C 1
ATOM 5003 O O . LEU B 1 235 ? -12.477 -10.859 -11.633 1 97.19 235 LEU B O 1
ATOM 5007 N N . GLY B 1 236 ? -11.383 -10.906 -9.594 1 95.44 236 GLY B N 1
ATOM 5008 C CA . GLY B 1 236 ? -12.273 -11.961 -9.141 1 95.44 236 GLY B CA 1
ATOM 5009 C C . GLY B 1 236 ? -12.25 -12.148 -7.633 1 95.44 236 GLY B C 1
ATOM 5010 O O . GLY B 1 236 ? -11.578 -11.406 -6.918 1 95.44 236 GLY B O 1
ATOM 5011 N N . ILE B 1 237 ? -13.109 -13.078 -7.195 1 93.06 237 ILE B N 1
ATOM 5012 C CA . ILE B 1 237 ? -13.18 -13.461 -5.789 1 93.06 237 ILE B CA 1
ATOM 5013 C C . ILE B 1 237 ? -13.109 -14.977 -5.66 1 93.06 237 ILE B C 1
ATOM 5015 O O . ILE B 1 237 ? -13.391 -15.703 -6.617 1 93.06 237 ILE B O 1
ATOM 5019 N N . VAL B 1 238 ? -12.617 -15.43 -4.59 1 88.81 238 VAL B N 1
ATOM 5020 C CA . VAL B 1 238 ? -12.633 -16.828 -4.195 1 88.81 238 VAL B CA 1
ATOM 5021 C C . VAL B 1 238 ? -13.266 -16.984 -2.816 1 88.81 238 VAL B C 1
ATOM 5023 O O . VAL B 1 238 ? -12.969 -16.203 -1.901 1 88.81 238 VAL B O 1
ATOM 5026 N N . CYS B 1 239 ? -14.172 -17.891 -2.715 1 86.44 239 CYS B N 1
ATOM 5027 C CA . CYS B 1 239 ? -14.859 -18.109 -1.447 1 86.44 239 CYS B CA 1
ATOM 5028 C C . CYS B 1 239 ? -14.914 -19.594 -1.114 1 86.44 239 CYS B C 1
ATOM 5030 O O . CYS B 1 239 ? -15.195 -20.422 -1.986 1 86.44 239 CYS B O 1
ATOM 5032 N N . GLY B 1 240 ? -14.625 -19.812 0.158 1 80.75 240 GLY B N 1
ATOM 5033 C CA . GLY B 1 240 ? -14.773 -21.188 0.604 1 80.75 240 GLY B CA 1
ATOM 5034 C C . GLY B 1 240 ? -16.219 -21.672 0.583 1 80.75 240 GLY B C 1
ATOM 5035 O O . GLY B 1 240 ? -17.125 -20.906 0.911 1 80.75 240 GLY B O 1
ATOM 5036 N N . LEU B 1 241 ? -16.422 -22.906 0.203 1 74.88 241 LEU B N 1
ATOM 5037 C CA . LEU B 1 241 ? -17.766 -23.453 0.04 1 74.88 241 LEU B CA 1
ATOM 5038 C C . LEU B 1 241 ? -18.344 -23.875 1.383 1 74.88 241 LEU B C 1
ATOM 5040 O O . LEU B 1 241 ? -19.562 -23.922 1.556 1 74.88 241 LEU B O 1
ATOM 5044 N N . HIS B 1 242 ? -17.5 -24.141 2.285 1 71.94 242 HIS B N 1
ATOM 5045 C CA . HIS B 1 242 ? -17.953 -24.672 3.561 1 71.94 242 HIS B CA 1
ATOM 5046 C C . HIS B 1 242 ? -19 -23.766 4.199 1 71.94 242 HIS B C 1
ATOM 5048 O O . HIS B 1 242 ? -19.984 -24.234 4.754 1 71.94 242 HIS B O 1
ATOM 5054 N N . ASP B 1 243 ? -18.766 -22.531 4.023 1 65.94 243 ASP B N 1
ATOM 5055 C CA . ASP B 1 243 ? -19.656 -21.625 4.738 1 65.94 243 ASP B CA 1
ATOM 5056 C C . ASP B 1 243 ? -20.469 -20.766 3.771 1 65.94 243 ASP B C 1
ATOM 5058 O O . ASP B 1 243 ? -21.047 -19.75 4.168 1 65.94 243 ASP B O 1
ATOM 5062 N N . ILE B 1 244 ? -20.516 -21.234 2.598 1 69.25 244 ILE B N 1
ATOM 5063 C CA . ILE B 1 244 ? -21.172 -20.406 1.593 1 69.25 244 ILE B CA 1
ATOM 5064 C C . ILE B 1 244 ? -22.672 -20.344 1.859 1 69.25 244 ILE B C 1
ATOM 5066 O O . ILE B 1 244 ? -23.312 -19.328 1.58 1 69.25 244 ILE B O 1
ATOM 5070 N N . GLY B 1 245 ? -23.125 -21.453 2.369 1 68.81 245 GLY B N 1
ATOM 5071 C CA . GLY B 1 245 ? -24.531 -21.484 2.709 1 68.81 245 GLY B CA 1
ATOM 5072 C C . GLY B 1 245 ? -24.906 -20.531 3.826 1 68.81 245 GLY B C 1
ATOM 5073 O O . GLY B 1 245 ? -26.062 -20.125 3.951 1 68.81 245 GLY B O 1
ATOM 5074 N N . SER B 1 246 ? -23.969 -20.156 4.547 1 70 246 SER B N 1
ATOM 5075 C CA . SER B 1 246 ? -24.203 -19.266 5.676 1 70 246 SER B CA 1
ATOM 5076 C C . SER B 1 246 ? -24.047 -17.797 5.266 1 70 246 SER B C 1
ATOM 5078 O O . SER B 1 246 ? -24.344 -16.906 6.051 1 70 246 SER B O 1
ATOM 5080 N N . SER B 1 247 ? -23.734 -17.688 4.02 1 74.69 247 SER B N 1
ATOM 5081 C CA . SER B 1 247 ? -23.547 -16.312 3.564 1 74.69 247 SER B CA 1
ATOM 5082 C C . SER B 1 247 ? -24.875 -15.68 3.164 1 74.69 247 SER B C 1
ATOM 5084 O O . SER B 1 247 ? -25.734 -16.344 2.596 1 74.69 247 SER B O 1
ATOM 5086 N N . SER B 1 248 ? -24.984 -14.375 3.436 1 78.81 248 SER B N 1
ATOM 5087 C CA . SER B 1 248 ? -26.172 -13.602 3.047 1 78.81 248 SER B CA 1
ATOM 5088 C C . SER B 1 248 ? -26.094 -13.172 1.586 1 78.81 248 SER B C 1
ATOM 5090 O O . SER B 1 248 ? -27.062 -12.641 1.036 1 78.81 248 SER B O 1
ATOM 5092 N N . LYS B 1 249 ? -24.938 -13.422 0.973 1 86.12 249 LYS B N 1
ATOM 5093 C CA . LYS B 1 249 ? -24.734 -12.984 -0.407 1 86.12 249 LYS B CA 1
ATOM 5094 C C . LYS B 1 249 ? -24.312 -14.148 -1.298 1 86.12 249 LYS B C 1
ATOM 5096 O O . LYS B 1 249 ? -23.578 -15.031 -0.862 1 86.12 249 LYS B O 1
ATOM 5101 N N . THR B 1 250 ? -24.828 -14.109 -2.516 1 88.44 250 THR B N 1
ATOM 5102 C CA . THR B 1 250 ? -24.344 -15.062 -3.52 1 88.44 250 THR B CA 1
ATOM 5103 C C . THR B 1 250 ? -22.969 -14.656 -4.027 1 88.44 250 THR B C 1
ATOM 5105 O O . THR B 1 250 ? -22.531 -13.516 -3.838 1 88.44 250 THR B O 1
ATOM 5108 N N . VAL B 1 251 ? -22.281 -15.578 -4.652 1 88.56 251 VAL B N 1
ATOM 5109 C CA . VAL B 1 251 ? -20.953 -15.328 -5.18 1 88.56 251 VAL B CA 1
ATOM 5110 C C . VAL B 1 251 ? -21 -14.203 -6.211 1 88.56 251 VAL B C 1
ATOM 5112 O O . VAL B 1 251 ? -20.188 -13.273 -6.172 1 88.56 251 VAL B O 1
ATOM 5115 N N . PRO B 1 252 ? -22.031 -14.203 -7.129 1 91 252 PRO B N 1
ATOM 5116 C CA . PRO B 1 252 ? -22.109 -13.086 -8.07 1 91 252 PRO B CA 1
ATOM 5117 C C . PRO B 1 252 ? -22.328 -11.742 -7.375 1 91 252 PRO B C 1
ATOM 5119 O O . PRO B 1 252 ? -21.766 -10.727 -7.793 1 91 252 PRO B O 1
ATOM 5122 N N . GLN B 1 253 ? -23.062 -11.734 -6.336 1 92.88 253 GLN B N 1
ATOM 5123 C CA . GLN B 1 253 ? -23.281 -10.5 -5.594 1 92.88 253 GLN B CA 1
ATOM 5124 C C . GLN B 1 253 ? -22 -10.047 -4.891 1 92.88 253 GLN B C 1
ATOM 5126 O O . GLN B 1 253 ? -21.734 -8.844 -4.809 1 92.88 253 GLN B O 1
ATOM 5131 N N . MET B 1 254 ? -21.281 -11.039 -4.352 1 92.56 254 MET B N 1
ATOM 5132 C CA . MET B 1 254 ? -20.016 -10.711 -3.727 1 92.56 254 MET B CA 1
ATOM 5133 C C . MET B 1 254 ? -19.062 -10.047 -4.727 1 92.56 254 MET B C 1
ATOM 5135 O O . MET B 1 254 ? -18.406 -9.055 -4.402 1 92.56 254 MET B O 1
ATOM 5139 N N . LEU B 1 255 ? -19.078 -10.57 -5.891 1 94.94 255 LEU B N 1
ATOM 5140 C CA . LEU B 1 255 ? -18.234 -10.016 -6.938 1 94.94 255 LEU B CA 1
ATOM 5141 C C . LEU B 1 255 ? -18.672 -8.602 -7.301 1 94.94 255 LEU B C 1
ATOM 5143 O O . LEU B 1 255 ? -17.828 -7.711 -7.477 1 94.94 255 LEU B O 1
ATOM 5147 N N . GLU B 1 256 ? -19.922 -8.406 -7.391 1 95.75 256 GLU B N 1
ATOM 5148 C CA . GLU B 1 256 ? -20.453 -7.082 -7.691 1 95.75 256 GLU B CA 1
ATOM 5149 C C . GLU B 1 256 ? -20.094 -6.082 -6.598 1 95.75 256 GLU B C 1
ATOM 5151 O O . GLU B 1 256 ? -19.719 -4.945 -6.887 1 95.75 256 GLU B O 1
ATOM 5156 N N . ASP B 1 257 ? -20.281 -6.512 -5.363 1 95.12 257 ASP B N 1
ATOM 5157 C CA . ASP B 1 257 ? -19.922 -5.656 -4.238 1 95.12 257 ASP B CA 1
ATOM 5158 C C . ASP B 1 257 ? -18.422 -5.316 -4.262 1 95.12 257 ASP B C 1
ATOM 5160 O O . ASP B 1 257 ? -18.047 -4.18 -3.977 1 95.12 257 ASP B O 1
ATOM 5164 N N . PHE B 1 258 ? -17.609 -6.246 -4.574 1 96 258 PHE B N 1
ATOM 5165 C CA . PHE B 1 258 ? -16.172 -6.047 -4.66 1 96 258 PHE B CA 1
ATOM 5166 C C . PHE B 1 258 ? -15.82 -5.008 -5.719 1 96 258 PHE B C 1
ATOM 5168 O O . PHE B 1 258 ? -15.07 -4.07 -5.457 1 96 258 PHE B O 1
ATOM 5175 N N . LYS B 1 259 ? -16.469 -5.094 -6.863 1 96.25 259 LYS B N 1
ATOM 5176 C CA . LYS B 1 259 ? -16.219 -4.184 -7.977 1 96.25 259 LYS B CA 1
ATOM 5177 C C . LYS B 1 259 ? -16.672 -2.766 -7.637 1 96.25 259 LYS B C 1
ATOM 5179 O O . LYS B 1 259 ? -16.078 -1.79 -8.102 1 96.25 259 LYS B O 1
ATOM 5184 N N . ASN B 1 260 ? -17.656 -2.711 -6.789 1 95 260 ASN B N 1
ATOM 5185 C CA . ASN B 1 260 ? -18.25 -1.41 -6.492 1 95 260 ASN B CA 1
ATOM 5186 C C . ASN B 1 260 ? -17.625 -0.786 -5.242 1 95 260 ASN B C 1
ATOM 5188 O O . ASN B 1 260 ? -17.969 0.338 -4.871 1 95 260 ASN B O 1
ATOM 5192 N N . HIS B 1 261 ? -16.766 -1.586 -4.57 1 94.44 261 HIS B N 1
ATOM 5193 C CA . HIS B 1 261 ? -16.078 -1.013 -3.426 1 94.44 261 HIS B CA 1
ATOM 5194 C C . HIS B 1 261 ? -15.32 0.256 -3.818 1 94.44 261 HIS B C 1
ATOM 5196 O O . HIS B 1 261 ? -14.742 0.328 -4.902 1 94.44 261 HIS B O 1
ATOM 5202 N N . ALA B 1 262 ? -15.281 1.219 -2.914 1 90.56 262 ALA B N 1
ATOM 5203 C CA . ALA B 1 262 ? -14.719 2.541 -3.182 1 90.56 262 ALA B CA 1
ATOM 5204 C C . ALA B 1 262 ? -13.258 2.443 -3.604 1 90.56 262 ALA B C 1
ATOM 5206 O O . ALA B 1 262 ? -12.781 3.244 -4.414 1 90.56 262 ALA B O 1
ATOM 5207 N N . MET B 1 263 ? -12.57 1.485 -3.107 1 92.81 263 MET B N 1
ATOM 5208 C CA . MET B 1 263 ? -11.156 1.303 -3.402 1 92.81 263 MET B CA 1
ATOM 5209 C C . MET B 1 263 ? -10.961 0.64 -4.762 1 92.81 263 MET B C 1
ATOM 5211 O O . MET B 1 263 ? -9.922 0.81 -5.398 1 92.81 263 MET B O 1
ATOM 5215 N N . ILE B 1 264 ? -11.914 -0.13 -5.215 1 95.94 264 ILE B N 1
ATOM 5216 C CA . ILE B 1 264 ? -11.758 -0.966 -6.398 1 95.94 264 ILE B CA 1
ATOM 5217 C C . ILE B 1 264 ? -12.398 -0.285 -7.605 1 95.94 264 ILE B C 1
ATOM 5219 O O . ILE B 1 264 ? -11.852 -0.306 -8.711 1 95.94 264 ILE B O 1
ATOM 5223 N N . LYS B 1 265 ? -13.5 0.345 -7.43 1 94.38 265 LYS B N 1
ATOM 5224 C CA . LYS B 1 265 ? -14.328 0.92 -8.484 1 94.38 265 LYS B CA 1
ATOM 5225 C C . LYS B 1 265 ? -13.508 1.844 -9.383 1 94.38 265 LYS B C 1
ATOM 5227 O O . LYS B 1 265 ? -13.578 1.754 -10.609 1 94.38 265 LYS B O 1
ATOM 5232 N N . PRO B 1 266 ? -12.617 2.729 -8.82 1 93.31 266 PRO B N 1
ATOM 5233 C CA . PRO B 1 266 ? -11.844 3.621 -9.68 1 93.31 266 PRO B CA 1
ATOM 5234 C C . PRO B 1 266 ? -10.852 2.871 -10.562 1 93.31 266 PRO B C 1
ATOM 5236 O O . PRO B 1 266 ? -10.477 3.357 -11.633 1 93.31 266 PRO B O 1
ATOM 5239 N N . LEU B 1 267 ? -10.406 1.753 -10.203 1 96.38 267 LEU B N 1
ATOM 5240 C CA . LEU B 1 267 ? -9.406 0.982 -10.922 1 96.38 267 LEU B CA 1
ATOM 5241 C C . LEU B 1 267 ? -9.977 0.424 -12.227 1 96.38 267 LEU B C 1
ATOM 5243 O O . LEU B 1 267 ? -9.242 0.192 -13.188 1 96.38 267 LEU B O 1
ATOM 5247 N N . ILE B 1 268 ? -11.305 0.21 -12.242 1 97.12 268 ILE B N 1
ATOM 5248 C CA . ILE B 1 268 ? -11.883 -0.491 -13.391 1 97.12 268 ILE B CA 1
ATOM 5249 C C . ILE B 1 268 ? -12.891 0.412 -14.094 1 97.12 268 ILE B C 1
ATOM 5251 O O . ILE B 1 268 ? -13.594 -0.027 -15.008 1 97.12 268 ILE B O 1
ATOM 5255 N N . GLU B 1 269 ? -12.961 1.629 -13.648 1 95.19 269 GLU B N 1
ATOM 5256 C CA . GLU B 1 269 ? -13.891 2.582 -14.242 1 95.19 269 GLU B CA 1
ATOM 5257 C C . GLU B 1 269 ? -13.656 2.711 -15.75 1 95.19 269 GLU B C 1
ATOM 5259 O O . GLU B 1 269 ? -12.516 2.787 -16.203 1 95.19 269 GLU B O 1
ATOM 5264 N N . GLY B 1 270 ? -14.812 2.719 -16.484 1 95.75 270 GLY B N 1
ATOM 5265 C CA . GLY B 1 270 ? -14.727 2.836 -17.938 1 95.75 270 GLY B CA 1
ATOM 5266 C C . GLY B 1 270 ? -14.375 1.529 -18.625 1 95.75 270 GLY B C 1
ATOM 5267 O O . GLY B 1 270 ? -14.312 1.465 -19.859 1 95.75 270 GLY B O 1
ATOM 5268 N N . GLY B 1 271 ? -14.141 0.45 -17.891 1 97.06 271 GLY B N 1
ATOM 5269 C CA . GLY B 1 271 ? -13.773 -0.84 -18.453 1 97.06 271 GLY B CA 1
ATOM 5270 C C . GLY B 1 271 ? -14.945 -1.569 -19.094 1 97.06 271 GLY B C 1
ATOM 5271 O O . GLY B 1 271 ? -16.094 -1.323 -18.734 1 97.06 271 GLY B O 1
ATOM 5272 N N . LYS B 1 272 ? -14.625 -2.428 -20.031 1 97.56 272 LYS B N 1
ATOM 5273 C CA . LYS B 1 272 ? -15.617 -3.277 -20.688 1 97.56 272 LYS B CA 1
ATOM 5274 C C . LYS B 1 272 ? -15.453 -4.734 -20.266 1 97.56 272 LYS B C 1
ATOM 5276 O O . LYS B 1 272 ? -14.344 -5.277 -20.297 1 97.56 272 LYS B O 1
ATOM 5281 N N . LEU B 1 273 ? -16.547 -5.344 -19.859 1 95.94 273 LEU B N 1
ATOM 5282 C CA . LEU B 1 273 ? -16.516 -6.758 -19.5 1 95.94 273 LEU B CA 1
ATOM 5283 C C . LEU B 1 273 ? -16.266 -7.621 -20.734 1 95.94 273 LEU B C 1
ATOM 5285 O O . LEU B 1 273 ? -17.031 -7.574 -21.688 1 95.94 273 LEU B O 1
ATOM 5289 N N . LEU B 1 274 ? -15.227 -8.406 -20.703 1 93.06 274 LEU B N 1
ATOM 5290 C CA . LEU B 1 274 ? -14.898 -9.289 -21.812 1 93.06 274 LEU B CA 1
ATOM 5291 C C . LEU B 1 274 ? -15.375 -10.711 -21.547 1 93.06 274 LEU B C 1
ATOM 5293 O O . LEU B 1 274 ? -15.82 -11.406 -22.453 1 93.06 274 LEU B O 1
ATOM 5297 N N . GLU B 1 275 ? -15.172 -11.117 -20.312 1 90.44 275 GLU B N 1
ATOM 5298 C CA . GLU B 1 275 ? -15.453 -12.508 -19.953 1 90.44 275 GLU B CA 1
ATOM 5299 C C . GLU B 1 275 ? -15.875 -12.625 -18.484 1 90.44 275 GLU B C 1
ATOM 5301 O O . GLU B 1 275 ? -15.398 -11.867 -17.641 1 90.44 275 GLU B O 1
ATOM 5306 N N . TYR B 1 276 ? -16.766 -13.43 -18.203 1 89.81 276 TYR B N 1
ATOM 5307 C CA . TYR B 1 276 ? -17.141 -13.875 -16.859 1 89.81 276 TYR B CA 1
ATOM 5308 C C . TYR B 1 276 ? -16.984 -15.391 -16.734 1 89.81 276 TYR B C 1
ATOM 5310 O O . TYR B 1 276 ? -17.438 -16.141 -17.594 1 89.81 276 TYR B O 1
ATOM 5318 N N . SER B 1 277 ? -16.266 -15.781 -15.68 1 87.94 277 SER B N 1
ATOM 5319 C CA . SER B 1 277 ? -16.047 -17.219 -15.5 1 87.94 277 SER B CA 1
ATOM 5320 C C . SER B 1 277 ? -16.109 -17.594 -14.031 1 87.94 277 SER B C 1
ATOM 5322 O O . SER B 1 277 ? -15.961 -16.75 -13.148 1 87.94 277 SER B O 1
ATOM 5324 N N . GLY B 1 278 ? -16.484 -18.781 -13.797 1 84.94 278 GLY B N 1
ATOM 5325 C CA . GLY B 1 278 ? -16.469 -19.391 -12.484 1 84.94 278 GLY B CA 1
ATOM 5326 C C . GLY B 1 278 ? -15.75 -20.734 -12.453 1 84.94 278 GLY B C 1
ATOM 5327 O O . GLY B 1 278 ? -15.719 -21.438 -13.461 1 84.94 278 GLY B O 1
ATOM 5328 N N . HIS B 1 279 ? -15.156 -20.984 -11.367 1 82.69 279 HIS B N 1
ATOM 5329 C CA . HIS B 1 279 ? -14.438 -22.25 -11.25 1 82.69 279 HIS B CA 1
ATOM 5330 C C . HIS B 1 279 ? -14.281 -22.656 -9.789 1 82.69 279 HIS B C 1
ATOM 5332 O O . HIS B 1 279 ? -14.328 -21.812 -8.898 1 82.69 279 HIS B O 1
ATOM 5338 N N . VAL B 1 280 ? -14.133 -23.938 -9.609 1 79.94 280 VAL B N 1
ATOM 5339 C CA . VAL B 1 280 ? -13.852 -24.469 -8.281 1 79.94 280 VAL B CA 1
ATOM 5340 C C . VAL B 1 280 ? -12.352 -24.734 -8.133 1 79.94 280 VAL B C 1
ATOM 5342 O O . VAL B 1 280 ? -11.68 -25.078 -9.102 1 79.94 280 VAL B O 1
ATOM 5345 N N . VAL B 1 281 ? -11.859 -24.5 -6.957 1 77 281 VAL B N 1
ATOM 5346 C CA . VAL B 1 281 ? -10.43 -24.672 -6.699 1 77 281 VAL B CA 1
ATOM 5347 C C . VAL B 1 281 ? -10.227 -25.484 -5.422 1 77 281 VAL B C 1
ATOM 5349 O O . VAL B 1 281 ? -10.953 -25.297 -4.441 1 77 281 VAL B O 1
ATOM 5352 N N . PRO B 1 282 ? -9.273 -26.391 -5.473 1 77.25 282 PRO B N 1
ATOM 5353 C CA . PRO B 1 282 ? -8.961 -27.109 -4.238 1 77.25 282 PRO B CA 1
ATOM 5354 C C . PRO B 1 282 ? -8.289 -26.219 -3.191 1 77.25 282 PRO B C 1
ATOM 5356 O O . PRO B 1 282 ? -7.48 -25.359 -3.541 1 77.25 282 PRO B O 1
ATOM 5359 N N . GLU B 1 283 ? -8.633 -26.422 -1.882 1 74.44 283 GLU B N 1
ATOM 5360 C CA . GLU B 1 283 ? -8.094 -25.531 -0.864 1 74.44 283 GLU B CA 1
ATOM 5361 C C . GLU B 1 283 ? -7.52 -26.312 0.312 1 74.44 283 GLU B C 1
ATOM 5363 O O . GLU B 1 283 ? -6.973 -25.734 1.248 1 74.44 283 GLU B O 1
ATOM 5368 N N . ALA B 1 284 ? -7.469 -27.625 0.255 1 74.25 284 ALA B N 1
ATOM 5369 C CA . ALA B 1 284 ? -7.102 -28.359 1.459 1 74.25 284 ALA B CA 1
ATOM 5370 C C . ALA B 1 284 ? -5.629 -28.766 1.433 1 74.25 284 ALA B C 1
ATOM 5372 O O . ALA B 1 284 ? -5.145 -29.422 2.35 1 74.25 284 ALA B O 1
ATOM 5373 N N . GLY B 1 285 ? -4.93 -28.422 0.46 1 78.81 285 GLY B N 1
ATOM 5374 C CA . GLY B 1 285 ? -3.504 -28.688 0.387 1 78.81 285 GLY B CA 1
ATOM 5375 C C . GLY B 1 285 ? -3.18 -30.172 0.338 1 78.81 285 GLY B C 1
ATOM 5376 O O . GLY B 1 285 ? -3.736 -30.906 -0.481 1 78.81 285 GLY B O 1
ATOM 5377 N N . ILE B 1 286 ? -2.322 -30.594 1.303 1 83.38 286 ILE B N 1
ATOM 5378 C CA . ILE B 1 286 ? -1.785 -31.953 1.29 1 83.38 286 ILE B CA 1
ATOM 5379 C C . ILE B 1 286 ? -2.906 -32.969 1.56 1 83.38 286 ILE B C 1
ATOM 5381 O O . ILE B 1 286 ? -2.846 -34.094 1.107 1 83.38 286 ILE B O 1
ATOM 5385 N N . ASN B 1 287 ? -3.875 -32.5 2.221 1 81.25 287 ASN B N 1
ATOM 5386 C CA . ASN B 1 287 ? -4.984 -33.375 2.568 1 81.25 287 ASN B CA 1
ATOM 5387 C C . ASN B 1 287 ? -5.824 -33.75 1.346 1 81.25 287 ASN B C 1
ATOM 5389 O O . ASN B 1 287 ? -6.648 -34.656 1.396 1 81.25 287 ASN B O 1
ATOM 5393 N N . MET B 1 288 ? -5.539 -33.125 0.284 1 82.69 288 MET B N 1
ATOM 5394 C CA . MET B 1 288 ? -6.289 -33.375 -0.941 1 82.69 288 MET B CA 1
ATOM 5395 C C . MET B 1 288 ? -5.52 -34.344 -1.854 1 82.69 288 MET B C 1
ATOM 5397 O O . MET B 1 288 ? -6.047 -34.812 -2.865 1 82.69 288 MET B O 1
ATOM 5401 N N . VAL B 1 289 ? -4.332 -34.656 -1.493 1 88.62 289 VAL B N 1
ATOM 5402 C CA . VAL B 1 289 ? -3.5 -35.469 -2.369 1 88.62 289 VAL B CA 1
ATOM 5403 C C . VAL B 1 289 ? -3.969 -36.906 -2.32 1 88.62 289 VAL B C 1
ATOM 5405 O O . VAL B 1 289 ? -3.947 -37.562 -1.26 1 88.62 289 VAL B O 1
ATOM 5408 N N . PRO B 1 290 ? -4.316 -37.5 -3.422 1 92.88 290 PRO B N 1
ATOM 5409 C CA . PRO B 1 290 ? -4.805 -38.906 -3.48 1 92.88 290 PRO B CA 1
ATOM 5410 C C . PRO B 1 290 ? -3.689 -39.906 -3.758 1 92.88 290 PRO B C 1
ATOM 5412 O O . PRO B 1 290 ? -2.51 -39.594 -3.6 1 92.88 290 PRO B O 1
ATOM 5415 N N . LYS B 1 291 ? -4.227 -41.219 -3.902 1 95 291 LYS B N 1
ATOM 5416 C CA . LYS B 1 291 ? -3.291 -42.188 -4.5 1 95 291 LYS B CA 1
ATOM 5417 C C . LYS B 1 291 ? -2.846 -41.719 -5.883 1 95 291 LYS B C 1
ATOM 5419 O O . LYS B 1 291 ? -3.674 -41.531 -6.777 1 95 291 LYS B O 1
ATOM 5424 N N . LEU B 1 292 ? -1.539 -41.531 -6.066 1 97.31 292 LEU B N 1
ATOM 5425 C CA . LEU B 1 292 ? -1.046 -40.812 -7.234 1 97.31 292 LEU B CA 1
ATOM 5426 C C . LEU B 1 292 ? -0.627 -41.781 -8.336 1 97.31 292 LEU B C 1
ATOM 5428 O O . LEU B 1 292 ? -0.478 -41.406 -9.492 1 97.31 292 LEU B O 1
ATOM 5432 N N . VAL B 1 293 ? -0.352 -43 -7.945 1 98 293 VAL B N 1
ATOM 5433 C CA . VAL B 1 293 ? 0.171 -43.969 -8.898 1 98 293 VAL B CA 1
ATOM 5434 C C . VAL B 1 293 ? -0.489 -45.344 -8.664 1 98 293 VAL B C 1
ATOM 5436 O O . VAL B 1 293 ? -0.746 -45.719 -7.523 1 98 293 VAL B O 1
ATOM 5439 N N . ASP B 1 294 ? -0.818 -46.031 -9.68 1 98 294 ASP B N 1
ATOM 5440 C CA . ASP B 1 294 ? -1.276 -47.406 -9.68 1 98 294 ASP B CA 1
ATOM 5441 C C . ASP B 1 294 ? -0.858 -48.125 -10.961 1 98 294 ASP B C 1
ATOM 5443 O O . ASP B 1 294 ? -0.059 -47.594 -11.742 1 98 294 ASP B O 1
ATOM 5447 N N . ASP B 1 295 ? -1.356 -49.375 -11.18 1 98.38 295 ASP B N 1
ATOM 5448 C CA . ASP B 1 295 ? -0.97 -50.156 -12.352 1 98.38 295 ASP B CA 1
ATOM 5449 C C . ASP B 1 295 ? -1.43 -49.5 -13.641 1 98.38 295 ASP B C 1
ATOM 5451 O O . ASP B 1 295 ? -2.619 -49.5 -13.961 1 98.38 295 ASP B O 1
ATOM 5455 N N . GLY B 1 296 ? -0.486 -48.906 -14.328 1 98.38 296 GLY B N 1
ATOM 5456 C CA . GLY B 1 296 ? -0.741 -48.344 -15.648 1 98.38 296 GLY B CA 1
ATOM 5457 C C . GLY B 1 296 ? -1.269 -46.938 -15.609 1 98.38 296 GLY B C 1
ATOM 5458 O O . GLY B 1 296 ? -1.673 -46.375 -16.641 1 98.38 296 GLY B O 1
ATOM 5459 N N . VAL B 1 297 ? -1.212 -46.281 -14.344 1 98.69 297 VAL B N 1
ATOM 5460 C CA . VAL B 1 297 ? -1.887 -45 -14.297 1 98.69 297 VAL B CA 1
ATOM 5461 C C . VAL B 1 297 ? -1.186 -44.094 -13.289 1 98.69 297 VAL B C 1
ATOM 5463 O O . VAL B 1 297 ? -0.659 -44.562 -12.281 1 98.69 297 VAL B O 1
ATOM 5466 N N . LEU B 1 298 ? -1.077 -42.812 -13.617 1 98.62 298 LEU B N 1
ATOM 5467 C CA . LEU B 1 298 ? -0.591 -41.719 -12.766 1 98.62 298 LEU B CA 1
ATOM 5468 C C . LEU B 1 298 ? -1.576 -40.562 -12.75 1 98.62 298 LEU B C 1
ATOM 5470 O O . LEU B 1 298 ? -2.32 -40.344 -13.711 1 98.62 298 LEU B O 1
ATOM 5474 N N . ILE B 1 299 ? -1.583 -39.75 -11.672 1 98.31 299 ILE B N 1
ATOM 5475 C CA . ILE B 1 299 ? -2.416 -38.562 -11.562 1 98.31 299 ILE B CA 1
ATOM 5476 C C . ILE B 1 299 ? -1.532 -37.344 -11.375 1 98.31 299 ILE B C 1
ATOM 5478 O O . ILE B 1 299 ? -0.618 -37.344 -10.555 1 98.31 299 ILE B O 1
ATOM 5482 N N . ALA B 1 300 ? -1.775 -36.25 -12.117 1 97.75 300 ALA B N 1
ATOM 5483 C CA . ALA B 1 300 ? -0.942 -35.062 -12.07 1 97.75 300 ALA B CA 1
ATOM 5484 C C . ALA B 1 300 ? -1.797 -33.781 -12.094 1 97.75 300 ALA B C 1
ATOM 5486 O O . ALA B 1 300 ? -2.965 -33.844 -12.492 1 97.75 300 ALA B O 1
ATOM 5487 N N . GLY B 1 301 ? -1.243 -32.625 -11.633 1 94.94 301 GLY B N 1
ATOM 5488 C CA . GLY B 1 301 ? -1.907 -31.328 -11.672 1 94.94 301 GLY B CA 1
ATOM 5489 C C . GLY B 1 301 ? -2.955 -31.172 -10.586 1 94.94 301 GLY B C 1
ATOM 5490 O O . GLY B 1 301 ? -2.801 -31.688 -9.477 1 94.94 301 GLY B O 1
ATOM 5491 N N . ASP B 1 302 ? -3.998 -30.391 -10.945 1 90.94 302 ASP B N 1
ATOM 5492 C CA . ASP B 1 302 ? -5.062 -30.125 -9.984 1 90.94 302 ASP B CA 1
ATOM 5493 C C . ASP B 1 302 ? -5.805 -31.406 -9.617 1 90.94 302 ASP B C 1
ATOM 5495 O O . ASP B 1 302 ? -6.355 -31.516 -8.516 1 90.94 302 ASP B O 1
ATOM 5499 N N . ALA B 1 303 ? -5.82 -32.344 -10.562 1 92.12 303 ALA B N 1
ATOM 5500 C CA . ALA B 1 303 ? -6.441 -33.625 -10.273 1 92.12 303 ALA B CA 1
ATOM 5501 C C . ALA B 1 303 ? -5.77 -34.312 -9.078 1 92.12 303 ALA B C 1
ATOM 5503 O O . ALA B 1 303 ? -6.406 -35.062 -8.352 1 92.12 303 ALA B O 1
ATOM 5504 N N . ALA B 1 304 ? -4.508 -34 -8.898 1 94 304 ALA B N 1
ATOM 5505 C CA . ALA B 1 304 ? -3.727 -34.562 -7.797 1 94 304 ALA B CA 1
ATOM 5506 C C . ALA B 1 304 ? -3.789 -33.656 -6.574 1 94 304 ALA B C 1
ATOM 5508 O O . ALA B 1 304 ? -3.148 -33.938 -5.555 1 94 304 ALA B O 1
ATOM 5509 N N . GLY B 1 305 ? -4.477 -32.5 -6.715 1 89.81 305 GLY B N 1
ATOM 5510 C CA . GLY B 1 305 ? -4.625 -31.578 -5.594 1 89.81 305 GLY B CA 1
ATOM 5511 C C . GLY B 1 305 ? -3.436 -30.656 -5.41 1 89.81 305 GLY B C 1
ATOM 5512 O O . GLY B 1 305 ? -3.24 -30.094 -4.332 1 89.81 305 GLY B O 1
ATOM 5513 N N . PHE B 1 306 ? -2.611 -30.531 -6.418 1 92.25 306 PHE B N 1
ATOM 5514 C CA . PHE B 1 306 ? -1.396 -29.734 -6.285 1 92.25 306 PHE B CA 1
ATOM 5515 C C . PHE B 1 306 ? -1.697 -28.25 -6.457 1 92.25 306 PHE B C 1
ATOM 5517 O O . PHE B 1 306 ? -1.555 -27.703 -7.555 1 92.25 306 PHE B O 1
ATOM 5524 N N . CYS B 1 307 ? -2.096 -27.625 -5.406 1 89.69 307 CYS B N 1
ATOM 5525 C CA . CYS B 1 307 ? -2.389 -26.188 -5.293 1 89.69 307 CYS B CA 1
ATOM 5526 C C . CYS B 1 307 ? -2.061 -25.688 -3.895 1 89.69 307 CYS B C 1
ATOM 5528 O O . CYS B 1 307 ? -2.24 -26.391 -2.908 1 89.69 307 CYS B O 1
ATOM 5530 N N . LEU B 1 308 ? -1.533 -24.547 -3.857 1 87.25 308 LEU B N 1
ATOM 5531 C CA . LEU B 1 308 ? -1.121 -23.953 -2.592 1 87.25 308 LEU B CA 1
ATOM 5532 C C . LEU B 1 308 ? -1.619 -22.516 -2.486 1 87.25 308 LEU B C 1
ATOM 5534 O O . LEU B 1 308 ? -1.315 -21.688 -3.344 1 87.25 308 LEU B O 1
ATOM 5538 N N . ASN B 1 309 ? -2.418 -22.25 -1.516 1 84.12 309 ASN B N 1
ATOM 5539 C CA . ASN B 1 309 ? -2.844 -20.906 -1.163 1 84.12 309 ASN B CA 1
ATOM 5540 C C . ASN B 1 309 ? -2.25 -20.469 0.171 1 84.12 309 ASN B C 1
ATOM 5542 O O . ASN B 1 309 ? -2.658 -20.938 1.229 1 84.12 309 ASN B O 1
ATOM 5546 N N . LEU B 1 310 ? -1.412 -19.5 0.098 1 80.31 310 LEU B N 1
ATOM 5547 C CA . LEU B 1 310 ? -0.714 -19.062 1.305 1 80.31 310 LEU B CA 1
ATOM 5548 C C . LEU B 1 310 ? -1.345 -17.797 1.872 1 80.31 310 LEU B C 1
ATOM 5550 O O . LEU B 1 310 ? -0.908 -17.281 2.91 1 80.31 310 LEU B O 1
ATOM 5554 N N . GLY B 1 311 ? -2.352 -17.328 1.218 1 77.88 311 GLY B N 1
ATOM 5555 C CA . GLY B 1 311 ? -2.973 -16.078 1.646 1 77.88 311 GLY B CA 1
ATOM 5556 C C . GLY B 1 311 ? -2.395 -14.859 0.96 1 77.88 311 GLY B C 1
ATOM 5557 O O . GLY B 1 311 ? -3.137 -13.969 0.535 1 77.88 311 GLY B O 1
ATOM 5558 N N . TYR B 1 312 ? -1.093 -14.914 0.843 1 81.94 312 TYR B N 1
ATOM 5559 C CA . TYR B 1 312 ? -0.447 -13.789 0.177 1 81.94 312 TYR B CA 1
ATOM 5560 C C . TYR B 1 312 ? 0.057 -14.188 -1.204 1 81.94 312 TYR B C 1
ATOM 5562 O O . TYR B 1 312 ? 0.417 -13.328 -2.014 1 81.94 312 TYR B O 1
ATOM 5570 N N . THR B 1 313 ? 0.032 -15.438 -1.5 1 85.62 313 THR B N 1
ATOM 5571 C CA . THR B 1 313 ? 0.334 -15.984 -2.816 1 85.62 313 THR B CA 1
ATOM 5572 C C . THR B 1 313 ? -0.523 -17.219 -3.098 1 85.62 313 THR B C 1
ATOM 5574 O O . THR B 1 313 ? -0.831 -17.984 -2.186 1 85.62 313 THR B O 1
ATOM 5577 N N . VAL B 1 314 ? -0.911 -17.344 -4.254 1 87.62 314 VAL B N 1
ATOM 5578 C CA . VAL B 1 314 ? -1.637 -18.516 -4.715 1 87.62 314 VAL B CA 1
ATOM 5579 C C . VAL B 1 314 ? -0.844 -19.219 -5.82 1 87.62 314 VAL B C 1
ATOM 5581 O O . VAL B 1 314 ? -0.508 -18.594 -6.836 1 87.62 314 VAL B O 1
ATOM 5584 N N . ARG B 1 315 ? -0.605 -20.516 -5.559 1 90.75 315 ARG B N 1
ATOM 5585 C CA . ARG B 1 315 ? 0.228 -21.266 -6.496 1 90.75 315 ARG B CA 1
ATOM 5586 C C . ARG B 1 315 ? -0.489 -22.516 -6.984 1 90.75 315 ARG B C 1
ATOM 5588 O O . ARG B 1 315 ? -1.119 -23.219 -6.199 1 90.75 315 ARG B O 1
ATOM 5595 N N . GLY B 1 316 ? -0.46 -22.703 -8.242 1 92.31 316 GLY B N 1
ATOM 5596 C CA . GLY B 1 316 ? -1.03 -23.891 -8.836 1 92.31 316 GLY B CA 1
ATOM 5597 C C . GLY B 1 316 ? -0.404 -24.266 -10.164 1 92.31 316 GLY B C 1
ATOM 5598 O O . GLY B 1 316 ? -0.142 -25.438 -10.438 1 92.31 316 GLY B O 1
ATOM 5599 N N . MET B 1 317 ? -0.131 -23.266 -10.906 1 95.12 317 MET B N 1
ATOM 5600 C CA . MET B 1 317 ? 0.371 -23.516 -12.258 1 95.12 317 MET B CA 1
ATOM 5601 C C . MET B 1 317 ? 1.772 -24.109 -12.211 1 95.12 317 MET B C 1
ATOM 5603 O O . MET B 1 317 ? 2.068 -25.047 -12.945 1 95.12 317 MET B O 1
ATOM 5607 N N . ASP B 1 318 ? 2.586 -23.562 -11.352 1 95.94 318 ASP B N 1
ATOM 5608 C CA . ASP B 1 318 ? 3.947 -24.094 -11.281 1 95.94 318 ASP B CA 1
ATOM 5609 C C . ASP B 1 318 ? 3.959 -25.5 -10.719 1 95.94 318 ASP B C 1
ATOM 5611 O O . ASP B 1 318 ? 4.785 -26.328 -11.117 1 95.94 318 ASP B O 1
ATOM 5615 N N . LEU B 1 319 ? 3.035 -25.812 -9.836 1 95.81 319 LEU B N 1
ATOM 5616 C CA . LEU B 1 319 ? 2.92 -27.172 -9.312 1 95.81 319 LEU B CA 1
ATOM 5617 C C . LEU B 1 319 ? 2.426 -28.125 -10.398 1 95.81 319 LEU B C 1
ATOM 5619 O O . LEU B 1 319 ? 2.922 -29.25 -10.516 1 95.81 319 LEU B O 1
ATOM 5623 N N . ALA B 1 320 ? 1.453 -27.672 -11.117 1 96.19 320 ALA B N 1
ATOM 5624 C CA . ALA B 1 320 ? 0.93 -28.484 -12.211 1 96.19 320 ALA B CA 1
ATOM 5625 C C . ALA B 1 320 ? 2.025 -28.828 -13.227 1 96.19 320 ALA B C 1
ATOM 5627 O O . ALA B 1 320 ? 2.168 -29.969 -13.641 1 96.19 320 ALA B O 1
ATOM 5628 N N . ILE B 1 321 ? 2.783 -27.891 -13.555 1 98.19 321 ILE B N 1
ATOM 5629 C CA . ILE B 1 321 ? 3.857 -28.047 -14.531 1 98.19 321 ILE B CA 1
ATOM 5630 C C . ILE B 1 321 ? 4.887 -29.047 -14 1 98.19 321 ILE B C 1
ATOM 5632 O O . ILE B 1 321 ? 5.262 -29.984 -14.695 1 98.19 321 ILE B O 1
ATOM 5636 N N . ALA B 1 322 ? 5.285 -28.844 -12.789 1 98.12 322 ALA B N 1
ATOM 5637 C CA . ALA B 1 322 ? 6.285 -29.719 -12.188 1 98.12 322 ALA B CA 1
ATOM 5638 C C . ALA B 1 322 ? 5.766 -31.141 -12.062 1 98.12 322 ALA B C 1
ATOM 5640 O O . ALA B 1 322 ? 6.516 -32.094 -12.258 1 98.12 322 ALA B O 1
ATOM 5641 N N . SER B 1 323 ? 4.57 -31.297 -11.727 1 98.44 323 SER B N 1
ATOM 5642 C CA . SER B 1 323 ? 3.998 -32.625 -11.594 1 98.44 323 SER B CA 1
ATOM 5643 C C . SER B 1 323 ? 3.875 -33.312 -12.953 1 98.44 323 SER B C 1
ATOM 5645 O O . SER B 1 323 ? 4.039 -34.531 -13.055 1 98.44 323 SER B O 1
ATOM 5647 N N . GLY B 1 324 ? 3.512 -32.531 -13.969 1 98.75 324 GLY B N 1
ATOM 5648 C CA . GLY B 1 324 ? 3.516 -33.094 -15.32 1 98.75 324 GLY B CA 1
ATOM 5649 C C . GLY B 1 324 ? 4.871 -33.625 -15.742 1 98.75 324 GLY B C 1
ATOM 5650 O O . GLY B 1 324 ? 4.965 -34.719 -16.312 1 98.75 324 GLY B O 1
ATOM 5651 N N . GLU B 1 325 ? 5.859 -32.844 -15.438 1 98.81 325 GLU B N 1
ATOM 5652 C CA . GLU B 1 325 ? 7.223 -33.281 -15.734 1 98.81 325 GLU B CA 1
ATOM 5653 C C . GLU B 1 325 ? 7.566 -34.562 -14.992 1 98.81 325 GLU B C 1
ATOM 5655 O O . GLU B 1 325 ? 8.133 -35.5 -15.57 1 98.81 325 GLU B O 1
ATOM 5660 N N . ALA B 1 326 ? 7.25 -34.594 -13.727 1 98.75 326 ALA B N 1
ATOM 5661 C CA . ALA B 1 326 ? 7.547 -35.75 -12.898 1 98.75 326 ALA B CA 1
ATOM 5662 C C . ALA B 1 326 ? 6.828 -37 -13.422 1 98.75 326 ALA B C 1
ATOM 5664 O O . ALA B 1 326 ? 7.41 -38.062 -13.469 1 98.75 326 ALA B O 1
ATOM 5665 N N . ALA B 1 327 ? 5.582 -36.844 -13.781 1 98.88 327 ALA B N 1
ATOM 5666 C CA . ALA B 1 327 ? 4.812 -37.969 -14.336 1 98.88 327 ALA B CA 1
ATOM 5667 C C . ALA B 1 327 ? 5.457 -38.5 -15.609 1 98.88 327 ALA B C 1
ATOM 5669 O O . ALA B 1 327 ? 5.586 -39.688 -15.789 1 98.88 327 ALA B O 1
ATOM 5670 N N . ALA B 1 328 ? 5.84 -37.594 -16.469 1 98.88 328 ALA B N 1
ATOM 5671 C CA . ALA B 1 328 ? 6.484 -38 -17.719 1 98.88 328 ALA B CA 1
ATOM 5672 C C . ALA B 1 328 ? 7.77 -38.781 -17.453 1 98.88 328 ALA B C 1
ATOM 5674 O O . ALA B 1 328 ? 8.016 -39.812 -18.078 1 98.88 328 ALA B O 1
ATOM 5675 N N . LYS B 1 329 ? 8.555 -38.281 -16.547 1 98.75 329 LYS B N 1
ATOM 5676 C CA . LYS B 1 329 ? 9.812 -38.938 -16.219 1 98.75 329 LYS B CA 1
ATOM 5677 C C . LYS B 1 329 ? 9.57 -40.344 -15.672 1 98.75 329 LYS B C 1
ATOM 5679 O O . LYS B 1 329 ? 10.336 -41.25 -15.961 1 98.75 329 LYS B O 1
ATOM 5684 N N . ALA B 1 330 ? 8.57 -40.469 -14.883 1 98.81 330 ALA B N 1
ATOM 5685 C CA . ALA B 1 330 ? 8.227 -41.781 -14.336 1 98.81 330 ALA B CA 1
ATOM 5686 C C . ALA B 1 330 ? 7.824 -42.75 -15.453 1 98.81 330 ALA B C 1
ATOM 5688 O O . ALA B 1 330 ? 8.227 -43.906 -15.445 1 98.81 330 ALA B O 1
ATOM 5689 N N . VAL B 1 331 ? 7.027 -42.312 -16.391 1 98.81 331 VAL B N 1
ATOM 5690 C CA . VAL B 1 331 ? 6.602 -43.125 -17.516 1 98.81 331 VAL B CA 1
ATOM 5691 C C . VAL B 1 331 ? 7.816 -43.531 -18.359 1 98.81 331 VAL B C 1
ATOM 5693 O O . VAL B 1 331 ? 7.918 -44.688 -18.812 1 98.81 331 VAL B O 1
ATOM 5696 N N . LEU B 1 332 ? 8.719 -42.625 -18.594 1 98.69 332 LEU B N 1
ATOM 5697 C CA . LEU B 1 332 ? 9.93 -42.906 -19.359 1 98.69 332 LEU B CA 1
ATOM 5698 C C . LEU B 1 332 ? 10.766 -43.969 -18.656 1 98.69 332 LEU B C 1
ATOM 5700 O O . LEU B 1 332 ? 11.305 -44.875 -19.312 1 98.69 332 LEU B O 1
ATOM 5704 N N . ALA B 1 333 ? 10.883 -43.812 -17.359 1 98.38 333 ALA B N 1
ATOM 5705 C CA . ALA B 1 333 ? 11.602 -44.844 -16.594 1 98.38 333 ALA B CA 1
ATOM 5706 C C . ALA B 1 333 ? 10.938 -46.188 -16.719 1 98.38 333 ALA B C 1
ATOM 5708 O O . ALA B 1 333 ? 11.617 -47.219 -16.844 1 98.38 333 ALA B O 1
ATOM 5709 N N . ALA B 1 334 ? 9.648 -46.219 -16.625 1 98.38 334 ALA B N 1
ATOM 5710 C CA . ALA B 1 334 ? 8.883 -47.469 -16.781 1 98.38 334 ALA B CA 1
ATOM 5711 C C . ALA B 1 334 ? 9.086 -48.062 -18.172 1 98.38 334 ALA B C 1
ATOM 5713 O O . ALA B 1 334 ? 9.188 -49.281 -18.328 1 98.38 334 ALA B O 1
ATOM 5714 N N . ARG B 1 335 ? 9.078 -47.188 -19.156 1 97.62 335 ARG B N 1
ATOM 5715 C CA . ARG B 1 335 ? 9.281 -47.625 -20.547 1 97.62 335 ARG B CA 1
ATOM 5716 C C . ARG B 1 335 ? 10.633 -48.281 -20.719 1 97.62 335 ARG B C 1
ATOM 5718 O O . ARG B 1 335 ? 10.742 -49.312 -21.406 1 97.62 335 ARG B O 1
ATOM 5725 N N . GLU B 1 336 ? 11.617 -47.75 -20.141 1 97.25 336 GLU B N 1
ATOM 5726 C CA . GLU B 1 336 ? 12.953 -48.312 -20.234 1 97.25 336 GLU B CA 1
ATOM 5727 C C . GLU B 1 336 ? 12.992 -49.719 -19.656 1 97.25 336 GLU B C 1
ATOM 5729 O O . GLU B 1 336 ? 13.695 -50.594 -20.172 1 97.25 336 GLU B O 1
ATOM 5734 N N . LYS B 1 337 ? 12.242 -49.938 -18.672 1 97.19 337 LYS B N 1
ATOM 5735 C CA . LYS B 1 337 ? 12.227 -51.219 -17.984 1 97.19 337 LYS B CA 1
ATOM 5736 C C . LYS B 1 337 ? 11.078 -52.094 -18.5 1 97.19 337 LYS B C 1
ATOM 5738 O O . LYS B 1 337 ? 10.961 -53.25 -18.109 1 97.19 337 LYS B O 1
ATOM 5743 N N . ASN B 1 338 ? 10.312 -51.562 -19.328 1 96.56 338 ASN B N 1
ATOM 5744 C CA . ASN B 1 338 ? 9.094 -52.188 -19.812 1 96.56 338 ASN B CA 1
ATOM 5745 C C . ASN B 1 338 ? 8.242 -52.719 -18.672 1 96.56 338 ASN B C 1
ATOM 5747 O O . ASN B 1 338 ? 7.824 -53.875 -18.703 1 96.56 338 ASN B O 1
ATOM 5751 N N . ASP B 1 339 ? 8.117 -51.938 -17.625 1 98.12 339 ASP B N 1
ATOM 5752 C CA . ASP B 1 339 ? 7.289 -52.25 -16.469 1 98.12 339 ASP B CA 1
ATOM 5753 C C . ASP B 1 339 ? 6.387 -51.062 -16.125 1 98.12 339 ASP B C 1
ATOM 5755 O O . ASP B 1 339 ? 6.816 -50.125 -15.453 1 98.12 339 ASP B O 1
ATOM 5759 N N . PHE B 1 340 ? 5.137 -51.219 -16.469 1 98.12 340 PHE B N 1
ATOM 5760 C CA . PHE B 1 340 ? 4.172 -50.156 -16.234 1 98.12 340 PHE B CA 1
ATOM 5761 C C . PHE B 1 340 ? 3.229 -50.5 -15.094 1 98.12 340 PHE B C 1
ATOM 5763 O O . PHE B 1 340 ? 2.088 -50.062 -15.055 1 98.12 340 PHE B O 1
ATOM 5770 N N . SER B 1 341 ? 3.678 -51.406 -14.234 1 97.81 341 SER B N 1
ATOM 5771 C CA . SER B 1 341 ? 2.963 -51.688 -12.984 1 97.81 341 SER B CA 1
ATOM 5772 C C . SER B 1 341 ? 3.088 -50.531 -12.016 1 97.81 341 SER B C 1
ATOM 5774 O O . SER B 1 341 ? 3.83 -49.562 -12.266 1 97.81 341 SER B O 1
ATOM 5776 N N . ALA B 1 342 ? 2.357 -50.594 -10.938 1 97.94 342 ALA B N 1
ATOM 5777 C CA . ALA B 1 342 ? 2.471 -49.594 -9.883 1 97.94 342 ALA B CA 1
ATOM 5778 C C . ALA B 1 342 ? 3.92 -49.438 -9.43 1 97.94 342 ALA B C 1
ATOM 5780 O O . ALA B 1 342 ? 4.379 -48.312 -9.18 1 97.94 342 ALA B O 1
ATOM 5781 N N . GLU B 1 343 ? 4.594 -50.531 -9.359 1 97.69 343 GLU B N 1
ATOM 5782 C CA . GLU B 1 343 ? 6 -50.5 -8.961 1 97.69 343 GLU B CA 1
ATOM 5783 C C . GLU B 1 343 ? 6.867 -49.844 -10.039 1 97.69 343 GLU B C 1
ATOM 5785 O O . GLU B 1 343 ? 7.754 -49.062 -9.727 1 97.69 343 GLU B O 1
ATOM 5790 N N . GLY B 1 344 ? 6.645 -50.188 -11.258 1 97.25 344 GLY B N 1
ATOM 5791 C CA . GLY B 1 344 ? 7.398 -49.594 -12.352 1 97.25 344 GLY B CA 1
ATOM 5792 C C . GLY B 1 344 ? 7.203 -48.094 -12.484 1 97.25 344 GLY B C 1
ATOM 5793 O O . GLY B 1 344 ? 8.117 -47.375 -12.898 1 97.25 344 GLY B O 1
ATOM 5794 N N . LEU B 1 345 ? 6.031 -47.625 -12.047 1 98.44 345 LEU B N 1
ATOM 5795 C CA . LEU B 1 345 ? 5.684 -46.219 -12.148 1 98.44 345 LEU B CA 1
ATOM 5796 C C . LEU B 1 345 ? 5.941 -45.5 -10.836 1 98.44 345 LEU B C 1
ATOM 5798 O O . LEU B 1 345 ? 5.727 -44.281 -10.734 1 98.44 345 LEU B O 1
ATOM 5802 N N . SER B 1 346 ? 6.5 -46.125 -9.859 1 97.56 346 SER B N 1
ATOM 5803 C CA . SER B 1 346 ? 6.57 -45.625 -8.484 1 97.56 346 SER B CA 1
ATOM 5804 C C . SER B 1 346 ? 7.57 -44.5 -8.352 1 97.56 346 SER B C 1
ATOM 5806 O O . SER B 1 346 ? 7.539 -43.75 -7.375 1 97.56 346 SER B O 1
ATOM 5808 N N . SER B 1 347 ? 8.445 -44.344 -9.336 1 98.06 347 SER B N 1
ATOM 5809 C CA . SER B 1 347 ? 9.398 -43.219 -9.289 1 98.06 347 SER B CA 1
ATOM 5810 C C . SER B 1 347 ? 8.695 -41.875 -9.273 1 98.06 347 SER B C 1
ATOM 5812 O O . SER B 1 347 ? 9.258 -40.875 -8.82 1 98.06 347 SER B O 1
ATOM 5814 N N . TYR B 1 348 ? 7.449 -41.875 -9.734 1 98.31 348 TYR B N 1
ATOM 5815 C CA . TYR B 1 348 ? 6.656 -40.656 -9.688 1 98.31 348 TYR B CA 1
ATOM 5816 C C . TYR B 1 348 ? 6.574 -40.094 -8.258 1 98.31 348 TYR B C 1
ATOM 5818 O O . TYR B 1 348 ? 6.816 -38.906 -8.023 1 98.31 348 TYR B O 1
ATOM 5826 N N . GLN B 1 349 ? 6.262 -40.938 -7.387 1 97.38 349 GLN B N 1
ATOM 5827 C CA . GLN B 1 349 ? 6.129 -40.562 -5.988 1 97.38 349 GLN B CA 1
ATOM 5828 C C . GLN B 1 349 ? 7.453 -40.031 -5.438 1 97.38 349 GLN B C 1
ATOM 5830 O O . GLN B 1 349 ? 7.48 -39.031 -4.703 1 97.38 349 GLN B O 1
ATOM 5835 N N . THR B 1 350 ? 8.492 -40.688 -5.773 1 97.44 350 THR B N 1
ATOM 5836 C CA . THR B 1 350 ? 9.812 -40.281 -5.32 1 97.44 350 THR B CA 1
ATOM 5837 C C . THR B 1 350 ? 10.18 -38.906 -5.883 1 97.44 350 THR B C 1
ATOM 5839 O O . THR B 1 350 ? 10.688 -38.062 -5.164 1 97.44 350 THR B O 1
ATOM 5842 N N . LEU B 1 351 ? 9.93 -38.75 -7.133 1 97.94 351 LEU B N 1
ATOM 5843 C CA . LEU B 1 351 ? 10.203 -37.469 -7.781 1 97.94 351 LEU B CA 1
ATOM 5844 C C . LEU B 1 351 ? 9.422 -36.344 -7.117 1 97.94 351 LEU B C 1
ATOM 5846 O O . LEU B 1 351 ? 9.953 -35.25 -6.902 1 97.94 351 LEU B O 1
ATOM 5850 N N . LEU B 1 352 ? 8.164 -36.562 -6.828 1 97.62 352 LEU B N 1
ATOM 5851 C CA . LEU B 1 352 ? 7.332 -35.562 -6.164 1 97.62 352 LEU B CA 1
ATOM 5852 C C . LEU B 1 352 ? 7.852 -35.281 -4.762 1 97.62 352 LEU B C 1
ATOM 5854 O O . LEU B 1 352 ? 7.938 -34.125 -4.355 1 97.62 352 LEU B O 1
ATOM 5858 N N . GLU B 1 353 ? 8.211 -36.344 -4.047 1 95.88 353 GLU B N 1
ATOM 5859 C CA . GLU B 1 353 ? 8.703 -36.188 -2.678 1 95.88 353 GLU B CA 1
ATOM 5860 C C . GLU B 1 353 ? 9.984 -35.344 -2.637 1 95.88 353 GLU B C 1
ATOM 5862 O O . GLU B 1 353 ? 10.219 -34.594 -1.682 1 95.88 353 GLU B O 1
ATOM 5867 N N . ASP B 1 354 ? 10.734 -35.5 -3.662 1 95.38 354 ASP B N 1
ATOM 5868 C CA . ASP B 1 354 ? 12.016 -34.781 -3.717 1 95.38 354 ASP B CA 1
ATOM 5869 C C . ASP B 1 354 ? 11.844 -33.375 -4.273 1 95.38 354 ASP B C 1
ATOM 5871 O O . ASP B 1 354 ? 12.758 -32.562 -4.188 1 95.38 354 ASP B O 1
ATOM 5875 N N . SER B 1 355 ? 10.742 -33.094 -4.734 1 95 355 SER B N 1
ATOM 5876 C CA . SER B 1 355 ? 10.484 -31.797 -5.359 1 95 355 SER B CA 1
ATOM 5877 C C . SER B 1 355 ? 9.906 -30.797 -4.355 1 95 355 SER B C 1
ATOM 5879 O O . SER B 1 355 ? 9.539 -31.188 -3.242 1 95 355 SER B O 1
ATOM 5881 N N . PHE B 1 356 ? 9.805 -29.531 -4.828 1 93.38 356 PHE B N 1
ATOM 5882 C CA . PHE B 1 356 ? 9.219 -28.469 -4.016 1 93.38 356 PHE B CA 1
ATOM 5883 C C . PHE B 1 356 ? 7.734 -28.734 -3.771 1 93.38 356 PHE B C 1
ATOM 5885 O O . PHE B 1 356 ? 7.16 -28.234 -2.803 1 93.38 356 PHE B O 1
ATOM 5892 N N . ILE B 1 357 ? 7.094 -29.547 -4.609 1 95.5 357 ILE B N 1
ATOM 5893 C CA . ILE B 1 357 ? 5.652 -29.766 -4.516 1 95.5 357 ILE B CA 1
ATOM 5894 C C . ILE B 1 357 ? 5.305 -30.344 -3.148 1 95.5 357 ILE B C 1
ATOM 5896 O O . ILE B 1 357 ? 4.656 -29.703 -2.33 1 95.5 357 ILE B O 1
ATOM 5900 N N . MET B 1 358 ? 5.879 -31.531 -2.883 1 94.81 358 MET B N 1
ATOM 5901 C CA . MET B 1 358 ? 5.523 -32.219 -1.645 1 94.81 358 MET B CA 1
ATOM 5902 C C . MET B 1 358 ? 6.141 -31.516 -0.438 1 94.81 358 MET B C 1
ATOM 5904 O O . MET B 1 358 ? 5.527 -31.469 0.63 1 94.81 358 MET B O 1
ATOM 5908 N N . LYS B 1 359 ? 7.27 -31 -0.602 1 92.81 359 LYS B N 1
ATOM 5909 C CA . LYS B 1 359 ? 7.922 -30.297 0.496 1 92.81 359 LYS B CA 1
ATOM 5910 C C . LYS B 1 359 ? 7.105 -29.078 0.922 1 92.81 359 LYS B C 1
ATOM 5912 O O . LYS B 1 359 ? 6.91 -28.844 2.117 1 92.81 359 LYS B O 1
ATOM 5917 N N . ASP B 1 360 ? 6.652 -28.297 -0.029 1 91.44 360 ASP B N 1
ATOM 5918 C CA . ASP B 1 360 ? 5.844 -27.125 0.285 1 91.44 360 ASP B CA 1
ATOM 5919 C C . ASP B 1 360 ? 4.488 -27.531 0.859 1 91.44 360 ASP B C 1
ATOM 5921 O O . ASP B 1 360 ? 4.004 -26.922 1.815 1 91.44 360 ASP B O 1
ATOM 5925 N N . LEU B 1 361 ? 3.885 -28.516 0.249 1 91.75 361 LEU B N 1
ATOM 5926 C CA . LEU B 1 361 ? 2.592 -28.969 0.747 1 91.75 361 LEU B CA 1
ATOM 5927 C C . LEU B 1 361 ? 2.699 -29.438 2.195 1 91.75 361 LEU B C 1
ATOM 5929 O O . LEU B 1 361 ? 1.81 -29.172 3.006 1 91.75 361 LEU B O 1
ATOM 5933 N N . LYS B 1 362 ? 3.758 -30.125 2.525 1 90.75 362 LYS B N 1
ATOM 5934 C CA . LYS B 1 362 ? 3.975 -30.594 3.889 1 90.75 362 LYS B CA 1
ATOM 5935 C C . LYS B 1 362 ? 4.262 -29.438 4.836 1 90.75 362 LYS B C 1
ATOM 5937 O O . LYS B 1 362 ? 3.766 -29.406 5.965 1 90.75 362 LYS B O 1
ATOM 5942 N N . LEU B 1 363 ? 5.043 -28.547 4.316 1 87.44 363 LEU B N 1
ATOM 5943 C CA . LEU B 1 363 ? 5.387 -27.375 5.121 1 87.44 363 LEU B CA 1
ATOM 5944 C C . LEU B 1 363 ? 4.133 -26.609 5.516 1 87.44 363 LEU B C 1
ATOM 5946 O O . LEU B 1 363 ? 4.012 -26.156 6.66 1 87.44 363 LEU B O 1
ATOM 5950 N N . TYR B 1 364 ? 3.197 -26.484 4.594 1 86.62 364 TYR B N 1
ATOM 5951 C CA . TYR B 1 364 ? 2.035 -25.625 4.816 1 86.62 364 TYR B CA 1
ATOM 5952 C C . TYR B 1 364 ? 0.796 -26.469 5.121 1 86.62 364 TYR B C 1
ATOM 5954 O O . TYR B 1 364 ? -0.33 -26.031 4.859 1 86.62 364 TYR B O 1
ATOM 5962 N N . LYS B 1 365 ? 0.918 -27.594 5.609 1 87 365 LYS B N 1
ATOM 5963 C CA . LYS B 1 365 ? -0.167 -28.562 5.809 1 87 365 LYS B CA 1
ATOM 5964 C C . LYS B 1 365 ? -1.209 -28 6.781 1 87 365 LYS B C 1
ATOM 5966 O O . LYS B 1 365 ? -2.391 -28.344 6.684 1 87 365 LYS B O 1
ATOM 5971 N N . ASP B 1 366 ? -0.813 -27.094 7.672 1 83.56 366 ASP B N 1
ATOM 5972 C CA . ASP B 1 366 ? -1.725 -26.594 8.703 1 83.56 366 ASP B CA 1
ATOM 5973 C C . ASP B 1 366 ? -2.303 -25.234 8.32 1 83.56 366 ASP B C 1
ATOM 5975 O O . ASP B 1 366 ? -3.164 -24.703 9.023 1 83.56 366 ASP B O 1
ATOM 5979 N N . LEU B 1 367 ? -1.855 -24.719 7.266 1 81.31 367 LEU B N 1
ATOM 5980 C CA . LEU B 1 367 ? -2.225 -23.359 6.887 1 81.31 367 LEU B CA 1
ATOM 5981 C C . LEU B 1 367 ? -3.697 -23.281 6.492 1 81.31 367 LEU B C 1
ATOM 5983 O O . LEU B 1 367 ? -4.406 -22.359 6.902 1 81.31 367 LEU B O 1
ATOM 5987 N N . PRO B 1 368 ? -4.145 -24.25 5.762 1 76.44 368 PRO B N 1
ATOM 5988 C CA . PRO B 1 368 ? -5.559 -24.172 5.398 1 76.44 368 PRO B CA 1
ATOM 5989 C C . PRO B 1 368 ? -6.48 -24.125 6.613 1 76.44 368 PRO B C 1
ATOM 5991 O O . PRO B 1 368 ? -7.422 -23.328 6.652 1 76.44 368 PRO B O 1
ATOM 5994 N N . ALA B 1 369 ? -6.223 -24.906 7.578 1 75.5 369 ALA B N 1
ATOM 5995 C CA . ALA B 1 369 ? -7.02 -24.906 8.797 1 75.5 369 ALA B CA 1
ATOM 5996 C C . ALA B 1 369 ? -6.906 -23.562 9.531 1 75.5 369 ALA B C 1
ATOM 5998 O O . ALA B 1 369 ? -7.891 -23.078 10.086 1 75.5 369 ALA B O 1
ATOM 5999 N N . PHE B 1 370 ? -5.762 -23.047 9.5 1 77.69 370 PHE B N 1
ATOM 6000 C CA . PHE B 1 370 ? -5.543 -21.75 10.125 1 77.69 370 PHE B CA 1
ATOM 6001 C C . PHE B 1 370 ? -6.34 -20.656 9.414 1 77.69 370 PHE B C 1
ATOM 6003 O O . PHE B 1 370 ? -6.934 -19.797 10.055 1 77.69 370 PHE B O 1
ATOM 6010 N N . MET B 1 371 ? -6.359 -20.734 8.148 1 77.94 371 MET B N 1
ATOM 6011 C CA . MET B 1 371 ? -7.039 -19.719 7.336 1 77.94 371 MET B CA 1
ATOM 6012 C C . MET B 1 371 ? -8.555 -19.828 7.488 1 77.94 371 MET B C 1
ATOM 6014 O O . MET B 1 371 ? -9.289 -18.922 7.125 1 77.94 371 MET B O 1
ATOM 6018 N N . GLU B 1 372 ? -8.969 -20.875 8.094 1 73.88 372 GLU B N 1
ATOM 6019 C CA . GLU B 1 372 ? -10.391 -21.047 8.344 1 73.88 372 GLU B CA 1
ATOM 6020 C C . GLU B 1 372 ? -10.844 -20.281 9.586 1 73.88 372 GLU B C 1
ATOM 6022 O O . GLU B 1 372 ? -12.039 -20.141 9.836 1 73.88 372 GLU B O 1
ATOM 6027 N N . THR B 1 373 ? -9.914 -19.734 10.25 1 74.94 373 THR B N 1
ATOM 6028 C CA . THR B 1 373 ? -10.266 -18.938 11.414 1 74.94 373 THR B CA 1
ATOM 6029 C C . THR B 1 373 ? -10.945 -17.625 10.984 1 74.94 373 THR B C 1
ATOM 6031 O O . THR B 1 373 ? -10.312 -16.781 10.359 1 74.94 373 THR B O 1
ATOM 6034 N N . PRO B 1 374 ? -12.125 -17.453 11.391 1 72.75 374 PRO B N 1
ATOM 6035 C CA . PRO B 1 374 ? -12.891 -16.312 10.898 1 72.75 374 PRO B CA 1
ATOM 6036 C C . PRO B 1 374 ? -12.281 -14.969 11.289 1 72.75 374 PRO B C 1
ATOM 6038 O O . PRO B 1 374 ? -12.43 -13.977 10.57 1 72.75 374 PRO B O 1
ATOM 6041 N N . ARG B 1 375 ? -11.648 -14.891 12.422 1 79.38 375 ARG B N 1
ATOM 6042 C CA . ARG B 1 375 ? -11.102 -13.641 12.938 1 79.38 375 ARG B CA 1
ATOM 6043 C C . ARG B 1 375 ? -10.07 -13.055 11.969 1 79.38 375 ARG B C 1
ATOM 6045 O O . ARG B 1 375 ? -9.898 -11.836 11.898 1 79.38 375 ARG B O 1
ATOM 6052 N N . ILE B 1 376 ? -9.484 -13.945 11.242 1 76.12 376 ILE B N 1
ATOM 6053 C CA . ILE B 1 376 ? -8.43 -13.531 10.312 1 76.12 376 ILE B CA 1
ATOM 6054 C C . ILE B 1 376 ? -9.031 -12.68 9.203 1 76.12 376 ILE B C 1
ATOM 6056 O O . ILE B 1 376 ? -8.398 -11.734 8.719 1 76.12 376 ILE B O 1
ATOM 6060 N N . PHE B 1 377 ? -10.273 -12.898 8.93 1 76.06 377 PHE B N 1
ATOM 6061 C CA . PHE B 1 377 ? -10.859 -12.258 7.762 1 76.06 377 PHE B CA 1
ATOM 6062 C C . PHE B 1 377 ? -11.867 -11.195 8.18 1 76.06 377 PHE B C 1
ATOM 6064 O O . PHE B 1 377 ? -12.359 -10.43 7.34 1 76.06 377 PHE B O 1
ATOM 6071 N N . ASN B 1 378 ? -12.156 -11.117 9.438 1 77.88 378 ASN B N 1
ATOM 6072 C CA . ASN B 1 378 ? -13.133 -10.148 9.914 1 77.88 378 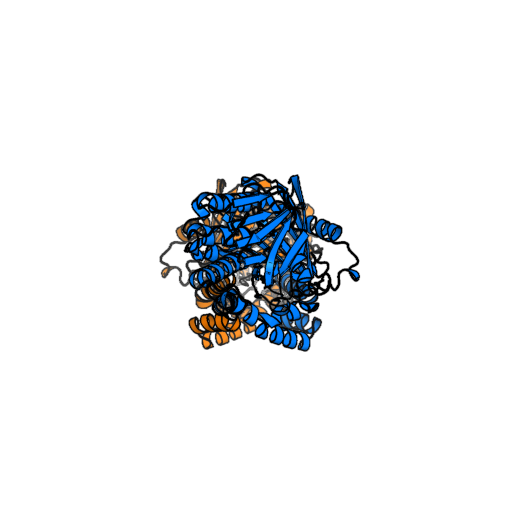ASN B CA 1
ATOM 6073 C C . ASN B 1 378 ? -12.523 -9.195 10.938 1 77.88 378 ASN B C 1
ATOM 6075 O O . ASN B 1 378 ? -12.25 -8.031 10.633 1 77.88 378 ASN B O 1
ATOM 6079 N N . GLN B 1 379 ? -12.094 -9.75 12.07 1 77.06 379 GLN B N 1
ATOM 6080 C CA . GLN B 1 379 ? -11.695 -8.922 13.203 1 77.06 379 GLN B CA 1
ATOM 6081 C C . GLN B 1 379 ? -10.328 -8.289 12.969 1 77.06 379 GLN B C 1
ATOM 6083 O O . GLN B 1 379 ? -10.117 -7.121 13.305 1 77.06 379 GLN B O 1
ATOM 6088 N N . TYR B 1 380 ? -9.5 -9.031 12.445 1 80.19 380 TYR B N 1
ATOM 6089 C CA . TYR B 1 380 ? -8.148 -8.508 12.312 1 80.19 380 TYR B CA 1
ATOM 6090 C C . TYR B 1 380 ? -8.094 -7.395 11.281 1 80.19 380 TYR B C 1
ATOM 6092 O O . TYR B 1 380 ? -7.508 -6.336 11.531 1 80.19 380 TYR B O 1
ATOM 6100 N N . PRO B 1 381 ? -8.734 -7.59 10.102 1 80.25 381 PRO B N 1
ATOM 6101 C CA . PRO B 1 381 ? -8.773 -6.465 9.172 1 80.25 381 PRO B CA 1
ATOM 6102 C C . PRO B 1 381 ? -9.406 -5.211 9.773 1 80.25 381 PRO B C 1
ATOM 6104 O O . PRO B 1 381 ? -8.891 -4.105 9.586 1 80.25 381 PRO B O 1
ATOM 6107 N N . LYS B 1 382 ? -10.422 -5.359 10.484 1 80.81 382 LYS B N 1
ATOM 6108 C CA . LYS B 1 382 ? -11.062 -4.227 11.141 1 80.81 382 LYS B CA 1
ATOM 6109 C C . LYS B 1 382 ? -10.133 -3.586 12.164 1 80.81 382 LYS B C 1
ATOM 6111 O O . LYS B 1 382 ? -10.047 -2.359 12.25 1 80.81 382 LYS B O 1
ATOM 6116 N N . MET B 1 383 ? -9.469 -4.43 12.938 1 81.88 383 MET B N 1
ATOM 6117 C CA . MET B 1 383 ? -8.531 -3.93 13.938 1 81.88 383 MET B CA 1
ATOM 6118 C C . MET B 1 383 ? -7.441 -3.084 13.289 1 81.88 383 MET B C 1
ATOM 6120 O O . MET B 1 383 ? -7.148 -1.981 13.758 1 81.88 383 MET B O 1
ATOM 6124 N N . VAL B 1 384 ? -6.848 -3.574 12.273 1 83.06 384 VAL B N 1
ATOM 6125 C CA . VAL B 1 384 ? -5.77 -2.859 11.594 1 83.06 384 VAL B CA 1
ATOM 6126 C C . VAL B 1 384 ? -6.301 -1.548 11.023 1 83.06 384 VAL B C 1
ATOM 6128 O O . VAL B 1 384 ? -5.664 -0.501 11.156 1 83.06 384 VAL B O 1
ATOM 6131 N N . ALA B 1 385 ? -7.477 -1.602 10.453 1 81.12 385 ALA B N 1
ATOM 6132 C CA . ALA B 1 385 ? -8.102 -0.394 9.922 1 81.12 385 ALA B CA 1
ATOM 6133 C C . ALA B 1 385 ? -8.32 0.645 11.016 1 81.12 385 ALA B C 1
ATOM 6135 O O . ALA B 1 385 ? -8.078 1.836 10.812 1 81.12 385 ALA B O 1
ATOM 6136 N N . ASP B 1 386 ? -8.781 0.188 12.133 1 82.81 386 ASP B N 1
ATOM 6137 C CA . ASP B 1 386 ? -9.039 1.09 13.25 1 82.81 386 ASP B CA 1
ATOM 6138 C C . ASP B 1 386 ? -7.746 1.729 13.75 1 82.81 386 ASP B C 1
ATOM 6140 O O . ASP B 1 386 ? -7.727 2.91 14.102 1 82.81 386 ASP B O 1
ATOM 6144 N N . ILE B 1 387 ? -6.762 0.927 13.844 1 81.06 387 ILE B N 1
ATOM 6145 C CA . ILE B 1 387 ? -5.461 1.437 14.266 1 81.06 387 ILE B CA 1
ATOM 6146 C C . ILE B 1 387 ? -4.98 2.5 13.289 1 81.06 387 ILE B C 1
ATOM 6148 O O . ILE B 1 387 ? -4.539 3.578 13.695 1 81.06 387 ILE B O 1
ATOM 6152 N N . MET B 1 388 ? -5.113 2.242 12.039 1 84.19 388 MET B N 1
ATOM 6153 C CA . MET B 1 388 ? -4.691 3.199 11.016 1 84.19 388 MET B CA 1
ATOM 6154 C C . MET B 1 388 ? -5.504 4.484 11.109 1 84.19 388 MET B C 1
ATOM 6156 O O . MET B 1 388 ? -4.949 5.582 11.023 1 84.19 388 MET B O 1
ATOM 6160 N N . GLN B 1 389 ? -6.754 4.32 11.242 1 82.88 389 GLN B N 1
ATOM 6161 C CA . GLN B 1 389 ? -7.609 5.496 11.391 1 82.88 389 GLN B CA 1
ATOM 6162 C C . GLN B 1 389 ? -7.152 6.363 12.555 1 82.88 389 GLN B C 1
ATOM 6164 O O . GLN B 1 389 ? -7.094 7.59 12.438 1 82.88 389 GLN B O 1
ATOM 6169 N N . SER B 1 390 ? -6.832 5.73 13.656 1 80.88 390 SER B N 1
ATOM 6170 C CA . SER B 1 390 ? -6.395 6.461 14.844 1 80.88 390 SER B CA 1
ATOM 6171 C C . SER B 1 390 ? -5.062 7.164 14.594 1 80.88 390 SER B C 1
ATOM 6173 O O . SER B 1 390 ? -4.82 8.25 15.125 1 80.88 390 SER B O 1
ATOM 6175 N N . MET B 1 391 ? -4.254 6.609 13.867 1 81.62 391 MET B N 1
ATOM 6176 C CA . MET B 1 391 ? -2.92 7.148 13.617 1 81.62 391 MET B CA 1
ATOM 6177 C C . MET B 1 391 ? -2.99 8.352 12.688 1 81.62 391 MET B C 1
ATOM 6179 O O . MET B 1 391 ? -2.281 9.344 12.891 1 81.62 391 MET B O 1
ATOM 6183 N N . PHE B 1 392 ? -3.93 8.359 11.758 1 83.56 392 PHE B N 1
ATOM 6184 C CA . PHE B 1 392 ? -3.861 9.352 10.688 1 83.56 392 PHE B CA 1
ATOM 6185 C C . PHE B 1 392 ? -4.922 10.43 10.883 1 83.56 392 PHE B C 1
ATOM 6187 O O . PHE B 1 392 ? -4.914 11.445 10.18 1 83.56 392 PHE B O 1
ATOM 6194 N N . THR B 1 393 ? -5.793 10.164 11.766 1 80.75 393 THR B N 1
ATOM 6195 C CA . THR B 1 393 ? -6.812 11.18 12.016 1 80.75 393 THR B CA 1
ATOM 6196 C C . THR B 1 393 ? -6.363 12.141 13.117 1 80.75 393 THR B C 1
ATOM 6198 O O . THR B 1 393 ? -5.977 11.711 14.203 1 80.75 393 THR B O 1
ATOM 6201 N N . VAL B 1 394 ? -6.297 13.469 12.836 1 81.88 394 VAL B N 1
ATOM 6202 C CA . VAL B 1 394 ? -6.023 14.539 13.789 1 81.88 394 VAL B CA 1
ATOM 6203 C C . VAL B 1 394 ? -7.273 15.398 13.969 1 81.88 394 VAL B C 1
ATOM 6205 O O . VAL B 1 394 ? -7.691 16.109 13.047 1 81.88 394 VAL B O 1
ATOM 6208 N N . ASP B 1 395 ? -7.859 15.281 15.133 1 83.31 395 ASP B N 1
ATOM 6209 C CA . ASP B 1 395 ? -9.156 15.938 15.305 1 83.31 395 ASP B CA 1
ATOM 6210 C C . ASP B 1 395 ? -9.078 17.047 16.344 1 83.31 395 ASP B C 1
ATOM 6212 O O . ASP B 1 395 ? -10.102 17.516 16.844 1 83.31 395 ASP B O 1
ATOM 6216 N N . GLY B 1 396 ? -7.828 17.406 16.75 1 83.44 396 GLY B N 1
ATOM 6217 C CA . GLY B 1 396 ? -7.668 18.516 17.672 1 83.44 396 GLY B CA 1
ATOM 6218 C C . GLY B 1 396 ? -7.551 18.078 19.125 1 83.44 396 GLY B C 1
ATOM 6219 O O . GLY B 1 396 ? -7.18 18.875 19.984 1 83.44 396 GLY B O 1
ATOM 6220 N N . THR B 1 397 ? -7.965 16.797 19.375 1 83 397 THR B N 1
ATOM 6221 C CA . THR B 1 397 ? -7.707 16.266 20.703 1 83 397 THR B CA 1
ATOM 6222 C C . THR B 1 397 ? -6.238 15.859 20.844 1 83 397 THR B C 1
ATOM 6224 O O . THR B 1 397 ? -5.582 15.516 19.859 1 83 397 THR B O 1
ATOM 6227 N N . PRO B 1 398 ? -5.785 16.031 22.062 1 81.56 398 PRO B N 1
ATOM 6228 C CA . PRO B 1 398 ? -4.398 15.609 22.266 1 81.56 398 PRO B CA 1
ATOM 6229 C C . PRO B 1 398 ? -4.156 14.164 21.828 1 81.56 398 PRO B C 1
ATOM 6231 O O . PRO B 1 398 ? -5.02 13.305 22.016 1 81.56 398 PRO B O 1
ATOM 6234 N N . SER B 1 399 ? -3.033 14.023 21.234 1 81.62 399 SER B N 1
ATOM 6235 C CA . SER B 1 399 ? -2.67 12.695 20.734 1 81.62 399 SER B CA 1
ATOM 6236 C C . SER B 1 399 ? -2.473 11.719 21.891 1 81.62 399 SER B C 1
ATOM 6238 O O . SER B 1 399 ? -2.076 12.117 22.984 1 81.62 399 SER B O 1
ATOM 6240 N N . GLN B 1 400 ? -2.824 10.453 21.625 1 78.31 400 GLN B N 1
ATOM 6241 C CA . GLN B 1 400 ? -2.535 9.375 22.562 1 78.31 400 GLN B CA 1
ATOM 6242 C C . GLN B 1 400 ? -1.333 8.555 22.109 1 78.31 400 GLN B C 1
ATOM 6244 O O . GLN B 1 400 ? -1.095 8.406 20.906 1 78.31 400 GLN B O 1
ATOM 6249 N N . PRO B 1 401 ? -0.602 8.102 23.125 1 77.5 401 PRO B N 1
ATOM 6250 C CA . PRO B 1 401 ? 0.496 7.211 22.734 1 77.5 401 PRO B CA 1
ATOM 6251 C C . PRO B 1 401 ? 0.029 6.035 21.875 1 77.5 401 PRO B C 1
ATOM 6253 O O . PRO B 1 401 ? -1.047 5.48 22.125 1 77.5 401 PRO B O 1
ATOM 6256 N N . ILE B 1 402 ? 0.809 5.715 20.969 1 75.75 402 ILE B N 1
ATOM 6257 C CA . ILE B 1 402 ? 0.467 4.637 20.047 1 75.75 402 ILE B CA 1
ATOM 6258 C C . ILE B 1 402 ? 0.253 3.342 20.828 1 75.75 402 ILE B C 1
ATOM 6260 O O . ILE B 1 402 ? -0.614 2.535 20.484 1 75.75 402 ILE B O 1
ATOM 6264 N N . ARG B 1 403 ? 1.04 3.152 21.859 1 76.25 403 ARG B N 1
ATOM 6265 C CA . ARG B 1 403 ? 0.906 1.955 22.688 1 76.25 403 ARG B CA 1
ATOM 6266 C C . ARG B 1 403 ? -0.506 1.833 23.25 1 76.25 403 ARG B C 1
ATOM 6268 O O . ARG B 1 403 ? -1.063 0.735 23.312 1 76.25 403 ARG B O 1
ATOM 6275 N N . LYS B 1 404 ? -0.983 3.006 23.656 1 78.31 404 LYS B N 1
ATOM 6276 C CA . LYS B 1 404 ? -2.332 3.01 24.219 1 78.31 404 LYS B CA 1
ATOM 6277 C C . LYS B 1 404 ? -3.371 2.689 23.141 1 78.31 404 LYS B C 1
ATOM 6279 O O . LYS B 1 404 ? -4.324 1.95 23.391 1 78.31 404 LYS B O 1
ATOM 6284 N N . THR B 1 405 ? -3.17 3.201 22.047 1 75.69 405 THR B N 1
ATOM 6285 C CA . THR B 1 405 ? -4.066 2.939 20.922 1 75.69 405 THR B CA 1
ATOM 6286 C C . THR B 1 405 ? -4.031 1.465 20.531 1 75.69 405 THR B C 1
ATOM 6288 O O . THR B 1 405 ? -5.078 0.841 20.344 1 75.69 405 THR B O 1
ATOM 6291 N N . LEU B 1 406 ? -2.828 0.919 20.422 1 76.62 406 LEU B N 1
ATOM 6292 C CA . LEU B 1 406 ? -2.666 -0.488 20.078 1 76.62 406 LEU B CA 1
ATOM 6293 C C . LEU B 1 406 ? -3.33 -1.384 21.125 1 76.62 406 LEU B C 1
ATOM 6295 O O . LEU B 1 406 ? -4.074 -2.303 20.766 1 76.62 406 LEU B O 1
ATOM 6299 N N . MET B 1 407 ? -3.102 -1.067 22.359 1 77.94 407 MET B N 1
ATOM 6300 C CA . MET B 1 407 ? -3.643 -1.878 23.453 1 77.94 407 MET B CA 1
ATOM 6301 C C . MET B 1 407 ? -5.168 -1.844 23.453 1 77.94 407 MET B C 1
ATOM 6303 O O . MET B 1 407 ? -5.816 -2.859 23.703 1 77.94 407 MET B O 1
ATOM 6307 N N . LYS B 1 408 ? -5.715 -0.691 23.203 1 79.81 408 LYS B N 1
ATOM 6308 C CA . LYS B 1 408 ? -7.164 -0.549 23.141 1 79.81 408 LYS B CA 1
ATOM 6309 C C . LYS B 1 408 ? -7.766 -1.461 22.078 1 79.81 408 LYS B C 1
ATOM 6311 O O . LYS B 1 408 ? -8.727 -2.184 22.344 1 79.81 408 LYS B O 1
ATOM 6316 N N . HIS B 1 409 ? -7.184 -1.491 20.938 1 77.81 409 HIS B N 1
ATOM 6317 C CA . HIS B 1 409 ? -7.727 -2.281 19.844 1 77.81 409 HIS B CA 1
ATOM 6318 C C . HIS B 1 409 ? -7.434 -3.764 20.031 1 77.81 409 HIS B C 1
ATOM 6320 O O . HIS B 1 409 ? -8.234 -4.617 19.656 1 77.81 409 HIS B O 1
ATOM 6326 N N . CYS B 1 410 ? -6.285 -4.105 20.562 1 76.44 410 CYS B N 1
ATOM 6327 C CA . CYS B 1 410 ? -5.977 -5.492 20.891 1 76.44 410 CYS B CA 1
ATOM 6328 C C . CYS B 1 410 ? -6.953 -6.043 21.922 1 76.44 410 CYS B C 1
ATOM 6330 O O . CYS B 1 410 ? -7.375 -7.195 21.828 1 76.44 410 CYS B O 1
ATOM 6332 N N . LYS B 1 411 ? -7.293 -5.195 22.891 1 75.81 411 LYS B N 1
ATOM 6333 C CA . LYS B 1 411 ? -8.258 -5.59 23.906 1 75.81 411 LYS B CA 1
ATOM 6334 C C . LYS B 1 411 ? -9.617 -5.902 23.297 1 75.81 411 LYS B C 1
ATOM 6336 O O . LYS B 1 411 ? -10.305 -6.828 23.719 1 75.81 411 LYS B O 1
ATOM 6341 N N . GLU B 1 412 ? -9.938 -5.18 22.312 1 73.25 412 GLU B N 1
ATOM 6342 C CA . GLU B 1 412 ? -11.219 -5.387 21.641 1 73.25 412 GLU B CA 1
ATOM 6343 C C . GLU B 1 412 ? -11.281 -6.762 20.969 1 73.25 412 GLU B C 1
ATOM 6345 O O . GLU B 1 412 ? -12.328 -7.414 20.984 1 73.25 412 GLU B O 1
ATOM 6350 N N . VAL B 1 413 ? -10.164 -7.254 20.391 1 75.88 413 VAL B N 1
ATOM 6351 C CA . VAL B 1 413 ? -10.117 -8.555 19.734 1 75.88 413 VAL B CA 1
ATOM 6352 C C . VAL B 1 413 ? -9.914 -9.656 20.781 1 75.88 413 VAL B C 1
ATOM 6354 O O . VAL B 1 413 ? -10.383 -10.781 20.594 1 75.88 413 VAL B O 1
ATOM 6357 N N . GLY B 1 414 ? -9.273 -9.391 21.828 1 72.06 414 GLY B N 1
ATOM 6358 C CA . GLY B 1 414 ? -8.914 -10.336 22.875 1 72.06 414 GLY B CA 1
ATOM 6359 C C . GLY B 1 414 ? -7.457 -10.766 22.797 1 72.06 414 GLY B C 1
ATOM 6360 O O . GLY B 1 414 ? -7.039 -11.398 21.828 1 72.06 414 GLY B O 1
ATOM 6361 N N . TYR B 1 415 ? -6.758 -10.422 23.797 1 71.69 415 TYR B N 1
ATOM 6362 C CA . TYR B 1 415 ? -5.332 -10.711 23.844 1 71.69 415 TYR B CA 1
ATOM 6363 C C . TYR B 1 415 ? -5.07 -12.203 23.656 1 71.69 415 TYR B C 1
ATOM 6365 O O . TYR B 1 415 ? -4.129 -12.594 22.969 1 71.69 415 TYR B O 1
ATOM 6373 N N . MET B 1 416 ? -5.969 -12.961 24.203 1 68.19 416 MET B N 1
ATOM 6374 C CA . MET B 1 416 ? -5.789 -14.406 24.109 1 68.19 416 MET B CA 1
ATOM 6375 C C . MET B 1 416 ? -5.996 -14.883 22.672 1 68.19 416 MET B C 1
ATOM 6377 O O . MET B 1 416 ? -5.289 -15.773 22.203 1 68.19 416 MET B O 1
ATOM 6381 N N . ASN B 1 417 ? -6.922 -14.281 22.016 1 74.25 417 ASN B N 1
ATOM 6382 C CA . ASN B 1 417 ? -7.156 -14.609 20.609 1 74.25 417 ASN B CA 1
ATOM 6383 C C . ASN B 1 417 ? -5.953 -14.242 19.734 1 74.25 417 ASN B C 1
ATOM 6385 O O . ASN B 1 417 ? -5.559 -15.008 18.859 1 74.25 417 ASN B O 1
ATOM 6389 N N . LEU B 1 418 ? -5.387 -13.141 20.016 1 72.12 418 LEU B N 1
ATOM 6390 C CA . LEU B 1 418 ? -4.219 -12.68 19.281 1 72.12 418 LEU B CA 1
ATOM 6391 C C . LEU B 1 418 ? -3.037 -13.617 19.484 1 72.12 418 LEU B C 1
ATOM 6393 O O . LEU B 1 418 ? -2.344 -13.977 18.531 1 72.12 418 LEU B O 1
ATOM 6397 N N . ILE B 1 419 ? -2.9 -13.953 20.672 1 64.94 419 ILE B N 1
ATOM 6398 C CA . ILE B 1 419 ? -1.795 -14.844 21 1 64.94 419 ILE B CA 1
ATOM 6399 C C . ILE B 1 419 ? -2.014 -16.203 20.344 1 64.94 419 ILE B C 1
ATOM 6401 O O . ILE B 1 419 ? -1.124 -16.719 19.656 1 64.94 419 ILE B O 1
ATOM 6405 N N . LYS B 1 420 ? -3.213 -16.797 20.516 1 69.5 420 LYS B N 1
ATOM 6406 C CA . LYS B 1 420 ? -3.525 -18.109 19.953 1 69.5 420 LYS B CA 1
ATOM 6407 C C . LYS B 1 420 ? -3.391 -18.094 18.422 1 69.5 420 LYS B C 1
ATOM 6409 O O . LYS B 1 420 ? -2.75 -18.984 17.859 1 69.5 420 LYS B O 1
ATOM 6414 N N . ASP B 1 421 ? -3.928 -17.125 17.859 1 74.75 421 ASP B N 1
ATOM 6415 C CA . ASP B 1 421 ? -3.896 -17.062 16.406 1 74.75 421 ASP B CA 1
ATOM 6416 C C . ASP B 1 421 ? -2.49 -16.734 15.906 1 74.75 421 ASP B C 1
ATOM 6418 O O . ASP B 1 421 ? -2.088 -17.203 14.836 1 74.75 421 ASP B O 1
ATOM 6422 N N . GLY B 1 422 ? -1.847 -15.938 16.641 1 70.38 422 GLY B N 1
ATOM 6423 C CA . GLY B 1 422 ? -0.454 -15.672 16.312 1 70.38 422 GLY B CA 1
ATOM 6424 C C . GLY B 1 422 ? 0.412 -16.922 16.328 1 70.38 422 GLY B C 1
ATOM 6425 O O . GLY B 1 422 ? 1.157 -17.188 15.383 1 70.38 422 GLY B O 1
ATOM 6426 N N . ILE B 1 423 ? 0.225 -17.641 17.391 1 60.94 423 ILE B N 1
ATOM 6427 C CA . ILE B 1 423 ? 0.968 -18.891 17.531 1 60.94 423 ILE B CA 1
ATOM 6428 C C . ILE B 1 423 ? 0.594 -19.844 16.391 1 60.94 423 ILE B C 1
ATOM 6430 O O . ILE B 1 423 ? 1.471 -20.391 15.727 1 60.94 423 ILE B O 1
ATOM 6434 N N . LYS B 1 424 ? -0.641 -19.969 16.156 1 70.69 424 LYS B N 1
ATOM 6435 C CA . LYS B 1 424 ? -1.107 -20.844 15.086 1 70.69 424 LYS B CA 1
ATOM 6436 C C . LYS B 1 424 ? -0.598 -20.375 13.727 1 70.69 424 LYS B C 1
ATOM 6438 O O . LYS B 1 424 ? -0.221 -21.188 12.883 1 70.69 424 LYS B O 1
ATOM 6443 N N . GLY B 1 425 ? -0.587 -19.156 13.57 1 72.94 425 GLY B N 1
ATOM 6444 C CA . GLY B 1 425 ? -0.099 -18.594 12.328 1 72.94 425 GLY B CA 1
ATOM 6445 C C . GLY B 1 425 ? 1.377 -18.844 12.094 1 72.94 425 GLY B C 1
ATOM 6446 O O . GLY B 1 425 ? 1.763 -19.344 11.031 1 72.94 425 GLY B O 1
ATOM 6447 N N . VAL B 1 426 ? 2.1 -18.609 13.094 1 63.06 426 VAL B N 1
ATOM 6448 C CA . VAL B 1 426 ? 3.545 -18.781 13 1 63.06 426 VAL B CA 1
ATOM 6449 C C . VAL B 1 426 ? 3.879 -20.25 12.766 1 63.06 426 VAL B C 1
ATOM 6451 O O . VAL B 1 426 ? 4.781 -20.562 11.992 1 63.06 426 VAL B O 1
ATOM 6454 N N . THR B 1 427 ? 3.15 -21.031 13.328 1 66.12 427 THR B N 1
ATOM 6455 C CA . THR B 1 427 ? 3.428 -22.469 13.219 1 66.12 427 THR B CA 1
ATOM 6456 C C . THR B 1 427 ? 2.945 -23.016 11.883 1 66.12 427 THR B C 1
ATOM 6458 O O . THR B 1 427 ? 3.418 -24.062 11.422 1 66.12 427 THR B O 1
ATOM 6461 N N . SER B 1 428 ? 2.078 -22.281 11.305 1 72.75 428 SER B N 1
ATOM 6462 C CA . SER B 1 428 ? 1.459 -22.797 10.086 1 72.75 428 SER B CA 1
ATOM 6463 C C . SER B 1 428 ? 2.217 -22.344 8.844 1 72.75 428 SER B C 1
ATOM 6465 O O . SER B 1 428 ? 1.989 -22.844 7.75 1 72.75 428 SER B O 1
ATOM 6467 N N . ILE B 1 429 ? 3.076 -21.375 9.047 1 71.44 429 ILE B N 1
ATOM 6468 C CA . ILE B 1 429 ? 3.713 -20.797 7.867 1 71.44 429 ILE B CA 1
ATOM 6469 C C . ILE B 1 429 ? 5.227 -20.984 7.953 1 71.44 429 ILE B C 1
ATOM 6471 O O . ILE B 1 429 ? 5.918 -20.969 6.934 1 71.44 429 ILE B O 1
#

Nearest PDB structures (foldseek):
  7koe-assembly1_G  TM=9.391E-01  e=4.091E-47  Thermotoga maritima MSB8
  8urc-assembly1_C  TM=6.857E-01  e=2.557E-19  Neobacillus niacini
  8urd-assembly1_A  TM=6.680E-01  e=4.241E-18  Neobacillus niacini
  4k22-assembly1_A-2  TM=5.985E-01  e=5.037E-14  Escherichia coli K-12
  1y56-assembly1_B  TM=6.168E-01  e=1.061E-12  Pyrococcus horikoshii OT3

Sequence (858 aa):
MSEESFDAIIVGAGLAGCVAAYVLAKEGADVLVIERGNFAGSKNMTGGRLYAHSLEKIIPGFAKEAPIERKVTKEKVTFLTDDTGVTLDYHNGREQNSTQESYTLLRGDFDQWLMGKAEEVGAQFITGIRVEEILTQDGKVIGVKADGDELTAKSVILAEGVNPILGEQLGMVKRVKGDVMAVGAKELIELPQEVIQDRFNVSKDEGCAWLFAGSPANGLMGGGFIYTNKNSVSLGIVCGLHDIGSSSKTVPQMLEDFKNHAMIKPLIEGGKLLEYSGHVVPEAGINMVPKLVDDGVLIAGDAAGFCLNLGYTVRGMDLAIASGEAAAKAVLAAREKNDFSAEGLSSYQTLLEDSFIMKDLKLYKDLPAFMETPRIFNQYPKMVADIMQSMFTVDGTPSQPIRKTLMKHCKEVGYMNLIKDGIKGVTSIMSEESFDAIIVGAGLAGCVAAYVLAKEGADVLVIERGNFAGSKNMTGGRLYAHSLEKIIPGFAKEAPIERKVTKEKVTFLTDDTGVTLDYHNGREQNSTQESYTLLRGDFDQWLMGKAEEVGAQFITGIRVEEILTQDGKVIGVKADGDELTAKSVILAEGVNPILGEQLGMVKRVKGDVMAVGAKELIELPQEVIQDRFNVSKDEGCAWLFAGSPANGLMGGGFIYTNKNSVSLGIVCGLHDIGSSSKTVPQMLEDFKNHAMIKPLIEGGKLLEYSGHVVPEAGINMVPKLVDDGVLIAGDAAGFCLNLGYTVRGMDLAIASGEAAAKAVLAAREKNDFSAEGLSSYQTLLEDSFIMKDLKLYKDLPAFMETPRIFNQYPKMVADIMQSMFTVDGTPSQPIRKTLMKHCKEVGYMNLIKDGIKGVTSI

Organism: Shewanella halifaxensis (strain HAW-EB4) (NCBI:txid458817)

InterPro domains:
  IPR006076 FAD dependent oxidoreductase [PF01266] (7-56)
  IPR006076 FAD dependent oxidoreductase [PF01266] (112-329)
  IPR036188 FAD/NAD(P)-binding domain superfamily [G3DSA:3.50.50.60] (1-419)
  IPR036188 FAD/NAD(P)-binding domain superfamily [SSF51905] (3-374)
  IPR039651 Protein FixC-like [PTHR43624] (1-428)
  IPR059103 FixC-like, C-terminal domain [PF26311] (367-428)

pLDDT: mean 89.72, std 10.07, range [30.8, 98.88]

Solvent-accessible surface area (backbone atoms only — not comparable to full-atom values): 41678 Å² total; per-residue (Å²): 131,90,70,86,54,29,52,30,36,26,38,21,38,42,61,14,25,24,38,18,36,28,57,31,11,64,72,68,40,47,34,40,33,38,16,52,41,80,43,34,24,65,82,60,77,70,77,27,64,39,47,29,21,45,53,36,72,75,41,71,67,45,75,82,74,47,66,62,43,12,39,51,38,31,44,33,42,28,35,30,50,88,49,36,34,41,28,46,38,38,38,58,59,63,89,68,56,76,35,45,37,31,30,21,42,49,49,53,59,35,29,38,52,46,41,48,56,12,40,74,44,59,25,40,78,45,56,56,40,53,73,79,41,75,36,65,56,98,81,25,35,39,32,35,30,39,88,89,40,77,46,49,17,52,24,35,40,41,19,55,27,76,67,36,61,63,43,37,73,73,65,38,32,74,82,81,57,60,64,43,27,23,43,31,41,39,35,34,30,35,41,58,46,68,55,51,23,35,46,64,69,37,55,92,58,37,18,41,43,34,36,34,31,8,41,39,26,72,33,34,50,42,13,29,40,38,27,35,43,57,52,29,34,34,37,34,31,33,28,39,42,61,54,43,81,74,44,96,57,53,71,71,53,29,46,51,51,42,50,62,27,82,85,42,30,71,72,54,61,93,43,43,82,75,46,76,49,70,42,69,42,76,53,47,30,51,80,47,47,49,65,46,65,37,34,10,36,37,47,21,14,44,43,29,28,39,37,46,74,72,81,84,49,73,46,35,56,36,43,9,31,45,34,8,42,33,47,26,51,14,50,52,54,9,57,76,66,71,30,47,40,36,73,38,35,43,53,27,59,53,48,40,61,73,32,38,59,45,46,37,31,61,59,38,50,50,32,48,66,54,56,60,41,52,50,69,26,41,52,47,38,51,42,55,48,51,50,48,51,60,72,72,49,50,54,62,64,58,74,69,42,51,64,56,55,50,49,55,49,41,55,74,71,29,62,66,54,52,50,53,51,47,52,51,48,61,72,18,64,130,90,71,87,53,29,53,30,35,27,38,20,38,42,60,14,24,24,38,18,36,28,57,30,11,64,72,69,41,48,35,42,34,36,15,53,39,81,44,34,24,66,80,61,78,69,77,28,65,38,47,29,20,44,53,37,72,76,41,71,66,44,76,81,73,47,65,62,42,12,40,51,35,30,43,34,42,28,34,29,50,90,45,36,34,41,28,46,36,37,40,56,59,64,90,69,56,75,36,46,36,32,30,22,41,51,49,52,59,34,29,38,51,45,42,48,56,12,40,74,44,59,24,40,78,44,57,57,39,53,74,78,41,73,35,64,56,99,80,25,34,40,33,35,29,39,89,88,39,77,46,49,16,52,25,34,38,41,19,56,27,73,68,39,60,64,43,36,72,72,64,39,33,73,83,82,58,60,65,43,28,24,41,32,39,38,34,33,31,35,40,58,45,67,56,51,24,34,47,65,68,36,56,92,60,39,16,40,43,34,36,34,31,7,40,38,27,73,34,34,49,43,11,28,38,38,27,36,44,57,51,29,34,35,37,34,30,33,29,39,42,63,54,43,83,75,44,96,55,54,71,70,53,30,47,52,51,41,50,62,27,81,83,41,30,70,73,52,62,92,42,44,83,74,45,77,48,70,44,69,42,76,54,47,31,49,80,48,48,50,65,46,64,38,34,10,35,37,45,21,15,46,42,30,29,39,36,45,74,71,83,84,50,72,47,33,55,36,43,9,32,44,34,8,44,34,47,25,53,14,50,52,56,9,57,76,66,71,29,46,39,35,74,38,35,42,54,27,59,53,49,39,59,74,30,38,58,43,45,36,30,61,59,38,51,51,32,48,67,55,57,59,40,52,51,70,24,42,52,47,36,49,44,53,49,52,51,50,49,60,72,71,48,51,54,62,64,59,75,70,43,50,65,58,54,51,49,54,50,42,55,72,71,28,61,66,52,51,50,53,49,47,52,52,47,59,71,17,62

Secondary structure (DSSP, 8-state):
-----EEEEEE--SHHHHHHHHHHHHTT--EEEE-SSSSTTTT-----EEETHHHHHHSTTHHHHS-EEEEEEEEEEEEE-SSEEEEEEEEE-S---TTT-EEEE-HHHHHHHHHHHHHHTT-EEE-S--EEEEEEETTEEEEEEETTEEEEEEEEEE---S--HHHHHTTSS----GGGEEEEEEEEEE--HHHHHHHHT--TTEEEEEEEEEGGGTTSSEEEEEEE-SSEEEEEEEEESTTGGG-SS-HHHHHHHHHHSTTTHHHHTT-EEEEEEEEEEE-SGGGG----EETTEEE-GGGGT--EE-SS-EE-HHHHHHHHHHHHHHHHHHHHHT--STTTTTHHHHHHHHSHHHHHHHHTTTHHHHHT-HHHHTHHHHHHHHHHHHHH---SSPPPPHHHHHHHHHHHH-HHHHHHHHHHHHHH-/-----EEEEEE--SHHHHHHHHHHHHTT--EEEE-SSSSTTTT-----EEETHHHHHHSTTHHHHS-EEEEEEEEEEEEE-SSEEEEEEEEE-S---TTT-EEEE-HHHHHHHHHHHHHHTT-EEE-S--EEEEEEETTEEEEEEETTEEEEEEEEEE---S--HHHHHTTSS----GGGEEEEEEEEEE--HHHHHHHHT--TTEEEEEEEEEGGGTTSSEEEEEEE-SSEEEEEEEEESTTGGG-SS-HHHHHHHHHHSTTTHHHHTT-EEEEEEEEEEE-SGGGG----EETTEEE-GGGGT--EE-SS-EE-HHHHHHHHHHHHHHHHHHHHHT--STTTTTHHHHHHHHSHHHHHHHHTTTHHHHHT-HHHHTHHHHHHHHHHHHHH---SSPPPPHHHHHHHHHHHH-HHHHHHHHHHHHHH-